Protein AF-A0AAF0ZNZ8-F1 (afdb_monomer)

Mean predicted aligned error: 21.22 Å

Radius of gyration: 45.31 Å; Cα contacts (8 Å, |Δi|>4): 1134; chains: 1; bounding box: 115×112×138 Å

Foldseek 3Di:
DPDDDDPLSDDDADPDDDVLLVVLLVVLVVLLVCLVVQFDQQAQAPHPPRDPVLNQQLQQLLLQQCLVVLAKKKKKWWAWPSLQQQFQLVLLLVLCVVSPPDPVSSVVVCCSQFVDWAFDQDVNDGHDIDTRRGGDGHPRSNSLSSQSSLVSLLVVLQVVCVVVVQWFFRWAADPPDDIDGDQKHHHRRGIMGMTGLDLSNLLSNLVSQVVSCVSGRIDIPQAPMEMEIRRDHPPVVVSCVSNSHHYDYPQDDDPNATHNDQQQDPVRCPVLLVVLVVVLVVDQLLPAFLLRLLVCQQVPLLPSCLVVLLQGQHHPVNLVSSLVSSQCCNAPRPDPDDGDPLDDSLQCCADLLQQHVNRHNSNLLSLLSLVVVLQCLQPDDDHVSNVSQCRNFNCPASRAGPQPPDDDGSRRVNVSNVCNVVQQLFKAKDFAQQQRAFQQQGRHQDNHGVCVVQVVLLVQFPPNRDTPNVQQDPVGGNTDGPDDDDPVCPVVVVVVVVSVVVDDDHHPDDMHMFGRQDPPSDRDSVSSSNVVSCVPPDRPPAPSVLLPVAPDPSSLSVVLSCQLVQRDDFQVNCVVVVQDFDAADPQARPGGGGSQCLLPVRPVLPVLVVVVCVVVVNPDDTDSGSRVVSVVLVVPDDDDPVSSVSSCSSSVSSVCSLPPDQLVLLVLLLLLLLLVLVQVVQQCPDDDDLNVVLSCCSNPVSCVLPVSLVRTVSSVVSSSSSSSVCVVDCLDPPDDPVSSPPPDDDDDDRDPGDPVSVVSSLVSLLVVLVCCLVPPCLLVDLVNLSVLVSSLVSNVSSVVSCVVVVVDDDDDDPCPPVVVVVVVLVVLVVLLVVLVVVLVVLLVVLVPDDDPVCVVVNVVSVVVVVVSVVLVSVSSSLVSSVSSVSVVVVVVVVVVVVVPPPDDDDDDDDDDDDDDDDDDDDDDDDDDDDDDDDDDDDDDDDDDDDDDDDDDDDDDDPPCVVVVVVVVSVVVSVVSSVVSVVSSVVSVVSSVVVVVVVVCVVPVPDDDDDDDDDDDDDDDDDDDDDDVVVVVVVVVVVVVVLVVQLVVLLVVLVVLLVVLVVCVVVPDDDDPVNVVSNVLSVQLVVLVVVLVVVVPDPDPPVVNVVVVVVCCVPPVSSHRPSSDPVNSVVVVVVVVVVVVVCVVDPDPPDDD

Secondary structure (DSSP, 8-state):
--S--SGGG--------HHHHHHHHHHHHHHHHHHTTTS-TTB-SSSTT--HHHHHHHHHHHHHHHHHHT--EEEEEE-BTTHHHH--HHHHHHHHHHTT--HHHHHHHHHHHHTPEEEEEETTEEEEEEE-SS---TT-SSHHHHHHHHHHHHHHHHHHHHTTTSS--EEE--SSS--EEE-EEEETTEEEEEEES-HHHHHHHHHHHHHHHHHH---B-GGG-EEEEES--TTHHHHHHHHTPEE--SSEEETTEEES--TT-SGGGHHHHHHHHHHHHTS-GGGS-HHHHHHHIIIIITTGGGTGGGTSPPPHHHHHHHHHHHHHHHHT-S-SS-----S-HHHHTS-TTTTS-----HHHHHHHHHHHHHHHHHH--S-HHHHHHHHHH-BSSSS-BPP-----S--HHHHHHTTHHHHHHTEEEEPSSSSSSBTTTSS-SSSS-HHHH-HHHHHHBS-TT-BHHHHEETTEE---BSSPPPHHHHHHHHHHHHHHTT-----SSPPEEEESSSTTS---HHHHHHHHTTTT-------HHHHHTSSS-HHHHHHHHHHHTT-S--HHHHHTTT-------TTTSSS---HHIIIIISHHHHHHHHHHHHTTT--PPPPSSHHHHHHHTTTS--SSHHHHHHTTHHHHHHHHHHHSSSHHHHHHHHHHHHHHHHHHHTT-SS--HHHHHHHHIIIIIHHHTSHHHHT-HHHHHHHHHHHHTTTT--SSTT--TTGGG--S--PPP-PPP-TTHHHHHHHHHHHHHHHHHHH-GGGG-GGGHHHHHHHHHHHHHHHHHHHHTT------SGGGHHHHHHHHHHHHHHHHHHHHHHHHHHHHHTTT---TTTTTHHHHHHHHHHHHHHHHHHHHHHHHHHHHHHHHHHHHHHHHHGGGS--------------------------------------------------------S--HHHHHHHHHHHHHHHHHHHHHHHHHHHHHHHHHHHHHHHHTTT-SS--------------------STTHHHHHHHHHHHHHHHHHHHHHHHHHHHHHHHHHHHHHT----HHHHHHHHHHHHHHHHHHHHHHHHTS---HHHHHHHHHHHHHH-GGGS-GGGSHHHHHHHHHHHHHHHHHHHH-TTS-S--

Sequence (1152 aa):
MVGAIELNDFRPISLVGGVYKIISKLLAERLKKVIHRIVDRQQMAFIKGRQIMDAVVIANELVDSRVKSKQPGIICKLDIQKAYDHVNWNYLVNMLQKMGFGSKWIRWIKYCIGTVKFSVLINRSPTGFFSSQRGLRQGDPLSPFLFILAMEGMSSLINTTKTKDWIRGFQVQNRASNNLEITHLQYADDTLVFCEAVRDHFLILRTIFIIFEAVSGFHINWGKSYIYPINEVVQIEELANTLGGQIGEIPTIYLGMPLGAKSKSISIWSGVIEKCERKLANWKSQYLSRGGRLTMINSVLDALPTYMMSVFPAPAGVIDRIKVLRRTFFWQGNEDKRKYHLVKWEELSISKKIGGVGIRNMKFQNQSLMMKWLWKFASAENSLWKEVIAAKYGMRDKWMTTKVTSPYGSRVWRSISDLWDLVLERSYCKVGNGRKVAFWMDKWCGQVPLSQRFPDLYDLCQMQQATVAELWNDQGWNLHLRRNLNDWEICRITEFLVTLAQFSNLSEEEDSLVWNVGSKGCFTVNSAYEDLNSVGIEEVEWPWKMIWKTKIPYKVNCFTWLLAKETVLTHENLNKRGVHLCSRCFLYEEQGETVNHLFLHCKWTTQLWQMFTNMREVKWVKPGRIKEVLKCWNRDGNAGRKEERWKMVPSCIWWTVLEKDLAIFGFFIALGRSTKAFLSENGFDTLDEPIEELIRYLIGGSVLYYPQLASISSYQLYVEVVCEELDWLPFYPGITANSIRNTGHKSKQEVPPNLEAIPLVLDVCCYWIQSFIKYSKWLENPSHVKAARFLSVGHNKLKKCREDLGIEKTRAGAYSQIKKETDSFDKALESVEEALVRLEVLLQELHMSSASSQKEHLKAACSDLERIRRIKKEAEFLEVSFRTKAAFLQQEEDATMSTSSSRDEQQFSKRKDNKDGQNRSGNNRIQGLWSFVGRQPSKSVDQASSTPNDIGDDEPSESTGIMDSKSNEVRKFELLRSELMELEKRVQRSADQCEYEEEESQKADRTSKHSAGAESTQLVLQKKKESVIEKSLEKLKETSTDVLQGTQLLAIDVAAALGLLRRSIVGDELTEKEKQALRRTFTDLASVVPIGFLMLLPVTAVGHAAMLAAIQRYMPSLIPSTYGPDRLDLLRQLEKVKEMETEVNPTEKADE

Structure (mmCIF, N/CA/C/O backbone):
data_AF-A0AAF0ZNZ8-F1
#
_entry.id   AF-A0AAF0ZNZ8-F1
#
loop_
_atom_site.group_PDB
_atom_site.id
_atom_site.type_symbol
_atom_site.label_atom_id
_atom_site.label_alt_id
_atom_site.label_comp_id
_atom_site.label_asym_id
_atom_site.label_entity_id
_atom_site.label_seq_id
_atom_site.pdbx_PDB_ins_code
_atom_site.Cartn_x
_atom_site.Cartn_y
_atom_site.Cartn_z
_atom_site.occupancy
_atom_site.B_iso_or_equiv
_atom_site.auth_seq_id
_atom_site.auth_comp_id
_atom_site.auth_asym_id
_atom_site.auth_atom_id
_atom_site.pdbx_PDB_model_num
ATOM 1 N N . MET A 1 1 ? -18.547 -15.716 -2.330 1.00 34.03 1 MET A N 1
ATOM 2 C CA . MET A 1 1 ? -18.244 -15.783 -3.777 1.00 34.03 1 MET A CA 1
ATOM 3 C C . MET A 1 1 ? -19.577 -15.721 -4.495 1.00 34.03 1 MET A C 1
ATOM 5 O O . MET A 1 1 ? -20.502 -16.343 -3.997 1.00 34.03 1 MET A O 1
ATOM 9 N N . VAL A 1 2 ? -19.698 -14.944 -5.570 1.00 31.30 2 VAL A N 1
ATOM 10 C CA . VAL A 1 2 ? -20.911 -14.832 -6.404 1.00 31.30 2 VAL A CA 1
ATOM 11 C C . VAL A 1 2 ? -20.428 -14.579 -7.834 1.00 31.30 2 VAL A C 1
ATOM 13 O O . VAL A 1 2 ? -19.507 -13.780 -7.997 1.00 31.30 2 VAL A O 1
ATOM 16 N N . GLY A 1 3 ? -21.009 -15.251 -8.832 1.00 41.69 3 GLY A N 1
ATOM 17 C CA . GLY A 1 3 ? -20.709 -15.015 -10.253 1.00 41.69 3 GLY A CA 1
ATOM 18 C C . GLY A 1 3 ? -19.596 -15.863 -10.885 1.00 41.69 3 GLY A C 1
ATOM 19 O O . GLY A 1 3 ? -19.161 -15.520 -11.974 1.00 41.69 3 GLY A O 1
ATOM 20 N N . ALA A 1 4 ? -19.143 -16.941 -10.237 1.00 43.69 4 ALA A N 1
ATOM 21 C CA . ALA A 1 4 ? -18.398 -18.012 -10.911 1.00 43.69 4 ALA A CA 1
ATOM 22 C C . ALA A 1 4 ? -19.399 -19.111 -11.296 1.00 43.69 4 ALA A C 1
ATOM 24 O O . ALA A 1 4 ? -20.154 -19.558 -10.429 1.00 43.69 4 ALA A O 1
ATOM 25 N N . ILE A 1 5 ? -19.432 -19.493 -12.572 1.00 54.50 5 ILE A N 1
ATOM 26 C CA . ILE A 1 5 ? -20.419 -20.413 -13.160 1.00 54.50 5 ILE A CA 1
ATOM 27 C C . ILE A 1 5 ? -19.707 -21.594 -13.833 1.00 54.50 5 ILE A C 1
ATOM 29 O O . ILE A 1 5 ? -20.153 -22.733 -13.704 1.00 54.50 5 ILE A O 1
ATOM 33 N N . GLU A 1 6 ? -18.573 -21.353 -14.494 1.00 61.66 6 GLU A N 1
ATOM 34 C CA . GLU A 1 6 ? -17.781 -22.394 -15.146 1.00 61.66 6 GLU A CA 1
ATOM 35 C C . GLU A 1 6 ? -16.608 -22.880 -14.291 1.00 61.66 6 GLU A C 1
ATOM 37 O O . GLU A 1 6 ? -16.031 -22.147 -13.486 1.00 61.66 6 GLU A O 1
ATOM 42 N N . LEU A 1 7 ? -16.130 -24.097 -14.576 1.00 60.12 7 LEU A N 1
ATOM 43 C CA . LEU A 1 7 ? -14.868 -24.601 -14.022 1.00 60.12 7 LEU A CA 1
ATOM 44 C C . LEU A 1 7 ? -13.653 -23.728 -14.418 1.00 60.12 7 LEU A C 1
ATOM 46 O O . LEU A 1 7 ? -12.636 -23.739 -13.728 1.00 60.12 7 LEU A O 1
ATOM 50 N N . ASN A 1 8 ? -13.759 -22.959 -15.510 1.00 62.25 8 ASN A N 1
ATOM 51 C CA . ASN A 1 8 ? -12.740 -22.008 -15.966 1.00 62.25 8 ASN A CA 1
ATOM 52 C C . ASN A 1 8 ? -12.633 -20.741 -15.096 1.00 62.25 8 ASN A C 1
ATOM 54 O O . ASN A 1 8 ? -11.586 -20.091 -15.127 1.00 62.25 8 ASN A O 1
ATOM 58 N N . ASP A 1 9 ? -13.660 -20.408 -14.306 1.00 61.44 9 ASP A N 1
ATOM 59 C CA . ASP A 1 9 ? -13.652 -19.246 -13.402 1.00 61.44 9 ASP A CA 1
ATOM 60 C C . ASP A 1 9 ? -12.804 -19.490 -12.139 1.00 61.44 9 ASP A C 1
ATOM 62 O O . ASP A 1 9 ? -12.429 -18.557 -11.422 1.00 61.44 9 ASP A O 1
ATOM 66 N N . PHE A 1 10 ? -12.480 -20.754 -11.852 1.00 68.00 10 PHE A N 1
ATOM 67 C CA . PHE A 1 10 ? -11.715 -21.158 -10.679 1.00 68.00 10 PHE A CA 1
ATOM 68 C C . PHE A 1 10 ? -10.218 -21.249 -10.988 1.00 68.00 10 PHE A C 1
ATOM 70 O O . PHE A 1 10 ? -9.782 -21.966 -11.886 1.00 68.00 10 PHE A O 1
ATOM 77 N N . ARG A 1 11 ? -9.399 -20.568 -10.176 1.00 71.19 11 ARG A N 1
ATOM 78 C CA . ARG A 1 11 ? -7.933 -20.661 -10.223 1.00 71.19 11 ARG A CA 1
ATOM 79 C C . ARG A 1 11 ? -7.441 -21.707 -9.207 1.00 71.19 11 ARG A C 1
ATOM 81 O O . ARG A 1 11 ? -7.439 -21.403 -8.011 1.00 71.19 11 ARG A O 1
ATOM 88 N N . PRO A 1 12 ? -7.039 -22.924 -9.625 1.00 72.75 12 PRO A N 1
ATOM 89 C CA . PRO A 1 12 ? -6.585 -23.958 -8.699 1.00 72.75 12 PRO A CA 1
ATOM 90 C C . PRO A 1 12 ? -5.245 -23.585 -8.047 1.00 72.75 12 PRO A C 1
ATOM 92 O O . PRO A 1 12 ? -4.355 -23.021 -8.683 1.00 72.75 12 PRO A O 1
ATOM 95 N N . ILE A 1 13 ? -5.083 -23.936 -6.769 1.00 76.69 13 ILE A N 1
ATOM 96 C CA . ILE A 1 13 ? -3.853 -23.713 -5.996 1.00 76.69 13 ILE A CA 1
ATOM 97 C C . ILE A 1 13 ? -3.322 -25.068 -5.526 1.00 76.69 13 ILE A C 1
ATOM 99 O O . ILE A 1 13 ? -4.054 -25.866 -4.945 1.00 76.69 13 ILE A O 1
ATOM 103 N N . SER A 1 14 ? -2.033 -25.328 -5.750 1.00 76.06 14 SER A N 1
ATOM 104 C CA . SER A 1 14 ? -1.374 -26.550 -5.287 1.00 76.06 14 SER A CA 1
ATOM 105 C C . SER A 1 14 ? -1.034 -26.452 -3.797 1.00 76.06 14 SER A C 1
ATOM 107 O O . SER A 1 14 ? -0.156 -25.685 -3.398 1.00 76.06 14 SER A O 1
ATOM 109 N N . LEU A 1 15 ? -1.680 -27.270 -2.963 1.00 76.25 15 LEU A N 1
ATOM 110 C CA . LEU A 1 15 ? -1.287 -27.458 -1.564 1.00 76.25 15 LEU A CA 1
ATOM 111 C C . LEU A 1 15 ? -0.054 -28.372 -1.497 1.00 76.25 15 LEU A C 1
ATOM 113 O O . LEU A 1 15 ? -0.165 -29.593 -1.523 1.00 76.25 15 LEU A O 1
ATOM 117 N N . VAL A 1 16 ? 1.140 -27.772 -1.464 1.00 80.00 16 VAL A N 1
ATOM 118 C CA . VAL A 1 16 ? 2.413 -28.512 -1.520 1.00 80.00 16 VAL A CA 1
ATOM 119 C C . VAL A 1 16 ? 2.936 -28.858 -0.120 1.00 80.00 16 VAL A C 1
ATOM 121 O O . VAL A 1 16 ? 2.989 -27.994 0.758 1.00 80.00 16 VAL A O 1
ATOM 124 N N . GLY A 1 17 ? 3.358 -30.113 0.073 1.00 81.75 17 GLY A N 1
ATOM 125 C CA . GLY A 1 17 ? 3.824 -30.644 1.360 1.00 81.75 17 GLY A CA 1
ATOM 126 C C . GLY A 1 17 ? 5.028 -29.900 1.958 1.00 81.75 17 GLY A C 1
ATOM 127 O O . GLY A 1 17 ? 5.913 -29.430 1.239 1.00 81.75 17 GLY A O 1
ATOM 128 N N . GLY A 1 18 ? 5.072 -29.813 3.293 1.00 87.31 18 GLY A N 1
ATOM 129 C CA . GLY A 1 18 ? 6.001 -28.947 4.035 1.00 87.31 18 GLY A CA 1
ATOM 130 C C . GLY A 1 18 ? 7.484 -29.160 3.711 1.00 87.31 18 GLY A C 1
ATOM 131 O O . GLY A 1 18 ? 8.188 -28.191 3.433 1.00 87.31 18 GLY A O 1
ATOM 132 N N . VAL A 1 19 ? 7.944 -30.416 3.661 1.00 88.38 19 VAL A N 1
ATOM 133 C CA . VAL A 1 19 ? 9.345 -30.759 3.339 1.00 88.38 19 VAL A CA 1
ATOM 134 C C . VAL A 1 19 ? 9.733 -30.259 1.944 1.00 88.38 19 VAL A C 1
ATOM 136 O O . VAL A 1 19 ? 10.750 -29.583 1.786 1.00 88.38 19 VAL A O 1
ATOM 139 N N . TYR A 1 20 ? 8.886 -30.500 0.937 1.00 90.19 20 TYR A N 1
ATOM 140 C CA . TYR A 1 20 ? 9.116 -29.979 -0.411 1.00 90.19 20 TYR A CA 1
ATOM 141 C C . TYR A 1 20 ? 9.148 -28.443 -0.421 1.00 90.19 20 TYR A C 1
ATOM 143 O O . TYR A 1 20 ? 10.021 -27.844 -1.047 1.00 90.19 20 TYR A O 1
ATOM 151 N N . LYS A 1 21 ? 8.235 -27.793 0.311 1.00 91.06 21 LYS A N 1
ATOM 152 C CA . LYS A 1 21 ? 8.148 -26.328 0.389 1.00 91.06 21 LYS A CA 1
ATOM 153 C C . LYS A 1 21 ? 9.414 -25.692 0.981 1.00 91.06 21 LYS A C 1
ATOM 155 O O . LYS A 1 21 ? 9.767 -24.588 0.576 1.00 91.06 21 LYS A O 1
ATOM 160 N N . ILE A 1 22 ? 10.125 -26.384 1.878 1.00 93.19 22 ILE A N 1
ATOM 161 C CA . ILE A 1 22 ? 11.453 -25.973 2.370 1.00 93.19 22 ILE A CA 1
ATOM 162 C C . ILE A 1 22 ? 12.504 -26.098 1.255 1.00 93.19 22 ILE A C 1
ATOM 164 O O . ILE A 1 22 ? 13.260 -25.155 1.016 1.00 93.19 22 ILE A O 1
ATOM 168 N N . ILE A 1 23 ? 12.527 -27.222 0.529 1.00 92.50 23 ILE A N 1
ATOM 169 C CA . ILE A 1 23 ? 13.477 -27.470 -0.570 1.00 92.50 23 ILE A CA 1
ATOM 170 C C . ILE A 1 23 ? 13.299 -26.443 -1.699 1.00 92.50 23 ILE A C 1
ATOM 172 O O . ILE A 1 23 ? 14.270 -25.809 -2.117 1.00 92.50 23 ILE A O 1
ATOM 176 N N . SER A 1 24 ? 12.069 -26.219 -2.170 1.00 93.81 24 SER A N 1
ATOM 177 C CA . SER A 1 24 ? 11.809 -25.283 -3.271 1.00 93.81 24 SER A CA 1
ATOM 178 C C . SER A 1 24 ? 12.042 -23.827 -2.862 1.00 93.81 24 SER A C 1
ATOM 180 O O . SER A 1 24 ? 12.576 -23.045 -3.650 1.00 93.81 24 SER A O 1
ATOM 182 N N . LYS A 1 25 ? 11.777 -23.475 -1.595 1.00 94.62 25 LYS A N 1
ATOM 183 C CA . LYS A 1 25 ? 12.172 -22.192 -0.996 1.00 94.62 25 LYS A CA 1
ATOM 184 C C . LYS A 1 25 ? 13.693 -22.011 -0.978 1.00 94.62 25 LYS A C 1
ATOM 186 O O . LYS A 1 25 ? 14.165 -20.947 -1.368 1.00 94.62 25 LYS A O 1
ATOM 191 N N . LEU A 1 26 ? 14.462 -23.028 -0.584 1.00 95.69 26 LEU A N 1
ATOM 192 C CA . LEU A 1 26 ? 15.930 -22.987 -0.582 1.00 95.69 26 LEU A CA 1
ATOM 193 C C . LEU A 1 26 ? 16.495 -22.806 -2.000 1.00 95.69 26 LEU A C 1
ATOM 195 O O . LEU A 1 26 ? 17.408 -22.001 -2.197 1.00 95.69 26 LEU A O 1
ATOM 199 N N . LEU A 1 27 ? 15.929 -23.493 -2.997 1.00 95.81 27 LEU A N 1
ATOM 200 C CA . LEU A 1 27 ? 16.278 -23.290 -4.408 1.00 95.81 27 LEU A CA 1
ATOM 201 C C . LEU A 1 27 ? 15.909 -21.870 -4.877 1.00 95.81 27 LEU A C 1
ATOM 203 O O . LEU A 1 27 ? 16.741 -21.193 -5.479 1.00 95.81 27 LEU A O 1
ATOM 207 N N . ALA A 1 28 ? 14.721 -21.366 -4.538 1.00 95.69 28 ALA A N 1
ATOM 208 C CA . ALA A 1 28 ? 14.290 -20.014 -4.896 1.00 95.69 28 ALA A CA 1
ATOM 209 C C . ALA A 1 28 ? 15.206 -18.920 -4.308 1.00 95.69 28 ALA A C 1
ATOM 211 O O . ALA A 1 28 ? 15.621 -18.015 -5.031 1.00 95.69 28 ALA A O 1
ATOM 212 N N . GLU A 1 29 ? 15.590 -19.005 -3.027 1.00 95.44 29 GLU A N 1
ATOM 213 C CA . GLU A 1 29 ? 16.513 -18.029 -2.420 1.00 95.44 29 GLU A CA 1
ATOM 214 C C . GLU A 1 29 ? 17.939 -18.104 -3.004 1.00 95.44 29 GLU A C 1
ATOM 216 O O . GLU A 1 29 ? 18.632 -17.086 -3.049 1.00 95.44 29 GLU A O 1
ATOM 221 N N . ARG A 1 30 ? 18.379 -19.268 -3.513 1.00 94.62 30 ARG A N 1
ATOM 222 C CA . ARG A 1 30 ? 19.625 -19.373 -4.297 1.00 94.62 30 ARG A CA 1
ATOM 223 C C . ARG A 1 30 ? 19.480 -18.703 -5.667 1.00 94.62 30 ARG A C 1
ATOM 225 O O . ARG A 1 30 ? 20.327 -17.891 -6.030 1.00 94.62 30 ARG A O 1
ATOM 232 N N . LEU A 1 31 ? 18.397 -18.983 -6.393 1.00 94.25 31 LEU A N 1
ATOM 233 C CA . LEU A 1 31 ? 18.151 -18.461 -7.743 1.00 94.25 31 LEU A CA 1
ATOM 234 C C . LEU A 1 31 ? 18.043 -16.925 -7.772 1.00 94.25 31 LEU A C 1
ATOM 236 O O . LEU A 1 31 ? 18.623 -16.279 -8.646 1.00 94.25 31 LEU A O 1
ATOM 240 N N . LYS A 1 32 ? 17.410 -16.316 -6.759 1.00 92.88 32 LYS A N 1
ATOM 241 C CA . LYS A 1 32 ? 17.353 -14.850 -6.594 1.00 92.88 32 LYS A CA 1
ATOM 242 C C . LYS A 1 32 ? 18.718 -14.156 -6.610 1.00 92.88 32 LYS A C 1
ATOM 244 O O . LYS A 1 32 ? 18.788 -12.994 -7.010 1.00 92.88 32 LYS A O 1
ATOM 249 N N . LYS A 1 33 ? 19.792 -14.827 -6.171 1.00 92.25 33 LYS A N 1
ATOM 250 C CA . LYS A 1 33 ? 21.139 -14.233 -6.148 1.00 92.25 33 LYS A CA 1
ATOM 251 C C . LYS A 1 33 ? 21.676 -13.949 -7.551 1.00 92.25 33 LYS A C 1
ATOM 253 O O . LYS A 1 33 ? 22.426 -12.995 -7.705 1.00 92.25 33 LYS A O 1
ATOM 258 N N . VAL A 1 34 ? 21.276 -14.732 -8.557 1.00 91.69 34 VAL A N 1
ATOM 259 C CA . VAL A 1 34 ? 21.776 -14.612 -9.940 1.00 91.69 34 VAL A CA 1
ATOM 260 C C . VAL A 1 34 ? 20.754 -14.026 -10.913 1.00 91.69 34 VAL A C 1
ATOM 262 O O . VAL A 1 34 ? 21.149 -13.368 -11.869 1.00 91.69 34 VAL A O 1
ATOM 265 N N . ILE A 1 35 ? 19.451 -14.196 -10.662 1.00 92.19 35 ILE A N 1
ATOM 266 C CA . ILE A 1 35 ? 18.397 -13.912 -11.654 1.00 92.19 35 ILE A CA 1
ATOM 267 C C . ILE A 1 35 ? 18.386 -12.469 -12.188 1.00 92.19 35 ILE A C 1
ATOM 269 O O . ILE A 1 35 ? 18.068 -12.253 -13.351 1.00 92.19 35 ILE A O 1
ATOM 273 N N . HIS A 1 36 ? 18.818 -11.491 -11.384 1.00 88.00 36 HIS A N 1
ATOM 274 C CA . HIS A 1 36 ? 18.922 -10.082 -11.785 1.00 88.00 36 HIS A CA 1
ATOM 275 C C . HIS A 1 36 ? 19.948 -9.812 -12.906 1.00 88.00 36 HIS A C 1
ATOM 277 O O . HIS A 1 36 ? 19.936 -8.719 -13.465 1.00 88.00 36 HIS A O 1
ATOM 283 N N . ARG A 1 37 ? 20.831 -10.780 -13.200 1.00 89.19 37 ARG A N 1
ATOM 284 C CA . ARG A 1 37 ? 21.831 -10.748 -14.285 1.00 89.19 37 ARG A CA 1
ATOM 285 C C . ARG A 1 37 ? 21.422 -11.562 -15.515 1.00 89.19 37 ARG A C 1
ATOM 287 O O . ARG A 1 37 ? 22.073 -11.450 -16.542 1.00 89.19 37 ARG A O 1
ATOM 294 N N . ILE A 1 38 ? 20.409 -12.420 -15.372 1.00 90.31 38 ILE A N 1
ATOM 295 C CA . ILE A 1 38 ? 19.981 -13.397 -16.387 1.00 90.31 38 ILE A CA 1
ATOM 296 C C . ILE A 1 38 ? 18.699 -12.926 -17.081 1.00 90.31 38 ILE A C 1
ATOM 298 O O . ILE A 1 38 ? 18.531 -13.171 -18.268 1.00 90.31 38 ILE A O 1
ATOM 302 N N . VAL A 1 39 ? 17.806 -12.261 -16.339 1.00 92.19 39 VAL A N 1
ATOM 303 C CA . VAL A 1 39 ? 16.513 -11.779 -16.839 1.00 92.19 39 VAL A CA 1
ATOM 304 C C . VAL A 1 39 ? 16.601 -10.299 -17.218 1.00 92.19 39 VAL A C 1
ATOM 306 O O . VAL A 1 39 ? 16.991 -9.453 -16.395 1.00 92.19 39 VAL A O 1
ATOM 309 N N . ASP A 1 40 ? 16.205 -10.006 -18.456 1.00 91.12 40 ASP A N 1
ATOM 310 C CA . ASP A 1 40 ? 16.243 -8.702 -19.117 1.00 91.12 40 ASP A CA 1
ATOM 311 C C . ASP A 1 40 ? 15.573 -7.594 -18.277 1.00 91.12 40 ASP A C 1
ATOM 313 O O . ASP A 1 40 ? 14.702 -7.846 -17.437 1.00 91.12 40 ASP A O 1
ATOM 317 N N . ARG A 1 41 ? 16.016 -6.339 -18.451 1.00 91.25 41 ARG A N 1
ATOM 318 C CA . ARG A 1 41 ? 15.604 -5.193 -17.620 1.00 91.25 41 ARG A CA 1
ATOM 319 C C . ARG A 1 41 ? 14.107 -4.856 -17.719 1.00 91.25 41 ARG A C 1
ATOM 321 O O . ARG A 1 41 ? 13.599 -4.249 -16.777 1.00 91.25 41 ARG A O 1
ATOM 328 N N . GLN A 1 42 ? 13.407 -5.260 -18.780 1.00 91.94 42 GLN A N 1
ATOM 329 C CA . GLN A 1 42 ? 11.998 -4.954 -19.051 1.00 91.94 42 GLN A CA 1
ATOM 330 C C . GLN A 1 42 ? 11.014 -5.836 -18.251 1.00 91.94 42 GLN A C 1
ATOM 332 O O . GLN A 1 42 ? 9.843 -5.471 -18.116 1.00 91.94 42 GLN A O 1
ATOM 337 N N . GLN A 1 43 ? 11.465 -6.956 -17.669 1.00 93.00 43 GLN A N 1
ATOM 338 C CA . GLN A 1 43 ? 10.655 -7.810 -16.785 1.00 93.00 43 GLN A CA 1
ATOM 339 C C . GLN A 1 43 ? 10.668 -7.289 -15.336 1.00 93.00 43 GLN A C 1
ATOM 341 O O . GLN A 1 43 ? 11.696 -7.286 -14.659 1.00 93.00 43 GLN A O 1
ATOM 346 N N . MET A 1 44 ? 9.516 -6.858 -14.825 1.00 91.25 44 MET A N 1
ATOM 347 C CA . MET A 1 44 ? 9.396 -6.149 -13.543 1.00 91.25 44 MET A CA 1
ATOM 348 C C . MET A 1 44 ? 8.863 -7.006 -12.384 1.00 91.25 44 MET A C 1
ATOM 350 O O . MET A 1 44 ? 8.886 -6.549 -11.238 1.00 91.25 44 MET A O 1
ATOM 354 N N . ALA A 1 45 ? 8.394 -8.235 -12.632 1.00 91.25 45 ALA A N 1
ATOM 355 C CA . ALA A 1 45 ? 7.881 -9.114 -11.579 1.00 91.25 45 ALA A CA 1
ATOM 356 C C . ALA A 1 45 ? 8.973 -9.955 -10.897 1.00 91.25 45 ALA A C 1
ATOM 358 O O . ALA A 1 45 ? 9.998 -10.294 -11.484 1.00 91.25 45 ALA A O 1
ATOM 359 N N . PHE A 1 46 ? 8.719 -10.309 -9.632 1.00 88.00 46 PHE A N 1
ATOM 360 C CA . PHE A 1 46 ? 9.484 -11.221 -8.757 1.00 88.00 46 PHE A CA 1
ATOM 361 C C . PHE A 1 46 ? 10.981 -10.921 -8.502 1.00 88.00 46 PHE A C 1
ATOM 363 O O . PHE A 1 46 ? 11.552 -11.465 -7.553 1.00 88.00 46 PHE A O 1
ATOM 370 N N . ILE A 1 47 ? 11.622 -10.034 -9.265 1.00 89.25 47 ILE A N 1
ATOM 371 C CA . ILE A 1 47 ? 13.039 -9.671 -9.135 1.00 89.25 47 ILE A CA 1
ATOM 372 C C . ILE A 1 47 ? 13.229 -8.604 -8.048 1.00 89.25 47 ILE A C 1
ATOM 374 O O . ILE A 1 47 ? 12.571 -7.564 -8.040 1.00 89.25 47 ILE A O 1
ATOM 378 N N . LYS A 1 48 ? 14.171 -8.838 -7.122 1.00 87.06 48 LYS A N 1
ATOM 379 C CA . LYS A 1 48 ? 14.480 -7.905 -6.025 1.00 87.06 48 LYS A CA 1
ATOM 380 C C . LYS A 1 48 ? 14.891 -6.534 -6.585 1.00 87.06 48 LYS A C 1
ATOM 382 O O . LYS A 1 48 ? 15.833 -6.446 -7.362 1.00 87.06 48 LYS A O 1
ATOM 387 N N . GLY A 1 49 ? 14.219 -5.475 -6.131 1.00 83.62 49 GLY A N 1
ATOM 388 C CA . GLY A 1 49 ? 14.504 -4.079 -6.493 1.00 83.62 49 GLY A CA 1
ATOM 389 C C . GLY A 1 49 ? 13.545 -3.496 -7.536 1.00 83.62 49 GLY A C 1
ATOM 390 O O . GLY A 1 49 ? 13.209 -2.316 -7.436 1.00 83.62 49 GLY A O 1
ATOM 391 N N . ARG A 1 50 ? 13.035 -4.326 -8.456 1.00 88.69 50 ARG A N 1
ATOM 392 C CA . ARG A 1 50 ? 12.005 -3.951 -9.438 1.00 88.69 50 ARG A CA 1
ATOM 393 C C . ARG A 1 50 ? 10.628 -3.960 -8.745 1.00 88.69 50 ARG A C 1
ATOM 395 O O . ARG A 1 50 ? 10.350 -4.847 -7.937 1.00 88.69 50 ARG A O 1
ATOM 402 N N . GLN A 1 51 ? 9.791 -2.943 -8.970 1.00 89.75 51 GLN A N 1
ATOM 403 C CA . GLN A 1 51 ? 8.465 -2.809 -8.335 1.00 89.75 51 GLN A CA 1
ATOM 404 C C . GLN A 1 51 ? 7.354 -2.754 -9.394 1.00 89.75 51 GLN A C 1
ATOM 406 O O . GLN A 1 51 ? 7.545 -2.189 -10.463 1.00 89.75 51 GLN A O 1
ATOM 411 N N . ILE A 1 52 ? 6.157 -3.265 -9.075 1.00 93.69 52 ILE A N 1
ATOM 412 C CA . ILE A 1 52 ? 4.979 -3.240 -9.976 1.00 93.69 52 ILE A CA 1
ATOM 413 C C . ILE A 1 52 ? 4.657 -1.830 -10.501 1.00 93.69 52 ILE A C 1
ATOM 415 O O . ILE A 1 52 ? 4.266 -1.645 -11.647 1.00 93.69 52 ILE A O 1
ATOM 419 N N . MET A 1 53 ? 4.885 -0.817 -9.667 1.00 92.31 53 MET A N 1
ATOM 420 C CA . MET A 1 53 ? 4.632 0.585 -9.989 1.00 92.31 53 MET A CA 1
ATOM 421 C C . MET A 1 53 ? 5.675 1.151 -10.968 1.00 92.31 53 MET A C 1
ATOM 423 O O . MET A 1 53 ? 5.385 2.120 -11.660 1.00 92.31 53 MET A O 1
ATOM 427 N N . ASP A 1 54 ? 6.865 0.543 -11.065 1.00 92.25 54 ASP A N 1
ATOM 428 C CA . ASP A 1 54 ? 7.920 0.961 -11.998 1.00 92.25 54 ASP A CA 1
ATOM 429 C C . ASP A 1 54 ? 7.458 0.722 -13.444 1.00 92.25 54 ASP A C 1
ATOM 431 O O . ASP A 1 54 ? 7.587 1.609 -14.284 1.00 92.25 54 ASP A O 1
ATOM 435 N N . ALA A 1 55 ? 6.818 -0.427 -13.708 1.00 93.31 55 ALA A N 1
ATOM 436 C CA . ALA A 1 55 ? 6.166 -0.717 -14.987 1.00 93.31 55 ALA A CA 1
ATOM 437 C C . ALA A 1 55 ? 5.051 0.291 -15.318 1.00 93.31 55 ALA A C 1
ATOM 439 O O . ALA A 1 55 ? 4.955 0.735 -16.460 1.00 93.31 55 ALA A O 1
ATOM 440 N N . VAL A 1 56 ? 4.228 0.682 -14.336 1.00 93.38 56 VAL A N 1
ATOM 441 C CA . VAL A 1 56 ? 3.138 1.659 -14.537 1.00 93.38 56 VAL A CA 1
ATOM 442 C C . VAL A 1 56 ? 3.677 3.059 -14.850 1.00 93.38 56 VAL A C 1
ATOM 444 O O . VAL A 1 56 ? 3.127 3.735 -15.723 1.00 93.38 56 VAL A O 1
ATOM 447 N N . VAL A 1 57 ? 4.748 3.491 -14.173 1.00 92.31 57 VAL A N 1
ATOM 448 C CA . VAL A 1 57 ? 5.410 4.779 -14.441 1.00 92.31 57 VAL A CA 1
ATOM 449 C C . VAL A 1 57 ? 6.046 4.775 -15.830 1.00 92.31 57 VAL A C 1
ATOM 451 O O . VAL A 1 57 ? 5.778 5.694 -16.600 1.00 92.31 57 VAL A O 1
ATOM 454 N N . ILE A 1 58 ? 6.811 3.736 -16.195 1.00 93.38 58 ILE A N 1
ATOM 455 C CA . ILE A 1 58 ? 7.407 3.643 -17.538 1.00 93.38 58 ILE A CA 1
ATOM 456 C C . ILE A 1 58 ? 6.312 3.658 -18.611 1.00 93.38 58 ILE A C 1
ATOM 458 O O . ILE A 1 58 ? 6.383 4.468 -19.529 1.00 93.38 58 ILE A O 1
ATOM 462 N N . ALA A 1 59 ? 5.278 2.819 -18.487 1.00 94.00 59 ALA A N 1
ATOM 463 C CA . ALA A 1 59 ? 4.221 2.719 -19.492 1.00 94.00 59 ALA A CA 1
ATOM 464 C C . ALA A 1 59 ? 3.472 4.052 -19.690 1.00 94.00 59 ALA A C 1
ATOM 466 O O . ALA A 1 59 ? 3.276 4.477 -20.826 1.00 94.00 59 ALA A O 1
ATOM 467 N N . ASN A 1 60 ? 3.112 4.761 -18.613 1.00 92.19 60 ASN A N 1
ATOM 468 C CA . ASN A 1 60 ? 2.458 6.070 -18.731 1.00 92.19 60 ASN A CA 1
ATOM 469 C C . ASN A 1 60 ? 3.382 7.149 -19.320 1.00 92.19 60 ASN A C 1
ATOM 471 O O . ASN A 1 60 ? 2.935 7.974 -20.117 1.00 92.19 60 ASN A O 1
ATOM 475 N N . GLU A 1 61 ? 4.669 7.151 -18.968 1.00 90.81 61 GLU A N 1
ATOM 476 C CA . GLU A 1 61 ? 5.616 8.135 -19.495 1.00 90.81 61 GLU A CA 1
ATOM 477 C C . GLU A 1 61 ? 6.020 7.844 -20.956 1.00 90.81 61 GLU A C 1
ATOM 479 O O . GLU A 1 61 ? 6.250 8.800 -21.700 1.00 90.81 61 GLU A O 1
ATOM 484 N N . LEU A 1 62 ? 6.003 6.577 -21.400 1.00 91.50 62 LEU A N 1
ATOM 485 C CA . LEU A 1 62 ? 6.094 6.173 -22.813 1.00 91.50 62 LEU A CA 1
ATOM 486 C C . LEU A 1 62 ? 4.877 6.652 -23.619 1.00 91.50 62 LEU A C 1
ATOM 488 O O . LEU A 1 62 ? 5.052 7.263 -24.673 1.00 91.50 62 LEU A O 1
ATOM 492 N N . VAL A 1 63 ? 3.654 6.440 -23.111 1.00 91.44 63 VAL A N 1
ATOM 493 C CA . VAL A 1 63 ? 2.416 6.922 -23.755 1.00 91.44 63 VAL A CA 1
ATOM 494 C C . VAL A 1 63 ? 2.448 8.444 -23.917 1.00 91.44 63 VAL A C 1
ATOM 496 O O . VAL A 1 63 ? 2.300 8.938 -25.030 1.00 91.44 63 VAL A O 1
ATOM 499 N N . ASP A 1 64 ? 2.728 9.198 -22.848 1.00 88.25 64 ASP A N 1
ATOM 500 C CA . ASP A 1 64 ? 2.837 10.666 -22.917 1.00 88.25 64 ASP A CA 1
ATOM 501 C C . ASP A 1 64 ? 3.992 11.130 -23.833 1.00 88.25 64 ASP A C 1
ATOM 503 O O . ASP A 1 64 ? 3.883 12.187 -24.450 1.00 88.25 64 ASP A O 1
ATOM 507 N N . SER A 1 65 ? 5.061 10.335 -24.000 1.00 87.25 65 SER A N 1
ATOM 508 C CA . SER A 1 65 ? 6.125 10.608 -24.984 1.00 87.25 65 SER A CA 1
ATOM 509 C C . SER A 1 65 ? 5.602 10.511 -26.425 1.00 87.25 65 SER A C 1
ATOM 511 O O . SER A 1 65 ? 5.738 11.468 -27.188 1.00 87.25 65 SER A O 1
ATOM 513 N N . ARG A 1 66 ? 4.942 9.399 -26.787 1.00 89.56 66 ARG A N 1
ATOM 514 C CA . ARG A 1 66 ? 4.426 9.169 -28.151 1.00 89.56 66 ARG A CA 1
ATOM 515 C C . ARG A 1 66 ? 3.241 10.081 -28.490 1.00 89.56 66 ARG A C 1
ATOM 517 O O . ARG A 1 66 ? 3.191 10.626 -29.588 1.00 89.56 66 ARG A O 1
ATOM 524 N N . VAL A 1 67 ? 2.343 10.354 -27.538 1.00 88.00 67 VAL A N 1
ATOM 525 C CA . VAL A 1 67 ? 1.281 11.372 -27.697 1.00 88.00 67 VAL A CA 1
ATOM 526 C C . VAL A 1 67 ? 1.891 12.753 -27.974 1.00 88.00 67 VAL A C 1
ATOM 528 O O . VAL A 1 67 ? 1.475 13.450 -28.896 1.00 88.00 67 VAL A O 1
ATOM 531 N N . LYS A 1 68 ? 2.931 13.145 -27.226 1.00 83.25 68 LYS A N 1
ATOM 532 C CA . LYS A 1 68 ? 3.618 14.430 -27.422 1.00 83.25 68 LYS A CA 1
ATOM 533 C C . LYS A 1 68 ? 4.373 14.513 -28.757 1.00 83.25 68 LYS A C 1
ATOM 535 O O . LYS A 1 68 ? 4.455 15.608 -29.310 1.00 83.25 68 LYS A O 1
ATOM 540 N N . SER A 1 69 ? 4.919 13.408 -29.279 1.00 86.00 69 SER A N 1
ATOM 541 C CA . SER A 1 69 ? 5.605 13.399 -30.584 1.00 86.00 69 SER A CA 1
ATOM 542 C C . SER A 1 69 ? 4.653 13.414 -31.786 1.00 86.00 69 SER A C 1
ATOM 544 O O . SER A 1 69 ? 5.119 13.613 -32.904 1.00 86.00 69 SER A O 1
ATOM 546 N N . LYS A 1 70 ? 3.342 13.214 -31.570 1.00 86.94 70 LYS A N 1
ATOM 547 C CA . LYS A 1 70 ? 2.299 13.031 -32.602 1.00 86.94 70 LYS A CA 1
ATOM 548 C C . LYS A 1 70 ? 2.529 11.856 -33.571 1.00 86.94 70 LYS A C 1
ATOM 550 O O . LYS A 1 70 ? 1.756 11.690 -34.507 1.00 86.94 70 LYS A O 1
ATOM 555 N N . GLN A 1 71 ? 3.552 11.027 -33.364 1.00 89.44 71 GLN A N 1
ATOM 556 C CA . GLN A 1 71 ? 3.838 9.888 -34.239 1.00 89.44 71 GLN A CA 1
ATOM 557 C C . GLN A 1 71 ? 2.836 8.746 -33.994 1.00 89.44 71 GLN A C 1
ATOM 559 O O . GLN A 1 71 ? 2.585 8.418 -32.828 1.00 89.44 71 GLN A O 1
ATOM 564 N N . PRO A 1 72 ? 2.315 8.079 -35.037 1.00 91.69 72 PRO A N 1
ATOM 565 C CA . PRO A 1 72 ? 1.400 6.951 -34.877 1.00 91.69 72 PRO A CA 1
ATOM 566 C C . PRO A 1 72 ? 2.107 5.788 -34.172 1.00 91.69 72 PRO A C 1
ATOM 568 O O . PRO A 1 72 ? 3.220 5.405 -34.538 1.00 91.69 72 PRO A O 1
ATOM 571 N N . GLY A 1 73 ? 1.509 5.227 -33.128 1.00 93.19 73 GLY A N 1
ATOM 572 C CA . GLY A 1 73 ? 2.088 4.108 -32.378 1.00 93.19 73 GLY A CA 1
ATOM 573 C C . GLY A 1 73 ? 1.010 3.199 -31.815 1.00 93.19 73 GLY A C 1
ATOM 574 O O . GLY A 1 73 ? -0.135 3.613 -31.680 1.00 93.19 73 GLY A O 1
ATOM 575 N N . ILE A 1 74 ? 1.363 1.956 -31.494 1.00 94.25 74 ILE A N 1
ATOM 576 C CA . ILE A 1 74 ? 0.408 0.963 -30.998 1.00 94.25 74 ILE A CA 1
ATOM 577 C C . ILE A 1 74 ? 0.982 0.254 -29.770 1.00 94.25 74 ILE A C 1
ATOM 579 O O . ILE A 1 74 ? 2.165 -0.102 -29.731 1.00 94.25 74 ILE A O 1
ATOM 583 N N . ILE A 1 75 ? 0.127 0.039 -28.767 1.00 95.44 75 ILE A N 1
ATOM 584 C CA . ILE A 1 75 ? 0.411 -0.819 -27.614 1.00 95.44 75 ILE A CA 1
ATOM 585 C C . ILE A 1 75 ? -0.418 -2.094 -27.729 1.00 95.44 75 ILE A C 1
ATOM 587 O O . ILE A 1 75 ? -1.644 -2.041 -27.697 1.00 95.44 75 ILE A O 1
ATOM 591 N N . CYS A 1 76 ? 0.248 -3.243 -27.796 1.00 94.75 76 CYS A N 1
ATOM 592 C CA . CYS A 1 76 ? -0.395 -4.550 -27.710 1.00 94.75 76 CYS A CA 1
ATOM 593 C C . CYS A 1 76 ? -0.284 -5.066 -26.269 1.00 94.75 76 CYS A C 1
ATOM 595 O O . CYS A 1 76 ? 0.814 -5.353 -25.792 1.00 94.75 76 CYS A O 1
ATOM 597 N N . LYS A 1 77 ? -1.414 -5.174 -25.566 1.00 95.06 77 LYS A N 1
ATOM 598 C CA . LYS A 1 77 ? -1.531 -5.830 -24.260 1.00 95.06 77 LYS A CA 1
ATOM 599 C C . LYS A 1 77 ? -1.892 -7.296 -24.480 1.00 95.06 77 LYS A C 1
ATOM 601 O O . LYS A 1 77 ? -2.964 -7.580 -25.006 1.00 95.06 77 LYS A O 1
ATOM 606 N N . LEU A 1 78 ? -1.020 -8.207 -24.066 1.00 94.06 78 LEU A N 1
ATOM 607 C CA . LEU A 1 78 ? -1.177 -9.648 -24.276 1.00 94.06 78 LEU A CA 1
ATOM 608 C C . LEU A 1 78 ? -1.687 -10.327 -22.995 1.00 94.06 78 LEU A C 1
ATOM 610 O O . LEU A 1 78 ? -1.174 -10.055 -21.910 1.00 94.06 78 LEU A O 1
ATOM 614 N N . ASP A 1 79 ? -2.667 -11.222 -23.135 1.00 90.88 79 ASP A N 1
ATOM 615 C CA . ASP A 1 79 ? -3.141 -12.141 -22.086 1.00 90.88 79 ASP A CA 1
ATOM 616 C C . ASP A 1 79 ? -2.614 -13.553 -22.388 1.00 90.88 79 ASP A C 1
ATOM 618 O O . ASP A 1 79 ? -2.772 -14.039 -23.507 1.00 90.88 79 ASP A O 1
ATOM 622 N N . ILE A 1 80 ? -1.983 -14.229 -21.422 1.00 90.94 80 ILE A N 1
ATOM 623 C CA . ILE A 1 80 ? -1.419 -15.578 -21.625 1.00 90.94 80 ILE A CA 1
ATOM 624 C C . ILE A 1 80 ? -2.350 -16.615 -20.997 1.00 90.94 80 ILE A C 1
ATOM 626 O O . ILE A 1 80 ? -2.553 -16.650 -19.779 1.00 90.94 80 ILE A O 1
ATOM 630 N N . GLN A 1 81 ? -2.906 -17.500 -21.825 1.00 89.31 81 GLN A N 1
ATOM 631 C CA . GLN A 1 81 ? -3.916 -18.459 -21.392 1.00 89.31 81 GLN A CA 1
ATOM 632 C C . GLN A 1 81 ? -3.342 -19.410 -20.331 1.00 89.31 81 GLN A C 1
ATOM 634 O O . GLN A 1 81 ? -2.408 -20.162 -20.604 1.00 89.31 81 GLN A O 1
ATOM 639 N N . LYS A 1 82 ? -3.923 -19.407 -19.119 1.00 84.50 82 LYS A N 1
ATOM 640 C CA . LYS A 1 82 ? -3.554 -20.301 -17.997 1.00 84.50 82 LYS A CA 1
ATOM 641 C C . LYS A 1 82 ? -2.024 -20.394 -17.811 1.00 84.50 82 LYS A C 1
ATOM 643 O O . LYS A 1 82 ? -1.463 -21.483 -17.739 1.00 84.50 82 LYS A O 1
ATOM 648 N N . ALA A 1 83 ? -1.352 -19.238 -17.774 1.00 83.50 83 ALA A N 1
ATOM 649 C CA . ALA A 1 83 ? 0.091 -19.093 -18.000 1.00 83.50 83 ALA A CA 1
ATOM 650 C C . ALA A 1 83 ? 0.994 -20.084 -17.233 1.00 83.50 83 ALA A C 1
ATOM 652 O O . ALA A 1 83 ? 1.919 -20.652 -17.806 1.00 83.50 83 ALA A O 1
ATOM 653 N N . TYR A 1 84 ? 0.717 -20.358 -15.955 1.00 88.12 84 TYR A N 1
ATOM 654 C CA . TYR A 1 84 ? 1.502 -21.322 -15.171 1.00 88.12 84 TYR A CA 1
ATOM 655 C C . TYR A 1 84 ? 1.337 -22.771 -15.646 1.00 88.12 84 TYR A C 1
ATOM 657 O O . TYR A 1 84 ? 2.285 -23.548 -15.572 1.00 88.12 84 TYR A O 1
ATOM 665 N N . ASP A 1 85 ? 0.163 -23.145 -16.143 1.00 86.75 85 ASP A N 1
ATOM 666 C CA . ASP A 1 85 ? -0.245 -24.539 -16.335 1.00 86.75 85 ASP A CA 1
ATOM 667 C C . ASP A 1 85 ? 0.231 -25.103 -17.693 1.00 86.75 85 ASP A C 1
ATOM 669 O O . ASP A 1 85 ? 0.282 -26.317 -17.894 1.00 86.75 85 ASP A O 1
ATOM 673 N N . HIS A 1 86 ? 0.640 -24.219 -18.609 1.00 89.00 86 HIS A N 1
ATOM 674 C CA . HIS A 1 86 ? 1.018 -24.541 -19.988 1.00 89.00 86 HIS A CA 1
ATOM 675 C C . HIS A 1 86 ? 2.524 -24.773 -20.231 1.00 89.00 86 HIS A C 1
ATOM 677 O O . HIS A 1 86 ? 2.880 -25.456 -21.190 1.00 89.00 86 HIS A O 1
ATOM 683 N N . VAL A 1 87 ? 3.405 -24.280 -19.350 1.00 91.31 87 VAL A N 1
ATOM 684 C CA . VAL A 1 87 ? 4.878 -24.271 -19.521 1.00 91.31 87 VAL A CA 1
ATOM 685 C C . VAL A 1 87 ? 5.454 -25.633 -19.944 1.00 91.31 87 VAL A C 1
ATOM 687 O O . VAL A 1 87 ? 5.417 -26.594 -19.168 1.00 91.31 87 VAL A O 1
ATOM 690 N N . ASN A 1 88 ? 6.070 -25.713 -21.128 1.00 94.56 88 ASN A N 1
ATOM 691 C CA . ASN A 1 88 ? 6.762 -26.916 -21.592 1.00 94.56 88 ASN A CA 1
ATOM 692 C C . ASN A 1 88 ? 8.074 -27.140 -20.810 1.00 94.56 88 ASN A C 1
ATOM 694 O O . ASN A 1 88 ? 8.967 -26.288 -20.766 1.00 94.56 88 ASN A O 1
ATOM 698 N N . TRP A 1 89 ? 8.214 -28.315 -20.193 1.00 94.00 89 TRP A N 1
ATOM 699 C CA . TRP A 1 89 ? 9.378 -28.656 -19.371 1.00 94.00 89 TRP A CA 1
ATOM 700 C C . TRP A 1 89 ? 10.666 -28.857 -20.173 1.00 94.00 89 TRP A C 1
ATOM 702 O O . TRP A 1 89 ? 11.737 -28.508 -19.679 1.00 94.00 89 TRP A O 1
ATOM 712 N N . ASN A 1 90 ? 10.585 -29.379 -21.399 1.00 94.38 90 ASN A N 1
ATOM 713 C CA . ASN A 1 90 ? 11.759 -29.554 -22.258 1.00 94.38 90 ASN A CA 1
ATOM 714 C C . ASN A 1 90 ? 12.300 -28.192 -22.707 1.00 94.38 90 ASN A C 1
ATOM 716 O O . ASN A 1 90 ? 13.507 -27.963 -22.661 1.00 94.38 90 ASN A O 1
ATOM 720 N N . TYR A 1 91 ? 11.405 -27.256 -23.031 1.00 95.19 91 TYR A N 1
ATOM 721 C CA . TYR A 1 91 ? 11.763 -25.866 -23.306 1.00 95.19 91 TYR A CA 1
ATOM 722 C C . TYR A 1 91 ? 12.457 -25.197 -22.112 1.00 95.19 91 TYR A C 1
ATOM 724 O O . TYR A 1 91 ? 13.579 -24.713 -22.250 1.00 95.19 91 TYR A O 1
ATOM 732 N N . LEU A 1 92 ? 11.844 -25.239 -20.923 1.00 95.19 92 LEU A N 1
ATOM 733 C CA . LEU A 1 92 ? 12.415 -24.663 -19.699 1.00 95.19 92 LEU A CA 1
ATOM 734 C C . LEU A 1 92 ? 13.799 -25.254 -19.365 1.00 95.19 92 LEU A C 1
ATOM 736 O O . LEU A 1 92 ? 14.709 -24.535 -18.958 1.00 95.19 92 LEU A O 1
ATOM 740 N N . VAL A 1 93 ? 13.981 -26.561 -19.563 1.00 95.00 93 VAL A N 1
ATOM 741 C CA . VAL A 1 93 ? 15.271 -27.248 -19.389 1.00 95.00 93 VAL A CA 1
ATOM 742 C C . VAL A 1 93 ? 16.317 -26.751 -20.385 1.00 95.00 93 VAL A C 1
ATOM 744 O O . VAL A 1 93 ? 17.446 -26.468 -19.982 1.00 95.00 93 VAL A O 1
ATOM 747 N N . ASN A 1 94 ? 15.949 -26.614 -21.659 1.00 94.81 94 ASN A N 1
ATOM 748 C CA . ASN A 1 94 ? 16.849 -26.139 -22.707 1.00 94.81 94 ASN A CA 1
ATOM 749 C C . ASN A 1 94 ? 17.233 -24.665 -22.487 1.00 94.81 94 ASN A C 1
ATOM 751 O O . ASN A 1 94 ? 18.402 -24.314 -22.644 1.00 94.81 94 ASN A O 1
ATOM 755 N N . MET A 1 95 ? 16.289 -23.828 -22.039 1.00 94.19 95 MET A N 1
ATOM 756 C CA . MET A 1 95 ? 16.543 -22.446 -21.611 1.00 94.19 95 MET A CA 1
ATOM 757 C C . MET A 1 95 ? 17.548 -22.396 -20.455 1.00 94.19 95 MET A C 1
ATOM 759 O O . MET A 1 95 ? 18.564 -21.714 -20.562 1.00 94.19 95 MET A O 1
ATOM 763 N N . LEU A 1 96 ? 17.344 -23.185 -19.391 1.00 94.62 96 LEU A N 1
ATOM 764 C CA . LEU A 1 96 ? 18.293 -23.271 -18.272 1.00 94.62 96 LEU A CA 1
ATOM 765 C C . LEU A 1 96 ? 19.690 -23.735 -18.726 1.00 94.62 96 LEU A C 1
ATOM 767 O O . LEU A 1 96 ? 20.694 -23.207 -18.251 1.00 94.62 96 LEU A O 1
ATOM 771 N N . GLN A 1 97 ? 19.779 -24.683 -19.663 1.00 95.00 97 GLN A N 1
ATOM 772 C CA . GLN A 1 97 ? 21.062 -25.130 -20.212 1.00 95.00 97 GLN A CA 1
ATOM 773 C C . GLN A 1 97 ? 21.753 -24.032 -21.038 1.00 95.00 97 GLN A C 1
ATOM 775 O O . GLN A 1 97 ? 22.956 -23.827 -20.886 1.00 95.00 97 GLN A O 1
ATOM 780 N N . LYS A 1 98 ? 21.011 -23.288 -21.868 1.00 92.31 98 LYS A N 1
ATOM 781 C CA . LYS A 1 98 ? 21.538 -22.151 -22.648 1.00 92.31 98 LYS A CA 1
ATOM 782 C C . LYS A 1 98 ? 21.931 -20.957 -21.769 1.00 92.31 98 LYS A C 1
ATOM 784 O O . LYS A 1 98 ? 22.902 -20.282 -22.081 1.00 92.31 98 LYS A O 1
ATOM 789 N N . MET A 1 99 ? 21.255 -20.761 -20.636 1.00 92.25 99 MET A N 1
ATOM 790 C CA . MET A 1 99 ? 21.613 -19.797 -19.583 1.00 92.25 99 MET A CA 1
ATOM 791 C C . MET A 1 99 ? 22.790 -20.256 -18.693 1.00 92.25 99 MET A C 1
ATOM 793 O O . MET A 1 99 ? 23.102 -19.597 -17.703 1.00 92.25 99 MET A O 1
ATOM 797 N N . GLY A 1 100 ? 23.440 -21.386 -19.001 1.00 93.31 100 GLY A N 1
ATOM 798 C CA . GLY A 1 100 ? 24.641 -21.852 -18.300 1.00 93.31 100 GLY A CA 1
ATOM 799 C C . GLY A 1 100 ? 24.400 -22.507 -16.933 1.00 93.31 100 GLY A C 1
ATOM 800 O O . GLY A 1 100 ? 25.349 -22.684 -16.167 1.00 93.31 100 GLY A O 1
ATOM 801 N N . PHE A 1 101 ? 23.166 -22.896 -16.588 1.00 94.50 101 PHE A N 1
ATOM 802 C CA . PHE A 1 101 ? 22.919 -23.610 -15.332 1.00 94.50 101 PHE A CA 1
ATOM 803 C C . PHE A 1 101 ? 23.526 -25.022 -15.370 1.00 94.50 101 PHE A C 1
ATOM 805 O O . PHE A 1 101 ? 23.209 -25.838 -16.233 1.00 94.50 101 PHE A O 1
ATOM 812 N N . GLY A 1 102 ? 24.367 -25.344 -14.383 1.00 95.44 102 GLY A N 1
ATOM 813 C CA . GLY A 1 102 ? 25.036 -26.645 -14.302 1.00 95.44 102 GLY A CA 1
ATOM 814 C C . GLY A 1 102 ? 24.072 -27.838 -14.208 1.00 95.44 102 GLY A C 1
ATOM 815 O O . GLY A 1 102 ? 23.012 -27.766 -13.582 1.00 95.44 102 GLY A O 1
ATOM 816 N N . SER A 1 103 ? 24.477 -28.979 -14.770 1.00 95.56 103 SER A N 1
ATOM 817 C CA . SER A 1 103 ? 23.658 -30.200 -14.896 1.00 95.56 103 SER A CA 1
ATOM 818 C C . SER A 1 103 ? 23.020 -30.682 -13.582 1.00 95.56 103 SER A C 1
ATOM 820 O O . SER A 1 103 ? 21.871 -31.126 -13.580 1.00 95.56 103 SER A O 1
ATOM 822 N N . LYS A 1 104 ? 23.719 -30.538 -12.446 1.00 96.19 104 LYS A N 1
ATOM 823 C CA . LYS A 1 104 ? 23.208 -30.845 -11.095 1.00 96.19 104 LYS A CA 1
ATOM 824 C C . LYS A 1 104 ? 21.990 -29.991 -10.718 1.00 96.19 104 LYS A C 1
ATOM 826 O O . LYS A 1 104 ? 21.028 -30.520 -10.167 1.00 96.19 104 LYS A O 1
ATOM 831 N N . TRP A 1 105 ? 22.002 -28.701 -11.063 1.00 95.12 105 TRP A N 1
ATOM 832 C CA . TRP A 1 105 ? 20.869 -27.796 -10.855 1.00 95.12 105 TRP A CA 1
ATOM 833 C C . TRP A 1 105 ? 19.693 -28.176 -11.754 1.00 95.12 105 TRP A C 1
ATOM 835 O O . TRP A 1 105 ? 18.585 -28.371 -11.262 1.00 95.12 105 TRP A O 1
ATOM 845 N N . ILE A 1 106 ? 19.940 -28.376 -13.053 1.00 96.06 106 ILE A N 1
ATOM 846 C CA . ILE A 1 106 ? 18.902 -28.780 -14.016 1.00 96.06 106 ILE A CA 1
ATOM 847 C C . ILE A 1 106 ? 18.247 -30.106 -13.595 1.00 96.06 106 ILE A C 1
ATOM 849 O O . ILE A 1 106 ? 17.025 -30.231 -13.665 1.00 96.06 106 ILE A O 1
ATOM 853 N N . ARG A 1 107 ? 19.021 -31.073 -13.080 1.00 95.69 107 ARG A N 1
ATOM 854 C CA . ARG A 1 107 ? 18.497 -32.338 -12.535 1.00 95.69 107 ARG A CA 1
ATOM 855 C C . ARG A 1 107 ? 17.572 -32.114 -11.332 1.00 95.69 107 ARG A C 1
ATOM 857 O O . ARG A 1 107 ? 16.515 -32.737 -11.273 1.00 95.69 107 ARG A O 1
ATOM 864 N N . TRP A 1 108 ? 17.916 -31.208 -10.413 1.00 95.19 108 TRP A N 1
ATOM 865 C CA . TRP A 1 108 ? 17.034 -30.834 -9.299 1.00 95.19 108 TRP A CA 1
ATOM 866 C C . TRP A 1 108 ? 15.750 -30.141 -9.767 1.00 95.19 108 TRP A C 1
ATOM 868 O O . TRP A 1 108 ? 14.680 -30.471 -9.259 1.00 95.19 108 TRP A O 1
ATOM 878 N N . ILE A 1 109 ? 15.821 -29.236 -10.752 1.00 94.94 109 ILE A N 1
ATOM 879 C CA . ILE A 1 109 ? 14.628 -28.592 -11.327 1.00 94.94 109 ILE A CA 1
ATOM 880 C C . ILE A 1 109 ? 13.727 -29.630 -12.014 1.00 94.94 109 ILE A C 1
ATOM 882 O O . ILE A 1 109 ? 12.536 -29.673 -11.711 1.00 94.94 109 ILE A O 1
ATOM 886 N N . LYS A 1 110 ? 14.289 -30.522 -12.847 1.00 93.44 110 LYS A N 1
ATOM 887 C CA . LYS A 1 110 ? 13.560 -31.648 -13.464 1.00 93.44 110 LYS A CA 1
ATOM 888 C C . LYS A 1 110 ? 12.854 -32.513 -12.417 1.00 93.44 110 LYS A C 1
ATOM 890 O O . LYS A 1 110 ? 11.669 -32.791 -12.567 1.00 93.44 110 LYS A O 1
ATOM 895 N N . TYR A 1 111 ? 13.547 -32.891 -11.341 1.00 91.69 111 TYR A N 1
ATOM 896 C CA . TYR A 1 111 ? 12.954 -33.676 -10.254 1.00 91.69 111 TYR A CA 1
ATOM 897 C C . TYR A 1 111 ? 11.819 -32.912 -9.554 1.00 91.69 111 TYR A C 1
ATOM 899 O O . TYR A 1 111 ? 10.745 -33.462 -9.326 1.00 91.69 111 TYR A O 1
ATOM 907 N N . CYS A 1 112 ? 12.024 -31.622 -9.270 1.00 91.00 112 CYS A N 1
ATOM 908 C CA . CYS A 1 112 ? 11.023 -30.758 -8.648 1.00 91.00 112 CYS A CA 1
ATOM 909 C C . CYS A 1 112 ? 9.740 -30.608 -9.474 1.00 91.00 112 CYS A C 1
ATOM 911 O O . CYS A 1 112 ? 8.666 -30.531 -8.882 1.00 91.00 112 CYS A O 1
ATOM 913 N N . ILE A 1 113 ? 9.815 -30.517 -10.804 1.00 90.62 113 ILE A N 1
ATOM 914 C CA . ILE A 1 113 ? 8.616 -30.366 -11.648 1.00 90.62 113 ILE A CA 1
ATOM 915 C C . ILE A 1 113 ? 7.985 -31.726 -11.983 1.00 90.62 113 ILE A C 1
ATOM 917 O O . ILE A 1 113 ? 6.784 -31.889 -11.784 1.00 90.62 113 ILE A O 1
ATOM 921 N N . GLY A 1 114 ? 8.794 -32.715 -12.377 1.00 87.44 114 GLY A N 1
ATOM 922 C CA . GLY A 1 114 ? 8.326 -33.974 -12.966 1.00 87.44 114 GLY A CA 1
ATOM 923 C C . GLY A 1 114 ? 7.878 -35.077 -12.007 1.00 87.44 114 GLY A C 1
ATOM 924 O O . GLY A 1 114 ? 7.197 -35.997 -12.444 1.00 87.44 114 GLY A O 1
ATOM 925 N N . THR A 1 115 ? 8.223 -35.026 -10.716 1.00 86.38 115 THR A N 1
ATOM 926 C CA . THR A 1 115 ? 7.864 -36.112 -9.772 1.00 86.38 115 THR A CA 1
ATOM 927 C C . THR A 1 115 ? 6.493 -35.956 -9.107 1.00 86.38 115 THR A C 1
ATOM 929 O O . THR A 1 115 ? 6.092 -36.815 -8.322 1.00 86.38 115 THR A O 1
ATOM 932 N N . VAL A 1 116 ? 5.757 -34.874 -9.388 1.00 83.44 116 VAL A N 1
ATOM 933 C CA . VAL A 1 116 ? 4.506 -34.576 -8.678 1.00 83.44 116 VAL A CA 1
ATOM 934 C C . VAL A 1 116 ? 3.295 -35.271 -9.297 1.00 83.44 116 VAL A C 1
ATOM 936 O O . VAL A 1 116 ? 2.984 -35.104 -10.477 1.00 83.44 116 VAL A O 1
ATOM 939 N N . LYS A 1 117 ? 2.570 -35.980 -8.427 1.00 84.62 117 LYS A N 1
ATOM 940 C CA . LYS A 1 117 ? 1.197 -36.441 -8.638 1.00 84.62 117 LYS A CA 1
ATOM 941 C C . LYS A 1 117 ? 0.222 -35.473 -7.966 1.00 84.62 117 LYS A C 1
ATOM 943 O O . LYS A 1 117 ? 0.465 -35.026 -6.845 1.00 84.62 117 LYS A O 1
ATOM 948 N N . PHE A 1 118 ? -0.880 -35.181 -8.639 1.00 83.44 118 PHE A N 1
ATOM 949 C CA . PHE A 1 118 ? -2.017 -34.419 -8.136 1.00 83.44 118 PHE A CA 1
ATOM 950 C C . PHE A 1 118 ? -3.182 -35.355 -7.797 1.00 83.44 118 PHE A C 1
ATOM 952 O O . PHE A 1 118 ? -3.254 -36.469 -8.310 1.00 83.44 118 PHE A O 1
ATOM 959 N N . SER A 1 119 ? -4.099 -34.885 -6.953 1.00 82.75 119 SER A N 1
ATOM 960 C CA . SER A 1 119 ? -5.359 -35.546 -6.593 1.00 82.75 119 SER A CA 1
ATOM 961 C C . SER A 1 119 ? -6.452 -34.482 -6.474 1.00 82.75 119 SER A C 1
ATOM 963 O O . SER A 1 119 ? -6.143 -33.333 -6.143 1.00 82.75 119 SER A O 1
ATOM 965 N N . VAL A 1 120 ? -7.710 -34.833 -6.754 1.00 79.94 120 VAL A N 1
ATOM 966 C CA . VAL A 1 120 ? -8.848 -33.901 -6.669 1.00 79.94 120 VAL A CA 1
ATOM 967 C C . VAL A 1 120 ? -9.612 -34.150 -5.371 1.00 79.94 120 VAL A C 1
ATOM 969 O O . VAL A 1 120 ? -9.959 -35.286 -5.063 1.00 79.94 120 VAL A O 1
ATOM 972 N N . LEU A 1 121 ? -9.896 -33.093 -4.607 1.00 76.62 121 LEU A N 1
ATOM 973 C CA . LEU A 1 121 ? -10.720 -33.190 -3.399 1.00 76.62 121 LEU A CA 1
ATOM 974 C C . LEU A 1 121 ? -12.208 -33.206 -3.773 1.00 76.62 121 LEU A C 1
ATOM 976 O O . LEU A 1 121 ? -12.803 -32.152 -3.990 1.00 76.62 121 LEU A O 1
ATOM 980 N N . ILE A 1 122 ? -12.814 -34.393 -3.806 1.00 79.94 122 ILE A N 1
ATOM 981 C CA . ILE A 1 122 ? -14.258 -34.584 -4.001 1.00 79.94 122 ILE A CA 1
ATOM 982 C C . ILE A 1 122 ? -14.874 -34.855 -2.628 1.00 79.94 122 ILE A C 1
ATOM 984 O O . ILE A 1 122 ? -14.399 -35.714 -1.892 1.00 79.94 122 ILE A O 1
ATOM 988 N N . ASN A 1 123 ? -15.887 -34.079 -2.230 1.00 84.12 123 ASN A N 1
ATOM 989 C CA . ASN A 1 123 ? -16.510 -34.158 -0.896 1.00 84.12 123 ASN A CA 1
ATOM 990 C C . ASN A 1 123 ? -15.491 -34.141 0.270 1.00 84.12 123 ASN A C 1
ATOM 992 O O . ASN A 1 123 ? -15.673 -34.804 1.286 1.00 84.12 123 ASN A O 1
ATOM 996 N N . ARG A 1 124 ? -14.413 -33.351 0.118 1.00 78.31 124 ARG A N 1
ATOM 997 C CA . ARG A 1 124 ? -13.237 -33.252 1.018 1.00 78.31 124 ARG A CA 1
ATOM 998 C C . ARG A 1 124 ? -12.311 -34.484 1.055 1.00 78.31 124 ARG A C 1
ATOM 1000 O O . ARG A 1 124 ? -11.297 -34.421 1.742 1.00 78.31 124 ARG A O 1
ATOM 1007 N N . SER A 1 125 ? -12.588 -35.540 0.291 1.00 80.31 125 SER A N 1
ATOM 1008 C CA . SER A 1 125 ? -11.731 -36.726 0.165 1.00 80.31 125 SER A CA 1
ATOM 1009 C C . SER A 1 125 ? -10.819 -36.651 -1.076 1.00 80.31 125 SER A C 1
ATOM 1011 O O . SER A 1 125 ? -11.308 -36.330 -2.166 1.00 80.31 125 SER A O 1
ATOM 1013 N N . PRO A 1 126 ? -9.504 -36.932 -0.967 1.00 84.25 126 PRO A N 1
ATOM 1014 C CA . PRO A 1 126 ? -8.604 -36.987 -2.119 1.00 84.25 126 PRO A CA 1
ATOM 1015 C C . PRO A 1 126 ? -8.935 -38.198 -2.999 1.00 84.25 126 PRO A C 1
ATOM 1017 O O . PRO A 1 126 ? -8.750 -39.346 -2.602 1.00 84.25 126 PRO A O 1
ATOM 1020 N N . THR A 1 127 ? -9.437 -37.933 -4.203 1.00 84.62 127 THR A N 1
ATOM 1021 C CA . THR A 1 127 ? -9.943 -38.950 -5.128 1.00 84.62 127 THR A CA 1
ATOM 1022 C C . THR A 1 127 ? -9.025 -39.065 -6.344 1.00 84.62 127 THR A C 1
ATOM 1024 O O . THR A 1 127 ? -8.821 -38.097 -7.081 1.00 84.62 127 THR A O 1
ATOM 1027 N N . GLY A 1 128 ? -8.467 -40.264 -6.547 1.00 86.25 128 GLY A N 1
ATOM 1028 C CA . GLY A 1 128 ? -7.548 -40.583 -7.644 1.00 86.25 128 GLY A CA 1
ATOM 1029 C C . GLY A 1 128 ? -6.176 -39.899 -7.551 1.00 86.25 128 GLY A C 1
ATOM 1030 O O . GLY A 1 128 ? -5.956 -39.000 -6.739 1.00 86.25 128 GLY A O 1
ATOM 1031 N N . PHE A 1 129 ? -5.245 -40.315 -8.414 1.00 86.25 129 PHE A N 1
ATOM 1032 C CA . PHE A 1 129 ? -3.958 -39.642 -8.612 1.00 86.25 129 PHE A CA 1
ATOM 1033 C C . PHE A 1 129 ? -3.602 -39.561 -10.099 1.00 86.25 129 PHE A C 1
ATOM 1035 O O . PHE A 1 129 ? -3.695 -40.560 -10.807 1.00 86.25 129 PHE A O 1
ATOM 1042 N N . PHE A 1 130 ? -3.121 -38.403 -10.551 1.00 86.69 130 PHE A N 1
ATOM 1043 C CA . PHE A 1 130 ? -2.618 -38.194 -11.914 1.00 86.69 130 PHE A CA 1
ATOM 1044 C C . PHE A 1 130 ? -1.300 -37.410 -11.906 1.00 86.69 130 PHE A C 1
ATOM 1046 O O . PHE A 1 130 ? -1.084 -36.556 -11.049 1.00 86.69 130 PHE A O 1
ATOM 1053 N N . SER A 1 131 ? -0.397 -37.700 -12.842 1.00 85.25 131 SER A N 1
ATOM 1054 C CA . SER A 1 131 ? 0.883 -36.987 -12.983 1.00 85.25 131 SER A CA 1
ATOM 1055 C C . SER A 1 131 ? 0.747 -35.782 -13.914 1.00 85.25 131 SER A C 1
ATOM 1057 O O . SER A 1 131 ? -0.002 -35.841 -14.888 1.00 85.25 131 SER A O 1
ATOM 1059 N N . SER A 1 132 ? 1.519 -34.717 -13.678 1.00 85.19 132 SER A N 1
ATOM 1060 C CA . SER A 1 132 ? 1.676 -33.659 -14.689 1.00 85.19 132 SER A CA 1
ATOM 1061 C C . SER A 1 132 ? 2.638 -34.087 -15.801 1.00 85.19 132 SER A C 1
ATOM 1063 O O . SER A 1 132 ? 3.575 -34.845 -15.556 1.00 85.19 132 SER A O 1
ATOM 1065 N N . GLN A 1 133 ? 2.445 -33.542 -17.003 1.00 86.62 133 GLN A N 1
ATOM 1066 C CA . GLN A 1 133 ? 3.398 -33.630 -18.126 1.00 86.62 133 GLN A CA 1
ATOM 1067 C C . GLN A 1 133 ? 3.964 -32.255 -18.539 1.00 86.62 133 GLN A C 1
ATOM 1069 O O . GLN A 1 133 ? 4.967 -32.175 -19.245 1.00 86.62 133 GLN A O 1
ATOM 1074 N N . ARG A 1 134 ? 3.317 -31.168 -18.099 1.00 89.50 134 ARG A N 1
ATOM 1075 C CA . ARG A 1 134 ? 3.700 -29.765 -18.323 1.00 89.50 134 ARG A CA 1
ATOM 1076 C C . ARG A 1 134 ? 3.279 -28.895 -17.131 1.00 89.50 134 ARG A C 1
ATOM 1078 O O . ARG A 1 134 ? 2.672 -29.400 -16.182 1.00 89.50 134 ARG A O 1
ATOM 1085 N N . GLY A 1 135 ? 3.606 -27.607 -17.182 1.00 90.25 135 GLY A N 1
ATOM 1086 C CA . GLY A 1 135 ? 3.154 -26.594 -16.227 1.00 90.25 135 GLY A CA 1
ATOM 1087 C C . GLY A 1 135 ? 3.972 -26.490 -14.933 1.00 90.25 135 GLY A C 1
ATOM 1088 O O . GLY A 1 135 ? 4.828 -27.318 -14.621 1.00 90.25 135 GLY A O 1
ATOM 1089 N N . LEU A 1 136 ? 3.713 -25.434 -14.167 1.00 91.12 136 LEU A N 1
ATOM 1090 C CA . LEU A 1 136 ? 4.381 -25.072 -12.920 1.00 91.12 136 LEU A CA 1
ATOM 1091 C C . LEU A 1 136 ? 3.339 -24.870 -11.814 1.00 91.12 136 LEU A C 1
ATOM 1093 O O . LEU A 1 136 ? 2.342 -24.178 -11.996 1.00 91.12 136 LEU A O 1
ATOM 1097 N N . ARG A 1 137 ? 3.575 -25.436 -10.626 1.00 88.06 137 ARG A N 1
ATOM 1098 C CA . ARG A 1 137 ? 2.601 -25.397 -9.521 1.00 88.06 137 ARG A CA 1
ATOM 1099 C C . ARG A 1 137 ? 2.348 -23.980 -9.017 1.00 88.06 137 ARG A C 1
ATOM 1101 O O . ARG A 1 137 ? 3.273 -23.308 -8.551 1.00 88.06 137 ARG A O 1
ATOM 1108 N N . GLN A 1 138 ? 1.084 -23.576 -9.005 1.00 86.62 138 GLN A N 1
ATOM 1109 C CA . GLN A 1 138 ? 0.640 -22.323 -8.400 1.00 86.62 138 GLN A CA 1
ATOM 1110 C C . GLN A 1 138 ? 0.635 -22.465 -6.866 1.00 86.62 138 GLN A C 1
ATOM 1112 O O . GLN A 1 138 ? -0.001 -23.369 -6.329 1.00 86.62 138 GLN A O 1
ATOM 1117 N N . GLY A 1 139 ? 1.372 -21.599 -6.159 1.00 84.94 139 GLY A N 1
ATOM 1118 C CA . GLY A 1 139 ? 1.591 -21.675 -4.700 1.00 84.94 139 GLY A CA 1
ATOM 1119 C C . GLY A 1 139 ? 2.958 -22.236 -4.267 1.00 84.94 139 GLY A C 1
ATOM 1120 O O . GLY A 1 139 ? 3.305 -22.177 -3.086 1.00 84.94 139 GLY A O 1
ATOM 1121 N N . ASP A 1 140 ? 3.762 -22.731 -5.211 1.00 89.75 140 ASP A N 1
ATOM 1122 C CA . ASP A 1 140 ? 5.137 -23.186 -4.982 1.00 89.75 140 ASP A CA 1
ATOM 1123 C C . ASP A 1 140 ? 6.131 -21.998 -4.992 1.00 89.75 140 ASP A C 1
ATOM 1125 O O . ASP A 1 140 ? 6.153 -21.245 -5.969 1.00 89.75 140 ASP A O 1
ATOM 1129 N N . PRO A 1 141 ? 6.981 -21.817 -3.956 1.00 91.62 141 PRO A N 1
ATOM 1130 C CA . PRO A 1 141 ? 8.014 -20.775 -3.909 1.00 91.62 141 PRO A CA 1
ATOM 1131 C C . PRO A 1 141 ? 8.967 -20.692 -5.112 1.00 91.62 141 PRO A C 1
ATOM 1133 O O . PRO A 1 141 ? 9.550 -19.630 -5.333 1.00 91.62 141 PRO A O 1
ATOM 1136 N N . LEU A 1 142 ? 9.165 -21.787 -5.853 1.00 93.94 142 LEU A N 1
ATOM 1137 C CA . LEU A 1 142 ? 10.110 -21.862 -6.972 1.00 93.94 142 LEU A CA 1
ATOM 1138 C C . LEU A 1 142 ? 9.476 -21.504 -8.328 1.00 93.94 142 LEU A C 1
ATOM 1140 O O . LEU A 1 142 ? 10.144 -20.900 -9.171 1.00 93.94 142 LEU A O 1
ATOM 1144 N N . SER A 1 143 ? 8.192 -21.822 -8.530 1.00 93.56 143 SER A N 1
ATOM 1145 C CA . SER A 1 143 ? 7.497 -21.652 -9.815 1.00 93.56 143 SER A CA 1
ATOM 1146 C C . SER A 1 143 ? 7.571 -20.235 -10.407 1.00 93.56 143 SER A C 1
ATOM 1148 O O . SER A 1 143 ? 7.842 -20.142 -11.600 1.00 93.56 143 SER A O 1
ATOM 1150 N N . PRO A 1 144 ? 7.404 -19.126 -9.650 1.00 93.88 144 PRO A N 1
ATOM 1151 C CA . PRO A 1 144 ? 7.460 -17.778 -10.227 1.00 93.88 144 PRO A CA 1
ATOM 1152 C C . PRO A 1 144 ? 8.802 -17.432 -10.880 1.00 93.88 144 PRO A C 1
ATOM 1154 O O . PRO A 1 144 ? 8.838 -16.693 -11.858 1.00 93.88 144 PRO A O 1
ATOM 1157 N N . PHE A 1 145 ? 9.904 -17.990 -10.368 1.00 94.62 145 PHE A N 1
ATOM 1158 C CA . PHE A 1 145 ? 11.240 -17.756 -10.916 1.00 94.62 145 PHE A CA 1
ATOM 1159 C C . PHE A 1 145 ? 11.498 -18.599 -12.167 1.00 94.62 145 PHE A C 1
ATOM 1161 O O . PHE A 1 145 ? 12.108 -18.111 -13.112 1.00 94.62 145 PHE A O 1
ATOM 1168 N N . LEU A 1 146 ? 10.998 -19.838 -12.201 1.00 95.00 146 LEU A N 1
ATOM 1169 C CA . LEU A 1 146 ? 11.037 -20.678 -13.403 1.00 95.00 146 LEU A CA 1
ATOM 1170 C C . LEU A 1 146 ? 10.137 -20.124 -14.516 1.00 95.00 146 LEU A C 1
ATOM 1172 O O . LEU A 1 146 ? 10.513 -20.178 -15.682 1.00 95.00 146 LEU A O 1
ATOM 1176 N N . PHE A 1 147 ? 8.991 -19.543 -14.155 1.00 94.56 147 PHE A N 1
ATOM 1177 C CA . PHE A 1 147 ? 8.075 -18.898 -15.090 1.00 94.56 147 PHE A CA 1
ATOM 1178 C C . PHE A 1 147 ? 8.733 -17.713 -15.815 1.00 94.56 147 PHE A C 1
ATOM 1180 O O . PHE A 1 147 ? 8.751 -17.692 -17.042 1.00 94.56 147 PHE A O 1
ATOM 1187 N N . ILE A 1 148 ? 9.353 -16.765 -15.095 1.00 94.38 148 ILE A N 1
ATOM 1188 C CA . ILE A 1 148 ? 10.001 -15.619 -15.763 1.00 94.38 148 ILE A CA 1
ATOM 1189 C C . ILE A 1 148 ? 11.246 -16.011 -16.577 1.00 94.38 148 ILE A C 1
ATOM 1191 O O . ILE A 1 148 ? 11.538 -15.354 -17.568 1.00 94.38 148 ILE A O 1
ATOM 1195 N N . LEU A 1 149 ? 11.929 -17.113 -16.239 1.00 94.69 149 LEU A N 1
ATOM 1196 C CA . LEU A 1 149 ? 13.010 -17.671 -17.070 1.00 94.69 149 LEU A CA 1
ATOM 1197 C C . LEU A 1 149 ? 12.500 -18.343 -18.359 1.00 94.69 149 LEU A C 1
ATOM 1199 O O . LEU A 1 149 ? 13.259 -18.453 -19.318 1.00 94.69 149 LEU A O 1
ATOM 1203 N N . ALA A 1 150 ? 11.233 -18.771 -18.406 1.00 94.62 150 ALA A N 1
ATOM 1204 C CA . ALA A 1 150 ? 10.575 -19.193 -19.644 1.00 94.62 150 ALA A CA 1
ATOM 1205 C C . ALA A 1 150 ? 10.093 -17.980 -20.466 1.00 94.62 150 ALA A C 1
ATOM 1207 O O . ALA A 1 150 ? 10.295 -17.946 -21.677 1.00 94.62 150 ALA A O 1
ATOM 1208 N N . MET A 1 151 ? 9.525 -16.955 -19.815 1.00 94.00 151 MET A N 1
ATOM 1209 C CA . MET A 1 151 ? 9.105 -15.707 -20.478 1.00 94.00 151 MET A CA 1
ATOM 1210 C C . MET A 1 151 ? 10.268 -14.921 -21.101 1.00 94.00 151 MET A C 1
ATOM 1212 O O . MET A 1 151 ? 10.083 -14.281 -22.135 1.00 94.00 151 MET A O 1
ATOM 1216 N N . GLU A 1 152 ? 11.474 -15.027 -20.532 1.00 94.44 152 GLU A N 1
ATOM 1217 C CA . GLU A 1 152 ? 12.705 -14.432 -21.072 1.00 94.44 152 GLU A CA 1
ATOM 1218 C C . GLU A 1 152 ? 12.970 -14.816 -22.539 1.00 94.44 152 GLU A C 1
ATOM 1220 O O . GLU A 1 152 ? 13.559 -14.038 -23.281 1.00 94.44 152 GLU A O 1
ATOM 1225 N N . GLY A 1 153 ? 12.492 -15.973 -23.014 1.00 93.69 153 GLY A N 1
ATOM 1226 C CA . GLY A 1 153 ? 12.626 -16.333 -24.427 1.00 93.69 153 GLY A CA 1
ATOM 1227 C C . GLY A 1 153 ? 11.854 -15.410 -25.373 1.00 93.69 153 GLY A C 1
ATOM 1228 O O . GLY A 1 153 ? 12.359 -15.085 -26.444 1.00 93.69 153 GLY A O 1
ATOM 1229 N N . MET A 1 154 ? 10.673 -14.927 -24.972 1.00 94.06 154 MET A N 1
ATOM 1230 C CA . MET A 1 154 ? 9.922 -13.938 -25.754 1.00 94.06 154 MET A CA 1
ATOM 1231 C C . MET A 1 154 ? 10.623 -12.576 -25.727 1.00 94.06 154 MET A C 1
ATOM 1233 O O . MET A 1 154 ? 10.760 -11.937 -26.769 1.00 94.06 154 MET A O 1
ATOM 1237 N N . SER A 1 155 ? 11.132 -12.166 -24.560 1.00 93.94 155 SER A N 1
ATOM 1238 C CA . SER A 1 155 ? 11.939 -10.946 -24.395 1.00 93.94 155 SER A CA 1
ATOM 1239 C C . SER A 1 155 ? 13.177 -10.976 -25.296 1.00 93.94 155 SER A C 1
ATOM 1241 O O . SER A 1 155 ? 13.453 -10.020 -26.019 1.00 93.94 155 SER A O 1
ATOM 1243 N N . SER A 1 156 ? 13.879 -12.112 -25.317 1.00 93.62 156 SER A N 1
ATOM 1244 C CA . SER A 1 156 ? 15.061 -12.363 -26.141 1.00 93.62 156 SER A CA 1
ATOM 1245 C C . SER A 1 156 ? 14.751 -12.334 -27.642 1.00 93.62 156 SER A C 1
ATOM 1247 O O . SER A 1 156 ? 15.501 -11.712 -28.395 1.00 93.62 156 SER A O 1
ATOM 1249 N N . LEU A 1 157 ? 13.629 -12.916 -28.089 1.00 94.50 157 LEU A N 1
ATOM 1250 C CA . LEU A 1 157 ? 13.187 -12.833 -29.489 1.00 94.50 157 LEU A CA 1
ATOM 1251 C C . LEU A 1 157 ? 12.891 -11.381 -29.905 1.00 94.50 157 LEU A C 1
ATOM 1253 O O . LEU A 1 157 ? 13.445 -10.917 -30.901 1.00 94.50 157 LEU A O 1
ATOM 1257 N N . ILE A 1 158 ? 12.106 -10.640 -29.113 1.00 94.62 158 ILE A N 1
ATOM 1258 C CA . ILE A 1 158 ? 11.765 -9.229 -29.382 1.00 94.62 158 ILE A CA 1
ATOM 1259 C C . ILE A 1 158 ? 13.025 -8.343 -29.373 1.00 94.62 158 ILE A C 1
ATOM 1261 O O . ILE A 1 158 ? 13.199 -7.488 -30.245 1.00 94.62 158 ILE A O 1
ATOM 1265 N N . ASN A 1 159 ? 13.942 -8.564 -28.427 1.00 93.38 159 ASN A N 1
ATOM 1266 C CA . ASN A 1 159 ? 15.234 -7.876 -28.384 1.00 93.38 159 ASN A CA 1
ATOM 1267 C C . ASN A 1 159 ? 16.107 -8.217 -29.607 1.00 93.38 159 ASN A C 1
ATOM 1269 O O . ASN A 1 159 ? 16.754 -7.325 -30.146 1.00 93.38 159 ASN A O 1
ATOM 1273 N N . THR A 1 160 ? 16.087 -9.465 -30.090 1.00 93.56 160 THR A N 1
ATOM 1274 C CA . THR A 1 160 ? 16.840 -9.901 -31.285 1.00 93.56 160 THR A CA 1
ATOM 1275 C C . THR A 1 160 ? 16.296 -9.288 -32.577 1.00 93.56 160 THR A C 1
ATOM 1277 O O . THR A 1 160 ? 17.058 -9.044 -33.509 1.00 93.56 160 THR A O 1
ATOM 1280 N N . THR A 1 161 ? 14.994 -9.008 -32.659 1.00 93.12 161 THR A N 1
ATOM 1281 C CA . THR A 1 161 ? 14.434 -8.233 -33.777 1.00 93.12 161 THR A CA 1
ATOM 1282 C C . THR A 1 161 ? 14.712 -6.738 -33.644 1.00 93.12 161 THR A C 1
ATOM 1284 O O . THR A 1 161 ? 14.970 -6.081 -34.649 1.00 93.12 161 THR A O 1
ATOM 1287 N N . LYS A 1 162 ? 14.767 -6.203 -32.417 1.00 91.56 162 LYS A N 1
ATOM 1288 C CA . LYS A 1 162 ? 15.156 -4.808 -32.168 1.00 91.56 162 LYS A CA 1
ATOM 1289 C C . LYS A 1 162 ? 16.608 -4.532 -32.580 1.00 91.56 162 LYS A C 1
ATOM 1291 O O . LYS A 1 162 ? 16.869 -3.546 -33.256 1.00 91.56 162 LYS A O 1
ATOM 1296 N N . THR A 1 163 ? 17.556 -5.408 -32.235 1.00 90.75 163 THR A N 1
ATOM 1297 C CA . THR A 1 163 ? 18.981 -5.247 -32.604 1.00 90.75 163 THR A CA 1
ATOM 1298 C C . THR A 1 163 ? 19.270 -5.425 -34.098 1.00 90.75 163 THR A C 1
ATOM 1300 O O . THR A 1 163 ? 20.402 -5.207 -34.522 1.00 90.75 163 THR A O 1
ATOM 1303 N N . LYS A 1 164 ? 18.263 -5.802 -34.894 1.00 90.56 164 LYS A N 1
ATOM 1304 C CA . LYS A 1 164 ? 18.311 -5.860 -36.362 1.00 90.56 164 LYS A CA 1
ATOM 1305 C C . LYS A 1 164 ? 17.500 -4.746 -37.040 1.00 90.56 164 LYS A C 1
ATOM 1307 O O . LYS A 1 164 ? 17.294 -4.822 -38.246 1.00 90.56 164 LYS A O 1
ATOM 1312 N N . ASP A 1 165 ? 16.982 -3.775 -36.280 1.00 88.31 165 ASP A N 1
ATOM 1313 C CA . ASP A 1 165 ? 16.034 -2.746 -36.749 1.00 88.31 165 ASP A CA 1
ATOM 1314 C C . ASP A 1 165 ? 14.725 -3.306 -37.366 1.00 88.31 165 ASP A C 1
ATOM 1316 O O . ASP A 1 165 ? 13.980 -2.585 -38.023 1.00 88.31 165 ASP A O 1
ATOM 1320 N N . TRP A 1 166 ? 14.394 -4.583 -37.123 1.00 90.50 166 TRP A N 1
ATOM 1321 C CA . TRP A 1 166 ? 13.194 -5.247 -37.665 1.00 90.50 166 TRP A CA 1
ATOM 1322 C C . TRP A 1 166 ? 11.899 -4.873 -36.933 1.00 90.50 166 TRP A C 1
ATOM 1324 O O . TRP A 1 166 ? 10.813 -5.031 -37.483 1.00 90.50 166 TRP A O 1
ATOM 1334 N N . ILE A 1 167 ? 11.997 -4.434 -35.675 1.00 91.50 167 ILE A N 1
ATOM 1335 C CA . ILE A 1 167 ? 10.884 -3.887 -34.890 1.00 91.50 167 ILE A CA 1
ATOM 1336 C C . ILE A 1 167 ? 11.412 -2.699 -34.097 1.00 91.50 167 ILE A C 1
ATOM 1338 O O . ILE A 1 167 ? 12.323 -2.863 -33.280 1.00 91.50 167 ILE A O 1
ATOM 1342 N N . ARG A 1 168 ? 10.782 -1.535 -34.275 1.00 91.19 168 ARG A N 1
ATOM 1343 C CA . ARG A 1 168 ? 11.041 -0.335 -33.471 1.00 91.19 168 ARG A CA 1
ATOM 1344 C C . ARG A 1 168 ? 9.999 -0.141 -32.378 1.00 91.19 168 ARG A C 1
ATOM 1346 O O . ARG A 1 168 ? 8.791 -0.234 -32.613 1.00 91.19 168 ARG A O 1
ATOM 1353 N N . GLY A 1 169 ? 10.497 0.108 -31.171 1.00 92.25 169 GLY A N 1
ATOM 1354 C CA . GLY A 1 169 ? 9.708 0.393 -29.979 1.00 92.25 169 GLY A CA 1
ATOM 1355 C C . GLY A 1 169 ? 9.330 1.866 -29.834 1.00 92.25 169 GLY A C 1
ATOM 1356 O O . GLY A 1 169 ? 9.553 2.692 -30.716 1.00 92.25 169 GLY A O 1
ATOM 1357 N N . PHE A 1 170 ? 8.777 2.228 -28.676 1.00 92.62 170 PHE A N 1
ATOM 1358 C CA . PHE A 1 170 ? 8.530 3.634 -28.355 1.00 92.62 170 PHE A CA 1
ATOM 1359 C C . PHE A 1 170 ? 9.824 4.299 -27.884 1.00 92.62 170 PHE A C 1
ATOM 1361 O O . PHE A 1 170 ? 10.448 3.857 -26.914 1.00 92.62 170 PHE A O 1
ATOM 1368 N N . GLN A 1 171 ? 10.196 5.389 -28.553 1.00 88.12 171 GLN A N 1
ATOM 1369 C CA . GLN A 1 171 ? 11.355 6.196 -28.192 1.00 88.12 171 GLN A CA 1
ATOM 1370 C C . GLN A 1 171 ? 11.011 7.291 -27.174 1.00 88.12 171 GLN A C 1
ATOM 1372 O O . GLN A 1 171 ? 9.984 7.976 -27.240 1.00 88.12 171 GLN A O 1
ATOM 1377 N N . VAL A 1 172 ? 11.928 7.468 -26.231 1.00 83.19 172 VAL A N 1
ATOM 1378 C CA . VAL A 1 172 ? 11.970 8.550 -25.256 1.00 83.19 172 VAL A CA 1
ATOM 1379 C C . VAL A 1 172 ? 13.190 9.395 -25.586 1.00 83.19 172 VAL A C 1
ATOM 1381 O O . VAL A 1 172 ? 14.315 8.898 -25.552 1.00 83.19 172 VAL A O 1
ATOM 1384 N N . GLN A 1 173 ? 12.949 10.658 -25.929 1.00 72.38 173 GLN A N 1
ATOM 1385 C CA . GLN A 1 173 ? 13.984 11.608 -26.322 1.00 72.38 173 GLN A CA 1
ATOM 1386 C C . GLN A 1 173 ? 13.822 12.926 -25.556 1.00 72.38 173 GLN A C 1
ATOM 1388 O O . GLN A 1 173 ? 12.708 13.431 -25.370 1.00 72.38 173 GLN A O 1
ATOM 1393 N N . ASN A 1 174 ? 14.951 13.524 -25.192 1.00 65.06 174 ASN A N 1
ATOM 1394 C CA . ASN A 1 174 ? 15.073 14.923 -24.792 1.00 65.06 174 ASN A CA 1
ATOM 1395 C C . ASN A 1 174 ? 15.966 15.641 -25.820 1.00 65.06 174 ASN A C 1
ATOM 1397 O O . ASN A 1 174 ? 16.693 15.000 -26.572 1.00 65.06 174 ASN A O 1
ATOM 1401 N N . ARG A 1 175 ? 15.970 16.978 -25.826 1.00 54.25 175 ARG A N 1
ATOM 1402 C CA . ARG A 1 175 ? 16.811 17.806 -26.714 1.00 54.25 175 ARG A CA 1
ATOM 1403 C C . ARG A 1 175 ? 18.327 17.600 -26.526 1.00 54.25 175 ARG A C 1
ATOM 1405 O O . ARG A 1 175 ? 19.098 18.140 -27.306 1.00 54.25 175 ARG A O 1
ATOM 1412 N N . ALA A 1 176 ? 18.736 16.842 -25.507 1.00 51.50 176 ALA A N 1
ATOM 1413 C CA . ALA A 1 176 ? 20.115 16.465 -25.214 1.00 51.50 176 ALA A CA 1
ATOM 1414 C C . ALA A 1 176 ? 20.311 14.936 -25.332 1.00 51.50 176 ALA A C 1
ATOM 1416 O O . ALA A 1 176 ? 20.317 14.210 -24.339 1.00 51.50 176 ALA A O 1
ATOM 1417 N N . SER A 1 177 ? 20.467 14.485 -26.577 1.00 51.53 177 SER A N 1
ATOM 1418 C CA . SER A 1 177 ? 21.330 13.374 -27.029 1.00 51.53 177 SER A CA 1
ATOM 1419 C C . SER A 1 177 ? 21.118 11.925 -26.549 1.00 51.53 177 SER A C 1
ATOM 1421 O O . SER A 1 177 ? 21.707 11.037 -27.157 1.00 51.53 177 SER A O 1
ATOM 1423 N N . ASN A 1 178 ? 20.292 11.631 -25.539 1.00 58.16 178 ASN A N 1
ATOM 1424 C CA . ASN A 1 178 ? 20.037 10.249 -25.097 1.00 58.16 178 ASN A CA 1
ATOM 1425 C C . ASN A 1 178 ? 18.670 9.728 -25.569 1.00 58.16 178 ASN A C 1
ATOM 1427 O O . ASN A 1 178 ? 17.645 9.984 -24.935 1.00 58.16 178 ASN A O 1
ATOM 1431 N N . ASN A 1 179 ? 18.676 8.940 -26.648 1.00 72.88 179 ASN A N 1
ATOM 1432 C CA . ASN A 1 179 ? 17.500 8.232 -27.157 1.00 72.88 179 ASN A CA 1
ATOM 1433 C C . ASN A 1 179 ? 17.360 6.868 -26.464 1.00 72.88 179 ASN A C 1
ATOM 1435 O O . ASN A 1 179 ? 18.150 5.961 -26.720 1.00 72.88 179 ASN A O 1
ATOM 1439 N N . LEU A 1 180 ? 16.340 6.696 -25.619 1.00 87.81 180 LEU A N 1
ATOM 1440 C CA . LEU A 1 180 ? 16.017 5.401 -25.012 1.00 87.81 180 LEU A CA 1
ATOM 1441 C C . LEU A 1 180 ? 14.768 4.804 -25.663 1.00 87.81 180 LEU A C 1
ATOM 1443 O O . LEU A 1 180 ? 13.692 5.391 -25.602 1.00 87.81 180 LEU A O 1
ATOM 1447 N N . GLU A 1 181 ? 14.897 3.619 -26.255 1.00 90.88 181 GLU A N 1
ATOM 1448 C CA . GLU A 1 181 ? 13.788 2.921 -26.913 1.00 90.88 181 GLU A CA 1
ATOM 1449 C C . GLU A 1 181 ? 13.350 1.672 -26.143 1.00 90.88 181 GLU A C 1
ATOM 1451 O O . GLU A 1 181 ? 14.176 0.805 -25.838 1.00 90.88 181 GLU A O 1
ATOM 1456 N N . ILE A 1 182 ? 12.045 1.537 -25.898 1.00 93.69 182 ILE A N 1
ATOM 1457 C CA . ILE A 1 182 ? 11.444 0.379 -25.226 1.00 93.69 182 ILE A CA 1
ATOM 1458 C C . ILE A 1 182 ? 10.443 -0.298 -26.167 1.00 93.69 182 ILE A C 1
ATOM 1460 O O . ILE A 1 182 ? 9.466 0.315 -26.589 1.00 93.69 182 ILE A O 1
ATOM 1464 N N . THR A 1 183 ? 10.687 -1.575 -26.476 1.00 94.50 183 THR A N 1
ATOM 1465 C CA . THR A 1 183 ? 9.812 -2.427 -27.303 1.00 94.50 183 THR A CA 1
ATOM 1466 C C . THR A 1 183 ? 8.787 -3.204 -26.485 1.00 94.50 183 THR A C 1
ATOM 1468 O O . THR A 1 183 ? 7.742 -3.570 -27.007 1.00 94.50 183 THR A O 1
ATOM 1471 N N . HIS A 1 184 ? 9.052 -3.481 -25.207 1.00 95.38 184 HIS A N 1
ATOM 1472 C CA . HIS A 1 184 ? 8.136 -4.233 -24.352 1.00 95.38 184 HIS A CA 1
ATOM 1473 C C . HIS A 1 184 ? 8.342 -3.936 -22.861 1.00 95.38 184 HIS A C 1
ATOM 1475 O O . HIS A 1 184 ? 9.385 -3.434 -22.448 1.00 95.38 184 HIS A O 1
ATOM 1481 N N . LEU A 1 185 ? 7.337 -4.268 -22.053 1.00 95.88 185 LEU A N 1
ATOM 1482 C CA . LEU A 1 185 ? 7.391 -4.361 -20.596 1.00 95.88 185 LEU A CA 1
ATOM 1483 C C . LEU A 1 185 ? 6.619 -5.608 -20.170 1.00 95.88 185 LEU A C 1
ATOM 1485 O O . LEU A 1 185 ? 5.537 -5.870 -20.691 1.00 95.88 185 LEU A O 1
ATOM 1489 N N . GLN A 1 186 ? 7.141 -6.342 -19.192 1.00 94.69 186 GLN A N 1
ATOM 1490 C CA . GLN A 1 186 ? 6.459 -7.501 -18.616 1.00 94.69 186 GLN A CA 1
ATOM 1491 C C . GLN A 1 186 ? 6.305 -7.332 -17.106 1.00 94.69 186 GLN A C 1
ATOM 1493 O O . GLN A 1 186 ? 7.208 -6.843 -16.422 1.00 94.69 186 GLN A O 1
ATOM 1498 N N . TYR A 1 187 ? 5.193 -7.811 -16.564 1.00 93.31 187 TYR A N 1
ATOM 1499 C CA . TYR A 1 187 ? 5.021 -8.066 -15.142 1.00 93.31 187 TYR A CA 1
ATOM 1500 C C . TYR A 1 187 ? 4.466 -9.482 -14.970 1.00 93.31 187 TYR A C 1
ATOM 1502 O O . TYR A 1 187 ? 3.264 -9.690 -14.854 1.00 93.31 187 TYR A O 1
ATOM 1510 N N . ALA A 1 188 ? 5.373 -10.461 -14.968 1.00 89.75 188 ALA A N 1
ATOM 1511 C CA . ALA A 1 188 ? 5.053 -11.879 -15.103 1.00 89.75 188 ALA A CA 1
ATOM 1512 C C . ALA A 1 188 ? 4.336 -12.170 -16.434 1.00 89.75 188 ALA A C 1
ATOM 1514 O O . ALA A 1 188 ? 4.999 -12.118 -17.468 1.00 89.75 188 ALA A O 1
ATOM 1515 N N . ASP A 1 189 ? 3.051 -12.520 -16.393 1.00 88.25 189 ASP A N 1
ATOM 1516 C CA . ASP A 1 189 ? 2.185 -12.815 -17.536 1.00 88.25 189 ASP A CA 1
ATOM 1517 C C . ASP A 1 189 ? 1.617 -11.545 -18.202 1.00 88.25 189 ASP A C 1
ATOM 1519 O O . ASP A 1 189 ? 1.592 -11.478 -19.432 1.00 88.25 189 ASP A O 1
ATOM 1523 N N . ASP A 1 190 ? 1.261 -10.510 -17.426 1.00 91.25 190 ASP A N 1
ATOM 1524 C CA . ASP A 1 190 ? 0.858 -9.187 -17.942 1.00 91.25 190 ASP A CA 1
ATOM 1525 C C . ASP A 1 190 ? 1.982 -8.599 -18.825 1.00 91.25 190 ASP A C 1
ATOM 1527 O O . ASP A 1 190 ? 3.020 -8.160 -18.320 1.00 91.25 190 ASP A O 1
ATOM 1531 N N . THR A 1 191 ? 1.782 -8.570 -20.147 1.00 94.12 191 THR A N 1
ATOM 1532 C CA . THR A 1 191 ? 2.779 -8.073 -21.111 1.00 94.12 191 THR A CA 1
ATOM 1533 C C . THR A 1 191 ? 2.225 -6.915 -21.935 1.00 94.12 191 THR A C 1
ATOM 1535 O O . THR A 1 191 ? 1.158 -7.030 -22.537 1.00 94.12 191 THR A O 1
ATOM 1538 N N . LEU A 1 192 ? 2.982 -5.817 -22.016 1.00 96.12 192 LEU A N 1
ATOM 1539 C CA . LEU A 1 192 ? 2.790 -4.751 -23.001 1.00 96.12 192 LEU A CA 1
ATOM 1540 C C . LEU A 1 192 ? 3.911 -4.805 -24.038 1.00 96.12 192 LEU A C 1
ATOM 1542 O O . LEU A 1 192 ? 5.086 -4.800 -23.675 1.00 96.12 192 LEU A O 1
ATOM 1546 N N . VAL A 1 193 ? 3.556 -4.776 -25.317 1.00 95.88 193 VAL A N 1
ATOM 1547 C CA . VAL A 1 193 ? 4.476 -4.542 -26.436 1.00 95.88 193 VAL A CA 1
ATOM 1548 C C . VAL A 1 193 ? 4.173 -3.169 -27.025 1.00 95.88 193 VAL A C 1
ATOM 1550 O O . VAL A 1 193 ? 3.016 -2.834 -27.260 1.00 95.88 193 VAL A 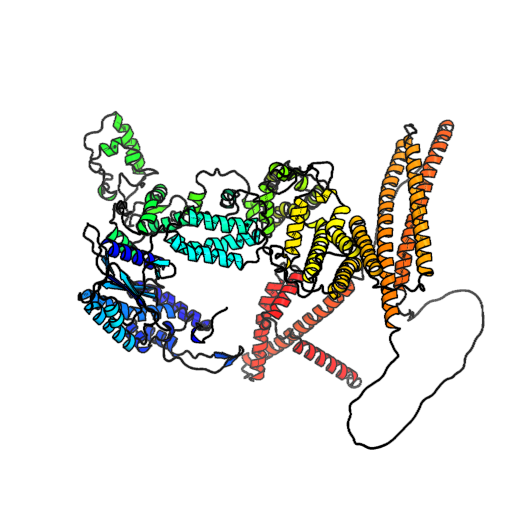O 1
ATOM 1553 N N . PHE A 1 194 ? 5.213 -2.371 -27.242 1.00 95.38 194 PHE A N 1
ATOM 1554 C CA . PHE A 1 194 ? 5.165 -1.024 -27.803 1.00 95.38 194 PHE A CA 1
ATOM 1555 C C . PHE A 1 194 ? 5.800 -1.083 -29.190 1.00 95.38 194 PHE A C 1
ATOM 1557 O O . PHE A 1 194 ? 6.939 -1.530 -29.318 1.00 95.38 194 PHE A O 1
ATOM 1564 N N . CYS A 1 195 ? 5.080 -0.649 -30.221 1.00 92.94 195 CYS A N 1
ATOM 1565 C CA . CYS A 1 195 ? 5.532 -0.766 -31.607 1.00 92.94 195 CYS A CA 1
ATOM 1566 C C . CYS A 1 195 ? 5.047 0.405 -32.466 1.00 92.94 195 CYS A C 1
ATOM 1568 O O . CYS A 1 195 ? 3.983 0.981 -32.223 1.00 92.94 195 CYS A O 1
ATOM 1570 N N . GLU A 1 196 ? 5.828 0.782 -33.476 1.00 91.50 196 GLU A N 1
ATOM 1571 C CA . GLU A 1 196 ? 5.367 1.756 -34.473 1.00 91.50 196 GLU A CA 1
ATOM 1572 C C . GLU A 1 196 ? 4.284 1.137 -35.369 1.00 91.50 196 GLU A C 1
ATOM 1574 O O . GLU A 1 196 ? 4.332 -0.062 -35.654 1.00 91.50 196 GLU A O 1
ATOM 1579 N N . ALA A 1 197 ? 3.319 1.949 -35.813 1.00 90.19 197 ALA A N 1
ATOM 1580 C CA . ALA A 1 197 ? 2.169 1.510 -36.606 1.00 90.19 197 ALA A CA 1
ATOM 1581 C C . ALA A 1 197 ? 2.554 1.183 -38.066 1.00 90.19 197 ALA A C 1
ATOM 1583 O O . ALA A 1 197 ? 2.246 1.930 -38.990 1.00 90.19 197 ALA A O 1
ATOM 1584 N N . VAL A 1 198 ? 3.273 0.076 -38.255 1.00 89.88 198 VAL A N 1
ATOM 1585 C CA . VAL A 1 198 ? 3.801 -0.395 -39.543 1.00 89.88 198 VAL A CA 1
ATOM 1586 C C . VAL A 1 198 ? 3.438 -1.869 -39.710 1.00 89.88 198 VAL A C 1
ATOM 1588 O O . VAL A 1 198 ? 3.691 -2.676 -38.814 1.00 89.88 198 VAL A O 1
ATOM 1591 N N . ARG A 1 199 ? 2.860 -2.239 -40.858 1.00 89.31 199 ARG A N 1
ATOM 1592 C CA . ARG A 1 199 ? 2.354 -3.601 -41.116 1.00 89.31 199 ARG A CA 1
ATOM 1593 C C . ARG A 1 199 ? 3.438 -4.679 -40.996 1.00 89.31 199 ARG A C 1
ATOM 1595 O O . ARG A 1 199 ? 3.174 -5.742 -40.435 1.00 89.31 199 ARG A O 1
ATOM 1602 N N . ASP A 1 200 ? 4.664 -4.382 -41.413 1.00 90.50 200 ASP A N 1
ATOM 1603 C CA . ASP A 1 200 ? 5.789 -5.322 -41.334 1.00 90.50 200 ASP A CA 1
ATOM 1604 C C . ASP A 1 200 ? 6.182 -5.642 -39.885 1.00 90.50 200 ASP A C 1
ATOM 1606 O O . ASP A 1 200 ? 6.373 -6.810 -39.545 1.00 90.50 200 ASP A O 1
ATOM 1610 N N . HIS A 1 201 ? 6.184 -4.645 -38.987 1.00 91.06 201 HIS A N 1
ATOM 1611 C CA . HIS A 1 201 ? 6.385 -4.886 -37.551 1.00 91.06 201 HIS A CA 1
ATOM 1612 C C . HIS A 1 201 ? 5.335 -5.865 -36.996 1.00 91.06 201 HIS A C 1
ATOM 1614 O O . HIS A 1 201 ? 5.659 -6.709 -36.162 1.00 91.06 201 HIS A O 1
ATOM 1620 N N . PHE A 1 202 ? 4.087 -5.788 -37.470 1.00 91.44 202 PHE A N 1
ATOM 1621 C CA . PHE A 1 202 ? 2.987 -6.652 -37.028 1.00 91.44 202 PHE A CA 1
ATOM 1622 C C . PHE A 1 202 ? 3.111 -8.085 -37.559 1.00 91.44 202 PHE A C 1
ATOM 1624 O O . PHE A 1 202 ? 2.881 -9.036 -36.809 1.00 91.44 202 PHE A O 1
ATOM 1631 N N . LEU A 1 203 ? 3.550 -8.259 -38.809 1.00 92.50 203 LEU A N 1
ATOM 1632 C CA . LEU A 1 203 ? 3.869 -9.573 -39.380 1.00 92.50 203 LEU A CA 1
ATOM 1633 C C . LEU A 1 203 ? 5.040 -10.241 -38.637 1.00 92.50 203 LEU A C 1
ATOM 1635 O O . LEU A 1 203 ? 4.989 -11.437 -38.331 1.00 92.50 203 LEU A O 1
ATOM 1639 N N . ILE A 1 204 ? 6.068 -9.468 -38.275 1.00 93.62 204 ILE A N 1
ATOM 1640 C CA . ILE A 1 204 ? 7.230 -9.962 -37.527 1.00 93.62 204 ILE A CA 1
ATOM 1641 C C . ILE A 1 204 ? 6.843 -10.279 -36.071 1.00 93.62 204 ILE A C 1
ATOM 1643 O O . ILE A 1 204 ? 7.208 -11.346 -35.579 1.00 93.62 204 ILE A O 1
ATOM 1647 N N . LEU A 1 205 ? 6.028 -9.448 -35.405 1.00 94.00 205 LEU A N 1
ATOM 1648 C CA . LEU A 1 205 ? 5.465 -9.753 -34.079 1.00 94.00 205 LEU A CA 1
ATOM 1649 C C . LEU A 1 205 ? 4.634 -11.041 -34.087 1.00 94.00 205 LEU A C 1
ATOM 1651 O O . LEU A 1 205 ? 4.861 -11.914 -33.251 1.00 94.00 205 LEU A O 1
ATOM 1655 N N . ARG A 1 206 ? 3.726 -11.216 -35.057 1.00 93.69 206 ARG A N 1
ATOM 1656 C CA . ARG A 1 206 ? 2.960 -12.465 -35.210 1.00 93.69 206 ARG A CA 1
ATOM 1657 C C . ARG A 1 206 ? 3.873 -13.674 -35.405 1.00 93.69 206 ARG A C 1
ATOM 1659 O O . ARG A 1 206 ? 3.638 -14.716 -34.801 1.00 93.69 206 ARG A O 1
ATOM 1666 N N . THR A 1 207 ? 4.936 -13.526 -36.193 1.00 94.12 207 THR A N 1
ATOM 1667 C CA . THR A 1 207 ? 5.929 -14.588 -36.415 1.00 94.12 207 THR A CA 1
ATOM 1668 C C . THR A 1 207 ? 6.681 -14.939 -35.124 1.00 94.12 207 THR A C 1
ATOM 1670 O O . THR A 1 207 ? 6.808 -16.119 -34.799 1.00 94.12 207 THR A O 1
ATOM 1673 N N . ILE A 1 208 ? 7.108 -13.939 -34.338 1.00 94.88 208 ILE A N 1
ATOM 1674 C CA . ILE A 1 208 ? 7.708 -14.139 -33.005 1.00 94.88 208 ILE A CA 1
ATOM 1675 C C . ILE A 1 208 ? 6.752 -14.910 -32.093 1.00 94.88 208 ILE A C 1
ATOM 1677 O O . ILE A 1 208 ? 7.174 -15.871 -31.453 1.00 94.88 208 ILE A O 1
ATOM 1681 N N . PHE A 1 209 ? 5.478 -14.511 -32.035 1.00 94.44 209 PHE A N 1
ATOM 1682 C CA . PHE A 1 209 ? 4.501 -15.144 -31.154 1.00 94.44 209 PHE A CA 1
ATOM 1683 C C . PHE A 1 209 ? 4.201 -16.589 -31.564 1.00 94.44 209 PHE A C 1
ATOM 1685 O O . PHE A 1 209 ? 4.273 -17.463 -30.708 1.00 94.44 209 PHE A O 1
ATOM 1692 N N . ILE A 1 210 ? 3.989 -16.880 -32.852 1.00 94.44 210 ILE A N 1
ATOM 1693 C CA . ILE A 1 210 ? 3.777 -18.256 -33.343 1.00 94.44 210 ILE A CA 1
ATOM 1694 C C . ILE A 1 210 ? 4.978 -19.159 -33.010 1.00 94.44 210 ILE A C 1
ATOM 1696 O O . ILE A 1 210 ? 4.798 -20.276 -32.521 1.00 94.44 210 ILE A O 1
ATOM 1700 N N . ILE A 1 211 ? 6.210 -18.675 -33.216 1.00 94.44 211 ILE A N 1
ATOM 1701 C CA . ILE A 1 211 ? 7.434 -19.415 -32.859 1.00 94.44 211 ILE A CA 1
ATOM 1702 C C . ILE A 1 211 ? 7.523 -19.618 -31.340 1.00 94.44 211 ILE A C 1
ATOM 1704 O O . ILE A 1 211 ? 7.859 -20.712 -30.878 1.00 94.44 211 ILE A O 1
ATOM 1708 N N . PHE A 1 212 ? 7.215 -18.585 -30.551 1.00 94.56 212 PHE A N 1
ATOM 1709 C CA . PHE A 1 212 ? 7.245 -18.661 -29.095 1.00 94.56 212 PHE A CA 1
ATOM 1710 C C . PHE A 1 212 ? 6.219 -19.665 -28.562 1.00 94.56 212 PHE A C 1
ATOM 1712 O O . PHE A 1 212 ? 6.599 -20.519 -27.766 1.00 94.56 212 PHE A O 1
ATOM 1719 N N . GLU A 1 213 ? 4.966 -19.631 -29.019 1.00 94.31 213 GLU A N 1
ATOM 1720 C CA . GLU A 1 213 ? 3.925 -20.590 -28.625 1.00 94.31 213 GLU A CA 1
ATOM 1721 C C . GLU A 1 213 ? 4.336 -22.033 -28.949 1.00 94.31 213 GLU A C 1
ATOM 1723 O O . GLU A 1 213 ? 4.383 -22.884 -28.056 1.00 94.31 213 GLU A O 1
ATOM 1728 N N . ALA A 1 214 ? 4.730 -22.293 -30.202 1.00 92.81 214 ALA A N 1
ATOM 1729 C CA . ALA A 1 214 ? 5.096 -23.626 -30.678 1.00 92.81 214 ALA A CA 1
ATOM 1730 C C . ALA A 1 214 ? 6.274 -24.250 -29.904 1.00 92.81 214 ALA A C 1
ATOM 1732 O O . ALA A 1 214 ? 6.291 -25.458 -29.663 1.00 92.81 214 ALA A O 1
ATOM 1733 N N . VAL A 1 215 ? 7.256 -23.439 -29.493 1.00 92.44 215 VAL A N 1
ATOM 1734 C CA . VAL A 1 215 ? 8.454 -23.918 -28.782 1.00 92.44 215 VAL A CA 1
ATOM 1735 C C . VAL A 1 215 ? 8.254 -23.960 -27.261 1.00 92.44 215 VAL A C 1
ATOM 1737 O O . VAL A 1 215 ? 8.722 -24.894 -26.608 1.00 92.44 215 VAL A O 1
ATOM 1740 N N . SER A 1 216 ? 7.565 -22.977 -26.676 1.00 93.31 216 SER A N 1
ATOM 1741 C CA . SER A 1 216 ? 7.414 -22.839 -25.216 1.00 93.31 216 SER A CA 1
ATOM 1742 C C . SER A 1 216 ? 6.216 -23.582 -24.622 1.00 93.31 216 SER A C 1
ATOM 1744 O O . SER A 1 216 ? 6.201 -23.858 -23.418 1.00 93.31 216 SER A O 1
ATOM 1746 N N . GLY A 1 217 ? 5.211 -23.896 -25.443 1.00 90.81 217 GLY A N 1
ATOM 1747 C CA . GLY A 1 217 ? 3.920 -24.425 -25.010 1.00 90.81 217 GLY A CA 1
ATOM 1748 C C . GLY A 1 217 ? 2.974 -23.393 -24.388 1.00 90.81 217 GLY A C 1
ATOM 1749 O O . GLY A 1 217 ? 1.879 -23.782 -23.991 1.00 90.81 217 GLY A O 1
ATOM 1750 N N . PHE A 1 218 ? 3.359 -22.113 -24.281 1.00 92.50 218 PHE A N 1
ATOM 1751 C CA . PHE A 1 218 ? 2.420 -21.033 -23.957 1.00 92.50 218 PHE A CA 1
ATOM 1752 C C . PHE A 1 218 ? 1.437 -20.797 -25.114 1.00 92.50 218 PHE A C 1
ATOM 1754 O O . PHE A 1 218 ? 1.745 -21.103 -26.262 1.00 92.50 218 PHE A O 1
ATOM 1761 N N . HIS A 1 219 ? 0.287 -20.192 -24.812 1.00 91.50 219 HIS A N 1
ATOM 1762 C CA . HIS A 1 219 ? -0.687 -19.735 -25.806 1.00 91.50 219 HIS A CA 1
ATOM 1763 C C . HIS A 1 219 ? -1.173 -18.327 -25.445 1.00 91.50 219 HIS A C 1
ATOM 1765 O O . HIS A 1 219 ? -1.544 -18.074 -24.292 1.00 9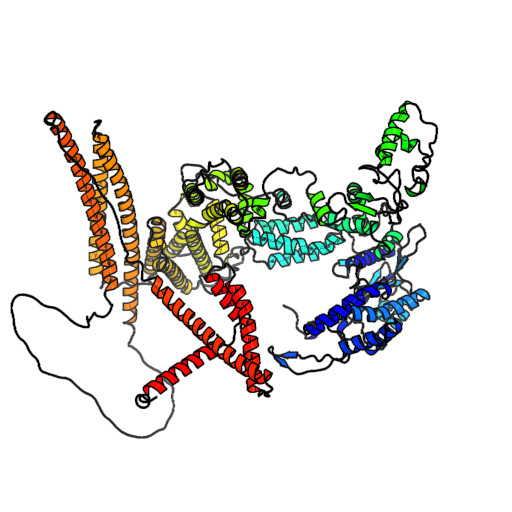1.50 219 HIS A O 1
ATOM 1771 N N . ILE A 1 220 ? -1.170 -17.413 -26.413 1.00 91.94 220 ILE A N 1
ATOM 1772 C CA . ILE A 1 220 ? -1.708 -16.063 -26.277 1.00 91.94 220 ILE A CA 1
ATOM 1773 C C . ILE A 1 220 ? -3.219 -16.128 -26.480 1.00 91.94 220 ILE A C 1
ATOM 1775 O O . ILE A 1 220 ? -3.744 -16.630 -27.474 1.00 91.94 220 ILE A O 1
ATOM 1779 N N . ASN A 1 221 ? -3.945 -15.602 -25.506 1.00 91.19 221 ASN A N 1
ATOM 1780 C CA . ASN A 1 221 ? -5.387 -15.514 -25.540 1.00 91.19 221 ASN A CA 1
ATOM 1781 C C . ASN A 1 221 ? -5.797 -14.269 -26.332 1.00 91.19 221 ASN A C 1
ATOM 1783 O O . ASN A 1 221 ? -6.025 -13.195 -25.771 1.00 91.19 221 ASN A O 1
ATOM 1787 N N . TRP A 1 222 ? -5.876 -14.408 -27.653 1.00 90.94 222 TRP A N 1
ATOM 1788 C CA . TRP A 1 222 ? -6.223 -13.311 -28.559 1.00 90.94 222 TRP A CA 1
ATOM 1789 C C . TRP A 1 222 ? -7.583 -12.665 -28.243 1.00 90.94 222 TRP A C 1
ATOM 1791 O O . TRP A 1 222 ? -7.697 -11.445 -28.281 1.00 90.94 222 TRP A O 1
ATOM 1801 N N . GLY A 1 223 ? -8.561 -13.443 -27.761 1.00 87.69 223 GLY A N 1
ATOM 1802 C CA . GLY A 1 223 ? -9.865 -12.941 -27.295 1.00 87.69 223 GLY A CA 1
ATOM 1803 C C . GLY A 1 223 ? -9.849 -12.149 -25.975 1.00 87.69 223 GLY A C 1
ATOM 1804 O O . GLY A 1 223 ? -10.890 -11.644 -25.563 1.00 87.69 223 GLY A O 1
ATOM 1805 N N . LYS A 1 224 ? -8.698 -12.037 -25.295 1.00 88.62 224 LYS A N 1
ATOM 1806 C CA . LYS A 1 224 ? -8.473 -11.113 -24.162 1.00 88.62 224 LYS A CA 1
ATOM 1807 C C . LYS A 1 224 ? -7.236 -10.223 -24.345 1.00 88.62 224 LYS A C 1
ATOM 1809 O O . LYS A 1 224 ? -6.902 -9.458 -23.441 1.00 88.62 224 LYS A O 1
ATOM 1814 N N . SER A 1 225 ? -6.572 -10.309 -25.497 1.00 93.25 225 SER A N 1
ATOM 1815 C CA . SER A 1 225 ? -5.440 -9.459 -25.864 1.00 93.25 225 SER A CA 1
ATOM 1816 C C . SER A 1 225 ? -5.948 -8.245 -26.639 1.00 93.25 225 SER A C 1
ATOM 1818 O O . SER A 1 225 ? -6.765 -8.387 -27.548 1.00 93.25 225 SER A O 1
ATOM 1820 N N . TYR A 1 226 ? -5.465 -7.057 -26.279 1.00 94.62 226 TYR A N 1
ATOM 1821 C CA . TYR A 1 226 ? -5.979 -5.782 -26.780 1.00 94.62 226 TYR A CA 1
ATOM 1822 C C . TYR A 1 226 ? -4.902 -4.950 -27.470 1.00 94.62 226 TYR A C 1
ATOM 1824 O O . TYR A 1 226 ? -3.752 -4.906 -27.035 1.00 94.62 226 TYR A O 1
ATOM 1832 N N . ILE A 1 227 ? -5.303 -4.251 -28.524 1.00 94.81 227 ILE A N 1
ATOM 1833 C CA . ILE A 1 227 ? -4.464 -3.447 -29.405 1.00 94.81 227 ILE A CA 1
ATOM 1834 C C . ILE A 1 227 ? -4.960 -2.003 -29.308 1.00 94.81 227 ILE A C 1
ATOM 1836 O O . ILE A 1 227 ? -6.083 -1.689 -29.700 1.00 94.81 227 ILE A O 1
ATOM 1840 N N . TYR A 1 228 ? -4.127 -1.135 -28.739 1.00 94.62 228 TYR A N 1
ATOM 1841 C CA . TYR A 1 228 ? -4.461 0.250 -28.418 1.00 94.62 228 TYR A CA 1
ATOM 1842 C C . TYR A 1 228 ? -3.702 1.216 -29.343 1.00 94.62 228 TYR A C 1
ATOM 1844 O O . TYR A 1 228 ? -2.476 1.326 -29.201 1.00 94.62 228 TYR A O 1
ATOM 1852 N N . PRO A 1 229 ? -4.372 1.926 -30.271 1.00 93.88 229 PRO A N 1
ATOM 1853 C CA . PRO A 1 229 ? -3.741 2.974 -31.065 1.00 93.88 229 PRO A CA 1
ATOM 1854 C C . PRO A 1 229 ? -3.411 4.205 -30.206 1.00 93.88 229 PRO A C 1
ATOM 1856 O O . PRO A 1 229 ? -4.122 4.550 -29.260 1.00 93.88 229 PRO A O 1
ATOM 1859 N N . ILE A 1 230 ? -2.316 4.880 -30.548 1.00 91.50 230 ILE A N 1
ATOM 1860 C CA . ILE A 1 230 ? -1.862 6.140 -29.958 1.00 91.50 230 ILE A CA 1
ATOM 1861 C C . ILE A 1 230 ? -1.582 7.129 -31.084 1.00 91.50 230 ILE A C 1
ATOM 1863 O O . ILE A 1 230 ? -0.791 6.850 -31.989 1.00 91.50 230 ILE A O 1
ATOM 1867 N N . ASN A 1 231 ? -2.201 8.306 -30.959 1.00 89.81 231 ASN A N 1
ATOM 1868 C CA . ASN A 1 231 ? -2.426 9.254 -32.050 1.00 89.81 231 ASN A CA 1
ATOM 1869 C C . ASN A 1 231 ? -3.260 8.620 -33.183 1.00 89.81 231 ASN A C 1
ATOM 1871 O O . ASN A 1 231 ? -3.850 7.554 -33.018 1.00 89.81 231 ASN A O 1
ATOM 1875 N N . GLU A 1 232 ? -3.362 9.315 -34.309 1.00 87.75 232 GLU A N 1
ATOM 1876 C CA . GLU A 1 232 ? -4.097 8.856 -35.485 1.00 87.75 232 GLU A CA 1
ATOM 1877 C C . GLU A 1 232 ? -3.356 7.689 -36.154 1.00 87.75 232 GLU A C 1
ATOM 1879 O O . GLU A 1 232 ? -2.210 7.837 -36.573 1.00 87.75 232 GLU A O 1
ATOM 1884 N N . VAL A 1 233 ? -3.993 6.515 -36.221 1.00 87.88 233 VAL A N 1
ATOM 1885 C CA . VAL A 1 233 ? -3.428 5.293 -36.810 1.00 87.88 233 VAL A CA 1
ATOM 1886 C C . VAL A 1 233 ? -4.313 4.839 -37.967 1.00 87.88 233 VAL A C 1
ATOM 1888 O O . VAL A 1 233 ? -5.435 4.377 -37.763 1.00 87.88 233 VAL A O 1
ATOM 1891 N N . VAL A 1 234 ? -3.786 4.958 -39.185 1.00 84.62 234 VAL A N 1
ATOM 1892 C CA . VAL A 1 234 ? -4.435 4.489 -40.416 1.00 84.62 234 VAL A CA 1
ATOM 1893 C C . VAL A 1 234 ? -4.546 2.957 -40.394 1.00 84.62 234 VAL A C 1
ATOM 1895 O O . VAL A 1 234 ? -3.628 2.278 -39.936 1.00 84.62 234 VAL A O 1
ATOM 1898 N N . GLN A 1 235 ? -5.670 2.412 -40.881 1.00 86.00 235 GLN A N 1
ATOM 1899 C CA . GLN A 1 235 ? -5.905 0.963 -41.038 1.00 86.00 235 GLN A CA 1
ATOM 1900 C C . GLN A 1 235 ? -5.675 0.126 -39.756 1.00 86.00 235 GLN A C 1
ATOM 1902 O O . GLN A 1 235 ? -5.218 -1.016 -39.817 1.00 86.00 235 GLN A O 1
ATOM 1907 N N . ILE A 1 236 ? -6.045 0.656 -38.581 1.00 89.12 236 ILE A N 1
ATOM 1908 C CA . ILE A 1 236 ? -5.931 -0.062 -37.296 1.00 89.12 236 ILE A CA 1
ATOM 1909 C C . ILE A 1 236 ? -6.623 -1.440 -37.306 1.00 89.12 236 ILE A C 1
ATOM 1911 O O . ILE A 1 236 ? -6.110 -2.375 -36.698 1.00 89.12 236 ILE A O 1
ATOM 1915 N N . GLU A 1 237 ? -7.722 -1.604 -38.047 1.00 89.81 237 GLU A N 1
ATOM 1916 C CA . GLU A 1 237 ? -8.408 -2.892 -38.240 1.00 89.81 237 GLU A CA 1
ATOM 1917 C C . GLU A 1 237 ? -7.567 -3.912 -39.016 1.00 89.81 237 GLU A C 1
ATOM 1919 O O . GLU A 1 237 ? -7.543 -5.090 -38.668 1.00 89.81 237 GLU A O 1
ATOM 1924 N N . GLU A 1 238 ? -6.820 -3.482 -40.034 1.00 89.25 238 GLU A N 1
ATOM 1925 C CA . GLU A 1 238 ? -5.936 -4.357 -40.810 1.00 89.25 238 GLU A CA 1
ATOM 1926 C C . GLU A 1 238 ? -4.748 -4.829 -39.960 1.00 89.25 238 GLU A C 1
ATOM 1928 O O . GLU A 1 238 ? -4.383 -6.006 -39.987 1.00 89.25 238 GLU A O 1
ATOM 1933 N N . LEU A 1 239 ? -4.189 -3.934 -39.140 1.00 88.56 239 LEU A N 1
ATOM 1934 C CA . LEU A 1 239 ? -3.133 -4.256 -38.177 1.00 88.56 239 LEU A CA 1
ATOM 1935 C C . LEU A 1 239 ? -3.654 -5.173 -37.057 1.00 88.56 239 LEU A C 1
ATOM 1937 O O . LEU A 1 239 ? -2.983 -6.139 -36.687 1.00 88.56 239 LEU A O 1
ATOM 1941 N N . ALA A 1 240 ? -4.874 -4.934 -36.568 1.00 89.44 240 ALA A N 1
ATOM 1942 C CA . ALA A 1 240 ? -5.525 -5.784 -35.577 1.00 89.44 240 ALA A CA 1
ATOM 1943 C C . ALA A 1 240 ? -5.795 -7.194 -36.119 1.00 89.44 240 ALA A C 1
ATOM 1945 O O . ALA A 1 240 ? -5.383 -8.167 -35.491 1.00 89.44 240 ALA A O 1
ATOM 1946 N N . ASN A 1 241 ? -6.364 -7.316 -37.323 1.00 88.81 241 ASN A N 1
ATOM 1947 C CA . ASN A 1 241 ? -6.567 -8.592 -38.020 1.00 88.81 241 ASN A CA 1
ATOM 1948 C C . ASN A 1 241 ? -5.239 -9.299 -38.352 1.00 88.81 241 ASN A C 1
ATOM 1950 O O . ASN A 1 241 ? -5.146 -10.528 -38.279 1.00 88.81 241 ASN A O 1
ATOM 1954 N N . THR A 1 242 ? -4.184 -8.535 -38.662 1.00 88.81 242 THR A N 1
ATOM 1955 C CA . THR A 1 242 ? -2.836 -9.077 -38.885 1.00 88.81 242 THR A CA 1
ATOM 1956 C C . THR A 1 242 ? -2.296 -9.762 -37.631 1.00 88.81 242 THR A C 1
ATOM 1958 O O . THR A 1 242 ? -1.666 -10.808 -37.765 1.00 88.81 242 THR A O 1
ATOM 1961 N N . LEU A 1 243 ? -2.566 -9.251 -36.423 1.00 87.12 243 LEU A N 1
ATOM 1962 C CA . LEU A 1 243 ? -2.071 -9.845 -35.172 1.00 87.12 243 LEU A CA 1
ATOM 1963 C C . LEU A 1 243 ? -3.049 -10.846 -34.524 1.00 87.12 243 LEU A C 1
ATOM 1965 O O . LEU A 1 243 ? -2.611 -11.878 -34.026 1.00 87.12 243 LEU A O 1
ATOM 1969 N N . GLY A 1 244 ? -4.353 -10.558 -34.565 1.00 84.19 244 GLY A N 1
ATOM 1970 C CA . GLY A 1 244 ? -5.452 -11.350 -33.995 1.00 84.19 244 GLY A CA 1
ATOM 1971 C C . GLY A 1 244 ? -6.133 -10.752 -32.751 1.00 84.19 244 GLY A C 1
ATOM 1972 O O . GLY A 1 244 ? -7.094 -11.335 -32.259 1.00 84.19 244 GLY A O 1
ATOM 1973 N N . GLY A 1 245 ? -5.651 -9.624 -32.216 1.00 85.19 245 GLY A N 1
ATOM 1974 C CA . GLY A 1 245 ? -6.169 -9.015 -30.978 1.00 85.19 245 GLY A CA 1
ATOM 1975 C C . GLY A 1 245 ? -7.353 -8.060 -31.180 1.00 85.19 245 GLY A C 1
ATOM 1976 O O . GLY A 1 245 ? -7.552 -7.515 -32.263 1.00 85.19 245 GLY A O 1
ATOM 1977 N N . GLN A 1 246 ? -8.118 -7.815 -30.113 1.00 91.75 246 GLN A N 1
ATOM 1978 C CA . GLN A 1 246 ? -9.242 -6.868 -30.120 1.00 91.75 246 GLN A CA 1
ATOM 1979 C C . GLN A 1 246 ? -8.751 -5.414 -30.097 1.00 91.75 246 GLN A C 1
ATOM 1981 O O . GLN A 1 246 ? -7.786 -5.096 -29.404 1.00 91.75 246 GLN A O 1
ATOM 1986 N N . ILE A 1 247 ? -9.425 -4.501 -30.797 1.00 93.81 247 ILE A N 1
ATOM 1987 C CA . ILE A 1 247 ? -9.128 -3.062 -30.698 1.00 93.81 247 ILE A CA 1
ATOM 1988 C C . ILE A 1 247 ? -9.654 -2.532 -29.356 1.00 93.81 247 ILE A C 1
ATOM 1990 O O . ILE A 1 247 ? -10.744 -2.901 -28.921 1.00 93.81 247 ILE A O 1
ATOM 1994 N N . GLY A 1 248 ? -8.881 -1.676 -28.687 1.00 92.12 248 GLY A N 1
ATOM 1995 C CA . GLY A 1 248 ? -9.284 -1.025 -27.440 1.00 92.12 248 GLY A CA 1
ATOM 1996 C C . GLY A 1 248 ? -8.871 0.443 -27.376 1.00 92.12 248 GLY A C 1
ATOM 1997 O O . GLY A 1 248 ? -7.930 0.869 -28.041 1.00 92.12 248 GLY A O 1
ATOM 1998 N N . GLU A 1 249 ? -9.550 1.218 -26.532 1.00 90.31 249 GLU A N 1
ATOM 1999 C CA . GLU A 1 249 ? -9.309 2.658 -26.374 1.00 90.31 249 GLU A CA 1
ATOM 2000 C C . GLU A 1 249 ? -8.457 3.003 -25.140 1.00 90.31 249 GLU A C 1
ATOM 2002 O O . GLU A 1 249 ? -8.367 2.248 -24.168 1.00 90.31 249 GLU A O 1
ATOM 2007 N N . ILE A 1 250 ? -7.828 4.180 -25.174 1.00 87.81 250 ILE A N 1
ATOM 2008 C CA . ILE A 1 250 ? -7.071 4.768 -24.061 1.00 87.81 250 ILE A CA 1
ATOM 2009 C C . ILE A 1 250 ? -7.884 5.957 -23.514 1.00 87.81 250 ILE A C 1
ATOM 2011 O O . ILE A 1 250 ? -8.275 6.820 -24.298 1.00 87.81 250 ILE A O 1
ATOM 2015 N N . PRO A 1 251 ? -8.107 6.071 -22.187 1.00 87.88 251 PRO A N 1
ATOM 2016 C CA . PRO A 1 251 ? -7.400 5.376 -21.110 1.00 87.88 251 PRO A CA 1
ATOM 2017 C C . PRO A 1 251 ? -7.937 3.982 -20.753 1.00 87.88 251 PRO A C 1
ATOM 2019 O O . PRO A 1 251 ? -9.129 3.789 -20.539 1.00 87.88 251 PRO A O 1
ATOM 2022 N N . THR A 1 252 ? -7.011 3.039 -20.562 1.00 90.56 252 THR A N 1
ATOM 2023 C CA . THR A 1 252 ? -7.277 1.640 -20.170 1.00 90.56 252 THR A CA 1
ATOM 2024 C C . THR A 1 252 ? -6.664 1.306 -18.798 1.00 90.56 252 THR A C 1
ATOM 2026 O O . THR A 1 252 ? -6.014 2.151 -18.179 1.00 90.56 252 THR A O 1
ATOM 2029 N N . ILE A 1 253 ? -6.854 0.077 -18.302 1.00 90.19 253 ILE A N 1
ATOM 2030 C CA . ILE A 1 253 ? -6.299 -0.413 -17.030 1.00 90.19 253 ILE A CA 1
ATOM 2031 C C . ILE A 1 253 ? -5.130 -1.384 -17.269 1.00 90.19 253 ILE A C 1
ATOM 2033 O O . ILE A 1 253 ? -5.272 -2.444 -17.892 1.00 90.19 253 ILE A O 1
ATOM 2037 N N . TYR A 1 254 ? -3.981 -1.056 -16.677 1.00 92.06 254 TYR A N 1
ATOM 2038 C CA . TYR A 1 254 ? -2.771 -1.876 -16.642 1.00 92.06 254 TYR A CA 1
ATOM 2039 C C . TYR A 1 254 ? -2.298 -2.038 -15.191 1.00 92.06 254 TYR A C 1
ATOM 2041 O O . TYR A 1 254 ? -2.189 -1.057 -14.457 1.00 92.06 254 TYR A O 1
ATOM 2049 N N . LEU A 1 255 ? -2.074 -3.282 -14.747 1.00 91.56 255 LEU A N 1
ATOM 2050 C CA . LEU A 1 255 ? -1.663 -3.623 -13.372 1.00 91.56 255 LEU A CA 1
ATOM 2051 C C . LEU A 1 255 ? -2.578 -3.047 -12.264 1.00 91.56 255 LEU A C 1
ATOM 2053 O O . LEU A 1 255 ? -2.157 -2.842 -11.130 1.00 91.56 255 LEU A O 1
ATOM 2057 N N . GLY A 1 256 ? -3.849 -2.772 -12.580 1.00 89.31 256 GLY A N 1
ATOM 2058 C CA . GLY A 1 256 ? -4.806 -2.153 -11.654 1.00 89.31 256 GLY A CA 1
ATOM 2059 C C . GLY A 1 256 ? -4.676 -0.630 -11.502 1.00 89.31 256 GLY A C 1
ATOM 2060 O O . GLY A 1 256 ? -5.328 -0.059 -10.628 1.00 89.31 256 GLY A O 1
ATOM 2061 N N . MET A 1 257 ? -3.870 0.028 -12.341 1.00 90.94 257 MET A N 1
ATOM 2062 C CA . MET A 1 257 ? -3.760 1.485 -12.465 1.00 90.94 257 MET A CA 1
ATOM 2063 C C . MET A 1 257 ? -4.192 1.956 -13.869 1.00 90.94 257 MET A C 1
ATOM 2065 O O . MET A 1 257 ? -4.181 1.158 -14.809 1.00 90.94 257 MET A O 1
ATOM 2069 N N . PRO A 1 258 ? -4.570 3.235 -14.051 1.00 90.94 258 PRO A N 1
ATOM 2070 C CA . PRO A 1 258 ? -4.854 3.775 -15.376 1.00 90.94 258 PRO A CA 1
ATOM 2071 C C . PRO A 1 258 ? -3.578 3.911 -16.227 1.00 90.94 258 PRO A C 1
ATOM 2073 O O . PRO A 1 258 ? -2.501 4.250 -15.725 1.00 90.94 258 PRO A O 1
ATOM 2076 N N . LEU A 1 259 ? -3.727 3.694 -17.533 1.00 90.62 259 LEU A N 1
ATOM 2077 C CA . LEU A 1 259 ? -2.704 3.885 -18.559 1.00 90.62 259 LEU A CA 1
ATOM 2078 C C . LEU A 1 259 ? -3.160 4.965 -19.551 1.00 90.62 259 LEU A C 1
ATOM 2080 O O . LEU A 1 259 ? -4.264 4.888 -20.084 1.00 90.62 259 LEU A O 1
ATOM 2084 N N . GLY A 1 260 ? -2.320 5.978 -19.780 1.00 84.50 260 GLY A N 1
ATOM 2085 C CA . GLY A 1 260 ? -2.575 7.078 -20.723 1.00 84.50 260 GLY A CA 1
ATOM 2086 C C . GLY A 1 260 ? -3.599 8.121 -20.254 1.00 84.50 260 GLY A C 1
ATOM 2087 O O . GLY A 1 260 ? -3.958 9.023 -21.007 1.00 84.50 260 GLY A O 1
ATOM 2088 N N . ALA A 1 261 ? -4.074 8.034 -19.009 1.00 83.06 261 ALA A N 1
ATOM 2089 C CA . ALA A 1 261 ? -5.039 8.981 -18.460 1.00 83.06 261 ALA A CA 1
ATOM 2090 C C . ALA A 1 261 ? -4.388 10.295 -17.989 1.00 83.06 261 ALA A C 1
ATOM 2092 O O . ALA A 1 261 ? -3.259 10.320 -17.500 1.00 83.06 261 ALA A O 1
ATOM 2093 N N . LYS A 1 262 ? -5.147 11.400 -18.029 1.00 80.44 262 LYS A N 1
ATOM 2094 C CA . LYS A 1 262 ? -4.731 12.691 -17.447 1.00 80.44 262 LYS A CA 1
ATOM 2095 C C . LYS A 1 262 ? -4.521 12.543 -15.931 1.00 80.44 262 LYS A C 1
ATOM 2097 O O . LYS A 1 262 ? -5.485 12.374 -15.189 1.00 80.44 262 LYS A O 1
ATOM 2102 N N . SER A 1 263 ? -3.271 12.653 -15.474 1.00 73.62 263 SER A N 1
ATOM 2103 C CA . SER A 1 263 ? -2.828 12.302 -14.110 1.00 73.62 263 SER A CA 1
ATOM 2104 C C . SER A 1 263 ? -3.550 13.014 -12.954 1.00 73.62 263 SER A C 1
ATOM 2106 O O . SER A 1 263 ? -3.652 12.442 -11.873 1.00 73.62 263 SER A O 1
ATOM 2108 N N . LYS A 1 264 ? -4.081 14.228 -13.174 1.00 77.69 264 LYS A N 1
ATOM 2109 C CA . LYS A 1 264 ? -4.876 15.011 -12.200 1.00 77.69 264 LYS A CA 1
ATOM 2110 C C . LYS A 1 264 ? -6.403 14.915 -12.421 1.00 77.69 264 LYS A C 1
ATOM 2112 O O . LYS A 1 264 ? -7.151 15.712 -11.863 1.00 77.69 264 LYS A O 1
ATOM 2117 N N . SER A 1 265 ? -6.887 13.982 -13.248 1.00 83.12 265 SER A N 1
ATOM 2118 C CA . SER A 1 265 ? -8.326 13.791 -13.499 1.00 83.12 265 SER A CA 1
ATOM 2119 C C . SER A 1 265 ? -9.044 13.185 -12.289 1.00 83.12 265 SER A C 1
ATOM 2121 O O . SER A 1 265 ? -8.483 12.355 -11.580 1.00 83.12 265 SER A O 1
ATOM 2123 N N . ILE A 1 266 ? -10.309 13.556 -12.073 1.00 84.31 266 ILE A N 1
ATOM 2124 C CA . ILE A 1 266 ? -11.167 12.946 -11.041 1.00 84.31 266 ILE A CA 1
ATOM 2125 C C . ILE A 1 266 ? -11.655 11.560 -11.497 1.00 84.31 266 ILE A C 1
ATOM 2127 O O . ILE A 1 266 ? -11.704 10.631 -10.694 1.00 84.31 266 ILE A O 1
ATOM 2131 N N . SER A 1 267 ? -11.948 11.400 -12.794 1.00 84.50 267 SER A N 1
ATOM 2132 C CA . SER A 1 267 ? -12.524 10.174 -13.380 1.00 84.50 267 SER A CA 1
ATOM 2133 C C . SER A 1 267 ? -11.748 8.893 -13.054 1.00 84.50 267 SER A C 1
ATOM 2135 O O . SER A 1 267 ? -12.370 7.885 -12.735 1.00 84.50 267 SER A O 1
ATOM 2137 N N . ILE A 1 268 ? -10.409 8.929 -13.031 1.00 87.75 268 ILE A N 1
ATOM 2138 C CA . ILE A 1 268 ? -9.571 7.750 -12.738 1.00 87.75 268 ILE A CA 1
ATOM 2139 C C . ILE A 1 268 ? -9.744 7.209 -11.309 1.00 87.75 268 ILE A C 1
ATOM 2141 O O . ILE A 1 268 ? -9.383 6.068 -11.040 1.00 87.75 268 ILE A O 1
ATOM 2145 N N . TRP A 1 269 ? -10.292 8.012 -10.390 1.00 90.19 269 TRP A N 1
ATOM 2146 C CA . TRP A 1 269 ? -10.510 7.634 -8.992 1.00 90.19 269 TRP A CA 1
ATOM 2147 C C . TRP A 1 269 ? -11.923 7.093 -8.716 1.00 90.19 269 TRP A C 1
ATOM 2149 O O . TRP A 1 269 ? -12.162 6.601 -7.613 1.00 90.19 269 TRP A O 1
ATOM 2159 N N . SER A 1 270 ? -12.839 7.136 -9.695 1.00 88.88 270 SER A N 1
ATOM 2160 C CA . SER A 1 270 ? -14.214 6.599 -9.606 1.00 88.88 270 SER A CA 1
ATOM 2161 C C . SER A 1 270 ? -14.238 5.171 -9.051 1.00 88.88 270 SER A C 1
ATOM 2163 O O . SER A 1 270 ? -14.687 4.949 -7.929 1.00 88.88 270 SER A O 1
ATOM 2165 N N . GLY A 1 271 ? -13.581 4.236 -9.740 1.00 87.81 271 GLY A N 1
ATOM 2166 C CA . GLY A 1 271 ? -13.453 2.835 -9.337 1.00 87.81 271 GLY A CA 1
ATOM 2167 C C . GLY A 1 271 ? -12.638 2.577 -8.057 1.00 87.81 271 GLY A C 1
ATOM 2168 O O . GLY A 1 271 ? -12.466 1.415 -7.680 1.00 87.81 271 GLY A O 1
ATOM 2169 N N . VAL A 1 272 ? -12.113 3.610 -7.384 1.00 90.56 272 VAL A N 1
ATOM 2170 C CA . VAL A 1 272 ? -11.594 3.541 -6.001 1.00 90.56 272 VAL A CA 1
ATOM 2171 C C . VAL A 1 272 ? -12.649 4.041 -5.014 1.00 90.56 272 VAL A C 1
ATOM 2173 O O . VAL A 1 272 ? -12.888 3.381 -4.003 1.00 90.56 272 VAL A O 1
ATOM 2176 N N . ILE A 1 273 ? -13.322 5.153 -5.324 1.00 91.25 273 ILE A N 1
ATOM 2177 C CA . ILE A 1 273 ? -14.441 5.695 -4.540 1.00 91.25 273 ILE A CA 1
ATOM 2178 C C . ILE A 1 273 ? -15.574 4.663 -4.454 1.00 91.25 273 ILE A C 1
ATOM 2180 O O . ILE A 1 273 ? -15.968 4.299 -3.349 1.00 91.25 273 ILE A O 1
ATOM 2184 N N . GLU A 1 274 ? -15.985 4.073 -5.577 1.00 91.12 274 GLU A N 1
ATOM 2185 C CA . GLU A 1 274 ? -16.968 2.984 -5.632 1.00 91.12 274 GLU A CA 1
ATOM 2186 C C . GLU A 1 274 ? -16.552 1.760 -4.807 1.00 91.12 274 GLU A C 1
ATOM 2188 O O . GLU A 1 274 ? -17.397 1.085 -4.225 1.00 91.12 274 GLU A O 1
ATOM 2193 N N . LYS A 1 275 ? -15.252 1.432 -4.744 1.00 89.94 275 LYS A N 1
ATOM 2194 C CA . LYS A 1 275 ? -14.760 0.316 -3.916 1.00 89.94 275 LYS A CA 1
ATOM 2195 C C . LYS A 1 275 ? -14.850 0.654 -2.431 1.00 89.94 275 LYS A C 1
ATOM 2197 O O . LYS A 1 275 ? -15.194 -0.229 -1.648 1.00 89.94 275 LYS A O 1
ATOM 2202 N N . CYS A 1 276 ? -14.594 1.903 -2.043 1.00 89.56 276 CYS A N 1
ATOM 2203 C CA . CYS A 1 276 ? -14.840 2.382 -0.684 1.00 89.56 276 CYS A CA 1
ATOM 2204 C C . CYS A 1 276 ? -16.340 2.356 -0.351 1.00 89.56 276 CYS A C 1
ATOM 2206 O O . CYS A 1 276 ? -16.719 1.783 0.665 1.00 89.56 276 CYS A O 1
ATOM 2208 N N . GLU A 1 277 ? -17.197 2.890 -1.222 1.00 89.31 277 GLU A N 1
ATOM 2209 C CA . GLU A 1 277 ? -18.655 2.947 -1.040 1.00 89.31 277 GLU A CA 1
ATOM 2210 C C . GLU A 1 277 ? -19.282 1.543 -0.987 1.00 89.31 277 GLU A C 1
ATOM 2212 O O . GLU A 1 277 ? -20.037 1.236 -0.068 1.00 89.31 277 GLU A O 1
ATOM 2217 N N . ARG A 1 278 ? -18.872 0.625 -1.870 1.00 87.81 278 ARG A N 1
ATOM 2218 C CA . ARG A 1 278 ? -19.305 -0.785 -1.865 1.00 87.81 278 ARG A CA 1
ATOM 2219 C C . ARG A 1 278 ? -18.783 -1.567 -0.655 1.00 87.81 278 ARG A C 1
ATOM 2221 O O . ARG A 1 278 ? -19.425 -2.518 -0.217 1.00 87.81 278 ARG A O 1
ATOM 2228 N N . LYS A 1 279 ? -17.621 -1.206 -0.095 1.00 86.56 279 LYS A N 1
ATOM 2229 C CA . LYS A 1 279 ? -17.141 -1.778 1.178 1.00 86.56 279 LYS A CA 1
ATOM 2230 C C . LYS A 1 279 ? -17.939 -1.244 2.365 1.00 86.56 279 LYS A C 1
ATOM 2232 O O . LYS A 1 279 ? -18.319 -2.047 3.206 1.00 86.56 279 LYS A O 1
ATOM 2237 N N . LEU A 1 280 ? -18.242 0.054 2.382 1.00 83.50 280 LEU A N 1
ATOM 2238 C CA . LEU A 1 280 ? -19.082 0.703 3.390 1.00 83.50 280 LEU A CA 1
ATOM 2239 C C . LEU A 1 280 ? -20.505 0.129 3.409 1.00 83.50 280 LEU A C 1
ATOM 2241 O O . LEU A 1 280 ? -20.960 -0.290 4.465 1.00 83.50 280 LEU A O 1
ATOM 2245 N N . ALA A 1 281 ? -21.166 0.014 2.253 1.00 78.50 281 ALA A N 1
ATOM 2246 C CA . ALA A 1 281 ? -22.511 -0.561 2.142 1.00 78.50 281 ALA A CA 1
ATOM 2247 C C . ALA A 1 281 ? -22.579 -2.021 2.635 1.00 78.50 281 ALA A C 1
ATOM 2249 O O . ALA A 1 281 ? -23.538 -2.419 3.291 1.00 78.50 281 ALA A O 1
ATOM 2250 N N . ASN A 1 282 ? -21.528 -2.810 2.381 1.00 76.75 282 ASN A N 1
ATOM 2251 C CA . ASN A 1 282 ? -21.406 -4.183 2.881 1.00 76.75 282 ASN A CA 1
ATOM 2252 C C . ASN A 1 282 ? -21.087 -4.274 4.388 1.00 76.75 282 ASN A C 1
ATOM 2254 O O . ASN A 1 282 ? -21.127 -5.369 4.953 1.00 76.75 282 ASN A O 1
ATOM 2258 N N . TRP A 1 283 ? -20.740 -3.171 5.056 1.00 76.44 283 TRP A N 1
ATOM 2259 C CA . TRP A 1 283 ? -20.513 -3.146 6.499 1.00 76.44 283 TRP A CA 1
ATOM 2260 C C . TRP A 1 283 ? -21.764 -2.650 7.215 1.00 76.44 283 TRP A C 1
ATOM 2262 O O . TRP A 1 283 ? -22.089 -1.466 7.179 1.00 76.44 283 TRP A O 1
ATOM 2272 N N . LYS A 1 284 ? -22.431 -3.549 7.945 1.00 63.03 284 LYS A N 1
ATOM 2273 C CA . LYS A 1 284 ? -23.495 -3.193 8.892 1.00 63.03 284 LYS A CA 1
ATOM 2274 C C . LYS A 1 284 ? -22.891 -2.434 10.083 1.00 63.03 284 LYS A C 1
ATOM 2276 O O . LYS A 1 284 ? -22.587 -3.027 11.114 1.00 63.03 284 LYS A O 1
ATOM 2281 N N . SER A 1 285 ? -22.664 -1.129 9.926 1.00 59.22 285 SER A N 1
ATOM 2282 C CA . SER A 1 285 ? -21.882 -0.319 10.873 1.00 59.22 285 SER A CA 1
ATOM 2283 C C . SER A 1 285 ? -22.490 -0.225 12.276 1.00 59.22 285 SER A C 1
ATOM 2285 O O . SER A 1 285 ? -21.771 0.132 13.205 1.00 59.22 285 SER A O 1
ATOM 2287 N N . GLN A 1 286 ? -23.794 -0.486 12.416 1.00 53.91 286 GLN A N 1
ATOM 2288 C CA . GLN A 1 286 ? -24.505 -0.532 13.698 1.00 53.91 286 GLN A CA 1
ATOM 2289 C C . GLN A 1 286 ? -23.822 -1.512 14.666 1.00 53.91 286 GLN A C 1
ATOM 2291 O O . GLN A 1 286 ? -23.403 -1.113 15.743 1.00 53.91 286 GLN A O 1
ATOM 2296 N N . TYR A 1 287 ? -23.479 -2.721 14.203 1.00 60.62 287 TYR A N 1
ATOM 2297 C CA . TYR A 1 287 ? -22.741 -3.723 14.990 1.00 60.62 287 TYR A CA 1
ATOM 2298 C C . TYR A 1 287 ? -21.230 -3.435 15.128 1.00 60.62 287 TYR A C 1
ATOM 2300 O O . TYR A 1 287 ? -20.451 -4.305 15.516 1.00 60.62 287 TYR A O 1
ATOM 2308 N N . LEU A 1 288 ? -20.770 -2.231 14.769 1.00 68.38 288 LEU A N 1
ATOM 2309 C CA . LEU A 1 288 ? -19.389 -1.794 14.952 1.00 68.38 288 LEU A CA 1
ATOM 2310 C C . LEU A 1 288 ? -19.349 -0.604 15.909 1.00 68.38 288 LEU A C 1
ATOM 2312 O O . LEU A 1 288 ? -19.672 0.519 15.530 1.00 68.38 288 LEU A O 1
ATOM 2316 N N . SER A 1 289 ? -18.833 -0.814 17.119 1.00 73.88 289 SER A N 1
ATOM 2317 C CA . SER A 1 289 ? -18.451 0.288 18.015 1.00 73.88 289 SER A CA 1
ATOM 2318 C C . SER A 1 289 ? -17.480 1.271 17.333 1.00 73.88 289 SER A C 1
ATOM 2320 O O . SER A 1 289 ? -16.753 0.903 16.406 1.00 73.88 289 SER A O 1
ATOM 2322 N N . ARG A 1 290 ? -17.380 2.518 17.822 1.00 77.62 290 ARG A N 1
ATOM 2323 C CA . ARG A 1 290 ? -16.486 3.559 17.253 1.00 77.62 290 ARG A CA 1
ATOM 2324 C C . ARG A 1 290 ? -15.023 3.097 17.084 1.00 77.62 290 ARG A C 1
ATOM 2326 O O . ARG A 1 290 ? -14.373 3.474 16.111 1.00 77.62 290 ARG A O 1
ATOM 2333 N N . GLY A 1 291 ? -14.524 2.230 17.973 1.00 80.00 291 GLY A N 1
ATOM 2334 C CA . GLY A 1 291 ? -13.196 1.608 17.849 1.00 80.00 291 GLY A CA 1
ATOM 2335 C C . GLY A 1 291 ? -13.098 0.551 16.737 1.00 80.00 291 GLY A C 1
ATOM 2336 O O . GLY A 1 291 ? -12.071 0.454 16.063 1.00 80.00 291 GLY A O 1
ATOM 2337 N N . GLY A 1 292 ? -14.177 -0.195 16.484 1.00 81.94 292 GLY A N 1
ATOM 2338 C CA . GLY A 1 292 ? -14.310 -1.069 15.315 1.00 81.94 292 GLY A CA 1
ATOM 2339 C C . GLY A 1 292 ? -14.381 -0.267 14.012 1.00 81.94 292 GLY A C 1
ATOM 2340 O O . GLY A 1 292 ? -13.600 -0.528 13.098 1.00 81.94 292 GLY A O 1
ATOM 2341 N N . ARG A 1 293 ? -15.224 0.779 13.956 1.00 85.25 293 ARG A N 1
ATOM 2342 C CA . ARG A 1 293 ? -15.323 1.695 12.798 1.00 85.25 293 ARG A CA 1
ATOM 2343 C C . ARG A 1 293 ? -13.955 2.318 12.465 1.00 85.25 293 ARG A C 1
ATOM 2345 O O . ARG A 1 293 ? -13.532 2.259 11.313 1.00 85.25 293 ARG A O 1
ATOM 2352 N N . LEU A 1 294 ? -13.200 2.799 13.462 1.00 88.12 294 LEU A N 1
ATOM 2353 C CA . LEU A 1 294 ? -11.820 3.283 13.266 1.00 88.12 294 LEU A CA 1
ATOM 2354 C C . LEU A 1 294 ? -10.889 2.211 12.683 1.00 88.12 294 LEU A C 1
ATOM 2356 O O . LEU A 1 294 ? -10.099 2.489 11.783 1.00 88.12 294 LEU A O 1
ATOM 2360 N N . THR A 1 295 ? -10.969 0.986 13.199 1.00 88.62 295 THR A N 1
ATOM 2361 C CA . THR A 1 295 ? -10.121 -0.123 12.747 1.00 88.62 295 THR A CA 1
ATOM 2362 C C . THR A 1 295 ? -10.388 -0.450 11.274 1.00 88.62 295 THR A C 1
ATOM 2364 O O . THR A 1 295 ? -9.439 -0.629 10.510 1.00 88.62 295 THR A O 1
ATOM 2367 N N . MET A 1 296 ? -11.653 -0.439 10.836 1.00 89.00 296 MET A N 1
ATOM 2368 C CA . MET A 1 296 ? -12.035 -0.632 9.428 1.00 89.00 296 MET A CA 1
ATOM 2369 C C . MET A 1 296 ? -11.606 0.539 8.526 1.00 89.00 296 MET A C 1
ATOM 2371 O O . MET A 1 296 ? -11.176 0.309 7.393 1.00 89.00 296 MET A O 1
ATOM 2375 N N . ILE A 1 297 ? -11.638 1.782 9.027 1.00 90.75 297 ILE A N 1
ATOM 2376 C CA . ILE A 1 297 ? -11.067 2.944 8.322 1.00 90.75 297 ILE A CA 1
ATOM 2377 C C . ILE A 1 297 ? -9.571 2.717 8.078 1.00 90.75 297 ILE A C 1
ATOM 2379 O O . ILE A 1 297 ? -9.134 2.656 6.931 1.00 90.75 297 ILE A O 1
ATOM 2383 N N . ASN A 1 298 ? -8.800 2.514 9.146 1.00 89.94 298 ASN A N 1
ATOM 2384 C CA . ASN A 1 298 ? -7.341 2.476 9.076 1.00 89.94 298 ASN A CA 1
ATOM 2385 C C . ASN A 1 298 ? -6.786 1.226 8.364 1.00 89.94 298 ASN A C 1
ATOM 2387 O O . ASN A 1 298 ? -5.695 1.289 7.799 1.00 89.94 298 ASN A O 1
ATOM 2391 N N . SER A 1 299 ? -7.498 0.092 8.399 1.00 89.25 299 SER A N 1
ATOM 2392 C CA . SER A 1 299 ? -7.053 -1.167 7.773 1.00 89.25 299 SER A CA 1
ATOM 2393 C C . SER A 1 299 ? -7.550 -1.375 6.340 1.00 89.25 299 SER A C 1
ATOM 2395 O O . SER A 1 299 ? -6.899 -2.098 5.587 1.00 89.25 299 SER A O 1
ATOM 2397 N N . VAL A 1 300 ? -8.668 -0.750 5.941 1.00 89.81 300 VAL A N 1
ATOM 2398 C CA . VAL A 1 300 ? -9.261 -0.945 4.606 1.00 89.81 300 VAL A CA 1
ATOM 2399 C C . VAL A 1 300 ? -9.444 0.370 3.853 1.00 89.81 300 VAL A C 1
ATOM 2401 O O . VAL A 1 300 ? -8.913 0.493 2.752 1.00 89.81 300 VAL A O 1
ATOM 2404 N N . LEU A 1 301 ? -10.154 1.363 4.400 1.00 90.50 301 LEU A N 1
ATOM 2405 C CA . LEU A 1 301 ? -10.452 2.601 3.652 1.00 90.50 301 LEU A CA 1
ATOM 2406 C C . LEU A 1 301 ? -9.212 3.474 3.413 1.00 90.50 301 LEU A C 1
ATOM 2408 O O . LEU A 1 301 ? -9.110 4.101 2.364 1.00 90.50 301 LEU A O 1
ATOM 2412 N N . ASP A 1 302 ? -8.249 3.467 4.334 1.00 89.88 302 ASP A N 1
ATOM 2413 C CA . ASP A 1 302 ? -6.952 4.134 4.164 1.00 89.88 302 ASP A CA 1
ATOM 2414 C C . ASP A 1 302 ? -5.985 3.310 3.282 1.00 89.88 302 ASP A C 1
ATOM 2416 O O . ASP A 1 302 ? -5.029 3.846 2.713 1.00 89.88 302 ASP A O 1
ATOM 2420 N N . ALA A 1 303 ? -6.251 2.009 3.114 1.00 90.44 303 ALA A N 1
ATOM 2421 C CA . ALA A 1 303 ? -5.452 1.092 2.299 1.00 90.44 303 ALA A CA 1
ATOM 2422 C C . ALA A 1 303 ? -5.878 1.090 0.817 1.00 90.44 303 ALA A C 1
ATOM 2424 O O . ALA A 1 303 ? -5.019 1.121 -0.061 1.00 90.44 303 ALA A O 1
ATOM 2425 N N . LEU A 1 304 ? -7.186 1.115 0.529 1.00 91.12 304 LEU A N 1
ATOM 2426 C CA . LEU A 1 304 ? -7.750 1.086 -0.831 1.00 91.12 304 LEU A CA 1
ATOM 2427 C C . LEU A 1 304 ? -7.148 2.139 -1.791 1.00 91.12 304 LEU A C 1
ATOM 2429 O O . LEU A 1 304 ? -6.680 1.745 -2.860 1.00 91.12 304 LEU A O 1
ATOM 2433 N N . PRO A 1 305 ? -7.085 3.445 -1.453 1.00 92.75 305 PRO A N 1
ATOM 2434 C CA . PRO A 1 305 ? -6.484 4.447 -2.331 1.00 92.75 305 PRO A CA 1
ATOM 2435 C C . PRO A 1 305 ? -4.950 4.436 -2.306 1.00 92.75 305 PRO A C 1
ATOM 2437 O O . PRO A 1 305 ? -4.343 5.010 -3.205 1.00 92.75 305 PRO A O 1
ATOM 2440 N N . THR A 1 306 ? -4.298 3.789 -1.327 1.00 92.94 306 THR A N 1
ATOM 2441 C CA . THR A 1 306 ? -2.827 3.822 -1.173 1.00 92.94 306 THR A CA 1
ATOM 2442 C C . THR A 1 306 ? -2.094 3.301 -2.409 1.00 92.94 306 THR A C 1
ATOM 2444 O O . THR A 1 306 ? -1.017 3.805 -2.721 1.00 92.94 306 THR A O 1
ATOM 2447 N N . TYR A 1 307 ? -2.677 2.351 -3.150 1.00 92.75 307 TYR A N 1
ATOM 2448 C CA . TYR A 1 307 ? -2.069 1.867 -4.390 1.00 92.75 307 TYR A CA 1
ATOM 2449 C C . TYR A 1 307 ? -2.009 2.966 -5.463 1.00 92.75 307 TYR A C 1
ATOM 2451 O O . TYR A 1 307 ? -0.921 3.279 -5.934 1.00 92.75 307 TYR A O 1
ATOM 2459 N N . MET A 1 308 ? -3.118 3.642 -5.784 1.00 92.19 308 MET A N 1
ATOM 2460 C CA . MET A 1 308 ? -3.089 4.749 -6.756 1.00 92.19 308 MET A CA 1
ATOM 2461 C C . MET A 1 308 ? -2.356 5.991 -6.230 1.00 92.19 308 MET A C 1
ATOM 2463 O O . MET A 1 308 ? -1.582 6.588 -6.972 1.00 92.19 308 MET A O 1
ATOM 2467 N N . MET A 1 309 ? -2.501 6.331 -4.941 1.00 93.38 309 MET A N 1
ATOM 2468 C CA . MET A 1 309 ? -1.782 7.446 -4.295 1.00 93.38 309 MET A CA 1
ATOM 2469 C C . MET A 1 309 ? -0.259 7.258 -4.246 1.00 93.38 309 MET A C 1
ATOM 2471 O O . MET A 1 309 ? 0.449 8.185 -3.855 1.00 93.38 309 MET A O 1
ATOM 2475 N N . SER A 1 310 ? 0.254 6.079 -4.608 1.00 92.25 310 SER A N 1
ATOM 2476 C CA . SER A 1 310 ? 1.692 5.846 -4.743 1.00 92.25 310 SER A CA 1
ATOM 2477 C C . SER A 1 310 ? 2.293 6.416 -6.027 1.00 92.25 310 SER A C 1
ATOM 2479 O O . SER A 1 310 ? 3.502 6.605 -6.071 1.00 92.25 310 SER A O 1
ATOM 2481 N N . VAL A 1 311 ? 1.479 6.694 -7.051 1.00 90.50 311 VAL A N 1
ATOM 2482 C CA . VAL A 1 311 ? 1.925 7.146 -8.384 1.00 90.50 311 VAL A CA 1
ATOM 2483 C C . VAL A 1 311 ? 1.172 8.400 -8.833 1.00 90.50 311 VAL A C 1
ATOM 2485 O O . VAL A 1 311 ? 1.778 9.317 -9.381 1.00 90.50 311 VAL A O 1
ATOM 2488 N N . PHE A 1 312 ? -0.138 8.467 -8.593 1.00 90.31 312 PHE A N 1
ATOM 2489 C CA . PHE A 1 312 ? -0.992 9.553 -9.066 1.00 90.31 312 PHE A CA 1
ATOM 2490 C C . PHE A 1 312 ? -1.248 10.599 -7.968 1.00 90.31 312 PHE A C 1
ATOM 2492 O O . PHE A 1 312 ? -1.512 10.228 -6.818 1.00 90.31 312 PHE A O 1
ATOM 2499 N N . PRO A 1 313 ? -1.241 11.903 -8.301 1.00 90.12 313 PRO A N 1
ATOM 2500 C CA . PRO A 1 313 ? -1.717 12.943 -7.396 1.00 90.12 313 PRO A CA 1
ATOM 2501 C C . PRO A 1 313 ? -3.235 12.805 -7.210 1.00 90.12 313 PRO A C 1
ATOM 2503 O O . PRO A 1 313 ? -3.989 12.784 -8.183 1.00 90.12 313 PRO A O 1
ATOM 2506 N N . ALA A 1 314 ? -3.703 12.726 -5.967 1.00 91.38 314 ALA A N 1
ATOM 2507 C CA . ALA A 1 314 ? -5.129 12.689 -5.660 1.00 91.38 314 ALA A CA 1
ATOM 2508 C C . ALA A 1 314 ? -5.722 14.115 -5.735 1.00 91.38 314 ALA A C 1
ATOM 2510 O O . ALA A 1 314 ? -5.286 14.988 -4.979 1.00 91.38 314 ALA A O 1
ATOM 2511 N N . PRO A 1 315 ? -6.704 14.394 -6.619 1.00 91.31 315 PRO A N 1
ATOM 2512 C CA . PRO A 1 315 ? -7.345 15.707 -6.688 1.00 91.31 315 PRO A CA 1
ATOM 2513 C C . PRO A 1 315 ? -8.060 16.060 -5.380 1.00 91.31 315 PRO A C 1
ATOM 2515 O O . PRO A 1 315 ? -8.585 15.173 -4.705 1.00 91.31 315 PRO A O 1
ATOM 2518 N N . ALA A 1 316 ? -8.162 17.354 -5.058 1.00 90.44 316 ALA A N 1
ATOM 2519 C CA . ALA A 1 316 ? -8.819 17.827 -3.833 1.00 90.44 316 ALA A CA 1
ATOM 2520 C C . ALA A 1 316 ? -10.233 17.235 -3.663 1.00 90.44 316 ALA A C 1
ATOM 2522 O O . ALA A 1 316 ? -10.494 16.574 -2.666 1.00 90.44 316 ALA A O 1
ATOM 2523 N N . GLY A 1 317 ? -11.088 17.307 -4.692 1.00 90.88 317 GLY A N 1
ATOM 2524 C CA . GLY A 1 317 ? -12.437 16.721 -4.647 1.00 90.88 317 GLY A CA 1
ATOM 2525 C C . GLY A 1 317 ? -12.485 15.200 -4.412 1.00 90.88 317 GLY A C 1
ATOM 2526 O O . GLY A 1 317 ? -13.444 14.704 -3.824 1.00 90.88 317 GLY A O 1
ATOM 2527 N N . VAL A 1 318 ? -11.443 14.449 -4.796 1.00 92.38 318 VAL A N 1
ATOM 2528 C CA . VAL A 1 318 ? -11.322 13.009 -4.488 1.00 92.38 318 VAL A CA 1
ATOM 2529 C C . VAL A 1 318 ? -10.939 12.809 -3.022 1.00 92.38 318 VAL A C 1
ATOM 2531 O O . VAL A 1 318 ? -11.556 11.999 -2.328 1.00 92.38 318 VAL A O 1
ATOM 2534 N N . ILE A 1 319 ? -9.961 13.579 -2.533 1.00 92.75 319 ILE A N 1
ATOM 2535 C CA . ILE A 1 319 ? -9.568 13.602 -1.117 1.00 92.75 319 ILE A CA 1
ATOM 2536 C C . ILE A 1 319 ? -10.773 13.965 -0.240 1.00 92.75 319 ILE A C 1
ATOM 2538 O O . ILE A 1 319 ? -11.016 13.294 0.764 1.00 92.75 319 ILE A O 1
ATOM 2542 N N . ASP A 1 320 ? -11.561 14.962 -0.642 1.00 92.00 320 ASP A N 1
ATOM 2543 C CA . ASP A 1 320 ? -12.730 15.435 0.092 1.00 92.00 320 ASP A CA 1
ATOM 2544 C C . ASP A 1 320 ? -13.912 14.457 0.021 1.00 92.00 320 ASP A C 1
ATOM 2546 O O . ASP A 1 320 ? -14.537 14.201 1.051 1.00 92.00 320 ASP A O 1
ATOM 2550 N N . ARG A 1 321 ? -14.171 13.791 -1.117 1.00 92.06 321 ARG A N 1
ATOM 2551 C CA . ARG A 1 321 ? -15.159 12.691 -1.175 1.00 92.06 321 ARG A CA 1
ATOM 2552 C C . ARG A 1 321 ? -14.766 11.547 -0.234 1.00 92.06 321 ARG A C 1
ATOM 2554 O O . ARG A 1 321 ? -15.594 11.089 0.551 1.00 92.06 321 ARG A O 1
ATOM 2561 N N . ILE A 1 322 ? -13.495 11.137 -0.229 1.00 91.88 322 ILE A N 1
ATOM 2562 C CA . ILE A 1 322 ? -12.979 10.087 0.670 1.00 91.88 322 ILE A CA 1
ATOM 2563 C C . ILE A 1 322 ? -12.952 10.556 2.143 1.00 91.88 322 ILE A C 1
ATOM 2565 O O . ILE A 1 322 ? -13.164 9.753 3.056 1.00 91.88 322 ILE A O 1
ATOM 2569 N N . LYS A 1 323 ? -12.749 11.852 2.415 1.00 91.56 323 LYS A N 1
ATOM 2570 C CA . LYS A 1 323 ? -12.909 12.471 3.745 1.00 91.56 323 LYS A CA 1
ATOM 2571 C C . LYS A 1 323 ? -14.365 12.416 4.210 1.00 91.56 323 LYS A C 1
ATOM 2573 O O . LYS A 1 323 ? -14.609 11.985 5.333 1.00 91.56 323 LYS A O 1
ATOM 2578 N N . VAL A 1 324 ? -15.330 12.776 3.361 1.00 89.81 324 VAL A N 1
ATOM 2579 C CA . VAL A 1 324 ? -16.770 12.712 3.672 1.00 89.81 324 VAL A CA 1
ATOM 2580 C C . VAL A 1 324 ? -17.212 11.279 3.969 1.00 89.81 324 VAL A C 1
ATOM 2582 O O . VAL A 1 324 ? -17.862 11.060 4.992 1.00 89.81 324 VAL A O 1
ATOM 2585 N N . LEU A 1 325 ? -16.814 10.305 3.145 1.00 89.50 325 LEU A N 1
ATOM 2586 C CA . LEU A 1 325 ? -17.138 8.888 3.351 1.00 89.50 325 LEU A CA 1
ATOM 2587 C C . LEU A 1 325 ? -16.596 8.362 4.690 1.00 89.50 325 LEU A C 1
ATOM 2589 O O . LEU A 1 325 ? -17.353 7.810 5.489 1.00 89.50 325 LEU A O 1
ATOM 2593 N N . ARG A 1 326 ? -15.309 8.597 4.988 1.00 90.38 326 ARG A N 1
ATOM 2594 C CA . ARG A 1 326 ? -14.701 8.177 6.265 1.00 90.38 326 ARG A CA 1
ATOM 2595 C C . ARG A 1 326 ? -15.301 8.917 7.472 1.00 90.38 326 ARG A C 1
ATOM 2597 O O . ARG A 1 326 ? -15.488 8.297 8.515 1.00 90.38 326 ARG A O 1
ATOM 2604 N N . ARG A 1 327 ? -15.657 10.204 7.338 1.00 88.31 327 ARG A N 1
ATOM 2605 C CA . ARG A 1 327 ? -16.305 11.008 8.396 1.00 88.31 327 ARG A CA 1
ATOM 2606 C C . ARG A 1 327 ? -17.715 10.523 8.725 1.00 88.31 327 ARG A C 1
ATOM 2608 O O . ARG A 1 327 ? -18.044 10.385 9.900 1.00 88.31 327 ARG A O 1
ATOM 2615 N N . THR A 1 328 ? -18.518 10.258 7.699 1.00 85.25 328 THR A N 1
ATOM 2616 C CA . THR A 1 328 ? -19.890 9.739 7.826 1.00 85.25 328 THR A CA 1
ATOM 2617 C C . THR A 1 328 ? -19.870 8.363 8.484 1.00 85.25 328 THR A C 1
ATOM 2619 O O . THR A 1 328 ? -20.507 8.165 9.516 1.00 85.25 328 THR A O 1
ATOM 2622 N N . PHE A 1 329 ? -19.032 7.446 7.991 1.00 86.00 329 PHE A N 1
ATOM 2623 C CA . PHE A 1 329 ? -18.887 6.118 8.587 1.00 86.00 329 PHE A CA 1
ATOM 2624 C C . PHE A 1 329 ? -18.396 6.158 10.044 1.00 86.00 329 PHE A C 1
ATOM 2626 O O . PHE A 1 329 ? -18.906 5.411 10.875 1.00 86.00 329 PHE A O 1
ATOM 2633 N N . PHE A 1 330 ? -17.447 7.038 10.388 1.00 85.94 330 PHE A N 1
ATOM 2634 C CA . PHE A 1 330 ? -16.941 7.141 11.761 1.00 85.94 330 PHE A CA 1
ATOM 2635 C C . PHE A 1 330 ? -17.999 7.641 12.760 1.00 85.94 330 PHE A C 1
ATOM 2637 O O . PHE A 1 330 ? -18.147 7.050 13.831 1.00 85.94 330 PHE A O 1
ATOM 2644 N N . TRP A 1 331 ? -18.726 8.716 12.426 1.00 79.50 331 TRP A N 1
ATOM 2645 C CA . TRP A 1 331 ? -19.653 9.374 13.358 1.00 79.50 331 TRP A CA 1
ATOM 2646 C C . TRP A 1 331 ? -21.096 8.863 13.291 1.00 79.50 331 TRP A C 1
ATOM 2648 O O . TRP A 1 331 ? -21.722 8.708 14.336 1.00 79.50 331 TRP A O 1
ATOM 2658 N N . GLN A 1 332 ? -21.628 8.637 12.089 1.00 69.06 332 GLN A N 1
ATOM 2659 C CA . GLN A 1 332 ? -23.056 8.380 11.849 1.00 69.06 332 GLN A CA 1
ATOM 2660 C C . GLN A 1 332 ? -23.327 6.890 11.627 1.00 69.06 332 GLN A C 1
ATOM 2662 O O . GLN A 1 332 ? -24.252 6.339 12.215 1.00 69.06 332 GLN A O 1
ATOM 2667 N N . GLY A 1 333 ? -22.463 6.208 10.871 1.00 64.94 333 GLY A N 1
ATOM 2668 C CA . GLY A 1 333 ? -22.698 4.821 10.477 1.00 64.94 333 GLY A CA 1
ATOM 2669 C C . GLY A 1 333 ? -23.744 4.722 9.361 1.00 64.94 333 GLY A C 1
ATOM 2670 O O . GLY A 1 333 ? -23.690 5.501 8.414 1.00 64.94 333 GLY A O 1
ATOM 2671 N N . ASN A 1 334 ? -24.676 3.775 9.489 1.00 53.78 334 ASN A N 1
ATOM 2672 C CA . ASN A 1 334 ? -25.717 3.454 8.510 1.00 53.78 334 ASN A CA 1
ATOM 2673 C C . ASN A 1 334 ? -27.114 3.875 9.013 1.00 53.78 334 ASN A C 1
ATOM 2675 O O . ASN A 1 334 ? -28.085 3.165 8.766 1.00 53.78 334 ASN A O 1
ATOM 2679 N N . GLU A 1 335 ? -27.219 4.961 9.778 1.00 52.06 335 GLU A N 1
ATOM 2680 C CA . GLU A 1 335 ? -28.500 5.567 10.157 1.00 52.06 335 GLU A CA 1
ATOM 2681 C C . GLU A 1 335 ? -28.685 6.906 9.446 1.00 52.06 335 GLU A C 1
ATOM 2683 O O . GLU A 1 335 ? -27.781 7.742 9.440 1.00 52.06 335 GLU A O 1
ATOM 2688 N N . ASP A 1 336 ? -29.885 7.147 8.923 1.00 46.28 336 ASP A N 1
ATOM 2689 C CA . ASP A 1 336 ? -30.235 8.384 8.213 1.00 46.28 336 ASP A CA 1
ATOM 2690 C C . ASP A 1 336 ? -30.388 9.601 9.151 1.00 46.28 336 ASP A C 1
ATOM 2692 O O . ASP A 1 336 ? -30.454 10.753 8.712 1.00 46.28 336 ASP A O 1
ATOM 2696 N N . LYS A 1 337 ? -30.384 9.372 10.473 1.00 53.84 337 LYS A N 1
ATOM 2697 C CA . LYS A 1 337 ? -30.363 10.427 11.493 1.00 53.84 337 LYS A CA 1
ATOM 2698 C C . LYS A 1 337 ? -28.955 11.012 11.636 1.00 53.84 337 LYS A C 1
ATOM 2700 O O . LYS A 1 337 ? -27.978 10.317 11.909 1.00 53.84 337 LYS A O 1
ATOM 2705 N N . ARG A 1 338 ? -28.842 12.340 11.509 1.00 54.38 338 ARG A N 1
ATOM 2706 C CA . ARG A 1 338 ? -27.567 13.077 11.604 1.00 54.38 338 ARG A CA 1
ATOM 2707 C C . ARG A 1 338 ? -26.990 13.075 13.032 1.00 54.38 338 ARG A C 1
ATOM 2709 O O . ARG A 1 338 ? -27.095 14.074 13.738 1.00 54.38 338 ARG A O 1
ATOM 2716 N N . LYS A 1 339 ? -26.296 12.003 13.435 1.00 63.47 339 LYS A N 1
ATOM 2717 C CA . LYS A 1 339 ? -25.543 11.966 14.707 1.00 63.47 339 LYS A CA 1
ATOM 2718 C C . LYS A 1 339 ? -24.476 13.076 14.757 1.00 63.47 339 LYS A C 1
ATOM 2720 O O . LYS A 1 339 ? -23.812 13.355 13.750 1.00 63.47 339 LYS A O 1
ATOM 2725 N N . TYR A 1 340 ? -24.307 13.704 15.926 1.00 66.56 340 TYR A N 1
ATOM 2726 C CA . TYR A 1 340 ? -23.373 14.819 16.139 1.00 66.56 340 TYR A CA 1
ATOM 2727 C C . TYR A 1 340 ? -21.913 14.425 15.877 1.00 66.56 340 TYR A C 1
ATOM 2729 O O . TYR A 1 340 ? -21.411 13.430 16.401 1.00 66.56 340 TYR A O 1
ATOM 2737 N N . HIS A 1 341 ? -21.182 15.267 15.142 1.00 76.19 341 HIS A N 1
ATOM 2738 C CA . HIS A 1 341 ? -19.725 15.146 15.033 1.00 76.19 341 HIS A CA 1
ATOM 2739 C C . HIS A 1 341 ? -19.123 15.798 16.287 1.00 76.19 341 HIS A C 1
ATOM 2741 O O . HIS A 1 341 ? -19.248 17.008 16.495 1.00 76.19 341 HIS A O 1
ATOM 2747 N N . LEU A 1 342 ? -18.551 14.989 17.185 1.00 77.31 342 LEU A N 1
ATOM 2748 C CA . LEU A 1 342 ? -18.149 15.476 18.513 1.00 77.31 342 LEU A CA 1
ATOM 2749 C C . LEU A 1 342 ? -16.859 16.306 18.467 1.00 77.31 342 LEU A C 1
ATOM 2751 O O . LEU A 1 342 ? -16.750 17.283 19.204 1.00 77.31 342 LEU A O 1
ATOM 2755 N N . VAL A 1 343 ? -15.935 15.943 17.570 1.00 83.44 343 VAL A N 1
ATOM 2756 C CA . VAL A 1 343 ? -14.593 16.527 17.398 1.00 83.44 343 VAL A CA 1
ATOM 2757 C C . VAL A 1 343 ? -14.342 16.834 15.911 1.00 83.44 343 VAL A C 1
ATOM 2759 O O . VAL A 1 343 ? -14.872 16.138 15.038 1.00 83.44 343 VAL A O 1
ATOM 2762 N N . LYS A 1 344 ? -13.537 17.866 15.609 1.00 84.69 344 LYS A N 1
ATOM 2763 C CA . LYS A 1 344 ? -13.173 18.258 14.232 1.00 84.69 344 LYS A CA 1
ATOM 2764 C C . LYS A 1 344 ? -12.423 17.128 13.508 1.00 84.69 344 LYS A C 1
ATOM 2766 O O . LYS A 1 344 ? -11.679 16.366 14.124 1.00 84.69 344 LYS A O 1
ATOM 2771 N N . TRP A 1 345 ? -12.590 17.014 12.188 1.00 86.31 345 TRP A N 1
ATOM 2772 C CA . TRP A 1 345 ? -11.966 15.929 11.409 1.00 86.31 345 TRP A CA 1
ATOM 2773 C C . TRP A 1 345 ? -10.434 16.036 11.377 1.00 86.31 345 TRP A C 1
ATOM 2775 O O . TRP A 1 345 ? -9.703 15.045 11.357 1.00 86.31 345 TRP A O 1
ATOM 2785 N N . GLU A 1 346 ? -9.956 17.268 11.399 1.00 84.62 346 GLU A N 1
ATOM 2786 C CA . GLU A 1 346 ? -8.556 17.649 11.385 1.00 84.62 346 GLU A CA 1
ATOM 2787 C C . GLU A 1 346 ? -7.871 17.117 12.656 1.00 84.62 346 GLU A C 1
ATOM 2789 O O . GLU A 1 346 ? -6.845 16.450 12.562 1.00 84.62 346 GLU A O 1
ATOM 2794 N N . GLU A 1 347 ? -8.517 17.244 13.821 1.00 82.81 347 GLU A N 1
ATOM 2795 C CA . GLU A 1 347 ? -8.051 16.662 15.088 1.00 82.81 347 GLU A CA 1
ATOM 2796 C C . GLU A 1 347 ? -8.064 15.122 15.094 1.00 82.81 347 GLU A C 1
ATOM 2798 O O . GLU A 1 347 ? -7.165 14.506 15.665 1.00 82.81 347 GLU A O 1
ATOM 2803 N N . LEU A 1 348 ? -9.030 14.468 14.431 1.00 86.12 348 LEU A N 1
ATOM 2804 C CA . LEU A 1 348 ? -9.008 13.002 14.260 1.00 86.12 348 LEU A CA 1
ATOM 2805 C C . LEU A 1 348 ? -7.786 12.532 13.450 1.00 86.12 348 LEU A C 1
ATOM 2807 O O . LEU A 1 348 ? -7.306 11.412 13.652 1.00 86.12 348 LEU A O 1
ATOM 2811 N N . SER A 1 349 ? -7.291 13.396 12.557 1.00 84.94 349 SER A N 1
ATOM 2812 C CA . SER A 1 349 ? -6.166 13.137 11.651 1.00 84.94 349 SER A CA 1
ATOM 2813 C C . SER A 1 349 ? -4.787 13.405 12.284 1.00 84.94 349 SER A C 1
ATOM 2815 O O . SER A 1 349 ? -3.755 13.064 11.702 1.00 84.94 349 SER A O 1
ATOM 2817 N N . ILE A 1 350 ? -4.742 13.990 13.488 1.00 83.88 350 ILE A N 1
ATOM 2818 C CA . ILE A 1 350 ? -3.506 14.170 14.265 1.00 83.88 350 ILE A CA 1
ATOM 2819 C C . ILE A 1 350 ? -2.995 12.801 14.761 1.00 83.88 350 ILE A C 1
ATOM 2821 O O . ILE A 1 350 ? -3.756 11.851 14.980 1.00 83.88 350 ILE A O 1
ATOM 2825 N N . SER A 1 351 ? -1.679 12.687 14.949 1.00 83.12 351 SER A N 1
ATOM 2826 C CA . SER A 1 351 ? -1.049 11.493 15.518 1.00 83.12 351 SER A CA 1
ATOM 2827 C C . SER A 1 351 ? -1.555 11.191 16.934 1.00 83.12 351 SER A C 1
ATOM 2829 O O . SER A 1 351 ? -1.718 12.087 17.763 1.00 83.12 351 SER A O 1
ATOM 2831 N N . LYS A 1 352 ? -1.689 9.899 17.267 1.00 84.62 352 LYS A N 1
ATOM 2832 C CA . LYS A 1 352 ? -1.984 9.423 18.634 1.00 84.62 352 LYS A CA 1
ATOM 2833 C C . LYS A 1 352 ? -0.938 9.868 19.667 1.00 84.62 352 LYS A C 1
ATOM 2835 O O . LYS A 1 352 ? -1.229 9.866 20.858 1.00 84.62 352 LYS A O 1
ATOM 2840 N N . LYS A 1 353 ? 0.271 10.252 19.228 1.00 79.56 353 LYS A N 1
ATOM 2841 C CA . LYS A 1 353 ? 1.307 10.853 20.088 1.00 79.56 353 LYS A CA 1
ATOM 2842 C C . LYS A 1 353 ? 0.870 12.213 20.657 1.00 79.56 353 LYS A C 1
ATOM 2844 O O . LYS A 1 353 ? 1.134 12.472 21.824 1.00 79.56 353 LYS A O 1
ATOM 2849 N N . ILE A 1 354 ? 0.168 13.014 19.847 1.00 78.75 354 ILE A N 1
ATOM 2850 C CA . ILE A 1 354 ? -0.193 14.426 20.090 1.00 78.75 354 ILE A CA 1
ATOM 2851 C C . ILE A 1 354 ? -1.725 14.588 20.261 1.00 78.75 354 ILE A C 1
ATOM 2853 O O . ILE A 1 354 ? -2.293 15.663 20.104 1.00 78.75 354 ILE A O 1
ATOM 2857 N N . GLY A 1 355 ? -2.433 13.495 20.565 1.00 77.88 355 GLY A N 1
ATOM 2858 C CA . GLY A 1 355 ? -3.842 13.538 20.972 1.00 77.88 355 GLY A CA 1
ATOM 2859 C C . GLY A 1 355 ? -4.899 13.485 19.880 1.00 77.88 355 GLY A C 1
ATOM 2860 O O . GLY A 1 355 ? -6.080 13.669 20.184 1.00 77.88 355 GLY A O 1
ATOM 2861 N N . GLY A 1 356 ? -4.518 13.180 18.642 1.00 85.50 356 GLY A N 1
ATOM 2862 C CA . GLY A 1 356 ? -5.480 12.742 17.635 1.00 85.50 356 GLY A CA 1
ATOM 2863 C C . GLY A 1 356 ? -5.837 11.260 17.757 1.00 85.50 356 GLY A C 1
ATOM 2864 O O . GLY A 1 356 ? -5.331 10.534 18.619 1.00 85.50 356 GLY A O 1
ATOM 2865 N N . VAL A 1 357 ? -6.713 10.802 16.862 1.00 85.00 357 VAL A N 1
ATOM 2866 C CA . VAL A 1 357 ? -7.174 9.402 16.795 1.00 85.00 357 VAL A CA 1
ATOM 2867 C C . VAL A 1 357 ? -6.308 8.569 15.837 1.00 85.00 357 VAL A C 1
ATOM 2869 O O . VAL A 1 357 ? -6.311 7.338 15.902 1.00 85.00 357 VAL A O 1
ATOM 2872 N N . GLY A 1 358 ? -5.497 9.215 14.994 1.00 84.75 358 GLY A N 1
ATOM 2873 C CA . GLY A 1 358 ? -4.611 8.552 14.041 1.00 84.75 358 GLY A CA 1
ATOM 2874 C C . GLY A 1 358 ? -5.341 7.959 12.836 1.00 84.75 358 GLY A C 1
ATOM 2875 O O . GLY A 1 358 ? -4.982 6.865 12.399 1.00 84.75 358 GLY A O 1
ATOM 2876 N N . ILE A 1 359 ? -6.361 8.653 12.322 1.00 90.00 359 ILE A N 1
ATOM 2877 C CA . ILE A 1 359 ? -6.848 8.468 10.942 1.00 90.00 359 ILE A CA 1
ATOM 2878 C C . ILE A 1 359 ? -5.842 9.140 9.996 1.00 90.00 359 ILE A C 1
ATOM 2880 O O . ILE A 1 359 ? -5.250 10.153 10.369 1.00 90.00 359 ILE A O 1
ATOM 2884 N N . ARG A 1 360 ? -5.612 8.627 8.779 1.00 89.94 360 ARG A N 1
ATOM 2885 C CA . ARG A 1 360 ? -4.635 9.264 7.880 1.00 89.94 360 ARG A CA 1
ATOM 2886 C C . ARG A 1 360 ? -5.193 10.474 7.134 1.00 89.94 360 ARG A C 1
ATOM 2888 O O . ARG A 1 360 ? -6.269 10.429 6.520 1.00 89.94 360 ARG A O 1
ATOM 2895 N N . ASN A 1 361 ? -4.404 11.545 7.108 1.00 91.12 361 ASN A N 1
ATOM 2896 C CA . ASN A 1 361 ? -4.597 12.665 6.202 1.00 91.12 361 ASN A CA 1
ATOM 2897 C C . ASN A 1 361 ? -4.159 12.252 4.786 1.00 91.12 361 ASN A C 1
ATOM 2899 O O . ASN A 1 361 ? -2.970 12.114 4.504 1.00 91.12 361 ASN A O 1
ATOM 2903 N N . MET A 1 362 ? -5.129 12.061 3.890 1.00 90.94 362 MET A N 1
ATOM 2904 C CA . MET A 1 362 ? -4.893 11.571 2.524 1.00 90.94 362 MET A CA 1
ATOM 2905 C C . MET A 1 362 ? -4.001 12.508 1.696 1.00 90.94 362 MET A C 1
ATOM 2907 O O . MET A 1 362 ? -3.233 12.022 0.871 1.00 90.94 362 MET A O 1
ATOM 2911 N N . LYS A 1 363 ? -4.045 13.829 1.943 1.00 91.94 363 LYS A N 1
ATOM 2912 C CA . LYS A 1 363 ? -3.193 14.807 1.248 1.00 91.94 363 LYS A CA 1
ATOM 2913 C C . LYS A 1 363 ? -1.720 14.550 1.565 1.00 91.94 363 LYS A C 1
ATOM 2915 O O . LYS A 1 363 ? -0.933 14.284 0.659 1.00 91.94 363 LYS A O 1
ATOM 2920 N N . PHE A 1 364 ? -1.369 14.544 2.852 1.00 92.38 364 PHE A N 1
ATOM 2921 C CA . PHE A 1 364 ? -0.001 14.269 3.289 1.00 92.38 364 PHE A CA 1
ATOM 2922 C C . PHE A 1 364 ? 0.419 12.838 2.942 1.00 92.38 364 PHE A C 1
ATOM 2924 O O . PHE A 1 364 ? 1.512 12.646 2.433 1.00 92.38 364 PHE A O 1
ATOM 2931 N N . GLN A 1 365 ? -0.460 11.839 3.094 1.00 93.50 365 GLN A N 1
ATOM 2932 C CA . GLN A 1 365 ? -0.161 10.456 2.702 1.00 93.50 365 GLN A CA 1
ATOM 2933 C C . GLN A 1 365 ? 0.196 10.335 1.212 1.00 93.50 365 GLN A C 1
ATOM 2935 O O . GLN A 1 365 ? 1.162 9.652 0.883 1.00 93.50 365 GLN A O 1
ATOM 2940 N N . ASN A 1 366 ? -0.533 11.007 0.315 1.00 94.38 366 ASN A N 1
ATOM 2941 C CA . ASN A 1 366 ? -0.221 11.038 -1.114 1.00 94.38 366 ASN A CA 1
ATOM 2942 C C . ASN A 1 366 ? 1.092 11.788 -1.403 1.00 94.38 366 ASN A C 1
ATOM 2944 O O . ASN A 1 366 ? 1.906 11.289 -2.176 1.00 94.38 366 ASN A O 1
ATOM 2948 N N . GLN A 1 367 ? 1.356 12.915 -0.731 1.00 93.88 367 GLN A N 1
ATOM 2949 C CA . GLN A 1 367 ? 2.634 13.630 -0.850 1.00 93.88 367 GLN A CA 1
ATOM 2950 C C . GLN A 1 367 ? 3.820 12.773 -0.373 1.00 93.88 367 GLN A C 1
ATOM 2952 O O . GLN A 1 367 ? 4.744 12.549 -1.151 1.00 93.88 367 GLN A O 1
ATOM 2957 N N . SER A 1 368 ? 3.784 12.202 0.836 1.00 94.69 368 SER A N 1
ATOM 2958 C CA . SER A 1 368 ? 4.855 11.345 1.375 1.00 94.69 368 SER A CA 1
ATOM 2959 C C . SER A 1 368 ? 5.072 10.068 0.549 1.00 94.69 368 SER A C 1
ATOM 2961 O O . SER A 1 368 ? 6.192 9.562 0.468 1.00 94.69 368 SER A O 1
ATOM 2963 N N . LEU A 1 369 ? 4.016 9.537 -0.082 1.00 94.88 369 LEU A N 1
ATOM 2964 C CA . LEU A 1 369 ? 4.118 8.429 -1.034 1.00 94.88 369 LEU A CA 1
ATOM 2965 C C . LEU A 1 369 ? 4.809 8.850 -2.341 1.00 94.88 369 LEU A C 1
ATOM 2967 O O . LEU A 1 369 ? 5.665 8.111 -2.822 1.00 94.88 369 LEU A O 1
ATOM 2971 N N . MET A 1 370 ? 4.499 10.029 -2.889 1.00 94.25 370 MET A N 1
ATOM 2972 C CA . MET A 1 370 ? 5.160 10.553 -4.092 1.00 94.25 370 MET A CA 1
ATOM 2973 C C . MET A 1 370 ? 6.617 10.976 -3.822 1.00 94.25 370 MET A C 1
ATOM 2975 O O . MET A 1 370 ? 7.494 10.654 -4.618 1.00 94.25 370 MET A O 1
ATOM 2979 N N . MET A 1 371 ? 6.926 11.565 -2.660 1.00 93.50 371 MET A N 1
ATOM 2980 C CA . MET A 1 371 ? 8.303 11.888 -2.233 1.00 93.50 371 MET A CA 1
ATOM 2981 C C . MET A 1 371 ? 9.228 10.657 -2.218 1.00 93.50 371 MET A C 1
ATOM 2983 O O . MET A 1 371 ? 10.423 10.778 -2.487 1.00 93.50 371 MET A O 1
ATOM 2987 N N . LYS A 1 372 ? 8.683 9.449 -1.998 1.00 92.44 372 LYS A N 1
ATOM 2988 C CA . LYS A 1 372 ? 9.431 8.183 -2.107 1.00 92.44 372 LYS A CA 1
ATOM 2989 C C . LYS A 1 372 ? 10.058 7.991 -3.494 1.00 92.44 372 LYS A C 1
ATOM 2991 O O . LYS A 1 372 ? 11.131 7.403 -3.583 1.00 92.44 372 LYS A O 1
ATOM 2996 N N . TRP A 1 373 ? 9.414 8.455 -4.567 1.00 91.69 373 TRP A N 1
ATOM 2997 C CA . TRP A 1 373 ? 9.957 8.359 -5.926 1.00 91.69 373 TRP A CA 1
ATOM 2998 C C . TRP A 1 373 ? 11.114 9.312 -6.165 1.00 91.69 373 TRP A C 1
ATOM 3000 O O . TRP A 1 373 ? 12.069 8.924 -6.826 1.00 91.69 373 TRP A O 1
ATOM 3010 N N . LEU A 1 374 ? 11.054 10.515 -5.598 1.00 91.62 374 LEU A N 1
ATOM 3011 C CA . LEU A 1 374 ? 12.150 11.481 -5.646 1.00 91.62 374 LEU A CA 1
ATOM 3012 C C . LEU A 1 374 ? 13.372 10.939 -4.903 1.00 91.62 374 LEU A C 1
ATOM 3014 O O . LEU A 1 374 ? 14.466 10.887 -5.458 1.00 91.62 374 LEU A O 1
ATOM 3018 N N . TRP A 1 375 ? 13.157 10.396 -3.701 1.00 90.38 375 TRP A N 1
ATOM 3019 C CA . TRP A 1 375 ? 14.211 9.703 -2.965 1.00 90.38 375 TRP A CA 1
ATOM 3020 C C . TRP A 1 375 ? 14.771 8.505 -3.744 1.00 90.38 375 TRP A C 1
ATOM 3022 O O . TRP A 1 375 ? 15.981 8.362 -3.894 1.00 90.38 375 TRP A O 1
ATOM 3032 N N . LYS A 1 376 ? 13.899 7.662 -4.318 1.00 89.19 376 LYS A N 1
ATOM 3033 C CA . LYS A 1 376 ? 14.308 6.545 -5.187 1.00 89.19 376 LYS A CA 1
ATOM 3034 C C . LYS A 1 376 ? 15.066 7.044 -6.426 1.00 89.19 376 LYS A C 1
ATOM 3036 O O . LYS A 1 376 ? 15.944 6.339 -6.899 1.00 89.19 376 LYS A O 1
ATOM 3041 N N . PHE A 1 377 ? 14.759 8.227 -6.956 1.00 88.75 377 PHE A N 1
ATOM 3042 C CA . PHE A 1 377 ? 15.439 8.792 -8.121 1.00 88.75 377 PHE A CA 1
ATOM 3043 C C . PHE A 1 377 ? 16.860 9.231 -7.777 1.00 88.75 377 PHE A C 1
ATOM 3045 O O . PHE A 1 377 ? 17.788 8.861 -8.491 1.00 88.75 377 PHE A O 1
ATOM 3052 N N . ALA A 1 378 ? 17.048 9.936 -6.661 1.00 85.25 378 ALA A N 1
ATOM 3053 C CA . ALA A 1 378 ? 18.376 10.317 -6.192 1.00 85.25 378 ALA A CA 1
ATOM 3054 C C . ALA A 1 378 ? 19.214 9.086 -5.788 1.00 85.25 378 ALA A C 1
ATOM 3056 O O . ALA A 1 378 ? 20.331 8.922 -6.272 1.00 85.25 378 ALA A O 1
ATOM 3057 N N . SER A 1 379 ? 18.661 8.181 -4.968 1.00 80.31 379 SER A N 1
ATOM 3058 C CA . SER A 1 379 ? 19.410 7.060 -4.372 1.00 80.31 379 SER A CA 1
ATOM 3059 C C . SER A 1 379 ? 19.524 5.786 -5.219 1.00 80.31 379 SER A C 1
ATOM 3061 O O . SER A 1 379 ? 20.306 4.918 -4.850 1.00 80.31 379 SER A O 1
ATOM 3063 N N . ALA A 1 380 ? 18.739 5.586 -6.288 1.00 67.50 380 ALA A N 1
ATOM 3064 C CA . ALA A 1 380 ? 18.835 4.354 -7.083 1.00 67.50 380 ALA A CA 1
ATOM 3065 C C . ALA A 1 380 ? 19.826 4.487 -8.243 1.00 67.50 380 ALA A C 1
ATOM 3067 O O . ALA A 1 380 ? 19.682 5.348 -9.114 1.00 67.50 380 ALA A O 1
ATOM 3068 N N . GLU A 1 381 ? 20.772 3.562 -8.315 1.00 67.00 381 GLU A N 1
ATOM 3069 C CA . GLU A 1 381 ? 21.569 3.300 -9.512 1.00 67.00 381 GLU A CA 1
ATOM 3070 C C . GLU A 1 381 ? 20.763 2.496 -10.553 1.00 67.00 381 GLU A C 1
ATOM 3072 O O . GLU A 1 381 ? 19.827 1.765 -10.213 1.00 67.00 381 GLU A O 1
ATOM 3077 N N . ASN A 1 382 ? 21.141 2.634 -11.830 1.00 72.94 382 ASN A N 1
ATOM 3078 C CA . ASN A 1 382 ? 20.965 1.640 -12.903 1.00 72.94 382 ASN A CA 1
ATOM 3079 C C . ASN A 1 382 ? 19.612 0.896 -12.928 1.00 72.94 382 ASN A C 1
ATOM 3081 O O . ASN A 1 382 ? 19.549 -0.332 -12.819 1.00 72.94 382 ASN A O 1
ATOM 3085 N N . SER A 1 383 ? 18.508 1.640 -13.060 1.00 87.00 383 SER A N 1
ATOM 3086 C CA . SER A 1 383 ? 17.163 1.065 -13.168 1.00 87.00 383 SER A CA 1
ATOM 3087 C C . SER A 1 383 ? 16.339 1.731 -14.272 1.00 87.00 383 SER A C 1
ATOM 3089 O O . SER A 1 383 ? 16.261 2.955 -14.351 1.00 87.00 383 SER A O 1
ATOM 3091 N N . LEU A 1 384 ? 15.674 0.908 -15.096 1.00 90.06 384 LEU A N 1
ATOM 3092 C CA . LEU A 1 384 ? 15.042 1.322 -16.359 1.00 90.06 384 LEU A CA 1
ATOM 3093 C C . LEU A 1 384 ? 14.056 2.493 -16.209 1.00 90.06 384 LEU A C 1
ATOM 3095 O O . LEU A 1 384 ? 14.015 3.382 -17.050 1.00 90.06 384 LEU A O 1
ATOM 3099 N N . TRP A 1 385 ? 13.290 2.548 -15.116 1.00 91.19 385 TRP A N 1
ATOM 3100 C CA . TRP A 1 385 ? 12.371 3.665 -14.859 1.00 91.19 385 TRP A CA 1
ATOM 3101 C C . TRP A 1 385 ? 13.118 4.996 -14.627 1.00 91.19 385 TRP A C 1
ATOM 3103 O O . TRP A 1 385 ? 12.664 6.029 -15.109 1.00 91.19 385 TRP A O 1
ATOM 3113 N N . LYS A 1 386 ? 14.280 4.987 -13.951 1.00 89.19 386 LYS A N 1
ATOM 3114 C CA . LYS A 1 386 ? 15.132 6.176 -13.769 1.00 89.19 386 LYS A CA 1
ATOM 3115 C C . LYS A 1 386 ? 15.766 6.584 -15.097 1.00 89.19 386 LYS A C 1
ATOM 3117 O O . LYS A 1 386 ? 15.795 7.771 -15.402 1.00 89.19 386 LYS A O 1
ATOM 3122 N N . GLU A 1 387 ? 16.204 5.610 -15.895 1.00 88.88 387 GLU A N 1
ATOM 3123 C CA . GLU A 1 387 ? 16.743 5.819 -17.247 1.00 88.88 387 GLU A CA 1
ATOM 3124 C C . GLU A 1 387 ? 15.692 6.476 -18.167 1.00 88.88 387 GLU A C 1
ATOM 3126 O O . GLU A 1 387 ? 15.987 7.485 -18.800 1.00 88.88 387 GLU A O 1
ATOM 3131 N N . VAL A 1 388 ? 14.436 6.009 -18.147 1.00 89.62 388 VAL A N 1
ATOM 3132 C CA . VAL A 1 388 ? 13.296 6.611 -18.874 1.00 89.62 388 VAL A CA 1
ATOM 3133 C C . VAL A 1 388 ? 12.992 8.035 -18.414 1.00 89.62 388 VAL A C 1
ATOM 3135 O O . VAL A 1 388 ? 12.839 8.931 -19.242 1.00 89.62 388 VAL A O 1
ATOM 3138 N N . ILE A 1 389 ? 12.923 8.276 -17.102 1.00 89.19 389 ILE A N 1
ATOM 3139 C CA . ILE A 1 389 ? 12.676 9.621 -16.566 1.00 89.19 389 ILE A CA 1
ATOM 3140 C C . ILE A 1 389 ? 13.822 10.580 -16.933 1.00 89.19 389 ILE A C 1
ATOM 3142 O O . ILE A 1 389 ? 13.557 11.702 -17.367 1.00 89.19 389 ILE A O 1
ATOM 3146 N N . ALA A 1 390 ? 15.079 10.142 -16.836 1.00 86.94 390 ALA A N 1
ATOM 3147 C CA . ALA A 1 390 ? 16.243 10.940 -17.215 1.00 86.94 390 ALA A CA 1
ATOM 3148 C C . ALA A 1 390 ? 16.288 11.220 -18.730 1.00 86.94 390 ALA A C 1
ATOM 3150 O O . ALA A 1 390 ? 16.505 12.364 -19.125 1.00 86.94 390 ALA A O 1
ATOM 3151 N N . ALA A 1 391 ? 16.004 10.224 -19.576 1.00 86.06 391 ALA A N 1
ATOM 3152 C CA . ALA A 1 391 ? 15.924 10.389 -21.030 1.00 86.06 391 ALA A CA 1
ATOM 3153 C C . ALA A 1 391 ? 14.769 11.309 -21.465 1.00 86.06 391 ALA A C 1
ATOM 3155 O O . ALA A 1 391 ? 14.868 11.964 -22.498 1.00 86.06 391 ALA A O 1
ATOM 3156 N N . LYS A 1 392 ? 13.682 11.400 -20.683 1.00 84.06 392 LYS A N 1
ATOM 3157 C CA . LYS A 1 392 ? 12.515 12.242 -21.000 1.00 84.06 392 LYS A CA 1
ATOM 3158 C C . LYS A 1 392 ? 12.624 13.683 -20.500 1.00 84.06 392 LYS A C 1
ATOM 3160 O O . LYS A 1 392 ? 12.199 14.609 -21.191 1.00 84.06 392 LYS A O 1
ATOM 3165 N N . TYR A 1 393 ? 13.127 13.865 -19.280 1.00 83.00 393 TYR A N 1
ATOM 3166 C CA . TYR A 1 393 ? 13.116 15.149 -18.569 1.00 83.00 393 TYR A CA 1
ATOM 3167 C C . TYR A 1 393 ? 14.508 15.771 -18.402 1.00 83.00 393 TYR A C 1
ATOM 3169 O O . TYR A 1 393 ? 14.603 16.946 -18.056 1.00 83.00 393 TYR A O 1
ATOM 3177 N N . GLY A 1 394 ? 15.580 15.019 -18.660 1.00 79.94 394 GLY A N 1
ATOM 3178 C CA . GLY A 1 394 ? 16.953 15.434 -18.382 1.00 79.94 394 GLY A CA 1
ATOM 3179 C C . GLY A 1 394 ? 17.271 15.498 -16.886 1.00 79.94 394 GLY A C 1
ATOM 3180 O O . GLY A 1 394 ? 16.383 15.631 -16.039 1.00 79.94 394 GLY A O 1
ATOM 3181 N N . MET A 1 395 ? 18.562 15.447 -16.570 1.00 79.38 395 MET A N 1
ATOM 3182 C CA . MET A 1 395 ? 19.078 15.839 -15.258 1.00 79.38 395 MET A CA 1
ATOM 3183 C C . MET A 1 395 ? 19.307 17.353 -15.237 1.00 79.38 395 MET A C 1
ATOM 3185 O O . MET A 1 395 ? 19.687 17.924 -16.258 1.00 79.38 395 MET A O 1
ATOM 3189 N N . ARG A 1 396 ? 19.082 17.995 -14.089 1.00 72.00 396 ARG A N 1
ATOM 3190 C CA . ARG A 1 396 ? 19.607 19.342 -13.811 1.00 72.00 396 ARG A CA 1
ATOM 3191 C C . ARG A 1 396 ? 20.998 19.214 -13.201 1.00 72.00 396 ARG A C 1
ATOM 3193 O O . ARG A 1 396 ? 21.972 19.704 -13.753 1.00 72.00 396 ARG A O 1
ATOM 3200 N N . ASP A 1 397 ? 21.038 18.446 -12.122 1.00 68.69 397 ASP A N 1
ATOM 3201 C CA . ASP A 1 397 ? 22.189 18.160 -11.277 1.00 68.69 397 ASP A CA 1
ATOM 3202 C C . ASP A 1 397 ? 22.275 16.634 -11.103 1.00 68.69 397 ASP A C 1
ATOM 3204 O O . ASP A 1 397 ? 21.369 15.902 -11.516 1.00 68.69 397 ASP A O 1
ATOM 3208 N N . LYS A 1 398 ? 23.315 16.111 -10.445 1.00 71.00 398 LYS A N 1
ATOM 3209 C CA . LYS A 1 398 ? 23.510 14.648 -10.325 1.00 71.00 398 LYS A CA 1
ATOM 3210 C C . LYS A 1 398 ? 22.459 13.956 -9.422 1.00 71.00 398 LYS A C 1
ATOM 3212 O O . LYS A 1 398 ? 22.399 12.727 -9.383 1.00 71.00 398 LYS A O 1
ATOM 3217 N N . TRP A 1 399 ? 21.583 14.739 -8.776 1.00 75.62 399 TRP A N 1
ATOM 3218 C CA . TRP A 1 399 ? 20.488 14.296 -7.900 1.00 75.62 399 TRP A CA 1
ATOM 3219 C C . TRP A 1 399 ? 19.076 14.398 -8.501 1.00 75.62 399 TRP A C 1
ATOM 3221 O O . TRP A 1 399 ? 18.227 13.566 -8.171 1.00 75.62 399 TRP A O 1
ATOM 3231 N N . MET A 1 400 ? 18.793 15.408 -9.338 1.00 80.25 400 MET A N 1
ATOM 3232 C CA . MET A 1 400 ? 17.417 15.810 -9.682 1.00 80.25 400 MET A CA 1
ATOM 3233 C C . MET A 1 400 ? 17.157 15.972 -11.186 1.00 80.25 400 MET A C 1
ATOM 3235 O O . MET A 1 400 ? 18.030 16.361 -11.962 1.00 80.25 400 MET A O 1
ATOM 3239 N N . THR A 1 401 ? 15.907 15.741 -11.595 1.00 81.62 401 THR A N 1
ATOM 3240 C CA . THR A 1 401 ? 15.427 16.051 -12.953 1.00 81.62 401 THR A CA 1
ATOM 3241 C C . THR A 1 401 ? 15.323 17.556 -13.199 1.00 81.62 401 THR A C 1
ATOM 3243 O O . THR A 1 401 ? 15.067 18.310 -12.259 1.00 81.62 401 THR A O 1
ATOM 3246 N N . THR A 1 402 ? 15.404 18.005 -14.458 1.00 79.12 402 THR A N 1
ATOM 3247 C CA . THR A 1 402 ? 15.116 19.418 -14.783 1.00 79.12 402 THR A CA 1
ATOM 3248 C C . THR A 1 402 ? 13.685 19.822 -14.405 1.00 79.12 402 THR A C 1
ATOM 3250 O O . THR A 1 402 ? 12.772 18.990 -14.338 1.00 79.12 402 THR A O 1
ATOM 3253 N N . LYS A 1 403 ? 13.475 21.118 -14.128 1.00 74.62 403 LYS A N 1
ATOM 3254 C CA . LYS A 1 403 ? 12.162 21.648 -13.736 1.00 74.62 403 LYS A CA 1
ATOM 3255 C C . LYS A 1 403 ? 11.201 21.587 -14.927 1.00 74.62 403 LYS A C 1
ATOM 3257 O O . LYS A 1 403 ? 11.451 22.172 -15.978 1.00 74.62 403 LYS A O 1
ATOM 3262 N N . VAL A 1 404 ? 10.086 20.877 -14.761 1.00 69.44 404 VAL A N 1
ATOM 3263 C CA . VAL A 1 404 ? 9.183 20.490 -15.858 1.00 69.44 404 VAL A CA 1
ATOM 3264 C C . VAL A 1 404 ? 8.264 21.655 -16.277 1.00 69.44 404 VAL A C 1
ATOM 3266 O O . VAL A 1 404 ? 7.085 21.707 -15.928 1.00 69.44 404 VAL A O 1
ATOM 3269 N N . THR A 1 405 ? 8.810 22.601 -17.047 1.00 62.06 405 THR A N 1
ATOM 3270 C CA . THR A 1 405 ? 8.140 23.852 -17.470 1.00 62.06 405 THR A CA 1
ATOM 3271 C C . THR A 1 405 ? 7.082 23.683 -18.567 1.00 62.06 405 THR A C 1
ATOM 3273 O O . THR A 1 405 ? 6.109 24.431 -18.604 1.00 62.06 405 THR A O 1
ATOM 3276 N N . SER A 1 406 ? 7.243 22.711 -19.472 1.00 59.62 406 SER A N 1
ATOM 3277 C CA . SER A 1 406 ? 6.392 22.566 -20.667 1.00 59.62 406 SER A CA 1
ATOM 3278 C C . SER A 1 406 ? 4.902 22.332 -20.318 1.00 59.62 406 SER A C 1
ATOM 3280 O O . SER A 1 406 ? 4.616 21.414 -19.542 1.00 59.62 406 SER A O 1
ATOM 3282 N N . PRO A 1 407 ? 3.943 23.081 -20.909 1.00 50.31 407 PRO A N 1
ATOM 3283 C CA . PRO A 1 407 ? 2.540 23.066 -20.476 1.00 50.31 407 PRO A CA 1
ATOM 3284 C C . PRO A 1 407 ? 1.728 21.826 -20.898 1.00 50.31 407 PRO A C 1
ATOM 3286 O O . PRO A 1 407 ? 0.839 21.420 -20.152 1.00 50.31 407 PRO A O 1
ATOM 3289 N N . TYR A 1 408 ? 2.033 21.195 -22.038 1.00 41.12 408 TYR A N 1
ATOM 3290 C CA . TYR A 1 408 ? 1.225 20.107 -22.620 1.00 41.12 408 TYR A CA 1
ATOM 3291 C C . TYR A 1 408 ? 1.683 18.699 -22.195 1.00 41.12 408 TYR A C 1
ATOM 3293 O O . TYR A 1 408 ? 2.812 18.307 -22.488 1.00 41.12 408 TYR A O 1
ATOM 3301 N N . GLY A 1 409 ? 0.807 17.911 -21.562 1.00 48.44 409 GLY A N 1
ATOM 3302 C CA . GLY A 1 409 ? 1.023 16.475 -21.300 1.00 48.44 409 GLY A CA 1
ATOM 3303 C C . GLY A 1 409 ? 0.340 15.952 -20.030 1.00 48.44 409 GLY A C 1
ATOM 3304 O O . GLY A 1 409 ? 0.225 16.664 -19.031 1.00 48.44 409 GLY A O 1
ATOM 3305 N N . SER A 1 410 ? -0.086 14.690 -20.046 1.00 55.06 410 SER A N 1
ATOM 3306 C CA . SER A 1 410 ? -0.769 13.961 -18.963 1.00 55.06 410 SER A CA 1
ATOM 3307 C C . SER A 1 410 ? 0.206 13.414 -17.909 1.00 55.06 410 SER A C 1
ATOM 3309 O O . SER A 1 410 ? 0.103 12.274 -17.463 1.00 55.06 410 SER A O 1
ATOM 3311 N N . ARG A 1 411 ? 1.189 14.226 -17.519 1.00 71.94 411 ARG A N 1
ATOM 3312 C CA . ARG A 1 411 ? 2.415 13.752 -16.863 1.00 71.94 411 ARG A CA 1
ATOM 3313 C C . ARG A 1 411 ? 2.184 13.263 -15.436 1.00 71.94 411 ARG A C 1
ATOM 3315 O O . ARG A 1 411 ? 1.685 14.002 -14.578 1.00 71.94 411 ARG A O 1
ATOM 3322 N N . VAL A 1 412 ? 2.622 12.035 -15.177 1.00 82.75 412 VAL A N 1
ATOM 3323 C CA . VAL A 1 412 ? 2.711 11.451 -13.837 1.00 82.75 412 VAL A CA 1
ATOM 3324 C C . VAL A 1 412 ? 3.926 12.053 -13.140 1.00 82.75 412 VAL A C 1
ATOM 3326 O O . VAL A 1 412 ? 3.778 12.701 -12.103 1.00 82.75 412 VAL A O 1
ATOM 3329 N N . TRP A 1 413 ? 5.102 11.972 -13.775 1.00 87.31 413 TRP A N 1
ATOM 3330 C CA . TRP A 1 413 ? 6.359 12.439 -13.194 1.00 87.31 413 TRP A CA 1
ATOM 3331 C C . TRP A 1 413 ? 6.352 13.924 -12.837 1.00 87.31 413 TRP A C 1
ATOM 3333 O O . TRP A 1 413 ? 6.872 14.279 -11.788 1.00 87.31 413 TRP A O 1
ATOM 3343 N N . ARG A 1 414 ? 5.707 14.791 -13.635 1.00 84.00 414 ARG A N 1
ATOM 3344 C CA . ARG A 1 414 ? 5.595 16.231 -13.320 1.00 84.00 414 ARG A CA 1
ATOM 3345 C C . ARG A 1 414 ? 5.064 16.454 -11.902 1.00 84.00 414 ARG A C 1
ATOM 3347 O O . ARG A 1 414 ? 5.710 17.125 -11.109 1.00 84.00 414 ARG A O 1
ATOM 3354 N N . SER A 1 415 ? 3.942 15.814 -11.576 1.00 85.06 415 SER A N 1
ATOM 3355 C CA . SER A 1 415 ? 3.256 15.969 -10.285 1.00 85.06 415 SER A CA 1
ATOM 3356 C C . SER A 1 415 ? 4.041 15.387 -9.105 1.00 85.06 415 SER A C 1
ATOM 3358 O O . SER A 1 415 ? 3.799 15.766 -7.964 1.00 85.06 415 SER A O 1
ATOM 3360 N N . ILE A 1 416 ? 4.972 14.472 -9.387 1.00 89.81 416 ILE A N 1
ATOM 3361 C CA . ILE A 1 416 ? 5.936 13.936 -8.427 1.00 89.81 416 ILE A CA 1
ATOM 3362 C C . ILE A 1 416 ? 7.104 14.932 -8.275 1.00 89.81 416 ILE A C 1
ATOM 3364 O O . ILE A 1 416 ? 7.450 15.295 -7.157 1.00 89.81 416 ILE A O 1
ATOM 3368 N N . SER A 1 417 ? 7.661 15.437 -9.384 1.00 88.69 417 SER A N 1
ATOM 3369 C CA . SER A 1 417 ? 8.768 16.410 -9.422 1.00 88.69 417 SER A CA 1
ATOM 3370 C C . S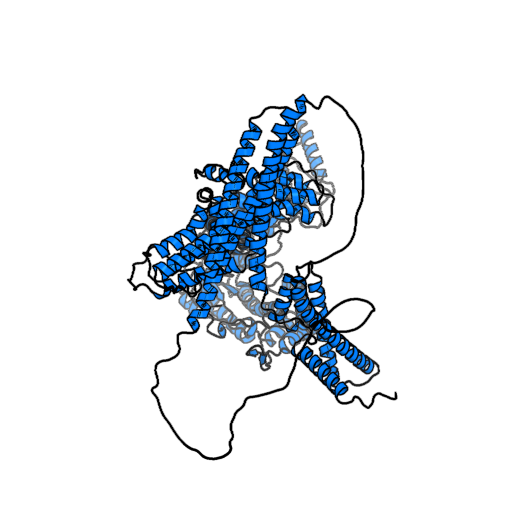ER A 1 417 ? 8.422 17.781 -8.833 1.00 88.69 417 SER A C 1
ATOM 3372 O O . SER A 1 417 ? 9.313 18.458 -8.328 1.00 88.69 417 SER A O 1
ATOM 3374 N N . ASP A 1 418 ? 7.135 18.149 -8.813 1.00 87.44 418 ASP A N 1
ATOM 3375 C CA . ASP A 1 418 ? 6.602 19.332 -8.120 1.00 87.44 418 ASP A CA 1
ATOM 3376 C C . ASP A 1 418 ? 6.867 19.287 -6.585 1.00 87.44 418 ASP A C 1
ATOM 3378 O O . ASP A 1 418 ? 6.623 20.273 -5.895 1.00 87.44 418 ASP A O 1
ATOM 3382 N N . LEU A 1 419 ? 7.355 18.161 -6.030 1.00 90.69 419 LEU A N 1
ATOM 3383 C CA . LEU A 1 419 ? 7.679 17.974 -4.605 1.00 90.69 419 LEU A CA 1
ATOM 3384 C C . LEU A 1 419 ? 9.192 17.939 -4.290 1.00 90.69 419 LEU A C 1
ATOM 3386 O O . LEU A 1 419 ? 9.549 17.651 -3.146 1.00 90.69 419 LEU A O 1
ATOM 3390 N N . TRP A 1 420 ? 10.085 18.206 -5.259 1.00 89.12 420 TRP A N 1
ATOM 3391 C CA . TRP A 1 420 ? 11.545 18.198 -5.029 1.00 89.12 420 TRP A CA 1
ATOM 3392 C C . TRP A 1 420 ? 11.969 19.122 -3.887 1.00 89.12 420 TRP A C 1
ATOM 3394 O O . TRP A 1 420 ? 12.725 18.695 -3.016 1.00 89.12 420 TRP A O 1
ATOM 3404 N N . ASP A 1 421 ? 11.421 20.335 -3.846 1.00 88.44 421 ASP A N 1
ATOM 3405 C CA . ASP A 1 421 ? 11.776 21.358 -2.859 1.00 88.44 421 ASP A CA 1
ATOM 3406 C C . ASP A 1 421 ? 11.532 20.860 -1.413 1.00 88.44 421 ASP A C 1
ATOM 3408 O O . ASP A 1 421 ? 12.391 21.015 -0.547 1.00 88.44 421 ASP A O 1
ATOM 3412 N N . LEU A 1 422 ? 10.427 20.135 -1.171 1.00 90.00 422 LEU A N 1
ATOM 3413 C CA . LEU A 1 422 ? 10.105 19.540 0.139 1.00 90.00 422 LEU A CA 1
ATOM 3414 C C . LEU A 1 422 ? 11.058 18.409 0.550 1.00 90.00 422 LEU A C 1
ATOM 3416 O O . LEU A 1 422 ? 11.235 18.164 1.746 1.00 90.00 422 LEU A O 1
ATOM 3420 N N . VAL A 1 423 ? 11.633 17.682 -0.412 1.00 89.44 423 VAL A N 1
ATOM 3421 C CA . VAL A 1 423 ? 12.616 16.622 -0.136 1.00 89.44 423 VAL A CA 1
ATOM 3422 C C . VAL A 1 423 ? 13.977 17.241 0.167 1.00 89.44 423 VAL A C 1
ATOM 3424 O O . VAL A 1 423 ? 14.581 16.878 1.173 1.00 89.44 423 VAL A O 1
ATOM 3427 N N . LEU A 1 424 ? 14.412 18.206 -0.650 1.00 86.00 424 LEU A N 1
ATOM 3428 C CA . LEU A 1 424 ? 15.704 18.885 -0.520 1.00 86.00 424 LEU A CA 1
ATOM 3429 C C . LEU A 1 424 ? 15.794 19.741 0.753 1.00 86.00 424 LEU A C 1
ATOM 3431 O O . LEU A 1 424 ? 16.836 19.768 1.404 1.00 86.00 424 LEU A O 1
ATOM 3435 N N . GLU A 1 425 ? 14.690 20.365 1.178 1.00 86.31 425 GLU A N 1
ATOM 3436 C CA . GLU A 1 425 ? 14.591 21.042 2.477 1.00 86.31 425 GLU A CA 1
ATOM 3437 C C . GLU A 1 425 ? 14.985 20.106 3.639 1.00 86.31 425 GLU A C 1
ATOM 3439 O O . GLU A 1 425 ? 15.723 20.515 4.540 1.00 86.31 425 GLU A O 1
ATOM 3444 N N . ARG A 1 426 ? 14.553 18.836 3.565 1.00 88.50 426 ARG A N 1
ATOM 3445 C CA . ARG A 1 426 ? 14.640 17.791 4.606 1.00 88.50 426 ARG A CA 1
ATOM 3446 C C . ARG A 1 426 ? 15.814 16.820 4.436 1.00 88.50 426 ARG A C 1
ATOM 3448 O O . ARG A 1 426 ? 15.882 15.813 5.147 1.00 88.50 426 ARG A O 1
ATOM 3455 N N . SER A 1 427 ? 16.739 17.105 3.524 1.00 89.00 427 SER A N 1
ATOM 3456 C CA . SER A 1 427 ? 17.918 16.274 3.267 1.00 89.00 427 SER A CA 1
ATOM 3457 C C . SER A 1 427 ? 19.221 17.058 3.338 1.00 89.00 427 SER A C 1
ATOM 3459 O O . SER A 1 427 ? 19.239 18.266 3.110 1.00 89.00 427 SER A O 1
ATOM 3461 N N . TYR A 1 428 ? 20.314 16.343 3.578 1.00 88.12 428 TYR A N 1
ATOM 3462 C CA . TYR A 1 428 ? 21.678 16.821 3.370 1.00 88.12 428 TYR A CA 1
ATOM 3463 C C . TYR A 1 428 ? 22.471 15.789 2.561 1.00 88.12 428 TYR A C 1
ATOM 3465 O O . TYR A 1 428 ? 22.094 14.617 2.497 1.00 88.12 428 TYR A O 1
ATOM 3473 N N . CYS A 1 429 ? 23.556 16.213 1.924 1.00 88.44 429 CYS A N 1
ATOM 3474 C CA . CYS A 1 429 ? 24.477 15.333 1.221 1.00 88.44 429 CYS A CA 1
ATOM 3475 C C . CYS A 1 429 ? 25.565 14.847 2.184 1.00 88.44 429 CYS A C 1
ATOM 3477 O O . CYS A 1 429 ? 26.309 15.655 2.739 1.00 88.44 429 CYS A O 1
ATOM 3479 N N . LYS A 1 430 ? 25.709 13.529 2.335 1.00 88.38 430 LYS A N 1
ATOM 3480 C CA . LYS A 1 430 ? 26.945 12.925 2.831 1.00 88.38 430 LYS A CA 1
ATOM 3481 C C . LYS A 1 430 ? 27.935 12.874 1.666 1.00 88.38 430 LYS A C 1
ATOM 3483 O O . LYS A 1 430 ? 27.686 12.184 0.674 1.00 88.38 430 LYS A O 1
ATOM 3488 N N . VAL A 1 431 ? 29.060 13.566 1.822 1.00 88.75 431 VAL A N 1
ATOM 3489 C CA . VAL A 1 431 ? 30.220 13.426 0.935 1.00 88.75 431 VAL A CA 1
ATOM 3490 C C . VAL A 1 431 ? 30.852 12.044 1.140 1.00 88.75 431 VAL A C 1
ATOM 3492 O O . VAL A 1 431 ? 31.101 11.623 2.271 1.00 88.75 431 VAL A O 1
ATOM 3495 N N . GLY A 1 432 ? 31.082 11.345 0.035 1.00 88.50 432 GLY A N 1
ATOM 3496 C CA . GLY A 1 432 ? 31.951 10.183 -0.095 1.00 88.50 432 GLY A CA 1
ATOM 3497 C C . GLY A 1 432 ? 33.116 10.563 -1.007 1.00 88.50 432 GLY A C 1
ATOM 3498 O O . GLY A 1 432 ? 34.076 11.182 -0.555 1.00 88.50 432 GLY A O 1
ATOM 3499 N N . ASN A 1 433 ? 33.000 10.250 -2.297 1.00 87.31 433 ASN A N 1
ATOM 3500 C CA . ASN A 1 433 ? 33.985 10.592 -3.325 1.00 87.31 433 ASN A CA 1
ATOM 3501 C C . ASN A 1 433 ? 33.898 12.034 -3.860 1.00 87.31 433 ASN A C 1
ATOM 3503 O O . ASN A 1 433 ? 34.725 12.411 -4.685 1.00 87.31 433 ASN A O 1
ATOM 3507 N N . GLY A 1 434 ? 32.924 12.837 -3.417 1.00 86.12 434 GLY A N 1
ATOM 3508 C CA . GLY A 1 434 ? 32.809 14.277 -3.676 1.00 86.12 434 GLY A CA 1
ATOM 3509 C C . GLY A 1 434 ? 32.415 14.673 -5.100 1.00 86.12 434 GLY A C 1
ATOM 3510 O O . GLY A 1 434 ? 32.341 15.866 -5.395 1.00 86.12 434 GLY A O 1
ATOM 3511 N N . ARG A 1 435 ? 32.173 13.708 -5.997 1.00 86.50 435 ARG A N 1
ATOM 3512 C CA . ARG A 1 435 ? 31.935 13.944 -7.433 1.00 86.50 435 ARG A CA 1
ATOM 3513 C C . ARG A 1 435 ? 30.504 14.369 -7.767 1.00 86.50 435 ARG A C 1
ATOM 3515 O O . ARG A 1 435 ? 30.252 14.767 -8.906 1.00 86.50 435 ARG A O 1
ATOM 3522 N N . LYS A 1 436 ? 29.545 14.229 -6.849 1.00 83.44 436 LYS A N 1
ATOM 3523 C CA . LYS A 1 436 ? 28.126 14.592 -7.028 1.00 83.44 436 LYS A CA 1
ATOM 3524 C C . LYS A 1 436 ? 27.702 15.803 -6.209 1.00 83.44 436 LYS A C 1
ATOM 3526 O O . LYS A 1 436 ? 26.731 16.443 -6.601 1.00 83.44 436 LYS A O 1
ATOM 3531 N N . VAL A 1 437 ? 28.400 16.100 -5.115 1.00 87.69 437 VAL A N 1
ATOM 3532 C CA . VAL A 1 437 ? 28.090 17.233 -4.234 1.00 87.69 437 VAL A CA 1
ATOM 3533 C C . VAL A 1 437 ? 28.666 18.530 -4.800 1.00 87.69 437 VAL A C 1
ATOM 3535 O O . VAL A 1 437 ? 29.880 18.643 -4.972 1.00 87.69 437 VAL A O 1
ATOM 3538 N N . ALA A 1 438 ? 27.811 19.518 -5.061 1.00 88.81 438 ALA A N 1
ATOM 3539 C CA . ALA A 1 438 ? 28.214 20.869 -5.445 1.00 88.81 438 ALA A CA 1
ATOM 3540 C C . ALA A 1 438 ? 28.662 21.656 -4.202 1.00 88.81 438 ALA A C 1
ATOM 3542 O O . ALA A 1 438 ? 27.852 21.921 -3.312 1.00 88.81 438 ALA A O 1
ATOM 3543 N N . PHE A 1 439 ? 29.936 22.054 -4.141 1.00 89.38 439 PHE A N 1
ATOM 3544 C CA . PHE A 1 439 ? 30.570 22.584 -2.926 1.00 89.38 439 PHE A CA 1
ATOM 3545 C C . PHE A 1 439 ? 29.834 23.802 -2.348 1.00 89.38 439 PHE A C 1
ATOM 3547 O O . PHE A 1 439 ? 29.593 23.875 -1.145 1.00 89.38 439 PHE A O 1
ATOM 3554 N N . TRP A 1 440 ? 29.428 24.746 -3.196 1.00 89.50 440 TRP A N 1
ATOM 3555 C CA . TRP A 1 440 ? 28.744 25.958 -2.744 1.00 89.50 440 TRP A CA 1
ATOM 3556 C C . TRP A 1 440 ? 27.231 25.791 -2.559 1.00 89.50 440 TRP A C 1
ATOM 3558 O O . TRP A 1 440 ? 26.646 26.470 -1.714 1.00 89.50 440 TRP A O 1
ATOM 3568 N N . MET A 1 441 ? 26.599 24.918 -3.348 1.00 87.31 441 MET A N 1
ATOM 3569 C CA . MET A 1 441 ? 25.145 24.918 -3.569 1.00 87.31 441 MET A CA 1
ATOM 3570 C C . MET A 1 441 ? 24.398 23.806 -2.819 1.00 87.31 441 MET A C 1
ATOM 3572 O O . MET A 1 441 ? 23.221 23.981 -2.505 1.00 87.31 441 MET A O 1
ATOM 3576 N N . ASP A 1 442 ? 25.058 22.690 -2.498 1.00 87.31 442 ASP A N 1
ATOM 3577 C CA . ASP A 1 442 ? 24.449 21.601 -1.732 1.00 87.31 442 ASP A CA 1
ATOM 3578 C 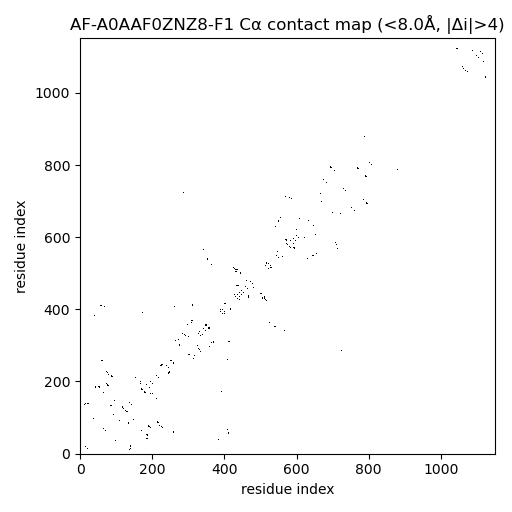C . ASP A 1 442 ? 24.578 21.817 -0.215 1.00 87.31 442 ASP A C 1
ATOM 3580 O O . ASP A 1 442 ? 25.564 22.350 0.299 1.00 87.31 442 ASP A O 1
ATOM 3584 N N . LYS A 1 443 ? 23.594 21.321 0.542 1.00 88.38 443 LYS A N 1
ATOM 3585 C CA . LYS A 1 443 ? 23.691 21.185 2.002 1.00 88.38 443 LYS A CA 1
ATOM 3586 C C . LYS A 1 443 ? 24.586 19.990 2.346 1.00 88.38 443 LYS A C 1
ATOM 3588 O O . LYS A 1 443 ? 24.074 18.883 2.474 1.00 88.38 443 LYS A O 1
ATOM 3593 N N . TRP A 1 444 ? 25.896 20.180 2.470 1.00 88.94 444 TRP A N 1
ATOM 3594 C CA . TRP A 1 444 ? 26.829 19.110 2.877 1.00 88.94 444 TRP A CA 1
ATOM 3595 C C . TRP A 1 444 ? 27.681 19.475 4.102 1.00 88.94 444 TRP A C 1
ATOM 3597 O O . TRP A 1 444 ? 28.012 18.601 4.899 1.00 88.94 444 TRP A O 1
ATOM 3607 N N . CYS A 1 445 ? 27.972 20.765 4.295 1.00 85.62 445 CYS A N 1
ATOM 3608 C CA . CYS A 1 445 ? 28.711 21.297 5.438 1.00 85.62 445 CYS A CA 1
ATOM 3609 C C . CYS A 1 445 ? 27.806 22.243 6.254 1.00 85.62 445 CYS A C 1
ATOM 3611 O O . CYS A 1 445 ? 27.750 23.449 6.016 1.00 85.62 445 CYS A O 1
ATOM 3613 N N . GLY A 1 446 ? 27.036 21.676 7.190 1.00 81.88 446 GLY A N 1
ATOM 3614 C CA . GLY A 1 446 ? 26.031 22.396 7.985 1.00 81.88 446 GLY A CA 1
ATOM 3615 C C . GLY A 1 446 ? 24.591 22.267 7.459 1.00 81.88 446 GLY A C 1
ATOM 3616 O O . GLY A 1 446 ? 24.272 21.383 6.668 1.00 81.88 446 GLY A O 1
ATOM 3617 N N . GLN A 1 447 ? 23.689 23.127 7.952 1.00 82.38 447 GLN A N 1
ATOM 3618 C CA . GLN A 1 447 ? 22.231 23.026 7.721 1.00 82.38 447 GLN A CA 1
ATOM 3619 C C . GLN A 1 447 ? 21.715 23.797 6.486 1.00 82.38 447 GLN A C 1
ATOM 3621 O O . GLN A 1 447 ? 20.583 23.583 6.038 1.00 82.38 447 GLN A O 1
ATOM 3626 N N . VAL A 1 448 ? 22.541 24.687 5.933 1.00 86.50 448 VAL A N 1
ATOM 3627 C CA . VAL A 1 448 ? 22.266 25.529 4.756 1.00 86.50 448 VAL A CA 1
ATOM 3628 C C . VAL A 1 448 ? 23.440 25.431 3.770 1.00 86.50 448 VAL A C 1
ATOM 3630 O O . VAL A 1 448 ? 24.541 25.090 4.206 1.00 86.50 448 VAL A O 1
ATOM 3633 N N . PRO A 1 449 ? 23.246 25.713 2.467 1.00 89.62 449 PRO A N 1
ATOM 3634 C CA . PRO A 1 449 ? 24.345 25.779 1.504 1.00 89.62 449 PRO A CA 1
ATOM 3635 C C . PRO A 1 449 ? 25.405 26.812 1.899 1.00 89.62 449 PRO A C 1
ATOM 3637 O O . PRO A 1 449 ? 25.079 27.858 2.474 1.00 89.62 449 PRO A O 1
ATOM 3640 N N . LEU A 1 450 ? 26.667 26.561 1.542 1.00 90.00 450 LEU A N 1
ATOM 3641 C CA . LEU A 1 450 ? 27.763 27.487 1.847 1.00 90.00 450 LEU A CA 1
ATOM 3642 C C . LEU A 1 450 ? 27.578 28.848 1.156 1.00 90.00 450 LEU A C 1
ATOM 3644 O O . LEU A 1 450 ? 27.893 29.866 1.764 1.00 90.00 450 LEU A O 1
ATOM 3648 N N . SER A 1 451 ? 26.974 28.891 -0.038 1.00 89.81 451 SER A N 1
ATOM 3649 C CA . SER A 1 451 ? 26.617 30.145 -0.724 1.00 89.81 451 SER A CA 1
ATOM 3650 C C . SER A 1 451 ? 25.566 30.979 0.017 1.00 89.81 451 SER A C 1
ATOM 3652 O O . SER A 1 451 ? 25.569 32.200 -0.097 1.00 89.81 451 SER A O 1
ATOM 3654 N N . GLN A 1 452 ? 24.692 30.351 0.814 1.00 90.69 452 GLN A N 1
ATOM 3655 C CA . GLN A 1 452 ? 23.698 31.063 1.622 1.00 90.69 452 GLN A CA 1
ATOM 3656 C C . GLN A 1 452 ? 24.282 31.571 2.948 1.00 90.69 452 GLN A C 1
ATOM 3658 O O . GLN A 1 452 ? 23.849 32.609 3.445 1.00 90.69 452 GLN A O 1
ATOM 3663 N N . ARG A 1 453 ? 25.250 30.853 3.538 1.00 89.56 453 ARG A N 1
ATOM 3664 C CA . ARG A 1 453 ? 25.911 31.277 4.787 1.00 89.56 453 ARG A CA 1
ATOM 3665 C C . ARG A 1 453 ? 27.027 32.300 4.553 1.00 89.56 453 ARG A C 1
ATOM 3667 O O . ARG A 1 453 ? 27.240 33.155 5.406 1.00 89.56 453 ARG A O 1
ATOM 3674 N N . PHE A 1 454 ? 27.711 32.220 3.413 1.00 90.19 454 PHE A N 1
ATOM 3675 C CA . PHE A 1 454 ? 28.860 33.058 3.064 1.00 90.19 454 PHE A CA 1
ATOM 3676 C C . PHE A 1 454 ? 28.724 33.639 1.639 1.00 90.19 454 PHE A C 1
ATOM 3678 O O . PHE A 1 454 ? 29.554 33.334 0.777 1.00 90.19 454 PHE A O 1
ATOM 3685 N N . PRO A 1 455 ? 27.689 34.462 1.362 1.00 89.81 455 PRO A N 1
ATOM 3686 C CA . PRO A 1 455 ? 27.445 35.014 0.025 1.00 89.81 455 PRO A CA 1
ATOM 3687 C C . PRO A 1 455 ? 28.638 35.832 -0.489 1.00 89.81 455 PRO A C 1
ATOM 3689 O O . PRO A 1 455 ? 29.060 35.651 -1.628 1.00 89.81 455 PRO A O 1
ATOM 3692 N N . ASP A 1 456 ? 29.258 36.631 0.382 1.00 87.44 456 ASP A N 1
ATOM 3693 C CA . ASP A 1 456 ? 30.422 37.464 0.059 1.00 87.44 456 ASP A CA 1
ATOM 3694 C C . ASP A 1 456 ? 31.598 36.624 -0.487 1.00 87.44 456 ASP A C 1
ATOM 3696 O O . ASP A 1 456 ? 32.249 36.994 -1.463 1.00 87.44 456 ASP A O 1
ATOM 3700 N N . LEU A 1 457 ? 31.848 35.450 0.110 1.00 86.19 457 LEU A N 1
ATOM 3701 C CA . LEU A 1 457 ? 32.913 34.532 -0.316 1.00 86.19 457 LEU A CA 1
ATOM 3702 C C . LEU A 1 457 ? 32.527 33.741 -1.575 1.00 86.19 457 LEU A C 1
ATOM 3704 O O . LEU A 1 457 ? 33.392 33.443 -2.399 1.00 86.19 457 LEU A O 1
ATOM 3708 N N . TYR A 1 458 ? 31.239 33.430 -1.749 1.00 88.12 458 TYR A N 1
ATOM 3709 C CA . TYR A 1 458 ? 30.720 32.806 -2.966 1.00 88.12 458 TYR A CA 1
ATOM 3710 C C . TYR A 1 458 ? 30.894 33.726 -4.183 1.00 88.12 458 TYR A C 1
ATOM 3712 O O . TYR A 1 458 ? 31.404 33.284 -5.214 1.00 88.12 458 TYR A O 1
ATOM 3720 N N . ASP A 1 459 ? 30.549 35.010 -4.067 1.00 86.44 459 ASP A N 1
ATOM 3721 C CA . ASP A 1 459 ? 30.704 35.990 -5.151 1.00 86.44 459 ASP A CA 1
ATOM 3722 C C . ASP A 1 459 ? 32.172 36.311 -5.462 1.00 86.44 459 ASP A C 1
ATOM 3724 O O . ASP A 1 459 ? 32.533 36.520 -6.625 1.00 86.44 459 ASP A O 1
ATOM 3728 N N . LEU A 1 460 ? 33.051 36.249 -4.455 1.00 85.94 460 LEU A N 1
ATOM 3729 C CA . LEU A 1 460 ? 34.499 36.350 -4.648 1.00 85.94 460 LEU A CA 1
ATOM 3730 C C . LEU A 1 460 ? 35.135 35.091 -5.250 1.00 85.94 460 LEU A C 1
ATOM 3732 O O . LEU A 1 460 ? 36.229 35.189 -5.806 1.00 85.94 460 LEU A O 1
ATOM 3736 N N . CYS A 1 461 ? 34.487 33.927 -5.200 1.00 86.88 461 CYS A N 1
ATOM 3737 C CA . CYS A 1 461 ? 35.017 32.701 -5.790 1.00 86.88 461 CYS A CA 1
ATOM 3738 C C . CYS A 1 461 ? 34.929 32.725 -7.331 1.00 86.88 461 CYS A C 1
ATOM 3740 O O . CYS A 1 461 ? 33.959 33.211 -7.925 1.00 86.88 461 CYS A O 1
ATOM 3742 N N . GLN A 1 462 ? 35.945 32.177 -8.002 1.00 84.94 462 GLN A N 1
ATOM 3743 C CA . GLN A 1 462 ? 35.901 31.900 -9.443 1.00 84.94 462 GLN A CA 1
ATOM 3744 C C . GLN A 1 462 ? 35.117 30.608 -9.743 1.00 84.94 462 GLN A C 1
ATOM 3746 O O . GLN A 1 462 ? 34.323 30.557 -10.679 1.00 84.94 462 GLN A O 1
ATOM 3751 N N . MET A 1 463 ? 35.285 29.571 -8.916 1.00 82.94 463 MET A N 1
ATOM 3752 C CA . MET A 1 463 ? 34.740 28.221 -9.126 1.00 82.94 463 MET A CA 1
ATOM 3753 C C . MET A 1 463 ? 33.395 27.997 -8.406 1.00 82.94 463 MET A C 1
ATOM 3755 O O . MET A 1 463 ? 33.205 27.032 -7.668 1.00 82.94 463 MET A O 1
ATOM 3759 N N . GLN A 1 464 ? 32.428 28.887 -8.645 1.00 86.38 464 GLN A N 1
ATOM 3760 C CA . GLN A 1 464 ? 31.109 28.877 -7.986 1.00 86.38 464 GLN A CA 1
ATOM 3761 C C . GLN A 1 464 ? 30.288 27.587 -8.183 1.00 86.38 464 GLN A C 1
ATOM 3763 O O . GLN A 1 464 ? 29.464 27.254 -7.335 1.00 86.38 464 GLN A O 1
ATOM 3768 N N . GLN A 1 465 ? 30.490 26.866 -9.290 1.00 85.00 465 GLN A N 1
ATOM 3769 C CA . GLN A 1 465 ? 29.731 25.653 -9.642 1.00 85.00 465 GLN A CA 1
ATOM 3770 C C . GLN A 1 465 ? 30.531 24.349 -9.460 1.00 85.00 465 GLN A C 1
ATOM 3772 O O . GLN A 1 465 ? 30.079 23.292 -9.896 1.00 85.00 465 GLN A O 1
ATOM 3777 N N . ALA A 1 466 ? 31.716 24.410 -8.845 1.00 87.94 466 ALA A N 1
ATOM 3778 C CA . ALA A 1 466 ? 32.566 23.237 -8.665 1.00 87.94 466 ALA A CA 1
ATOM 3779 C C . ALA A 1 466 ? 32.032 22.263 -7.600 1.00 87.94 466 ALA A C 1
ATOM 3781 O O . ALA A 1 466 ? 31.335 22.629 -6.646 1.00 87.94 466 ALA A O 1
ATOM 3782 N N . THR A 1 467 ? 32.382 20.996 -7.778 1.00 89.81 467 THR A N 1
ATOM 3783 C CA . THR A 1 467 ? 32.094 19.904 -6.850 1.00 89.81 467 THR A CA 1
ATOM 3784 C C . THR A 1 467 ? 33.144 19.803 -5.748 1.00 89.81 467 THR A C 1
ATOM 3786 O O . THR A 1 467 ? 34.249 20.334 -5.860 1.00 89.81 467 THR A O 1
ATOM 3789 N N . VAL A 1 468 ? 32.811 19.099 -4.665 1.00 88.56 468 VAL A N 1
ATOM 3790 C CA . VAL A 1 468 ? 33.729 18.901 -3.531 1.00 88.56 468 VAL A CA 1
ATOM 3791 C C . VAL A 1 468 ? 35.031 18.210 -3.972 1.00 88.56 468 VAL A C 1
ATOM 3793 O O . VAL A 1 468 ? 36.102 18.585 -3.507 1.00 88.56 468 VAL A O 1
ATOM 3796 N N . ALA A 1 469 ? 34.962 17.276 -4.927 1.00 89.00 469 ALA A N 1
ATOM 3797 C CA . ALA A 1 469 ? 36.136 16.597 -5.489 1.00 89.00 469 ALA A CA 1
ATOM 3798 C C . ALA A 1 469 ? 37.016 17.464 -6.411 1.00 89.00 469 ALA A C 1
ATOM 3800 O O . ALA A 1 469 ? 38.141 17.075 -6.702 1.00 89.00 469 ALA A O 1
ATOM 3801 N N . GLU A 1 470 ? 36.522 18.607 -6.896 1.00 88.56 470 GLU A N 1
ATOM 3802 C CA . GLU A 1 470 ? 37.286 19.529 -7.757 1.00 88.56 470 GLU A CA 1
ATOM 3803 C C . GLU A 1 470 ? 38.003 20.624 -6.948 1.00 88.56 470 GLU A C 1
ATOM 3805 O O . GLU A 1 470 ? 38.912 21.271 -7.463 1.00 88.56 470 GLU A O 1
ATOM 3810 N N . LEU A 1 471 ? 37.608 20.826 -5.684 1.00 87.44 471 LEU A N 1
ATOM 3811 C CA . LEU A 1 471 ? 38.180 21.825 -4.771 1.00 87.44 471 LEU A CA 1
ATOM 3812 C C . LEU A 1 471 ? 39.012 21.212 -3.630 1.00 87.44 471 LEU A C 1
ATOM 3814 O O . LEU A 1 471 ? 39.590 21.962 -2.846 1.00 87.44 471 LEU A O 1
ATOM 3818 N N . TRP A 1 472 ? 39.086 19.883 -3.526 1.00 87.12 472 TRP A N 1
ATOM 3819 C CA . TRP A 1 472 ? 39.876 19.163 -2.521 1.00 87.12 472 TRP A CA 1
ATOM 3820 C C . TRP A 1 472 ? 41.068 18.447 -3.165 1.00 87.12 472 TRP A C 1
ATOM 3822 O O . TRP A 1 472 ? 40.904 17.732 -4.152 1.00 87.12 472 TRP A O 1
ATOM 3832 N N . ASN A 1 473 ? 42.262 18.621 -2.599 1.00 82.94 473 ASN A N 1
ATOM 3833 C CA . ASN A 1 473 ? 43.491 17.946 -3.017 1.00 82.94 473 ASN A CA 1
ATOM 3834 C C . ASN A 1 473 ? 44.307 17.472 -1.796 1.00 82.94 473 ASN A C 1
ATOM 3836 O O . ASN A 1 473 ? 43.921 17.707 -0.652 1.00 82.94 473 ASN A O 1
ATOM 3840 N N . ASP A 1 474 ? 45.462 16.841 -2.029 1.00 75.56 474 ASP A N 1
ATOM 3841 C CA . ASP A 1 474 ? 46.341 16.312 -0.967 1.00 75.56 474 ASP A CA 1
ATOM 3842 C C . ASP A 1 474 ? 46.931 17.392 -0.027 1.00 75.56 474 ASP A C 1
ATOM 3844 O O . ASP A 1 474 ? 47.577 17.068 0.968 1.00 75.56 474 ASP A O 1
ATOM 3848 N N . GLN A 1 475 ? 46.718 18.677 -0.332 1.00 77.62 475 GLN A N 1
ATOM 3849 C CA . GLN A 1 475 ? 47.119 19.843 0.463 1.00 77.62 475 GLN A CA 1
ATOM 3850 C C . GLN A 1 475 ? 45.913 20.580 1.091 1.00 77.62 475 GLN A C 1
ATOM 3852 O O . GLN A 1 475 ? 46.104 21.573 1.793 1.00 77.62 475 GLN A O 1
ATOM 3857 N N . GLY A 1 476 ? 44.679 20.097 0.884 1.00 82.50 476 GLY A N 1
ATOM 3858 C CA . GLY A 1 476 ? 43.441 20.639 1.454 1.00 82.50 476 GLY A CA 1
ATOM 3859 C C . GLY A 1 476 ? 42.525 21.324 0.431 1.00 82.50 476 GLY A C 1
ATOM 3860 O O . GLY A 1 476 ? 42.309 20.825 -0.673 1.00 82.50 476 GLY A O 1
ATOM 3861 N N . TRP A 1 477 ? 41.929 22.458 0.820 1.00 86.62 477 TRP A N 1
ATOM 3862 C CA . TRP A 1 477 ? 40.967 23.202 -0.004 1.00 86.62 477 TRP A CA 1
ATOM 3863 C C . TRP A 1 477 ? 41.655 24.187 -0.957 1.00 86.62 477 TRP A C 1
ATOM 3865 O O . TRP A 1 477 ? 42.223 25.188 -0.519 1.00 86.62 477 TRP A O 1
ATOM 3875 N N . ASN A 1 478 ? 41.534 23.963 -2.266 1.00 83.81 478 ASN A N 1
ATOM 3876 C CA . ASN A 1 478 ? 42.036 24.870 -3.297 1.00 83.81 478 ASN A CA 1
ATOM 3877 C C . ASN A 1 478 ? 40.938 25.843 -3.763 1.00 83.81 478 ASN A C 1
ATOM 3879 O O . ASN A 1 478 ? 40.119 25.509 -4.617 1.00 83.81 478 ASN A O 1
ATOM 3883 N N . LEU A 1 479 ? 40.908 27.054 -3.198 1.00 82.00 479 LEU A N 1
ATOM 3884 C CA . LEU A 1 479 ? 39.862 28.050 -3.457 1.00 82.00 479 LEU A CA 1
ATOM 3885 C C . LEU A 1 479 ? 40.403 29.274 -4.206 1.00 82.00 479 LEU A C 1
ATOM 3887 O O . LEU A 1 479 ? 40.967 30.192 -3.615 1.00 82.00 479 LEU A O 1
ATOM 3891 N N . HIS A 1 480 ? 40.172 29.320 -5.518 1.00 82.75 480 HIS A N 1
ATOM 3892 C CA . HIS A 1 480 ? 40.552 30.463 -6.349 1.00 82.75 480 HIS A CA 1
ATOM 3893 C C . HIS A 1 480 ? 39.570 31.637 -6.183 1.00 82.75 480 HIS A C 1
ATOM 3895 O O . HIS A 1 480 ? 38.404 31.566 -6.590 1.00 82.75 480 HIS A O 1
ATOM 3901 N N . LEU A 1 481 ? 40.057 32.729 -5.587 1.00 84.12 481 LEU A N 1
ATOM 3902 C CA . LEU A 1 481 ? 39.343 33.999 -5.439 1.00 84.12 481 LEU A CA 1
ATOM 3903 C C . LEU A 1 481 ? 39.654 34.950 -6.608 1.00 84.12 481 LEU A C 1
ATOM 3905 O O . LEU A 1 481 ? 40.736 34.923 -7.187 1.00 84.12 481 LEU A O 1
ATOM 3909 N N . ARG A 1 482 ? 38.700 35.820 -6.956 1.00 85.81 482 ARG A N 1
ATOM 3910 C CA . ARG A 1 482 ? 38.815 36.818 -8.041 1.00 85.81 482 ARG A CA 1
ATOM 3911 C C . ARG A 1 482 ? 39.772 37.970 -7.721 1.00 85.81 482 ARG A C 1
ATOM 3913 O O . ARG A 1 482 ? 40.229 38.644 -8.638 1.00 85.81 482 ARG A O 1
ATOM 3920 N N . ARG A 1 483 ? 40.033 38.210 -6.437 1.00 87.75 483 ARG A N 1
ATOM 3921 C CA . ARG A 1 483 ? 40.962 39.211 -5.899 1.00 87.75 483 ARG A CA 1
ATOM 3922 C C . ARG A 1 483 ? 41.456 38.766 -4.523 1.00 87.75 483 ARG A C 1
ATOM 3924 O O . ARG A 1 483 ? 40.874 37.859 -3.927 1.00 87.75 483 ARG A O 1
ATOM 3931 N N . ASN A 1 484 ? 42.466 39.457 -4.002 1.00 82.81 484 ASN A N 1
ATOM 3932 C CA . ASN A 1 484 ? 42.854 39.343 -2.598 1.00 82.81 484 ASN A CA 1
ATOM 3933 C C . ASN A 1 484 ? 41.695 39.761 -1.674 1.00 82.81 484 ASN A C 1
ATOM 3935 O O . ASN A 1 484 ? 40.825 40.551 -2.058 1.00 82.81 484 ASN A O 1
ATOM 3939 N N . LEU A 1 485 ? 41.701 39.217 -0.459 1.00 82.19 485 LEU A N 1
ATOM 3940 C CA . LEU A 1 485 ? 40.771 39.577 0.610 1.00 82.19 485 LEU A CA 1
ATOM 3941 C C . LEU A 1 485 ? 41.104 40.965 1.163 1.00 82.19 485 LEU A C 1
ATOM 3943 O O . LEU A 1 485 ? 42.275 41.328 1.254 1.00 82.19 485 LEU A O 1
ATOM 3947 N N . ASN A 1 486 ? 40.076 41.702 1.570 1.00 83.62 486 ASN A N 1
ATOM 3948 C CA . ASN A 1 486 ? 40.225 42.926 2.356 1.00 83.62 486 ASN A CA 1
ATOM 3949 C C . ASN A 1 486 ? 40.195 42.603 3.859 1.00 83.62 486 ASN A C 1
ATOM 3951 O O . ASN A 1 486 ? 39.631 41.584 4.260 1.00 83.62 486 ASN A O 1
ATOM 3955 N N . ASP A 1 487 ? 40.708 43.494 4.709 1.00 82.06 487 ASP A N 1
ATOM 3956 C CA . ASP A 1 487 ? 40.834 43.245 6.157 1.00 82.06 487 ASP A CA 1
ATOM 3957 C C . ASP A 1 487 ? 39.504 42.868 6.840 1.00 82.06 487 ASP A C 1
ATOM 3959 O O . ASP A 1 487 ? 39.458 41.983 7.696 1.00 82.06 487 ASP A O 1
ATOM 3963 N N . TRP A 1 488 ? 38.388 43.467 6.407 1.00 81.81 488 TRP A N 1
ATOM 3964 C CA . TRP A 1 488 ? 37.047 43.167 6.929 1.00 81.81 488 TRP A CA 1
ATOM 3965 C C . TRP A 1 488 ? 36.496 41.790 6.503 1.00 81.81 488 TRP A C 1
ATOM 3967 O O . TRP A 1 488 ? 35.542 41.292 7.103 1.00 81.81 488 TRP A O 1
ATOM 3977 N N . GLU A 1 489 ? 37.092 41.145 5.497 1.00 82.50 489 GLU A N 1
ATOM 3978 C CA . GLU A 1 489 ? 36.714 39.810 5.006 1.00 82.50 489 GLU A CA 1
ATOM 3979 C C . GLU A 1 489 ? 37.481 38.686 5.728 1.00 82.50 489 GLU A C 1
ATOM 3981 O O . GLU A 1 489 ? 37.025 37.539 5.741 1.00 82.50 489 GLU A O 1
ATOM 3986 N N . ILE A 1 490 ? 38.599 39.001 6.397 1.00 81.56 490 ILE A N 1
ATOM 3987 C CA . ILE A 1 490 ? 39.457 38.025 7.097 1.00 81.56 490 ILE A CA 1
ATOM 3988 C C . ILE A 1 490 ? 38.681 37.286 8.202 1.00 81.56 490 ILE A C 1
ATOM 3990 O O . ILE A 1 490 ? 38.770 36.060 8.328 1.00 81.56 490 ILE A O 1
ATOM 3994 N N . CYS A 1 491 ? 37.837 37.993 8.959 1.00 83.00 491 CYS A N 1
ATOM 3995 C CA . CYS A 1 491 ? 36.971 37.377 9.970 1.00 83.00 491 CYS A CA 1
ATOM 3996 C C . CYS A 1 491 ? 35.977 36.372 9.352 1.00 83.00 491 CYS A C 1
ATOM 3998 O O . CYS A 1 491 ? 35.728 35.312 9.929 1.00 83.00 491 CYS A O 1
ATOM 4000 N N . ARG A 1 492 ? 35.443 36.666 8.156 1.00 84.88 492 ARG A N 1
ATOM 4001 C CA . ARG A 1 492 ? 34.486 35.795 7.454 1.00 84.88 492 ARG A CA 1
ATOM 4002 C C . ARG A 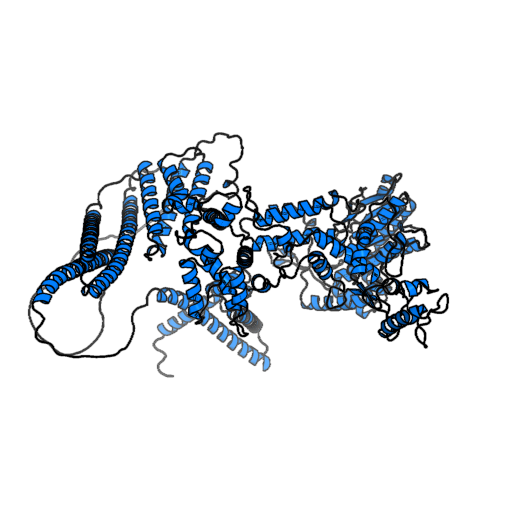1 492 ? 35.150 34.554 6.876 1.00 84.88 492 ARG A C 1
ATOM 4004 O O . ARG A 1 492 ? 34.605 33.464 7.046 1.00 84.88 492 ARG A O 1
ATOM 4011 N N . ILE A 1 493 ? 36.327 34.679 6.254 1.00 85.00 493 ILE A N 1
ATOM 4012 C CA . ILE A 1 493 ? 37.036 33.487 5.767 1.00 85.00 493 ILE A CA 1
ATOM 4013 C C . ILE A 1 493 ? 37.520 32.604 6.926 1.00 85.00 493 ILE A C 1
ATOM 4015 O O . ILE A 1 493 ? 37.531 31.385 6.792 1.00 85.00 493 ILE A O 1
ATOM 4019 N N . THR A 1 494 ? 37.817 33.183 8.094 1.00 84.81 494 THR A N 1
ATOM 4020 C CA . THR A 1 494 ? 38.158 32.415 9.303 1.00 84.81 494 THR A CA 1
ATOM 4021 C C . THR A 1 494 ? 36.968 31.574 9.794 1.00 84.81 494 THR A C 1
ATOM 4023 O O . THR A 1 494 ? 37.116 30.372 10.006 1.00 84.81 494 THR A O 1
ATOM 4026 N N . GLU A 1 495 ? 35.763 32.153 9.897 1.00 87.88 495 GLU A N 1
ATOM 4027 C CA . GLU A 1 495 ? 34.525 31.419 10.244 1.00 87.88 495 GLU A CA 1
ATOM 4028 C C . GLU A 1 495 ? 34.208 30.297 9.230 1.00 87.88 495 GLU A C 1
ATOM 4030 O O . GLU A 1 495 ? 33.765 29.197 9.588 1.00 87.88 495 GLU A O 1
ATOM 4035 N N . PHE A 1 496 ? 34.460 30.567 7.950 1.00 88.25 496 PHE A N 1
ATOM 4036 C CA . PHE A 1 496 ? 34.281 29.632 6.844 1.00 88.25 496 PHE A CA 1
ATOM 4037 C C . PHE A 1 496 ? 35.291 28.473 6.883 1.00 88.25 496 PHE A C 1
ATOM 4039 O O . PHE A 1 496 ? 34.883 27.317 6.792 1.00 88.25 496 PHE A O 1
ATOM 4046 N N . LEU A 1 497 ? 36.580 28.735 7.120 1.00 86.06 497 LEU A N 1
ATOM 4047 C CA . LEU A 1 497 ? 37.603 27.691 7.271 1.00 86.06 497 LEU A CA 1
ATOM 4048 C C . LEU A 1 497 ? 37.361 26.823 8.517 1.00 86.06 497 LEU A C 1
ATOM 4050 O O . LEU A 1 497 ? 37.465 25.603 8.433 1.00 86.06 497 LEU A O 1
ATOM 4054 N N . VAL A 1 498 ? 36.940 27.413 9.643 1.00 86.69 498 VAL A N 1
ATOM 4055 C CA . VAL A 1 498 ? 36.520 26.663 10.848 1.00 86.69 498 VAL A CA 1
ATOM 4056 C C . VAL A 1 498 ? 35.280 25.799 10.579 1.00 86.69 498 VAL A C 1
ATOM 4058 O O . VAL A 1 498 ? 35.142 24.714 11.141 1.00 86.69 498 VAL A O 1
ATOM 4061 N N . THR A 1 499 ? 34.387 26.241 9.691 1.00 86.25 499 THR A N 1
ATOM 4062 C CA . THR A 1 499 ? 33.248 25.431 9.233 1.00 86.25 499 THR A CA 1
ATOM 4063 C C . THR A 1 499 ? 33.720 24.258 8.369 1.00 86.25 499 THR A C 1
ATOM 4065 O O . THR A 1 499 ? 33.335 23.119 8.624 1.00 86.25 499 THR A O 1
ATOM 4068 N N . LEU A 1 500 ? 34.604 24.511 7.400 1.00 86.38 500 LEU A N 1
ATOM 4069 C CA . LEU A 1 500 ? 35.168 23.483 6.522 1.00 86.38 500 LEU A CA 1
ATOM 4070 C C . LEU A 1 500 ? 36.050 22.460 7.253 1.00 86.38 500 LEU A C 1
ATOM 4072 O O . LEU A 1 500 ? 36.109 21.313 6.822 1.00 86.38 500 LEU A O 1
ATOM 4076 N N . ALA A 1 501 ? 36.678 22.824 8.374 1.00 82.12 501 ALA A N 1
ATOM 4077 C CA . ALA A 1 501 ? 37.470 21.916 9.213 1.00 82.12 501 ALA A CA 1
ATOM 4078 C C . ALA A 1 501 ? 36.651 20.772 9.859 1.00 82.12 501 ALA A C 1
ATOM 4080 O O . ALA A 1 501 ? 37.220 19.870 10.469 1.00 82.12 501 ALA A O 1
ATOM 4081 N N . GLN A 1 502 ? 35.319 20.782 9.720 1.00 79.38 502 GLN A N 1
ATOM 4082 C CA . GLN A 1 502 ? 34.449 19.652 10.075 1.00 79.38 502 GLN A CA 1
ATOM 4083 C C . GLN A 1 502 ? 34.502 18.509 9.042 1.00 79.38 502 GLN A C 1
ATOM 4085 O O . GLN A 1 502 ? 34.040 17.403 9.325 1.00 79.38 502 GLN A O 1
ATOM 4090 N N . PHE A 1 503 ? 35.046 18.761 7.848 1.00 83.12 503 PHE A N 1
ATOM 4091 C CA . PHE A 1 503 ? 35.305 17.753 6.824 1.00 83.12 503 PHE A CA 1
ATOM 4092 C C . PHE A 1 503 ? 36.711 17.164 6.996 1.00 83.12 503 PHE A C 1
ATOM 4094 O O . PHE A 1 503 ? 37.681 17.904 7.131 1.00 83.12 503 PHE A O 1
ATOM 4101 N N . SER A 1 504 ? 36.818 15.833 6.988 1.00 76.38 504 SER A N 1
ATOM 4102 C CA . SER A 1 504 ? 38.075 15.120 7.241 1.00 76.38 504 SER A CA 1
ATOM 4103 C C . SER A 1 504 ? 38.818 14.725 5.963 1.00 76.38 504 SER A C 1
ATOM 4105 O O . SER A 1 504 ? 39.968 15.114 5.790 1.00 76.38 504 SER A O 1
ATOM 4107 N N . ASN A 1 505 ? 38.194 13.933 5.085 1.00 83.00 505 ASN A N 1
ATOM 4108 C CA . ASN A 1 505 ? 38.728 13.569 3.769 1.00 83.00 505 ASN A CA 1
ATOM 4109 C C . ASN A 1 505 ? 37.623 12.974 2.871 1.00 83.00 505 ASN A C 1
ATOM 4111 O O . ASN A 1 505 ? 36.560 12.574 3.353 1.00 83.00 505 ASN A O 1
ATOM 4115 N N . LEU A 1 506 ? 37.902 12.864 1.571 1.00 86.69 506 LEU A N 1
ATOM 4116 C CA . LEU A 1 506 ? 37.132 12.044 0.635 1.00 86.69 506 LEU A CA 1
ATOM 4117 C C . LEU A 1 506 ? 37.293 10.543 0.948 1.00 86.69 506 LEU A C 1
ATOM 4119 O O . LEU A 1 506 ? 38.239 10.113 1.607 1.00 86.69 506 LEU A O 1
ATOM 4123 N N . SER A 1 507 ? 36.369 9.731 0.437 1.00 85.69 507 SER A N 1
ATOM 4124 C CA . SER A 1 507 ? 36.412 8.263 0.509 1.00 85.69 507 SER A CA 1
ATOM 4125 C C . SER A 1 507 ? 36.012 7.627 -0.825 1.00 85.69 507 SER A C 1
ATOM 4127 O O . SER A 1 507 ? 35.486 8.300 -1.708 1.00 85.69 507 SER A O 1
ATOM 4129 N N . GLU A 1 508 ? 36.236 6.320 -0.981 1.00 84.31 508 GLU A N 1
ATOM 4130 C CA . GLU A 1 508 ? 35.826 5.584 -2.188 1.00 84.31 508 GLU A CA 1
ATOM 4131 C C . GLU A 1 508 ? 34.302 5.373 -2.298 1.00 84.31 508 GLU A C 1
ATOM 4133 O O . GLU A 1 508 ? 33.808 5.020 -3.370 1.00 84.31 508 GLU A O 1
ATOM 4138 N N . GLU A 1 509 ? 33.538 5.596 -1.220 1.00 85.75 509 GLU A N 1
ATOM 4139 C CA . GLU A 1 509 ? 32.075 5.506 -1.255 1.00 85.75 509 GLU A CA 1
ATOM 4140 C C . GLU A 1 509 ? 31.474 6.536 -2.225 1.00 85.75 509 GLU A C 1
ATOM 4142 O O . GLU A 1 509 ? 31.949 7.666 -2.340 1.00 85.75 509 GLU A O 1
ATOM 4147 N N . GLU A 1 510 ? 30.375 6.197 -2.901 1.00 85.06 510 GLU A N 1
ATOM 4148 C CA . GLU A 1 510 ? 29.637 7.219 -3.641 1.00 85.06 510 GLU A CA 1
ATOM 4149 C C . GLU A 1 510 ? 28.952 8.215 -2.694 1.00 85.06 510 GLU A C 1
ATOM 4151 O O . GLU A 1 510 ? 28.350 7.834 -1.687 1.00 85.06 510 GLU A O 1
ATOM 4156 N N . ASP A 1 511 ? 28.966 9.496 -3.076 1.00 87.69 511 ASP A N 1
ATOM 4157 C CA . ASP A 1 511 ? 28.136 10.522 -2.440 1.00 87.69 511 ASP A CA 1
ATOM 4158 C C . ASP A 1 511 ? 26.671 10.067 -2.350 1.00 87.69 511 ASP A C 1
ATOM 4160 O O . ASP A 1 511 ? 26.125 9.472 -3.295 1.00 87.69 511 ASP A O 1
ATOM 4164 N N . SER A 1 512 ? 26.006 10.420 -1.244 1.00 86.69 512 SER A N 1
ATOM 4165 C CA . SER A 1 512 ? 24.627 10.010 -0.955 1.00 86.69 512 SER A CA 1
ATOM 4166 C C . SER A 1 512 ? 23.809 11.088 -0.233 1.00 86.69 512 SER A C 1
ATOM 4168 O O . SER A 1 512 ? 24.323 11.837 0.594 1.00 86.69 512 SER A O 1
ATOM 4170 N N . LEU A 1 513 ? 22.502 11.152 -0.513 1.00 87.50 513 LEU A N 1
ATOM 4171 C CA . LEU A 1 513 ? 21.564 11.950 0.284 1.00 87.50 513 LEU A CA 1
ATOM 4172 C C . LEU A 1 513 ? 21.200 11.226 1.584 1.00 87.50 513 LEU A C 1
ATOM 4174 O O . LEU A 1 513 ? 20.927 10.024 1.584 1.00 87.50 513 LEU A O 1
ATOM 4178 N N . VAL A 1 514 ? 21.105 11.991 2.670 1.00 88.38 514 VAL A N 1
ATOM 4179 C CA . VAL A 1 514 ? 20.703 11.544 4.007 1.00 88.38 514 VAL A CA 1
ATOM 4180 C C . VAL A 1 514 ? 19.479 12.343 4.471 1.00 88.38 514 VAL A C 1
ATOM 4182 O O . VAL A 1 514 ? 19.373 13.549 4.255 1.00 88.38 514 VAL A O 1
ATOM 4185 N N . TRP A 1 515 ? 18.501 11.646 5.049 1.00 90.38 515 TRP A N 1
ATOM 4186 C CA . TRP A 1 515 ? 17.194 12.179 5.440 1.00 90.38 515 TRP A CA 1
ATOM 4187 C C . TRP A 1 515 ? 17.189 12.642 6.901 1.00 90.38 515 TRP A C 1
ATOM 4189 O O . TRP A 1 515 ? 17.330 11.817 7.805 1.00 90.38 515 TRP A O 1
ATOM 4199 N N . ASN A 1 516 ? 16.958 13.937 7.139 1.00 85.38 516 ASN A N 1
ATOM 4200 C CA . ASN A 1 516 ? 17.072 14.537 8.474 1.00 85.38 516 ASN A CA 1
ATOM 4201 C C . ASN A 1 516 ? 15.953 14.126 9.441 1.00 85.38 516 ASN A C 1
ATOM 4203 O O . ASN A 1 516 ? 16.188 13.999 10.641 1.00 85.38 516 ASN A O 1
ATOM 4207 N N . VAL A 1 517 ? 14.733 13.879 8.953 1.00 78.75 517 VAL A N 1
ATOM 4208 C CA . VAL A 1 517 ? 13.557 13.686 9.826 1.00 78.75 517 VAL A CA 1
ATOM 4209 C C . VAL A 1 517 ? 13.420 12.238 10.324 1.00 78.75 517 VAL A C 1
ATOM 4211 O O . VAL A 1 517 ? 12.354 11.627 10.251 1.00 78.75 517 VAL A O 1
ATOM 4214 N N . GLY A 1 518 ? 14.516 11.622 10.772 1.00 73.06 518 GLY A N 1
ATOM 4215 C CA . GLY A 1 518 ? 14.489 10.267 11.322 1.00 73.06 518 GLY A CA 1
ATOM 4216 C C . GLY A 1 518 ? 15.848 9.740 11.779 1.00 73.06 518 GLY A C 1
ATOM 4217 O O . GLY A 1 518 ? 16.847 9.865 11.079 1.00 73.06 518 GLY A O 1
ATOM 4218 N N . SER A 1 519 ? 15.858 9.036 12.914 1.00 66.88 519 SER A N 1
ATOM 4219 C CA . SER A 1 519 ? 17.046 8.529 13.633 1.00 66.88 519 SER A CA 1
ATOM 4220 C C . SER A 1 519 ? 17.885 7.451 12.919 1.00 66.88 519 SER A C 1
ATOM 4222 O O . SER A 1 519 ? 18.651 6.735 13.558 1.00 66.88 519 SER A O 1
ATOM 4224 N N . LYS A 1 520 ? 17.724 7.289 11.601 1.00 72.06 520 LYS A N 1
ATOM 4225 C CA . LYS A 1 520 ? 18.467 6.332 10.765 1.00 72.06 520 LYS A CA 1
ATOM 4226 C C . LYS A 1 520 ? 19.026 6.943 9.476 1.00 72.06 520 LYS A C 1
ATOM 4228 O O . LYS A 1 520 ? 19.510 6.191 8.637 1.00 72.06 520 LYS A O 1
ATOM 4233 N N . GLY A 1 521 ? 18.862 8.251 9.246 1.00 79.19 521 GLY A N 1
ATOM 4234 C CA . GLY A 1 521 ? 19.292 8.920 8.008 1.00 79.19 521 GLY A CA 1
ATOM 4235 C C . GLY A 1 521 ? 18.599 8.439 6.720 1.00 79.19 521 GLY A C 1
ATOM 4236 O O . GLY A 1 521 ? 18.905 8.912 5.631 1.00 79.19 521 GLY A O 1
ATOM 4237 N N . CYS A 1 522 ? 17.661 7.496 6.814 1.00 84.88 522 CYS A N 1
ATOM 4238 C CA . CYS A 1 522 ? 16.999 6.863 5.678 1.00 84.88 522 CYS A CA 1
ATOM 4239 C C . CYS A 1 522 ? 15.581 7.415 5.510 1.00 84.88 522 CYS A C 1
ATOM 4241 O O . CYS A 1 522 ? 14.796 7.412 6.465 1.00 84.88 522 CYS A O 1
ATOM 4243 N N . PHE A 1 523 ? 15.213 7.807 4.289 1.00 89.50 523 PHE A N 1
ATOM 4244 C CA . PHE A 1 523 ? 13.838 8.191 3.979 1.00 89.50 523 PHE A CA 1
ATOM 4245 C C . PHE A 1 523 ? 12.864 7.038 4.244 1.00 89.50 523 PHE A C 1
ATOM 4247 O O . PHE A 1 523 ? 13.052 5.909 3.781 1.00 89.50 523 PHE A O 1
ATOM 4254 N N . THR A 1 524 ? 11.755 7.341 4.917 1.00 91.31 524 THR A N 1
ATOM 4255 C CA . THR A 1 524 ? 10.595 6.452 4.977 1.00 91.31 524 THR A CA 1
ATOM 4256 C C . THR A 1 524 ? 9.324 7.255 4.728 1.00 91.31 524 THR A C 1
ATOM 4258 O O . THR A 1 524 ? 9.204 8.401 5.155 1.00 91.31 524 THR A O 1
ATOM 4261 N N . VAL A 1 525 ? 8.326 6.630 4.099 1.00 90.81 525 VAL A N 1
ATOM 4262 C CA . VAL A 1 525 ? 7.006 7.257 3.898 1.00 90.81 525 VAL A CA 1
ATOM 4263 C C . VAL A 1 525 ? 6.362 7.637 5.240 1.00 90.81 525 VAL A C 1
ATOM 4265 O O . VAL A 1 525 ? 5.608 8.597 5.300 1.00 90.81 525 VAL A O 1
ATOM 4268 N N . ASN A 1 526 ? 6.675 6.919 6.328 1.00 90.12 526 ASN A N 1
ATOM 4269 C CA . ASN A 1 526 ? 6.147 7.229 7.655 1.00 90.12 526 ASN A CA 1
ATOM 4270 C C . ASN A 1 526 ? 6.835 8.447 8.293 1.00 90.12 526 ASN A C 1
ATOM 4272 O O . ASN A 1 526 ? 6.138 9.280 8.854 1.00 90.12 526 ASN A O 1
ATOM 4276 N N . SER A 1 527 ? 8.161 8.594 8.188 1.00 91.00 527 SER A N 1
ATOM 4277 C CA . SER A 1 527 ? 8.854 9.797 8.680 1.00 91.00 527 SER A CA 1
ATOM 4278 C C . SER A 1 527 ? 8.455 11.043 7.889 1.00 91.00 527 SER A C 1
ATOM 4280 O O . SER A 1 527 ? 8.128 12.059 8.491 1.00 91.00 527 SER A O 1
ATOM 4282 N N . ALA A 1 528 ? 8.369 10.944 6.560 1.00 91.62 528 ALA A N 1
ATOM 4283 C CA . ALA A 1 528 ? 7.863 12.029 5.719 1.00 91.62 528 ALA A CA 1
ATOM 4284 C C . ALA A 1 528 ? 6.363 12.328 5.926 1.00 91.62 528 ALA A C 1
ATOM 4286 O O . ALA A 1 528 ? 5.914 13.417 5.585 1.00 91.62 528 ALA A O 1
ATOM 4287 N N . TYR A 1 529 ? 5.569 11.384 6.448 1.00 91.44 529 TYR A N 1
ATOM 4288 C CA . TYR A 1 529 ? 4.171 11.633 6.822 1.00 91.44 529 TYR A CA 1
ATOM 4289 C C . TYR A 1 529 ? 4.056 12.280 8.203 1.00 91.44 529 TYR A C 1
ATOM 4291 O O . TYR A 1 529 ? 3.263 13.201 8.376 1.00 91.44 529 TYR A O 1
ATOM 4299 N N . GLU A 1 530 ? 4.822 11.799 9.187 1.00 88.25 530 GLU A N 1
ATOM 4300 C CA . GLU A 1 530 ? 4.801 12.371 10.534 1.00 88.25 530 GLU A CA 1
ATOM 4301 C C . GLU A 1 530 ? 5.292 13.824 10.528 1.00 88.25 530 GLU A C 1
ATOM 4303 O O . GLU A 1 530 ? 4.636 14.638 11.163 1.00 88.25 530 GLU A O 1
ATOM 4308 N N . ASP A 1 531 ? 6.316 14.158 9.729 1.00 88.12 531 ASP A N 1
ATOM 4309 C CA . ASP A 1 531 ? 6.774 15.537 9.475 1.00 88.12 531 ASP A CA 1
ATOM 4310 C C . ASP A 1 531 ? 5.660 16.451 8.937 1.00 88.12 531 ASP A C 1
ATOM 4312 O O . ASP A 1 531 ? 5.248 17.405 9.599 1.00 88.12 531 ASP A O 1
ATOM 4316 N N . LEU A 1 532 ? 5.113 16.129 7.755 1.00 88.31 532 LEU A N 1
ATOM 4317 C CA . LEU A 1 532 ? 4.096 16.958 7.095 1.00 88.31 532 LEU A CA 1
ATOM 4318 C C . LEU A 1 532 ? 2.824 17.108 7.946 1.00 88.31 532 LEU A C 1
ATOM 4320 O O . LEU A 1 532 ? 2.093 18.082 7.796 1.00 88.31 532 LEU A O 1
ATOM 4324 N N . ASN A 1 533 ? 2.564 16.150 8.841 1.00 84.94 533 ASN A N 1
ATOM 4325 C CA . ASN A 1 533 ? 1.433 16.141 9.765 1.00 84.94 533 ASN A CA 1
ATOM 4326 C C . ASN A 1 533 ? 1.798 16.641 11.186 1.00 84.94 533 ASN A C 1
ATOM 4328 O O . ASN A 1 533 ? 0.961 16.517 12.084 1.00 84.94 533 ASN A O 1
ATOM 4332 N N . SER A 1 534 ? 3.006 17.183 11.399 1.00 77.31 534 SER A N 1
ATOM 4333 C CA . SER A 1 534 ? 3.428 17.898 12.618 1.00 77.31 534 SER A CA 1
ATOM 4334 C C . SER A 1 534 ? 3.761 19.378 12.394 1.00 77.31 534 SER A C 1
ATOM 4336 O O . SER A 1 534 ? 3.790 20.130 13.365 1.00 77.31 534 SER A O 1
ATOM 4338 N N . VAL A 1 535 ? 3.985 19.828 11.150 1.00 69.25 535 VAL A N 1
ATOM 4339 C CA . VAL A 1 535 ? 4.196 21.258 10.838 1.00 69.25 535 VAL A CA 1
ATOM 4340 C C . VAL A 1 535 ? 3.041 22.103 11.398 1.00 69.25 535 VAL A C 1
ATOM 4342 O O . VAL A 1 535 ? 1.882 21.899 11.038 1.00 69.25 535 VAL A O 1
ATOM 4345 N N . GLY A 1 536 ? 3.365 23.060 12.273 1.00 58.56 536 GLY A N 1
ATOM 4346 C CA . GLY A 1 536 ? 2.388 23.947 12.914 1.00 58.56 536 GLY A CA 1
ATOM 4347 C C . GLY A 1 536 ? 1.618 23.342 14.097 1.00 58.56 536 GLY A C 1
ATOM 4348 O O . GLY A 1 536 ? 0.617 23.920 14.510 1.00 58.56 536 GLY A O 1
ATOM 4349 N N . ILE A 1 537 ? 2.050 22.197 14.643 1.00 65.31 537 ILE A N 1
ATOM 4350 C CA . ILE A 1 537 ? 1.487 21.610 15.867 1.00 65.31 537 ILE A CA 1
ATOM 4351 C C . ILE A 1 537 ? 2.538 21.660 16.981 1.00 65.31 537 ILE A C 1
ATOM 4353 O O . ILE A 1 537 ? 3.537 20.948 16.926 1.00 65.31 537 ILE A O 1
ATOM 4357 N N . GLU A 1 538 ? 2.290 22.461 18.016 1.00 58.88 538 GLU A N 1
ATOM 4358 C CA . GLU A 1 538 ? 3.088 22.438 19.247 1.00 58.88 538 GLU A CA 1
ATOM 4359 C C . GLU A 1 538 ? 2.962 21.072 19.949 1.00 58.88 538 GLU A C 1
ATOM 4361 O O . GLU A 1 538 ? 1.858 20.529 20.080 1.00 58.88 538 GLU A O 1
ATOM 4366 N N . GLU A 1 539 ? 4.071 20.511 20.448 1.00 56.72 539 GLU A N 1
ATOM 4367 C CA . GLU A 1 539 ? 4.030 19.312 21.299 1.00 56.72 539 GLU A CA 1
ATOM 4368 C C . GLU A 1 539 ? 3.493 19.663 22.696 1.00 56.72 539 GLU A C 1
ATOM 4370 O O . GLU A 1 539 ? 4.233 19.784 23.671 1.00 56.72 539 GLU A O 1
ATOM 4375 N N . VAL A 1 540 ? 2.168 19.803 22.805 1.00 58.38 540 VAL A N 1
ATOM 4376 C CA . VAL A 1 540 ? 1.478 19.987 24.088 1.00 58.38 540 VAL A CA 1
ATOM 4377 C C . VAL A 1 540 ? 1.778 18.795 24.999 1.00 58.38 540 VAL A C 1
ATOM 4379 O O . VAL A 1 540 ? 1.294 17.683 24.762 1.00 58.38 540 VAL A O 1
ATOM 4382 N N . GLU A 1 541 ? 2.550 19.034 26.064 1.00 59.44 541 GLU A N 1
ATOM 4383 C CA . GLU A 1 541 ? 3.016 17.997 26.987 1.00 59.44 541 GLU A CA 1
ATOM 4384 C C . GLU A 1 541 ? 1.847 17.385 27.789 1.00 59.44 541 GLU A C 1
ATOM 4386 O O . GLU A 1 541 ? 1.427 17.839 28.865 1.00 59.44 541 GLU A O 1
ATOM 4391 N N . TRP A 1 542 ? 1.272 16.327 27.218 1.00 72.94 542 TRP A N 1
ATOM 4392 C CA . TRP A 1 542 ? 0.116 15.624 27.759 1.00 72.94 542 TRP A CA 1
ATOM 4393 C C . TRP A 1 542 ? 0.228 14.112 27.491 1.00 72.94 542 TRP A C 1
ATOM 4395 O O . TRP A 1 542 ? 0.613 13.705 26.390 1.00 72.94 542 TRP A O 1
ATOM 4405 N N . PRO A 1 543 ? -0.095 13.236 28.465 1.00 72.12 543 PRO A N 1
ATOM 4406 C CA . PRO A 1 543 ? 0.176 11.799 28.381 1.00 72.12 543 PRO A CA 1
ATOM 4407 C C . PRO A 1 543 ? -0.804 11.022 27.473 1.00 72.12 543 PRO A C 1
ATOM 4409 O O . PRO A 1 543 ? -1.390 10.023 27.883 1.00 72.12 543 PRO A O 1
ATOM 4412 N N . TRP A 1 544 ? -0.933 11.388 26.190 1.00 81.75 544 TRP A N 1
ATOM 4413 C CA . TRP A 1 544 ? -1.791 10.687 25.209 1.00 81.75 544 TRP A CA 1
ATOM 4414 C C . TRP A 1 544 ? -1.414 9.210 25.034 1.00 81.75 544 TRP A C 1
ATOM 4416 O O . TRP A 1 544 ? -2.260 8.362 24.740 1.00 81.75 544 TRP A O 1
ATOM 4426 N N . LYS A 1 545 ? -0.144 8.889 25.311 1.00 78.00 545 LYS A N 1
ATOM 4427 C CA . LYS A 1 545 ? 0.388 7.527 25.431 1.00 78.00 545 LYS A CA 1
ATOM 4428 C C . LYS A 1 545 ? -0.388 6.692 26.468 1.00 78.00 545 LYS A C 1
ATOM 4430 O O . LYS A 1 545 ? -0.544 5.500 26.236 1.00 78.00 545 LYS A O 1
ATOM 4435 N N . MET A 1 546 ? -0.897 7.279 27.558 1.00 77.06 546 MET A N 1
ATOM 4436 C CA . MET A 1 546 ? -1.645 6.554 28.597 1.00 77.06 546 MET A CA 1
ATOM 4437 C C . MET A 1 546 ? -3.060 6.159 28.155 1.00 77.06 546 MET A C 1
ATOM 4439 O O . MET A 1 546 ? -3.552 5.128 28.596 1.00 77.06 546 MET A O 1
ATOM 4443 N N . ILE A 1 547 ? -3.697 6.892 27.235 1.00 84.44 547 ILE A N 1
ATOM 4444 C CA . ILE A 1 547 ? -4.922 6.392 26.591 1.00 84.44 547 ILE A CA 1
ATOM 4445 C C . ILE A 1 547 ? -4.529 5.308 25.580 1.00 84.44 547 ILE A C 1
ATOM 4447 O O . ILE A 1 547 ? -4.847 4.134 25.739 1.00 84.44 547 ILE A O 1
ATOM 4451 N N . TRP A 1 548 ? -3.759 5.672 24.554 1.00 85.44 548 TRP A N 1
ATOM 4452 C CA . TRP A 1 548 ? -3.606 4.825 23.368 1.00 85.44 548 TRP A CA 1
ATOM 4453 C C . TRP A 1 548 ? -2.688 3.598 23.519 1.00 85.44 548 TRP A C 1
ATOM 4455 O O . TRP A 1 548 ? -2.688 2.759 22.617 1.00 85.44 548 TRP A O 1
ATOM 4465 N N . LYS A 1 549 ? -1.912 3.466 24.608 1.00 82.12 549 LYS A N 1
ATOM 4466 C CA . LYS A 1 549 ? -1.138 2.243 24.920 1.00 82.12 549 LYS A CA 1
ATOM 4467 C C . LYS A 1 549 ? -1.789 1.337 25.971 1.00 82.12 549 LYS A C 1
ATOM 4469 O O . LYS A 1 549 ? -1.290 0.232 26.181 1.00 82.12 549 LYS A O 1
ATOM 4474 N N . THR A 1 550 ? -2.853 1.771 26.646 1.00 83.25 550 THR A N 1
ATOM 4475 C CA . THR A 1 550 ? -3.454 0.981 27.730 1.00 83.25 550 THR A CA 1
ATOM 4476 C C . THR A 1 550 ? -4.220 -0.218 27.168 1.00 83.25 550 THR A C 1
ATOM 4478 O O . THR A 1 550 ? -4.975 -0.103 26.200 1.00 83.25 550 THR A O 1
ATOM 4481 N N . LYS A 1 551 ? -3.989 -1.395 27.769 1.00 83.81 551 LYS A N 1
ATOM 4482 C CA . LYS A 1 551 ? -4.474 -2.711 27.309 1.00 83.81 551 LYS A CA 1
ATOM 4483 C C . LYS A 1 551 ? -5.954 -2.949 27.657 1.00 83.81 551 LYS A C 1
ATOM 4485 O O . LYS A 1 551 ? -6.290 -3.925 28.319 1.00 83.81 551 LYS A O 1
ATOM 4490 N N . ILE A 1 552 ? -6.826 -2.046 27.215 1.00 83.25 552 ILE A N 1
ATOM 4491 C CA . ILE A 1 552 ? -8.291 -2.133 27.339 1.00 83.25 552 ILE A CA 1
ATOM 4492 C C . ILE A 1 552 ? -8.952 -2.179 25.949 1.00 83.25 552 ILE A C 1
ATOM 4494 O O . ILE A 1 552 ? -8.316 -1.795 24.960 1.00 83.25 552 ILE A O 1
ATOM 4498 N N . PRO A 1 553 ? -10.211 -2.648 25.826 1.00 81.38 553 PRO A N 1
ATOM 4499 C CA . PRO A 1 553 ? -10.892 -2.740 24.537 1.00 81.38 553 PRO A CA 1
ATOM 4500 C C . PRO A 1 553 ? -10.947 -1.388 23.820 1.00 81.38 553 PRO A C 1
ATOM 4502 O O . PRO A 1 553 ? -11.217 -0.354 24.432 1.00 81.38 553 PRO A O 1
ATOM 4505 N N . TYR A 1 554 ? -10.740 -1.382 22.500 1.00 81.25 554 TYR A N 1
ATOM 4506 C CA . TYR A 1 554 ? -10.556 -0.129 21.758 1.00 81.25 554 TYR A CA 1
ATOM 4507 C C . TYR A 1 554 ? -11.791 0.798 21.803 1.00 81.25 554 TYR A C 1
ATOM 4509 O O . TYR A 1 554 ? -11.643 2.017 21.704 1.00 81.25 554 TYR A O 1
ATOM 4517 N N . LYS A 1 555 ? -13.002 0.253 22.035 1.00 77.50 555 LYS A N 1
ATOM 4518 C CA . LYS A 1 555 ? -14.214 1.055 22.297 1.00 77.50 555 LYS A CA 1
ATOM 4519 C C . LYS A 1 555 ? -14.051 1.977 23.513 1.00 77.50 555 LYS A C 1
ATOM 4521 O O . LYS A 1 555 ? -14.417 3.148 23.432 1.00 77.50 555 LYS A O 1
ATOM 4526 N N . VAL A 1 556 ? -13.405 1.485 24.573 1.00 81.94 556 VAL A N 1
ATOM 4527 C CA . VAL A 1 556 ? -13.129 2.239 25.802 1.00 81.94 556 VAL A CA 1
ATOM 4528 C C . VAL A 1 556 ? -12.056 3.297 25.549 1.00 81.94 556 VAL A C 1
ATOM 4530 O O . VAL A 1 556 ? -12.281 4.454 25.870 1.00 81.94 556 VAL A O 1
ATOM 4533 N N . ASN A 1 557 ? -10.952 2.965 24.865 1.00 84.94 557 ASN A N 1
ATOM 4534 C CA . ASN A 1 557 ? -9.919 3.955 24.509 1.00 84.94 557 ASN A CA 1
ATOM 4535 C C . ASN A 1 557 ? -10.486 5.150 23.713 1.00 84.94 557 ASN A C 1
ATOM 4537 O O . ASN A 1 557 ? -10.130 6.297 23.982 1.00 84.94 557 ASN A O 1
ATOM 4541 N N . CYS A 1 558 ? -11.411 4.911 22.775 1.00 82.12 558 CYS A N 1
ATOM 4542 C CA . CYS A 1 558 ? -12.118 5.986 22.068 1.00 82.12 558 CYS A CA 1
ATOM 4543 C C . CYS A 1 558 ? -13.030 6.828 22.982 1.00 82.12 558 CYS A C 1
ATOM 4545 O O . CYS A 1 558 ? -13.166 8.028 22.749 1.00 82.12 558 CYS A O 1
ATOM 4547 N N . PHE A 1 559 ? -13.648 6.233 24.005 1.00 82.62 559 PHE A N 1
ATOM 4548 C CA . PHE A 1 559 ? -14.482 6.944 24.979 1.00 82.62 559 PHE A CA 1
ATOM 4549 C C . PHE A 1 559 ? -13.639 7.765 25.967 1.00 82.62 559 PHE A C 1
ATOM 4551 O O . PHE A 1 559 ? -13.866 8.965 26.107 1.00 82.62 559 PHE A O 1
ATOM 4558 N N . THR A 1 560 ? -12.589 7.173 26.543 1.00 85.19 560 THR A N 1
ATOM 4559 C CA . THR A 1 560 ? -11.578 7.856 27.369 1.00 85.19 560 THR A CA 1
ATOM 4560 C C . THR A 1 560 ? -10.962 9.050 26.633 1.00 85.19 560 THR A C 1
ATOM 4562 O O . THR A 1 560 ? -10.753 10.103 27.230 1.00 85.19 560 THR A O 1
ATOM 4565 N N . TRP A 1 561 ? -10.721 8.937 25.321 1.00 87.56 561 TRP A N 1
ATOM 4566 C CA . TRP A 1 561 ? -10.257 10.055 24.493 1.00 87.56 561 TRP A CA 1
ATOM 4567 C C . TRP A 1 561 ? -11.303 11.177 24.333 1.00 87.56 561 TRP A C 1
ATOM 4569 O O . TRP A 1 561 ? -10.946 12.349 24.451 1.00 87.56 561 TRP A O 1
ATOM 4579 N N . LEU A 1 562 ? -12.590 10.857 24.141 1.00 83.50 562 LEU A N 1
ATOM 4580 C CA . LEU A 1 562 ? -13.670 11.861 24.096 1.00 83.50 562 LEU A CA 1
ATOM 4581 C C . LEU A 1 562 ? -13.858 12.581 25.443 1.00 83.50 562 LEU A C 1
ATOM 4583 O O . LEU A 1 562 ? -14.094 13.791 25.456 1.00 83.50 562 LEU A O 1
ATOM 4587 N N . LEU A 1 563 ? -13.703 11.860 26.562 1.00 82.31 563 LEU A N 1
ATOM 4588 C CA . LEU A 1 563 ? -13.687 12.422 27.918 1.00 82.31 563 LEU A CA 1
ATOM 4589 C C . LEU A 1 563 ? -12.468 13.327 28.143 1.00 82.31 563 LEU A C 1
ATOM 4591 O O . LEU A 1 563 ? -12.624 14.454 28.600 1.00 82.31 563 LEU A O 1
ATOM 4595 N N . ALA A 1 564 ? -11.269 12.896 27.738 1.00 84.94 564 ALA A N 1
ATOM 4596 C CA . ALA A 1 564 ? -10.049 13.708 27.798 1.00 84.94 564 ALA A CA 1
ATOM 4597 C C . ALA A 1 564 ? -10.090 14.946 26.878 1.00 84.94 564 ALA A C 1
ATOM 4599 O O . ALA A 1 564 ? -9.385 15.925 27.122 1.00 84.94 564 ALA A O 1
ATOM 4600 N N . LYS A 1 565 ? -10.927 14.931 25.833 1.00 82.19 565 LYS A N 1
ATOM 4601 C CA . LYS A 1 565 ? -11.265 16.099 25.004 1.00 82.19 565 LYS A CA 1
ATOM 4602 C C . LYS A 1 565 ? -12.426 16.935 25.565 1.00 82.19 565 LYS A C 1
ATOM 4604 O O . LYS A 1 565 ? -12.660 18.014 25.041 1.00 82.19 565 LYS A O 1
ATOM 4609 N N . GLU A 1 566 ? -13.119 16.471 26.608 1.00 83.12 566 GLU A N 1
ATOM 4610 C CA . GLU A 1 566 ? -14.313 17.093 27.213 1.00 83.12 566 GLU A CA 1
ATOM 4611 C C . GLU A 1 566 ? -15.469 17.296 26.203 1.00 83.12 566 GLU A C 1
ATOM 4613 O O . GLU A 1 566 ? -16.218 18.264 26.279 1.00 83.12 566 GLU A O 1
ATOM 4618 N N . THR A 1 567 ? -15.633 16.368 25.246 1.00 78.19 567 THR A N 1
ATOM 4619 C CA . THR A 1 567 ? -16.584 16.479 24.105 1.00 78.19 567 THR A CA 1
ATOM 4620 C C . THR A 1 567 ? -17.765 15.501 24.144 1.00 78.19 567 THR A C 1
ATOM 4622 O O . THR A 1 567 ? -18.526 15.404 23.179 1.00 78.19 567 THR A O 1
ATOM 4625 N N . VAL A 1 568 ? -17.943 14.780 25.254 1.00 75.69 568 VAL A N 1
ATOM 4626 C CA . VAL A 1 568 ? -19.118 13.923 25.495 1.00 75.69 568 VAL A CA 1
ATOM 4627 C C . VAL A 1 568 ? -20.382 14.786 25.649 1.00 75.69 568 VAL A C 1
ATOM 4629 O O . VAL A 1 568 ? -20.311 15.919 26.127 1.00 75.69 568 VAL A O 1
ATOM 4632 N N . LEU A 1 569 ? -21.531 14.264 25.207 1.00 69.50 569 LEU A N 1
ATOM 4633 C CA . LEU A 1 569 ? -22.822 14.963 25.173 1.00 69.50 569 LEU A CA 1
ATOM 4634 C C . LEU A 1 569 ? -23.503 14.994 26.553 1.00 69.50 569 LEU A C 1
ATOM 4636 O O . LEU A 1 569 ? -24.517 14.336 26.753 1.00 69.50 569 LEU A O 1
ATOM 4640 N N . THR A 1 570 ? -22.937 15.748 27.495 1.00 67.88 570 THR A N 1
ATOM 4641 C CA . THR A 1 570 ? -23.629 16.129 28.740 1.00 67.88 570 THR A CA 1
ATOM 4642 C C . THR A 1 570 ? -24.443 17.410 28.545 1.00 67.88 570 THR A C 1
ATOM 4644 O O . THR A 1 570 ? -24.196 18.145 27.582 1.00 67.88 570 THR A O 1
ATOM 4647 N N . HIS A 1 571 ? -25.382 17.727 29.447 1.00 65.75 571 HIS A N 1
ATOM 4648 C CA . HIS A 1 571 ? -26.241 18.924 29.338 1.00 65.75 571 HIS A CA 1
ATOM 4649 C C . HIS A 1 571 ? -25.473 20.224 29.068 1.00 65.75 571 HIS A C 1
ATOM 4651 O O . HIS A 1 571 ? -25.874 21.018 28.217 1.00 65.75 571 HIS A O 1
ATOM 4657 N N . GLU A 1 572 ? -24.334 20.432 29.727 1.00 74.62 572 GLU A N 1
ATOM 4658 C CA . GLU A 1 572 ? -23.462 21.587 29.485 1.00 74.62 572 GLU A CA 1
ATOM 4659 C C . GLU A 1 572 ? -22.990 21.675 28.015 1.00 74.62 572 GLU A C 1
ATOM 4661 O O . GLU A 1 572 ? -23.025 22.735 27.391 1.00 74.62 572 GLU A O 1
ATOM 4666 N N . ASN A 1 573 ? -22.584 20.546 27.428 1.00 71.38 573 ASN A N 1
ATOM 4667 C CA . ASN A 1 573 ? -22.082 20.460 26.055 1.00 71.38 573 ASN A CA 1
ATOM 4668 C C . ASN A 1 573 ? -23.185 20.415 24.987 1.00 71.38 573 ASN A C 1
ATOM 4670 O O . ASN A 1 573 ? -22.898 20.643 23.810 1.00 71.38 573 ASN A O 1
ATOM 4674 N N . LEU A 1 574 ? -24.423 20.131 25.387 1.00 66.06 574 LEU A N 1
ATOM 4675 C CA . LEU A 1 574 ? -25.622 20.183 24.552 1.00 66.06 574 LEU A CA 1
ATOM 4676 C C . LEU A 1 574 ? -26.169 21.612 24.463 1.00 66.06 574 LEU A C 1
ATOM 4678 O O . LEU A 1 574 ? -26.400 22.103 23.357 1.00 66.06 574 LEU A O 1
ATOM 4682 N N . ASN A 1 575 ? -26.215 22.328 25.591 1.00 68.25 575 ASN A N 1
ATOM 4683 C CA . ASN A 1 575 ? -26.504 23.763 25.630 1.00 68.25 575 ASN A CA 1
ATOM 4684 C C . ASN A 1 575 ? -25.508 24.557 24.757 1.00 68.25 575 ASN A C 1
ATOM 4686 O O . ASN A 1 575 ? -25.921 25.337 23.901 1.00 68.25 575 ASN A O 1
ATOM 4690 N N . LYS A 1 576 ? -24.197 24.264 24.844 1.00 77.50 576 LYS A N 1
ATOM 4691 C CA . LYS A 1 576 ? -23.157 24.823 23.941 1.00 77.50 576 LYS A CA 1
ATOM 4692 C C . LYS A 1 576 ? -23.337 24.480 22.450 1.00 77.50 576 LYS A C 1
ATOM 4694 O O . LYS A 1 576 ? -22.632 25.038 21.613 1.00 77.50 576 LYS A O 1
ATOM 4699 N N . ARG A 1 577 ? -24.224 23.540 22.105 1.00 69.94 577 ARG A N 1
ATOM 4700 C CA . ARG A 1 577 ? -24.560 23.123 20.730 1.00 69.94 577 ARG A CA 1
ATOM 4701 C C . ARG A 1 577 ? -25.980 23.544 20.314 1.00 69.94 577 ARG A C 1
ATOM 4703 O O . ARG A 1 577 ? -26.457 23.071 19.286 1.00 69.94 577 ARG A O 1
ATOM 4710 N N . GLY A 1 578 ? -26.635 24.424 21.080 1.00 68.75 578 GLY A N 1
ATOM 4711 C CA . GLY A 1 578 ? -27.967 24.962 20.775 1.00 68.75 578 GLY A CA 1
ATOM 4712 C C . GLY A 1 578 ? -29.142 24.073 21.197 1.00 68.75 578 GLY A C 1
ATOM 4713 O O . GLY A 1 578 ? -30.262 24.306 20.755 1.00 68.75 578 GLY A O 1
ATOM 4714 N N . VAL A 1 579 ? -28.914 23.053 22.031 1.00 64.62 579 VAL A N 1
ATOM 4715 C CA . VAL A 1 579 ? -29.981 22.213 22.598 1.00 64.62 579 VAL A CA 1
ATOM 4716 C C . VAL A 1 579 ? -30.241 22.669 24.032 1.00 64.62 579 VAL A C 1
ATOM 4718 O O . VAL A 1 579 ? -29.472 22.343 24.936 1.00 64.62 579 VAL A O 1
ATOM 4721 N N . HIS A 1 580 ? -31.297 23.461 24.222 1.00 62.12 580 HIS A N 1
ATOM 4722 C CA . HIS A 1 580 ? -31.627 24.094 25.500 1.00 62.12 580 HIS A CA 1
ATOM 4723 C C . HIS A 1 580 ? -32.190 23.084 26.506 1.00 62.12 580 HIS A C 1
ATOM 4725 O O . HIS A 1 580 ? -33.338 22.666 26.388 1.00 62.12 580 HIS A O 1
ATOM 4731 N N . LEU A 1 581 ? -31.384 22.708 27.502 1.00 59.59 581 LEU A N 1
ATOM 4732 C CA . LEU A 1 581 ? -31.727 21.715 28.527 1.00 59.59 581 LEU A CA 1
ATOM 4733 C C . LEU A 1 581 ? -31.432 22.253 29.929 1.00 59.59 581 LEU A C 1
ATOM 4735 O O . LEU A 1 581 ? -30.386 22.869 30.154 1.00 59.59 581 LEU A O 1
ATOM 4739 N N . CYS A 1 582 ? -32.316 21.969 30.890 1.00 55.72 582 CYS A N 1
ATOM 4740 C CA . CYS A 1 582 ? -32.077 22.299 32.294 1.00 55.72 582 CYS A CA 1
ATOM 4741 C C . CYS A 1 582 ? -30.852 21.521 32.798 1.00 55.72 582 CYS A C 1
ATOM 4743 O O . CYS A 1 582 ? -30.863 20.293 32.855 1.00 55.72 582 CYS A O 1
ATOM 4745 N N . SER A 1 583 ? -29.773 22.229 33.141 1.00 55.06 583 SER A N 1
ATOM 4746 C CA . SER A 1 583 ? -28.531 21.587 33.571 1.00 55.06 583 SER A CA 1
ATOM 4747 C C . SER A 1 583 ? -28.658 21.084 35.011 1.00 55.06 583 SER A C 1
ATOM 4749 O O . SER A 1 583 ? -28.310 21.785 35.958 1.00 55.06 583 SER A O 1
ATOM 4751 N N . ARG A 1 584 ? -29.145 19.848 35.156 1.00 57.78 584 ARG A N 1
ATOM 4752 C CA . ARG A 1 584 ? -29.097 19.022 36.374 1.00 57.78 584 ARG A CA 1
ATOM 4753 C C . ARG A 1 584 ? -28.515 17.648 36.037 1.00 57.78 584 ARG A C 1
ATOM 4755 O O . ARG A 1 584 ? -28.611 17.209 34.894 1.00 57.78 584 ARG A O 1
ATOM 4762 N N . CYS A 1 585 ? -27.869 17.004 37.002 1.00 54.38 585 CYS A N 1
ATOM 4763 C CA . CYS A 1 585 ? -27.226 15.698 36.878 1.00 54.38 585 CYS A CA 1
ATOM 4764 C C . CYS A 1 585 ? -28.183 14.592 37.322 1.00 54.38 585 CYS A C 1
ATOM 4766 O O . CYS A 1 585 ? -28.614 14.586 38.473 1.00 54.38 585 CYS A O 1
ATOM 4768 N N . PHE A 1 586 ? -28.450 13.613 36.458 1.00 52.34 586 PHE A N 1
ATOM 4769 C CA . PHE A 1 586 ? -29.398 12.536 36.762 1.00 52.34 586 PHE A CA 1
ATOM 4770 C C . PHE A 1 586 ? -29.040 11.691 38.003 1.00 52.34 586 PHE A C 1
ATOM 4772 O O . PHE A 1 586 ? -29.923 11.197 38.692 1.00 52.34 586 PHE A O 1
ATOM 4779 N N . LEU A 1 587 ? -27.750 11.534 38.318 1.00 50.09 587 LEU A N 1
ATOM 4780 C CA . LEU A 1 587 ? -27.284 10.698 39.435 1.00 50.09 587 LEU A CA 1
ATOM 4781 C C . LEU A 1 587 ? -27.250 11.419 40.798 1.00 50.09 587 LEU A C 1
ATOM 4783 O O . LEU A 1 587 ? -26.823 10.821 41.789 1.00 50.09 587 LEU A O 1
ATOM 4787 N N . TYR A 1 588 ? -27.591 12.712 40.853 1.00 54.12 588 TYR A N 1
ATOM 4788 C CA . TYR A 1 588 ? -27.450 13.508 42.082 1.00 54.12 588 TYR A CA 1
ATOM 4789 C C . TYR A 1 588 ? -28.437 14.684 42.235 1.00 54.12 588 TYR A C 1
ATOM 4791 O O . TYR A 1 588 ? -28.563 15.208 43.332 1.00 54.12 588 TYR A O 1
ATOM 4799 N N . GLU A 1 589 ? -29.130 15.089 41.165 1.00 52.72 589 GLU A N 1
ATOM 4800 C CA . GLU A 1 589 ? -30.194 16.113 41.055 1.00 52.72 589 GLU A CA 1
ATOM 4801 C C . GLU A 1 589 ? -29.847 17.566 41.483 1.00 52.72 589 GLU A C 1
ATOM 4803 O O . GLU A 1 589 ? -30.353 18.507 40.869 1.00 52.72 589 GLU A O 1
ATOM 4808 N N . GLU A 1 590 ? -28.927 17.782 42.430 1.00 52.53 590 GLU A N 1
ATOM 4809 C CA . GLU A 1 590 ? -28.557 19.091 43.009 1.00 52.53 590 GLU A CA 1
ATOM 4810 C C . GLU A 1 590 ? -27.583 19.937 42.159 1.00 52.53 590 GLU A C 1
ATOM 4812 O O . GLU A 1 590 ? -27.516 21.154 42.315 1.00 52.53 590 GLU A O 1
ATOM 4817 N N . GLN A 1 591 ? -26.788 19.318 41.276 1.00 58.69 591 GLN A N 1
ATOM 4818 C CA . GLN A 1 591 ? -25.740 19.993 40.488 1.00 58.69 591 GLN A CA 1
ATOM 4819 C C . GLN A 1 591 ? -25.894 19.747 38.985 1.00 58.69 591 GLN A C 1
ATOM 4821 O O . GLN A 1 591 ? -26.462 18.740 38.573 1.00 58.69 591 GLN A O 1
ATOM 4826 N N . GLY A 1 592 ? -25.351 20.640 38.151 1.00 63.41 592 GLY A N 1
ATOM 4827 C CA . GLY A 1 592 ? -25.445 20.544 36.690 1.00 63.41 592 GLY A CA 1
ATOM 4828 C C . GLY A 1 592 ? -24.614 19.425 36.054 1.00 63.41 592 GLY A C 1
ATOM 4829 O O . GLY A 1 592 ? -23.512 19.106 36.506 1.00 63.41 592 GLY A O 1
ATOM 4830 N N . GLU A 1 593 ? -25.119 18.846 34.957 1.00 67.19 593 GLU A N 1
ATOM 4831 C CA . GLU A 1 593 ? -24.440 17.759 34.236 1.00 67.19 593 GLU A CA 1
ATOM 4832 C C . GLU A 1 593 ? -23.283 18.285 33.368 1.00 67.19 593 GLU A C 1
ATOM 4834 O O . GLU A 1 593 ? -23.377 18.491 32.151 1.00 67.19 593 GLU A O 1
ATOM 4839 N N . THR A 1 594 ? -22.154 18.495 34.037 1.00 74.44 594 THR A N 1
ATOM 4840 C CA . THR A 1 594 ? -20.845 18.714 33.419 1.00 74.44 594 THR A CA 1
ATOM 4841 C C . THR A 1 594 ? -20.112 17.377 33.280 1.00 74.44 594 THR A C 1
ATOM 4843 O O . THR A 1 594 ? -20.311 16.453 34.075 1.00 74.44 594 THR A O 1
ATOM 4846 N N . VAL A 1 595 ? -19.203 17.280 32.305 1.00 77.19 595 VAL A N 1
ATOM 4847 C CA . VAL A 1 595 ? -18.342 16.094 32.117 1.00 77.19 595 VAL A CA 1
ATOM 4848 C C . VAL A 1 595 ? -17.553 15.766 33.395 1.00 77.19 595 VAL A C 1
ATOM 4850 O O . VAL A 1 595 ? -17.423 14.600 33.765 1.00 77.19 595 VAL A O 1
ATOM 4853 N N . ASN A 1 596 ? -17.070 16.788 34.106 1.00 84.31 596 ASN A N 1
ATOM 4854 C CA . ASN A 1 596 ? -16.287 16.610 35.329 1.00 84.31 596 ASN A CA 1
ATOM 4855 C C . ASN A 1 596 ? -17.158 16.209 36.534 1.00 84.31 596 ASN A C 1
ATOM 4857 O O . ASN A 1 596 ? -16.740 15.359 37.318 1.00 84.31 596 ASN A O 1
ATOM 4861 N N . HIS A 1 597 ? -18.382 16.738 36.668 1.00 78.38 597 HIS A N 1
ATOM 4862 C CA . HIS A 1 597 ? -19.302 16.286 37.715 1.00 78.38 597 HIS A CA 1
ATOM 4863 C C . HIS A 1 597 ? -19.653 14.803 37.526 1.00 78.38 597 HIS A C 1
ATOM 4865 O O . HIS A 1 597 ? -19.381 13.998 38.415 1.00 78.38 597 HIS A O 1
ATOM 4871 N N . LEU A 1 598 ? -20.190 14.425 36.360 1.00 72.56 598 LEU A N 1
ATOM 4872 C CA . LEU A 1 598 ? -20.725 13.079 36.116 1.00 72.56 598 LEU A CA 1
ATOM 4873 C C . LEU A 1 598 ? -19.674 11.973 36.332 1.00 72.56 598 LEU A C 1
ATOM 4875 O O . LEU A 1 598 ? -19.948 10.958 36.974 1.00 72.56 598 LEU A O 1
ATOM 4879 N N . PHE A 1 599 ? -18.446 12.191 35.854 1.00 78.00 599 PHE A N 1
ATOM 4880 C CA . PHE A 1 599 ? -17.399 11.166 35.822 1.00 78.00 599 PHE A CA 1
ATOM 4881 C C . PHE A 1 599 ? -16.355 11.246 36.959 1.00 78.00 599 PHE A C 1
ATOM 4883 O O . PHE A 1 599 ? -15.502 10.356 37.047 1.00 78.00 599 PHE A O 1
ATOM 4890 N N . LEU A 1 600 ? -16.410 12.243 37.858 1.00 79.56 600 LEU A N 1
ATOM 4891 C CA . LEU A 1 600 ? -15.482 12.363 39.005 1.00 79.56 600 LEU A CA 1
ATOM 4892 C C . LEU A 1 600 ? -16.151 12.692 40.344 1.00 79.56 600 LEU A C 1
ATOM 4894 O O . LEU A 1 600 ? -15.840 12.039 41.347 1.00 79.56 600 LEU A O 1
ATOM 4898 N N . HIS A 1 601 ? -17.005 13.721 40.366 1.00 81.19 601 HIS A N 1
ATOM 4899 C CA . HIS A 1 601 ? -17.434 14.393 41.603 1.00 81.19 601 HIS A CA 1
ATOM 4900 C C . HIS A 1 601 ? -18.829 13.988 42.083 1.00 81.19 601 HIS A C 1
ATOM 4902 O O . HIS A 1 601 ? -19.088 14.045 43.281 1.00 81.19 601 HIS A O 1
ATOM 4908 N N . CYS A 1 602 ? -19.696 13.509 41.186 1.00 75.38 602 CYS A N 1
ATOM 4909 C CA . CYS A 1 602 ? -20.988 12.907 41.519 1.00 75.38 602 CYS A CA 1
ATOM 4910 C C . CYS A 1 602 ? -20.847 11.892 42.668 1.00 75.38 602 CYS A C 1
ATOM 4912 O O . CYS A 1 602 ? -19.894 11.109 42.688 1.00 75.38 602 CYS A O 1
ATOM 4914 N N . LYS A 1 603 ? -21.792 11.880 43.617 1.00 68.94 603 LYS A N 1
ATOM 4915 C CA . LYS A 1 603 ? -21.756 11.037 44.828 1.00 68.94 603 LYS A CA 1
ATOM 4916 C C . LYS A 1 603 ? -21.580 9.543 44.516 1.00 68.94 603 LYS A C 1
ATOM 4918 O O . LYS A 1 603 ? -20.759 8.882 45.148 1.00 68.94 603 LYS A O 1
ATOM 4923 N N . TRP A 1 604 ? -22.268 9.037 43.494 1.00 63.84 604 TRP A N 1
ATOM 4924 C CA . TRP A 1 604 ? -22.202 7.626 43.095 1.00 63.84 604 TRP A CA 1
ATOM 4925 C C . TRP A 1 604 ? -20.872 7.269 42.415 1.00 63.84 604 TRP A C 1
ATOM 4927 O O . TRP A 1 604 ? -20.164 6.351 42.833 1.00 6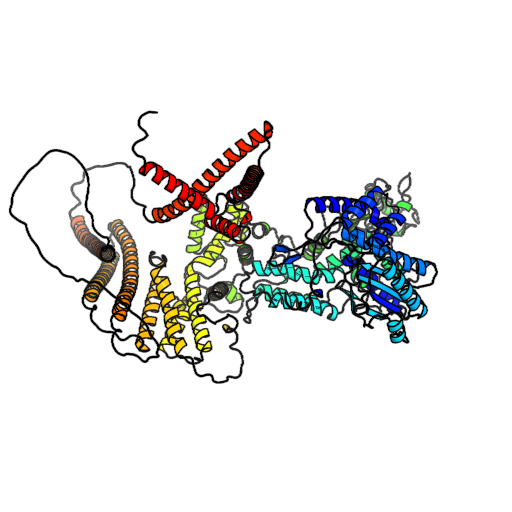3.84 604 TRP A O 1
ATOM 4937 N N . THR A 1 605 ? -20.442 8.077 41.441 1.00 71.56 605 THR A N 1
ATOM 4938 C CA . THR A 1 605 ? -19.110 7.952 40.830 1.00 71.56 605 THR A CA 1
ATOM 4939 C C . THR A 1 605 ? -17.997 8.108 41.873 1.00 71.56 605 THR A C 1
ATOM 4941 O O . THR A 1 605 ? -16.964 7.445 41.795 1.00 71.56 605 THR A O 1
ATOM 4944 N N . THR A 1 606 ? -18.212 8.931 42.903 1.00 77.81 606 THR A N 1
ATOM 4945 C CA . THR A 1 606 ? -17.296 9.098 44.034 1.00 77.81 606 THR A CA 1
ATOM 4946 C C . THR A 1 606 ? -17.121 7.819 44.840 1.00 77.81 606 THR A C 1
ATOM 4948 O O . THR A 1 606 ? -15.976 7.478 45.132 1.00 77.81 606 THR A O 1
ATOM 4951 N N . GLN A 1 607 ? -18.200 7.085 45.117 1.00 69.44 607 GLN A N 1
ATOM 4952 C CA . GLN A 1 607 ? -18.135 5.782 45.781 1.00 69.44 607 GLN A CA 1
ATOM 4953 C C . GLN A 1 607 ? -17.372 4.754 44.930 1.00 69.44 607 GLN A C 1
ATOM 4955 O O . GLN A 1 607 ? -16.504 4.057 45.453 1.00 69.44 607 GLN A O 1
ATOM 4960 N N . LEU A 1 608 ? -17.597 4.716 43.609 1.00 71.44 608 LEU A N 1
ATOM 4961 C CA . LEU A 1 608 ? -16.824 3.852 42.702 1.00 71.44 608 LEU A CA 1
ATOM 4962 C C . LEU A 1 608 ? -15.320 4.170 42.740 1.00 71.44 608 LEU A C 1
ATOM 4964 O O . LEU A 1 608 ? -14.506 3.254 42.839 1.00 71.44 608 LEU A O 1
ATOM 4968 N N . TRP A 1 609 ? -14.934 5.450 42.721 1.00 78.81 609 TRP A N 1
ATOM 4969 C CA . TRP A 1 609 ? -13.534 5.852 42.907 1.00 78.81 609 TRP A CA 1
ATOM 4970 C C . TRP A 1 609 ? -12.980 5.419 44.273 1.00 78.81 609 TRP A C 1
ATOM 4972 O O . TRP A 1 609 ? -11.878 4.874 44.327 1.00 78.81 609 TRP A O 1
ATOM 4982 N N . GLN A 1 610 ? -13.751 5.598 45.352 1.00 76.19 610 GLN A N 1
ATOM 4983 C CA . GLN A 1 610 ? -13.360 5.208 46.712 1.00 76.19 610 GLN A CA 1
ATOM 4984 C C . GLN A 1 610 ? -13.110 3.699 46.842 1.00 76.19 610 GLN A C 1
ATOM 4986 O O . GLN A 1 610 ? -12.136 3.304 47.477 1.00 76.19 610 GLN A O 1
ATOM 4991 N N . MET A 1 611 ? -13.901 2.842 46.183 1.00 74.12 611 MET A N 1
ATOM 4992 C CA . MET A 1 611 ? -13.635 1.394 46.157 1.00 74.12 611 MET A CA 1
ATOM 4993 C C . MET A 1 611 ? -12.222 1.083 45.636 1.00 74.12 611 MET A C 1
ATOM 4995 O O . MET A 1 611 ? -11.507 0.273 46.225 1.00 74.12 611 MET A O 1
ATOM 4999 N N . PHE A 1 612 ? -11.786 1.745 44.558 1.00 73.06 612 PHE A N 1
ATOM 5000 C CA . PHE A 1 612 ? -10.468 1.504 43.964 1.00 73.06 612 PHE A CA 1
ATOM 5001 C C . PHE A 1 612 ? -9.308 2.162 44.722 1.00 73.06 612 PHE A C 1
ATOM 5003 O O . PHE A 1 612 ? -8.225 1.576 44.754 1.00 73.06 612 PHE A O 1
ATOM 5010 N N . THR A 1 613 ? -9.502 3.326 45.351 1.00 74.25 613 THR A N 1
ATOM 5011 C CA . THR A 1 613 ? -8.462 3.939 46.199 1.00 74.25 613 THR A CA 1
ATOM 5012 C C . THR A 1 613 ? -8.277 3.178 47.506 1.00 74.25 613 THR A C 1
ATOM 5014 O O . THR A 1 613 ? -7.140 2.942 47.912 1.00 74.25 613 THR A O 1
ATOM 5017 N N . ASN A 1 614 ? -9.369 2.718 48.125 1.00 73.69 614 ASN A N 1
ATOM 5018 C CA . ASN A 1 614 ? -9.331 1.993 49.396 1.00 73.69 614 ASN A CA 1
ATOM 5019 C C . ASN A 1 614 ? -8.677 0.610 49.232 1.00 73.69 614 ASN A C 1
ATOM 5021 O O . ASN A 1 614 ? -7.866 0.230 50.066 1.00 73.69 614 ASN A O 1
ATOM 5025 N N . MET A 1 615 ? -8.894 -0.081 48.101 1.00 65.75 615 MET A N 1
ATOM 5026 C CA . MET A 1 615 ? -8.164 -1.313 47.728 1.00 65.75 615 MET A CA 1
ATOM 5027 C C . MET A 1 615 ? -6.635 -1.142 47.564 1.00 65.75 615 MET A C 1
ATOM 5029 O O . MET A 1 615 ? -5.935 -2.112 47.262 1.00 65.75 615 MET A O 1
ATOM 5033 N N . ARG A 1 616 ? -6.099 0.077 47.704 1.00 65.50 616 ARG A N 1
ATOM 5034 C CA . ARG A 1 616 ? -4.662 0.391 47.651 1.00 65.50 616 ARG A CA 1
ATOM 5035 C C . ARG A 1 616 ? -4.200 1.360 48.748 1.00 65.50 616 ARG A C 1
ATOM 5037 O O . ARG A 1 616 ? -3.069 1.824 48.665 1.00 65.50 616 ARG A O 1
ATOM 5044 N N . GLU A 1 617 ? -5.060 1.684 49.717 1.00 65.50 617 GLU A N 1
ATOM 5045 C CA . GLU A 1 617 ? -4.802 2.662 50.794 1.00 65.50 617 GLU A CA 1
ATOM 5046 C C . GLU A 1 617 ? -4.375 4.067 50.298 1.00 65.50 617 GLU A C 1
ATOM 5048 O O . GLU A 1 617 ? -3.791 4.866 51.031 1.00 65.50 617 GLU A O 1
ATOM 5053 N N . VAL A 1 618 ? -4.692 4.411 49.042 1.00 68.56 618 VAL A N 1
ATOM 5054 C CA . VAL A 1 618 ? -4.255 5.672 48.424 1.00 68.56 618 VAL A CA 1
ATOM 5055 C C . VAL A 1 618 ? -5.120 6.828 48.921 1.00 68.56 618 VAL A C 1
ATOM 5057 O O . VAL A 1 618 ? -6.277 6.970 48.522 1.00 68.56 618 VAL A O 1
ATOM 5060 N N . LYS A 1 619 ? -4.534 7.715 49.733 1.00 63.28 619 LYS A N 1
ATOM 5061 C CA . LYS A 1 619 ? -5.130 9.007 50.117 1.00 63.28 619 LYS A CA 1
ATOM 5062 C C . LYS A 1 619 ? -5.144 9.967 48.918 1.00 63.28 619 LYS A C 1
ATOM 5064 O O . LYS A 1 619 ? -4.270 10.816 48.772 1.00 63.28 619 LYS A O 1
ATOM 5069 N N . TRP A 1 620 ? -6.123 9.799 48.030 1.00 71.19 620 TRP A N 1
ATOM 5070 C CA . TRP A 1 620 ? -6.232 10.554 46.780 1.00 71.19 620 TRP A CA 1
ATOM 5071 C C . TRP A 1 620 ? -7.027 11.858 46.937 1.00 71.19 620 TRP A C 1
ATOM 5073 O O . TRP A 1 620 ? -8.222 11.836 47.231 1.00 71.19 620 TRP A O 1
ATOM 5083 N N . VAL A 1 621 ? -6.384 12.996 46.658 1.00 73.94 621 VAL A N 1
ATOM 5084 C CA . VAL A 1 621 ? -7.067 14.286 46.470 1.00 73.94 621 VAL A CA 1
ATOM 5085 C C . VAL A 1 621 ? -7.564 14.374 45.027 1.00 73.94 621 VAL A C 1
ATOM 5087 O O . VAL A 1 621 ? -6.774 14.274 44.087 1.00 73.94 621 VAL A O 1
ATOM 5090 N N . LYS A 1 622 ? -8.875 14.561 44.841 1.00 76.31 622 LYS A N 1
ATOM 5091 C CA . LYS A 1 622 ? -9.505 14.600 43.514 1.00 76.31 622 LYS A CA 1
ATOM 5092 C C . LYS A 1 622 ? -9.184 15.901 42.760 1.00 76.31 622 LYS A C 1
ATOM 5094 O O . LYS A 1 622 ? -9.547 16.970 43.246 1.00 76.31 622 LYS A O 1
ATOM 5099 N N . PRO A 1 623 ? -8.587 15.836 41.556 1.00 82.12 623 PRO A N 1
ATOM 5100 C CA . PRO A 1 623 ? -8.440 16.995 40.677 1.00 82.12 623 PRO A CA 1
ATOM 5101 C C . PRO A 1 623 ? -9.783 17.538 40.178 1.00 82.12 623 PRO A C 1
ATOM 5103 O O . PRO A 1 623 ? -10.763 16.799 40.078 1.00 82.12 623 PRO A O 1
ATOM 5106 N N . GLY A 1 624 ? -9.810 18.813 39.783 1.00 80.50 624 GLY A N 1
ATOM 5107 C CA . GLY A 1 624 ? -11.018 19.463 39.276 1.00 80.50 624 GLY A CA 1
ATOM 5108 C C . GLY A 1 624 ? -11.500 18.884 37.943 1.00 80.50 624 GLY A C 1
ATOM 5109 O O . GLY A 1 624 ? -12.710 18.753 37.742 1.00 80.50 624 GLY A O 1
ATOM 5110 N N . ARG A 1 625 ? -10.572 18.504 37.048 1.00 83.88 625 ARG A N 1
ATOM 5111 C CA . ARG A 1 625 ? -10.876 18.055 35.676 1.00 83.88 625 ARG A CA 1
ATOM 5112 C C . ARG A 1 625 ? -10.383 16.644 35.349 1.00 83.88 625 ARG A C 1
ATOM 5114 O O . ARG A 1 625 ? -9.300 16.231 35.760 1.00 83.88 625 ARG A O 1
ATOM 5121 N N . ILE A 1 626 ? -11.094 15.944 34.458 1.00 82.50 626 ILE A N 1
ATOM 5122 C CA . ILE A 1 626 ? -10.687 14.632 33.906 1.00 82.50 626 ILE A CA 1
ATOM 5123 C C . ILE A 1 626 ? -9.270 14.668 33.306 1.00 82.50 626 ILE A C 1
ATOM 5125 O O . ILE A 1 626 ? -8.488 13.729 33.473 1.00 82.50 626 ILE A O 1
ATOM 5129 N N . LYS A 1 627 ? -8.904 15.771 32.641 1.00 82.06 627 LYS A N 1
ATOM 5130 C CA . LYS A 1 627 ? -7.560 15.978 32.074 1.00 82.06 627 LYS A CA 1
ATOM 5131 C C . LYS A 1 627 ? -6.449 15.962 33.129 1.00 82.06 627 LYS A C 1
ATOM 5133 O O . LYS A 1 627 ? -5.330 15.572 32.807 1.00 82.06 627 LYS A O 1
ATOM 5138 N N . GLU A 1 628 ? -6.741 16.391 34.354 1.00 82.75 628 GLU A N 1
ATOM 5139 C CA . GLU A 1 628 ? -5.793 16.425 35.472 1.00 82.75 628 GLU A CA 1
ATOM 5140 C C . GLU A 1 628 ? -5.701 15.057 36.154 1.00 82.75 628 GLU A C 1
ATOM 5142 O O . GLU A 1 628 ? -4.598 14.622 36.475 1.00 82.75 628 GLU A O 1
ATOM 5147 N N . VAL A 1 629 ? -6.816 14.320 36.256 1.00 82.31 629 VAL A N 1
ATOM 5148 C CA . VAL A 1 629 ? -6.826 12.908 36.690 1.00 82.31 629 VAL A CA 1
ATOM 5149 C C . VAL A 1 629 ? -5.891 12.070 35.822 1.00 82.31 629 VAL A C 1
ATOM 5151 O O . VAL A 1 629 ? -5.047 11.343 36.335 1.00 82.31 629 VAL A O 1
ATOM 5154 N N . LEU A 1 630 ? -5.957 12.235 34.498 1.00 80.75 630 LEU A N 1
ATOM 5155 C CA . LEU A 1 630 ? -5.062 11.533 33.571 1.00 80.75 630 LEU A CA 1
ATOM 5156 C C . LEU A 1 630 ? -3.597 12.014 33.631 1.00 80.75 630 LEU A C 1
ATOM 5158 O O . LEU A 1 630 ? -2.723 11.325 33.106 1.00 80.75 630 LEU A O 1
ATOM 5162 N N . LYS A 1 631 ? -3.306 13.152 34.282 1.00 77.75 631 LYS A N 1
ATOM 5163 C CA . LYS A 1 631 ? -1.936 13.600 34.585 1.00 77.75 631 LYS A CA 1
ATOM 5164 C C . LYS A 1 631 ? -1.423 13.043 35.920 1.00 77.75 631 LYS A C 1
ATOM 5166 O O . LYS A 1 631 ? -0.308 12.524 35.939 1.00 77.75 631 LYS A O 1
ATOM 5171 N N . CYS A 1 632 ? -2.193 13.117 37.012 1.00 75.75 632 CYS A N 1
ATOM 5172 C CA . CYS A 1 632 ? -1.739 12.640 38.328 1.00 75.75 632 CYS A CA 1
ATOM 5173 C C . CYS A 1 632 ? -1.654 11.107 38.397 1.00 75.75 632 CYS A C 1
ATOM 5175 O O . CYS A 1 632 ? -0.618 10.577 38.788 1.00 75.75 632 CYS A O 1
ATOM 5177 N N . TRP A 1 633 ? -2.644 10.389 37.853 1.00 77.38 633 TRP A N 1
ATOM 5178 C CA . TRP A 1 633 ? -2.687 8.916 37.822 1.00 77.38 633 TRP A CA 1
ATOM 5179 C C . TRP A 1 633 ? -1.573 8.268 36.967 1.00 77.38 633 TRP A C 1
ATOM 5181 O O . TRP A 1 633 ? -1.452 7.045 36.907 1.00 77.38 633 TRP A O 1
ATOM 5191 N N . ASN A 1 634 ? -0.755 9.083 36.287 1.00 66.25 634 ASN A N 1
ATOM 5192 C CA . ASN A 1 634 ? 0.436 8.663 35.548 1.00 66.25 634 ASN A CA 1
ATOM 5193 C C . ASN A 1 634 ? 1.762 8.957 36.288 1.00 66.25 634 ASN A C 1
ATOM 5195 O O . ASN A 1 634 ? 2.808 8.519 35.813 1.00 66.25 634 ASN A O 1
ATOM 5199 N N . ARG A 1 635 ? 1.747 9.711 37.399 1.00 59.28 635 ARG A N 1
ATOM 5200 C CA . ARG A 1 635 ? 2.938 10.006 38.221 1.00 59.28 635 ARG A CA 1
ATOM 5201 C C . ARG A 1 635 ? 3.098 9.033 39.394 1.00 59.28 635 ARG A C 1
ATOM 5203 O O . ARG A 1 635 ? 4.223 8.653 39.701 1.00 59.28 635 ARG A O 1
ATOM 5210 N N . ASP A 1 636 ? 1.996 8.574 39.982 1.00 53.06 636 ASP A N 1
ATOM 5211 C CA . ASP A 1 636 ? 2.022 7.703 41.161 1.00 53.06 636 ASP A CA 1
ATOM 5212 C C . ASP A 1 636 ? 2.167 6.214 40.781 1.00 53.06 636 ASP A C 1
ATOM 5214 O O . ASP A 1 636 ? 1.178 5.503 40.578 1.00 53.06 636 ASP A O 1
ATOM 5218 N N . GLY A 1 637 ? 3.405 5.710 40.679 1.00 48.34 637 GLY A N 1
ATOM 5219 C CA . GLY A 1 637 ? 3.636 4.273 40.479 1.00 48.34 637 GLY A CA 1
ATOM 5220 C C . GLY A 1 637 ? 5.094 3.831 40.326 1.00 48.34 637 GLY A C 1
ATOM 5221 O O . GLY A 1 637 ? 5.711 4.062 39.291 1.00 48.34 637 GLY A O 1
ATOM 5222 N N . ASN A 1 638 ? 5.605 3.090 41.317 1.00 41.84 638 ASN A N 1
ATOM 5223 C CA . ASN A 1 638 ? 6.850 2.324 41.186 1.00 41.84 638 ASN A CA 1
ATOM 5224 C C . ASN A 1 638 ? 6.693 1.172 40.173 1.00 41.84 638 ASN A C 1
ATOM 5226 O O . ASN A 1 638 ? 5.645 0.523 40.107 1.00 41.84 638 ASN A O 1
ATOM 5230 N N . ALA A 1 639 ? 7.757 0.909 39.411 1.00 40.94 639 ALA A N 1
ATOM 5231 C CA . ALA A 1 639 ? 7.725 0.063 38.218 1.00 40.94 639 ALA A CA 1
ATOM 5232 C C . ALA A 1 639 ? 7.342 -1.407 38.489 1.00 40.94 639 ALA A C 1
ATOM 5234 O O . ALA A 1 639 ? 7.960 -2.086 39.310 1.00 40.94 639 ALA A O 1
ATOM 5235 N N . GLY A 1 640 ? 6.382 -1.952 37.728 1.00 50.41 640 GLY A N 1
ATOM 5236 C CA . GLY A 1 640 ? 6.132 -3.403 37.715 1.00 50.41 640 GLY A CA 1
ATOM 5237 C C . GLY A 1 640 ? 4.800 -3.850 37.106 1.00 50.41 640 GLY A C 1
ATOM 5238 O O . GLY A 1 640 ? 3.911 -3.055 36.832 1.00 50.41 640 GLY A O 1
ATOM 5239 N N . ARG A 1 641 ? 4.586 -5.167 36.939 1.00 46.31 641 ARG A N 1
ATOM 5240 C CA . ARG A 1 641 ? 3.355 -5.716 36.307 1.00 46.31 641 ARG A CA 1
ATOM 5241 C C . ARG A 1 641 ? 2.034 -5.317 36.999 1.00 46.31 641 ARG A C 1
ATOM 5243 O O . ARG A 1 641 ? 0.983 -5.366 36.363 1.00 46.31 641 ARG A O 1
ATOM 5250 N N . LYS A 1 642 ? 2.061 -4.909 38.277 1.00 50.75 642 LYS A N 1
ATOM 5251 C CA . LYS A 1 642 ? 0.885 -4.386 39.009 1.00 50.75 642 LYS A CA 1
ATOM 5252 C C . LYS A 1 642 ? 0.451 -2.980 38.537 1.00 50.75 642 LYS A C 1
ATOM 5254 O O . LYS A 1 642 ? -0.665 -2.567 38.840 1.00 50.75 642 LYS A O 1
ATOM 5259 N N . GLU A 1 643 ? 1.303 -2.275 37.795 1.00 66.06 643 GLU A N 1
ATOM 5260 C CA . GLU A 1 643 ? 1.121 -0.907 37.287 1.00 66.06 643 GLU A CA 1
ATOM 5261 C C . GLU A 1 643 ? 0.246 -0.854 36.019 1.00 66.06 643 GLU A C 1
ATOM 5263 O O . GLU A 1 643 ? -0.641 -0.008 35.916 1.00 66.06 643 GLU A O 1
ATOM 5268 N N . GLU A 1 644 ? 0.412 -1.799 35.078 1.00 64.44 644 GLU A N 1
ATOM 5269 C CA . GLU A 1 644 ? -0.395 -1.837 33.841 1.00 64.44 644 GLU A CA 1
ATOM 5270 C C . GLU A 1 644 ? -1.896 -1.952 34.126 1.00 64.44 644 GLU A C 1
ATOM 5272 O O . GLU A 1 644 ? -2.698 -1.337 33.429 1.00 64.44 644 GLU A O 1
ATOM 5277 N N . ARG A 1 645 ? -2.281 -2.711 35.164 1.00 70.12 645 ARG A N 1
ATOM 5278 C CA . ARG A 1 645 ? -3.679 -2.819 35.614 1.00 70.12 645 ARG A CA 1
ATOM 5279 C C . ARG A 1 645 ? -4.166 -1.530 36.286 1.00 70.12 645 ARG A C 1
ATOM 5281 O O . ARG A 1 645 ? -5.319 -1.157 36.109 1.00 70.12 645 ARG A O 1
ATOM 5288 N N . TRP A 1 646 ? -3.297 -0.823 37.013 1.00 76.06 646 TRP A N 1
ATOM 5289 C CA . TRP A 1 646 ? -3.644 0.437 37.687 1.00 76.06 646 TRP A CA 1
ATOM 5290 C C . TRP A 1 646 ? -3.963 1.562 36.693 1.00 76.06 646 TRP A C 1
ATOM 5292 O O . TRP A 1 646 ? -4.914 2.315 36.894 1.00 76.06 646 TRP A O 1
ATOM 5302 N N . LYS A 1 647 ? -3.249 1.606 35.560 1.00 76.69 647 LYS A N 1
ATOM 5303 C CA . LYS A 1 647 ? -3.492 2.558 34.458 1.00 76.69 647 LYS A CA 1
ATOM 5304 C C . LYS A 1 647 ? -4.827 2.344 33.728 1.00 76.69 647 LYS A C 1
ATOM 5306 O O . LYS A 1 647 ? -5.286 3.241 33.026 1.00 76.69 647 LYS A O 1
ATOM 5311 N N . MET A 1 648 ? -5.486 1.198 33.922 1.00 82.38 648 MET A N 1
ATOM 5312 C CA . MET A 1 648 ? -6.830 0.935 33.387 1.00 82.38 648 MET A CA 1
ATOM 5313 C C . MET A 1 648 ? -7.938 1.571 34.233 1.00 82.38 648 MET A C 1
ATOM 5315 O O . MET A 1 648 ? -8.980 1.924 33.684 1.00 82.38 648 MET A O 1
ATOM 5319 N N . VAL A 1 649 ? -7.720 1.725 35.547 1.00 81.44 649 VAL A N 1
ATOM 5320 C CA . VAL A 1 649 ? -8.767 2.042 36.537 1.00 81.44 649 VAL A CA 1
ATOM 5321 C C . VAL A 1 649 ? -9.619 3.265 36.158 1.00 81.44 649 VAL A C 1
ATOM 5323 O O . VAL A 1 649 ? -10.838 3.099 36.126 1.00 81.44 649 VAL A O 1
ATOM 5326 N N . PRO A 1 650 ? -9.062 4.430 35.756 1.00 86.06 650 PRO A N 1
ATOM 5327 C CA . PRO A 1 650 ? -9.873 5.579 35.338 1.00 86.06 650 PRO A CA 1
ATOM 5328 C C . PRO A 1 650 ? -10.827 5.255 34.182 1.00 86.06 650 PRO A C 1
ATOM 5330 O O . PRO A 1 650 ? -12.014 5.568 34.233 1.00 86.06 650 PRO A O 1
ATOM 5333 N N . SER A 1 651 ? -10.327 4.554 33.160 1.00 84.88 651 SER A N 1
ATOM 5334 C CA . SER A 1 651 ? -11.128 4.182 31.988 1.00 84.88 651 SER A CA 1
ATOM 5335 C C . SER A 1 651 ? -12.194 3.139 32.328 1.00 84.88 651 SER A C 1
ATOM 5337 O O . SER A 1 651 ? -13.304 3.215 31.809 1.00 84.88 651 SER A O 1
ATOM 5339 N N . CYS A 1 652 ? -11.884 2.186 33.212 1.00 80.19 652 CYS A N 1
ATOM 5340 C CA . CYS A 1 652 ? -12.843 1.186 33.676 1.00 80.19 652 CYS A CA 1
ATOM 5341 C C . CYS A 1 652 ? -13.951 1.806 34.539 1.00 80.19 652 CYS A C 1
ATOM 5343 O O . CYS A 1 652 ? -15.111 1.448 34.360 1.00 80.19 652 CYS A O 1
ATOM 5345 N N . ILE A 1 653 ? -13.632 2.755 35.429 1.00 77.31 653 ILE A N 1
ATOM 5346 C CA . ILE A 1 653 ? -14.636 3.469 36.235 1.00 77.31 653 ILE A CA 1
ATOM 5347 C C . ILE A 1 653 ? -15.568 4.267 35.322 1.00 77.31 653 ILE A C 1
ATOM 5349 O O . ILE A 1 653 ? -16.780 4.094 35.405 1.00 77.31 653 ILE A O 1
ATOM 5353 N N . TRP A 1 654 ? -15.035 5.071 34.396 1.00 80.75 654 TRP A N 1
ATOM 5354 C CA . TRP A 1 654 ? -15.869 5.859 33.479 1.00 80.75 654 TRP A CA 1
ATOM 5355 C C . TRP A 1 654 ? -16.727 5.001 32.548 1.00 80.75 654 TRP A C 1
ATOM 5357 O O . TRP A 1 654 ? -17.850 5.384 32.232 1.00 80.75 654 TRP A O 1
ATOM 5367 N N . TRP A 1 655 ? -16.237 3.827 32.146 1.00 77.25 655 TRP A N 1
ATOM 5368 C CA . TRP A 1 655 ? -17.027 2.853 31.395 1.00 77.25 655 TRP A CA 1
ATOM 5369 C C . TRP A 1 655 ? -18.103 2.171 32.265 1.00 77.25 655 TRP A C 1
ATOM 5371 O O . TRP A 1 655 ? -19.223 1.972 31.813 1.00 77.25 655 TRP A O 1
ATOM 5381 N N . THR A 1 656 ? -17.822 1.906 33.545 1.00 67.38 656 THR A N 1
ATOM 5382 C CA . THR A 1 656 ? -18.799 1.331 34.495 1.00 67.38 656 THR A CA 1
ATOM 5383 C C . THR A 1 656 ? -19.927 2.314 34.828 1.00 67.38 656 THR A C 1
ATOM 5385 O O . THR A 1 656 ? -21.084 1.908 34.908 1.00 67.38 656 THR A O 1
ATOM 5388 N N . VAL A 1 657 ? -19.605 3.607 34.973 1.00 64.12 657 VAL A N 1
ATOM 5389 C CA . VAL A 1 657 ? -20.581 4.707 35.122 1.00 64.12 657 VAL A CA 1
ATOM 5390 C C . VAL A 1 657 ? -21.483 4.828 33.887 1.00 64.12 657 VAL A C 1
ATOM 5392 O O . VAL A 1 657 ? -22.626 5.253 34.007 1.00 64.12 657 VAL A O 1
ATOM 5395 N N . LEU A 1 658 ? -20.995 4.427 32.708 1.00 63.41 658 LEU A N 1
ATOM 5396 C CA . LEU A 1 658 ? -21.781 4.413 31.476 1.00 63.41 658 LEU A CA 1
ATOM 5397 C C . LEU A 1 658 ? -22.711 3.190 31.368 1.00 63.41 658 LEU A C 1
ATOM 5399 O O . LEU A 1 658 ? -23.755 3.309 30.742 1.00 63.41 658 LEU A O 1
ATOM 5403 N N . GLU A 1 659 ? -22.361 2.026 31.928 1.00 56.91 659 GLU A N 1
ATOM 5404 C CA . GLU A 1 659 ? -23.085 0.765 31.664 1.00 56.91 659 GLU A CA 1
ATOM 5405 C C . GLU A 1 659 ? -24.223 0.420 32.647 1.00 56.91 659 GLU A C 1
ATOM 5407 O O . GLU A 1 659 ? -25.188 -0.217 32.225 1.00 56.91 659 GLU A O 1
ATOM 5412 N N . LYS A 1 660 ? -24.129 0.779 33.937 1.00 53.03 660 LYS A N 1
ATOM 5413 C CA . LYS A 1 660 ? -24.798 -0.000 35.005 1.00 53.03 660 LYS A CA 1
ATOM 5414 C C . LYS A 1 660 ? -26.330 0.078 35.140 1.00 53.03 660 LYS A C 1
ATOM 5416 O O . LYS A 1 660 ? -26.937 -0.977 35.302 1.00 53.03 660 LYS A O 1
ATOM 5421 N N . ASP A 1 661 ? -26.955 1.257 35.112 1.00 47.28 661 ASP A N 1
ATOM 5422 C CA . ASP A 1 661 ? -28.342 1.412 35.621 1.00 47.28 661 ASP A CA 1
ATOM 5423 C C . ASP A 1 661 ? -29.440 1.545 34.546 1.00 47.28 661 ASP A C 1
ATOM 5425 O O . ASP A 1 661 ? -30.626 1.596 34.864 1.00 47.28 661 ASP A O 1
ATOM 5429 N N . LEU A 1 662 ? -29.071 1.604 33.263 1.00 53.56 662 LEU A N 1
ATOM 5430 C CA . LEU A 1 662 ? -29.980 2.017 32.179 1.00 53.56 662 LEU A CA 1
ATOM 5431 C C . LEU A 1 662 ? -30.375 0.884 31.204 1.00 53.56 662 LEU A C 1
ATOM 5433 O O . LEU A 1 662 ? -31.294 1.050 30.398 1.00 53.56 662 LEU A O 1
ATOM 5437 N N . ALA A 1 663 ? -29.722 -0.282 31.278 1.00 53.44 663 ALA A N 1
ATOM 5438 C CA . ALA A 1 663 ? -29.813 -1.331 30.253 1.00 53.44 663 ALA A CA 1
ATOM 5439 C C . ALA A 1 663 ? -31.214 -1.959 30.119 1.00 53.44 663 ALA A C 1
ATOM 5441 O O . ALA A 1 663 ? -31.658 -2.257 29.010 1.00 53.44 663 ALA A O 1
ATOM 5442 N N . ILE A 1 664 ? -31.933 -2.116 31.236 1.00 54.94 664 ILE A N 1
ATOM 5443 C CA . ILE A 1 664 ? -33.275 -2.724 31.267 1.00 54.94 664 ILE A CA 1
ATOM 5444 C C . ILE A 1 664 ? -34.306 -1.821 30.572 1.00 54.94 664 ILE A C 1
ATOM 5446 O O . ILE A 1 664 ? -35.141 -2.311 29.813 1.00 54.94 664 ILE A O 1
ATOM 5450 N N . PHE A 1 665 ? -34.214 -0.499 30.744 1.00 59.12 665 PHE A N 1
ATOM 5451 C CA . PHE A 1 665 ? -35.076 0.438 30.016 1.00 59.12 665 PHE A CA 1
ATOM 5452 C C . PHE A 1 665 ? -34.788 0.404 28.510 1.00 59.12 665 PHE A C 1
ATOM 5454 O O . PHE A 1 665 ? -35.723 0.403 27.715 1.00 59.12 665 PHE A O 1
ATOM 5461 N N . GLY A 1 666 ? -33.515 0.273 28.114 1.00 60.34 666 GLY A N 1
ATOM 5462 C CA . GLY A 1 666 ? -33.135 0.029 26.719 1.00 60.34 666 GLY A CA 1
ATOM 5463 C C . GLY A 1 666 ? -33.784 -1.231 26.130 1.00 60.34 666 GLY A C 1
ATOM 5464 O O . GLY A 1 666 ? -34.303 -1.177 25.017 1.00 60.34 666 GLY A O 1
ATOM 5465 N N . PHE A 1 667 ? -33.837 -2.328 26.893 1.00 68.75 667 PHE A N 1
ATOM 5466 C CA . PHE A 1 667 ? -34.499 -3.571 26.480 1.00 68.75 667 PHE A CA 1
ATOM 5467 C C . PHE A 1 667 ? -36.013 -3.406 26.271 1.00 68.75 667 PHE A C 1
ATOM 5469 O O . PHE A 1 667 ? -36.517 -3.755 25.205 1.00 68.75 667 PHE A O 1
ATOM 5476 N N . PHE A 1 668 ? -36.746 -2.830 27.231 1.00 70.00 668 PHE A N 1
ATOM 5477 C CA . PHE A 1 668 ? -38.200 -2.660 27.084 1.00 70.00 668 PHE A CA 1
ATOM 5478 C C . PHE A 1 668 ? -38.585 -1.612 26.025 1.00 70.00 668 PHE A C 1
ATOM 5480 O O . PHE A 1 668 ? -39.595 -1.780 25.341 1.00 70.00 668 PHE A O 1
ATOM 5487 N N . ILE A 1 669 ? -37.744 -0.595 25.796 1.00 65.62 669 ILE A N 1
ATOM 5488 C CA . ILE A 1 669 ? -37.895 0.336 24.667 1.00 65.62 669 ILE A CA 1
ATOM 5489 C C . ILE A 1 669 ? -37.651 -0.378 23.326 1.00 65.62 669 ILE A C 1
ATOM 5491 O O . ILE A 1 669 ? -38.392 -0.133 22.372 1.00 65.62 669 ILE A O 1
ATOM 5495 N N . ALA A 1 670 ? -36.658 -1.270 23.233 1.00 66.06 670 ALA A N 1
ATOM 5496 C CA . ALA A 1 670 ? -36.412 -2.073 22.032 1.00 66.06 670 ALA A CA 1
ATOM 5497 C C . ALA A 1 670 ? -37.576 -3.041 21.745 1.00 66.06 670 ALA A C 1
ATOM 5499 O O . ALA A 1 670 ? -38.070 -3.071 20.618 1.00 66.06 670 ALA A O 1
ATOM 5500 N N . LEU A 1 671 ? -38.080 -3.742 22.770 1.00 76.31 671 LEU A N 1
ATOM 5501 C CA . LEU A 1 671 ? -39.272 -4.592 22.683 1.00 76.31 671 LEU A CA 1
ATOM 5502 C C . LEU A 1 671 ? -40.488 -3.787 22.197 1.00 76.31 671 LEU A C 1
ATOM 5504 O O . LEU A 1 671 ? -41.083 -4.139 21.185 1.00 76.31 671 LEU A O 1
ATOM 5508 N N . GLY A 1 672 ? -40.810 -2.656 22.836 1.00 73.50 672 GLY A N 1
ATOM 5509 C CA . GLY A 1 672 ? -41.941 -1.807 22.439 1.00 73.50 672 GLY A CA 1
ATOM 5510 C C . GLY A 1 672 ? -41.832 -1.262 21.008 1.00 73.50 672 GLY A C 1
ATOM 5511 O O . GLY A 1 672 ? -42.823 -1.232 20.276 1.00 73.50 672 GLY A O 1
ATOM 5512 N N . ARG A 1 673 ? -40.624 -0.881 20.565 1.00 70.12 673 ARG A N 1
ATOM 5513 C CA . ARG A 1 673 ? -40.361 -0.459 19.175 1.00 70.12 673 ARG A CA 1
ATOM 5514 C C . ARG A 1 673 ? -40.518 -1.608 18.180 1.00 70.12 673 ARG A C 1
ATOM 5516 O O . ARG A 1 673 ? -41.131 -1.404 17.136 1.00 70.12 673 ARG A O 1
ATOM 5523 N N . SER A 1 674 ? -39.994 -2.793 18.499 1.00 70.94 674 SER A N 1
ATOM 5524 C CA . SER A 1 674 ? -40.130 -3.992 17.664 1.00 70.94 674 SER A CA 1
ATOM 5525 C C . SER A 1 674 ? -41.596 -4.412 17.535 1.00 70.94 674 SER A C 1
ATOM 5527 O O . SER A 1 674 ? -42.056 -4.658 16.425 1.00 70.94 674 SER A O 1
ATOM 5529 N N . THR A 1 675 ? -42.353 -4.369 18.633 1.00 76.81 675 THR A N 1
ATOM 5530 C CA . THR A 1 675 ? -43.803 -4.604 18.667 1.00 76.81 675 THR A CA 1
ATOM 5531 C C . THR A 1 675 ? -44.574 -3.611 17.792 1.00 76.81 675 THR A C 1
ATOM 5533 O O . THR A 1 675 ? -45.394 -4.023 16.974 1.00 76.81 675 THR A O 1
ATOM 5536 N N . LYS A 1 676 ? -44.288 -2.302 17.893 1.00 76.31 676 LYS A N 1
ATOM 5537 C CA . LYS A 1 676 ? -44.941 -1.297 17.033 1.00 76.31 676 LYS A CA 1
ATOM 5538 C C . LYS A 1 676 ? -44.593 -1.482 15.551 1.00 76.31 676 LYS A C 1
ATOM 5540 O O . LYS A 1 676 ? -45.460 -1.293 14.701 1.00 76.31 676 LYS A O 1
ATOM 5545 N N . ALA A 1 677 ? -43.352 -1.859 15.241 1.00 70.88 677 ALA A N 1
ATOM 5546 C CA . ALA A 1 677 ? -42.953 -2.186 13.875 1.00 70.88 677 ALA A CA 1
ATOM 5547 C C . ALA A 1 677 ? -43.703 -3.423 13.355 1.00 70.88 677 ALA A C 1
ATOM 5549 O O . ALA A 1 677 ? -44.262 -3.358 12.269 1.00 70.88 677 ALA A O 1
ATOM 5550 N N . PHE A 1 678 ? -43.795 -4.500 14.145 1.00 76.25 678 PHE A N 1
ATOM 5551 C CA . PHE A 1 678 ? -44.495 -5.733 13.767 1.00 76.25 678 PHE A CA 1
ATOM 5552 C C . PHE A 1 678 ? -45.968 -5.507 13.410 1.00 76.25 678 PHE A C 1
ATOM 5554 O O . PHE A 1 678 ? -46.449 -6.049 12.418 1.00 76.25 678 PHE A O 1
ATOM 5561 N N . LEU A 1 679 ? -46.679 -4.693 14.194 1.00 75.06 679 LEU A N 1
ATOM 5562 C CA . LEU A 1 679 ? -48.101 -4.420 13.973 1.00 75.06 679 LEU A CA 1
ATOM 5563 C C . LEU A 1 679 ? -48.344 -3.597 12.699 1.00 75.06 679 LEU A C 1
ATOM 5565 O O . LEU A 1 679 ? -49.228 -3.946 11.921 1.00 75.06 679 LEU A O 1
ATOM 5569 N N . SER A 1 680 ? -47.509 -2.592 12.414 1.00 73.94 680 SER A N 1
ATOM 5570 C CA . SER A 1 680 ? -47.533 -1.889 11.117 1.00 73.94 680 SER A CA 1
ATOM 5571 C C . SER A 1 680 ? -47.122 -2.824 9.961 1.00 73.94 680 SER A C 1
ATOM 5573 O O . SER A 1 680 ? -47.763 -2.820 8.914 1.00 73.94 680 SER A O 1
ATOM 5575 N N . GLU A 1 681 ? -46.153 -3.721 10.202 1.00 71.44 681 GLU A N 1
ATOM 5576 C CA . GLU A 1 681 ? -45.813 -4.915 9.396 1.00 71.44 681 GLU A CA 1
ATOM 5577 C C . GLU A 1 681 ? -47.051 -5.722 8.938 1.00 71.44 681 GLU A C 1
ATOM 5579 O O . GLU A 1 681 ? -47.119 -6.238 7.825 1.00 71.44 681 GLU A O 1
ATOM 5584 N N . ASN A 1 682 ? -48.040 -5.829 9.832 1.00 73.06 682 ASN A N 1
ATOM 5585 C CA . ASN A 1 682 ? -49.251 -6.641 9.699 1.00 73.06 682 ASN A CA 1
ATOM 5586 C C . ASN A 1 682 ? -50.520 -5.812 9.397 1.00 73.06 682 ASN A C 1
ATOM 5588 O O . ASN A 1 682 ? -51.627 -6.326 9.543 1.00 73.06 682 ASN A O 1
ATOM 5592 N N . GLY A 1 683 ? -50.379 -4.550 8.970 1.00 66.31 683 GLY A N 1
ATOM 5593 C CA . GLY A 1 683 ? -51.487 -3.702 8.502 1.00 66.31 683 GLY A CA 1
ATOM 5594 C C . GLY A 1 683 ? -52.166 -2.816 9.557 1.00 66.31 683 GLY A C 1
ATOM 5595 O O . GLY A 1 683 ? -53.106 -2.096 9.223 1.00 66.31 683 GLY A O 1
ATOM 5596 N N . PHE A 1 684 ? -51.701 -2.809 10.809 1.00 70.69 684 PHE A N 1
ATOM 5597 C CA . PHE A 1 684 ? -52.252 -1.955 11.869 1.00 70.69 684 PHE A CA 1
ATOM 5598 C C . PHE A 1 684 ? -51.566 -0.580 11.909 1.00 70.69 684 PHE A C 1
ATOM 5600 O O . PHE A 1 684 ? -50.646 -0.343 12.694 1.00 70.69 684 PHE A O 1
ATOM 5607 N N . ASP A 1 685 ? -52.026 0.343 11.061 1.00 58.19 685 ASP A N 1
ATOM 5608 C CA . ASP A 1 685 ? -51.598 1.754 11.102 1.00 58.19 685 ASP A CA 1
ATOM 5609 C C . ASP A 1 685 ? -52.284 2.560 12.221 1.00 58.19 685 ASP A C 1
ATOM 5611 O O . ASP A 1 685 ? -51.713 3.518 12.746 1.00 58.19 685 ASP A O 1
ATOM 5615 N N . THR A 1 686 ? -53.494 2.152 12.608 1.00 56.56 686 THR A N 1
ATOM 5616 C CA . THR A 1 686 ? -54.229 2.623 13.790 1.00 56.56 686 THR A CA 1
ATOM 5617 C C . THR A 1 686 ? -54.418 1.450 14.744 1.00 56.56 686 THR A C 1
ATOM 5619 O O . THR A 1 686 ? -54.733 0.347 14.300 1.00 56.56 686 THR A O 1
ATOM 5622 N N . LEU A 1 687 ? -54.210 1.681 16.039 1.00 67.25 687 LEU A N 1
ATOM 5623 C CA . LEU A 1 687 ? -54.268 0.663 17.089 1.00 67.25 687 LEU A CA 1
ATOM 5624 C C . LEU A 1 687 ? -55.390 0.988 18.071 1.00 67.25 687 LEU A C 1
ATOM 5626 O O . LEU A 1 687 ? -55.589 2.157 18.399 1.00 67.25 687 LEU A O 1
ATOM 5630 N N . ASP A 1 688 ? -56.062 -0.043 18.575 1.00 66.44 688 ASP A N 1
ATOM 5631 C CA . ASP A 1 688 ? -57.048 0.100 19.645 1.00 66.44 688 ASP A CA 1
ATOM 5632 C C . ASP A 1 688 ? -56.383 0.562 20.951 1.00 66.44 688 ASP A C 1
ATOM 5634 O O . ASP A 1 688 ? -55.242 0.184 21.254 1.00 66.44 688 ASP A O 1
ATOM 5638 N N . GLU A 1 689 ? -57.109 1.356 21.746 1.00 60.72 689 GLU A N 1
ATOM 5639 C CA . GLU A 1 689 ? -56.582 2.007 22.953 1.00 60.72 689 GLU A CA 1
ATOM 5640 C C . GLU A 1 689 ? -55.773 1.099 23.899 1.00 60.72 689 GLU A C 1
ATOM 5642 O O . GLU A 1 689 ? -54.672 1.521 24.257 1.00 60.72 689 GLU A O 1
ATOM 5647 N N . PRO A 1 690 ? -56.203 -0.122 24.295 1.00 69.00 690 PRO A N 1
ATOM 5648 C CA . PRO A 1 690 ? -55.418 -0.944 25.223 1.00 69.00 690 PRO A CA 1
ATOM 5649 C C . PRO A 1 690 ? -54.047 -1.339 24.650 1.00 69.00 690 PRO A C 1
ATOM 5651 O O . PRO A 1 690 ? -53.027 -1.235 25.337 1.00 69.00 690 PRO A O 1
ATOM 5654 N N . ILE A 1 691 ? -53.985 -1.724 23.370 1.00 70.38 691 ILE A N 1
ATOM 5655 C CA . ILE A 1 691 ? -52.730 -2.114 22.710 1.00 70.38 691 ILE A CA 1
ATOM 5656 C C . ILE A 1 691 ? -51.828 -0.889 22.536 1.00 70.38 691 ILE A C 1
ATOM 5658 O O . ILE A 1 691 ? -50.620 -0.964 22.790 1.00 70.38 691 ILE A O 1
ATOM 5662 N N . GLU A 1 692 ? -52.392 0.259 22.141 1.00 73.25 692 GLU A N 1
ATOM 5663 C CA . GLU A 1 692 ? -51.597 1.477 22.023 1.00 73.25 692 GLU A CA 1
ATOM 5664 C C . GLU A 1 692 ? -51.101 1.969 23.391 1.00 73.25 692 GLU A C 1
ATOM 5666 O O . GLU A 1 692 ? -49.957 2.412 23.494 1.00 73.25 692 GLU A O 1
ATOM 5671 N N . GLU A 1 693 ? -51.894 1.844 24.459 1.00 67.62 693 GLU A N 1
ATOM 5672 C CA . GLU A 1 693 ? -51.485 2.207 25.816 1.00 67.62 693 GLU A CA 1
ATOM 5673 C C . GLU A 1 693 ? -50.372 1.287 26.347 1.00 67.62 693 GLU A C 1
ATOM 5675 O O . GLU A 1 693 ? -49.403 1.778 26.929 1.00 67.62 693 GLU A O 1
ATOM 5680 N N . LEU A 1 694 ? -50.431 -0.024 26.080 1.00 74.06 694 LEU A N 1
ATOM 5681 C CA . LEU A 1 694 ? -49.357 -0.967 26.415 1.00 74.06 694 LEU A CA 1
ATOM 5682 C C . LEU A 1 694 ? -48.054 -0.640 25.666 1.00 74.06 694 LEU A C 1
ATOM 5684 O O . LEU A 1 694 ? -46.974 -0.623 26.262 1.00 74.06 694 LEU A O 1
ATOM 5688 N N . ILE A 1 695 ? -48.131 -0.311 24.374 1.00 71.19 695 ILE A N 1
ATOM 5689 C CA . ILE A 1 695 ? -46.960 0.076 23.570 1.00 71.19 695 ILE A CA 1
ATOM 5690 C C . ILE A 1 695 ? -46.408 1.439 24.018 1.00 71.19 695 ILE A C 1
ATOM 5692 O O . ILE A 1 695 ? -45.190 1.594 24.156 1.00 71.19 695 ILE A O 1
ATOM 5696 N N . ARG A 1 696 ? -47.277 2.411 24.327 1.00 65.06 696 ARG A N 1
ATOM 5697 C CA . ARG A 1 696 ? -46.903 3.686 24.966 1.00 65.06 696 ARG A CA 1
ATOM 5698 C C . ARG A 1 696 ? -46.263 3.452 26.338 1.00 65.06 696 ARG A C 1
ATOM 5700 O O . ARG A 1 696 ? -45.307 4.146 26.674 1.00 65.06 696 ARG A O 1
ATOM 5707 N N . TYR A 1 697 ? -46.696 2.449 27.102 1.00 70.44 697 TYR A N 1
ATOM 5708 C CA . TYR A 1 697 ? -46.094 2.089 28.387 1.00 70.44 697 TYR A CA 1
ATOM 5709 C C . TYR A 1 697 ? -44.707 1.435 28.238 1.00 70.44 697 TYR A C 1
ATOM 5711 O O . TYR A 1 697 ? -43.784 1.781 28.973 1.00 70.44 697 TYR A O 1
ATOM 5719 N N . LEU A 1 698 ? -44.495 0.561 27.253 1.00 69.31 698 LEU A N 1
ATOM 5720 C CA . LEU A 1 698 ? -43.169 -0.024 26.998 1.00 69.31 698 LEU A CA 1
ATOM 5721 C C . LEU A 1 698 ? -42.157 1.024 26.491 1.00 69.31 698 LEU A C 1
ATOM 5723 O O . LEU A 1 698 ? -41.015 1.074 26.956 1.00 69.31 698 LEU A O 1
ATOM 5727 N N . ILE A 1 699 ? -42.586 1.903 25.578 1.00 65.12 699 ILE A N 1
ATOM 5728 C CA . ILE A 1 699 ? -41.733 2.941 24.971 1.00 65.12 699 ILE A CA 1
ATOM 5729 C C . ILE A 1 699 ? -41.556 4.173 25.884 1.00 65.12 699 ILE A C 1
ATOM 5731 O O . ILE A 1 699 ? -40.509 4.816 25.827 1.00 65.12 699 ILE A O 1
ATOM 5735 N N . GLY A 1 700 ? -42.561 4.515 26.699 1.00 52.34 700 GLY A N 1
ATOM 5736 C CA . GLY A 1 700 ? -42.635 5.768 27.466 1.00 52.34 700 GLY A CA 1
ATOM 5737 C C . GLY A 1 700 ? -43.054 5.638 28.938 1.00 52.34 700 GLY A C 1
ATOM 5738 O O . GLY A 1 700 ? -42.814 6.560 29.709 1.00 52.34 700 GLY A O 1
ATOM 5739 N N . GLY A 1 701 ? -43.582 4.503 29.399 1.00 53.50 701 GLY A N 1
ATOM 5740 C CA . GLY A 1 701 ? -43.754 4.207 30.835 1.00 53.50 701 GLY A CA 1
ATOM 5741 C C . GLY A 1 701 ? -42.411 4.065 31.564 1.00 53.50 701 GLY A C 1
ATOM 5742 O O . GLY A 1 701 ? -42.248 4.512 32.699 1.00 53.50 701 GLY A O 1
ATOM 5743 N N . SER A 1 702 ? -41.408 3.565 30.839 1.00 53.53 702 SER A N 1
ATOM 5744 C CA . SER A 1 702 ? -39.979 3.592 31.183 1.00 53.53 702 SER A CA 1
ATOM 5745 C C . SER A 1 702 ? -39.414 5.014 31.350 1.00 53.53 702 SER A C 1
ATOM 5747 O O . SER A 1 702 ? -38.379 5.193 31.991 1.00 53.53 702 SER A O 1
ATOM 5749 N N . VAL A 1 703 ? -40.112 6.023 30.819 1.00 46.44 703 VAL A N 1
ATOM 5750 C CA . VAL A 1 703 ? -39.806 7.453 30.951 1.00 46.44 703 VAL A CA 1
ATOM 5751 C C . VAL A 1 703 ? -40.711 8.123 32.001 1.00 46.44 703 VAL A C 1
ATOM 5753 O O . VAL A 1 703 ? -40.246 8.982 32.740 1.00 46.44 703 VAL A O 1
ATOM 5756 N N . LEU A 1 704 ? -41.970 7.700 32.160 1.00 40.41 704 LEU A N 1
ATOM 5757 C CA . LEU A 1 704 ? -42.913 8.255 33.148 1.00 40.41 704 LEU A CA 1
ATOM 5758 C C . LEU A 1 704 ? -42.500 8.017 34.610 1.00 40.41 704 LEU A C 1
ATOM 5760 O O . LEU A 1 704 ? -42.752 8.876 35.450 1.00 40.41 704 LEU A O 1
ATOM 5764 N N . TYR A 1 705 ? -41.816 6.912 34.931 1.00 44.38 705 TYR A N 1
ATOM 5765 C CA . TYR A 1 705 ? -41.268 6.690 36.284 1.00 44.38 705 TYR A CA 1
ATOM 5766 C C . TYR A 1 705 ? -40.031 7.547 36.617 1.00 44.38 705 TYR A C 1
ATOM 5768 O O . TYR A 1 705 ? -39.618 7.625 37.779 1.00 44.38 705 TYR A O 1
ATOM 5776 N N . TYR A 1 706 ? -39.457 8.212 35.612 1.00 44.03 706 TYR A N 1
ATOM 5777 C CA . TYR A 1 706 ? -38.374 9.182 35.744 1.00 44.03 706 TYR A CA 1
ATOM 5778 C C . TYR A 1 706 ? -38.549 10.295 34.690 1.00 44.03 706 TYR A C 1
ATOM 5780 O O . TYR A 1 706 ? -37.755 10.358 33.749 1.00 44.03 706 TYR A O 1
ATOM 5788 N N . PRO A 1 707 ? -39.540 11.205 34.819 1.00 37.97 707 PRO A N 1
ATOM 5789 C CA . PRO A 1 707 ? -39.826 12.211 33.785 1.00 37.97 707 PRO A CA 1
ATOM 5790 C C . PRO A 1 707 ? -38.612 13.087 33.452 1.00 37.97 707 PRO A C 1
ATOM 5792 O O . PRO A 1 707 ? -38.444 13.540 32.323 1.00 37.97 707 PRO A O 1
ATOM 5795 N N . GLN A 1 708 ? -37.714 13.247 34.430 1.00 37.53 708 GLN A N 1
ATOM 5796 C CA . GLN A 1 708 ? -36.431 13.924 34.286 1.00 37.53 708 GLN A CA 1
ATOM 5797 C C . GLN A 1 708 ? -35.509 13.303 33.219 1.00 37.53 708 GLN A C 1
ATOM 5799 O O . GLN A 1 708 ? -34.716 14.046 32.656 1.00 37.53 708 GLN A O 1
ATOM 5804 N N . LEU A 1 709 ? -35.605 11.997 32.906 1.00 40.41 709 LEU A N 1
ATOM 5805 C CA . LEU A 1 709 ? -34.809 11.320 31.862 1.00 40.41 709 LEU A CA 1
ATOM 5806 C C . LEU A 1 709 ? -35.232 11.702 30.437 1.00 40.41 709 LEU A C 1
ATOM 5808 O O . LEU A 1 709 ? -34.391 11.694 29.539 1.00 40.41 709 LEU A O 1
ATOM 5812 N N . ALA A 1 710 ? -36.504 12.061 30.222 1.00 37.41 710 ALA A N 1
ATOM 5813 C CA . ALA A 1 710 ? -37.039 12.415 28.901 1.00 37.41 710 ALA A CA 1
ATOM 5814 C C . ALA A 1 710 ? -36.249 13.559 28.245 1.00 37.41 710 ALA A C 1
ATOM 5816 O O . ALA A 1 710 ? -35.988 13.556 27.044 1.00 37.41 710 ALA A O 1
ATOM 5817 N N . SER A 1 711 ? -35.848 14.528 29.070 1.00 36.91 711 SER A N 1
ATOM 5818 C CA . SER A 1 711 ? -35.083 15.718 28.699 1.00 36.91 711 SER A CA 1
ATOM 5819 C C . SER A 1 711 ? -33.581 15.478 28.496 1.00 36.91 711 SER A C 1
ATOM 5821 O O . SER A 1 711 ? -32.865 16.412 28.146 1.00 36.91 711 SER A O 1
ATOM 5823 N N . ILE A 1 712 ? -33.064 14.267 28.718 1.00 40.75 712 ILE A N 1
ATOM 5824 C CA . ILE A 1 712 ? -31.619 14.030 28.812 1.00 40.75 712 ILE A CA 1
ATOM 5825 C C . ILE A 1 712 ? -31.084 13.451 27.503 1.00 40.75 712 ILE A C 1
ATOM 5827 O O . ILE A 1 712 ? -31.283 12.283 27.180 1.00 40.75 712 ILE A O 1
ATOM 5831 N N . SER A 1 713 ? -30.317 14.229 26.735 1.00 41.56 713 SER A N 1
ATOM 5832 C CA . SER A 1 713 ? -29.731 13.696 25.493 1.00 41.56 713 SER A CA 1
ATOM 5833 C C . SER A 1 713 ? -28.589 12.690 25.729 1.00 41.56 713 SER A C 1
ATOM 5835 O O . SER A 1 713 ? -28.261 11.951 24.797 1.00 41.56 713 SER A O 1
ATOM 5837 N N . SER A 1 714 ? -28.027 12.579 26.939 1.00 40.00 714 SER A N 1
ATOM 5838 C CA . SER A 1 714 ? -27.182 11.434 27.317 1.00 40.00 714 SER A CA 1
ATOM 5839 C C . SER A 1 714 ? -28.009 10.149 27.531 1.00 40.00 714 SER A C 1
ATOM 5841 O O . SER A 1 714 ? -27.538 9.081 27.141 1.00 40.00 714 SER A O 1
ATOM 5843 N N . TYR A 1 715 ? -29.273 10.237 27.979 1.00 46.56 715 TYR A N 1
ATOM 5844 C CA . TYR A 1 715 ? -30.250 9.135 27.943 1.00 46.56 715 TYR A CA 1
ATOM 5845 C C . TYR A 1 715 ? -30.636 8.786 26.502 1.00 46.56 715 TYR A C 1
ATOM 5847 O O . TYR A 1 715 ? -30.600 7.616 26.140 1.00 46.56 715 TYR A O 1
ATOM 5855 N N . GLN A 1 716 ? -30.893 9.767 25.628 1.00 44.91 716 GLN A N 1
ATOM 5856 C CA . GLN A 1 716 ? -31.166 9.475 24.212 1.00 44.91 716 GLN A CA 1
ATOM 5857 C C . GLN A 1 716 ? -29.963 8.824 23.500 1.00 44.91 716 GLN A C 1
ATOM 5859 O O . GLN A 1 716 ? -30.144 7.862 22.757 1.00 44.91 716 GLN A O 1
ATOM 5864 N N . LEU A 1 717 ? -28.734 9.287 23.762 1.00 42.50 717 LEU A N 1
ATOM 5865 C CA . LEU A 1 717 ? -27.512 8.661 23.242 1.00 42.50 717 LEU A CA 1
ATOM 5866 C C . LEU A 1 717 ? -27.322 7.237 23.794 1.00 42.50 717 LEU A C 1
ATOM 5868 O O . LEU A 1 717 ? -26.854 6.363 23.069 1.00 42.50 717 LEU A O 1
ATOM 5872 N N . TYR A 1 718 ? -27.690 6.996 25.056 1.00 52.16 718 TYR A N 1
ATOM 5873 C CA . TYR A 1 718 ? -27.669 5.665 25.658 1.00 52.16 718 TYR A CA 1
ATOM 5874 C C . TYR A 1 718 ? -28.724 4.741 25.037 1.00 52.16 718 TYR A C 1
ATOM 5876 O O . TYR A 1 718 ? -28.402 3.619 24.664 1.00 52.16 718 TYR A O 1
ATOM 5884 N N . VAL A 1 719 ? -29.962 5.215 24.867 1.00 49.41 719 VAL A N 1
ATOM 5885 C CA . VAL A 1 719 ? -31.049 4.470 24.215 1.00 49.41 719 VAL A CA 1
ATOM 5886 C C . VAL A 1 719 ? -30.699 4.161 22.759 1.00 49.41 719 VAL A C 1
ATOM 5888 O O . VAL A 1 719 ? -30.997 3.064 22.305 1.00 49.41 719 VAL A O 1
ATOM 5891 N N . GLU A 1 720 ? -30.024 5.060 22.033 1.00 49.66 720 GLU A N 1
ATOM 5892 C CA . GLU A 1 720 ? -29.456 4.732 20.717 1.00 49.66 720 GLU A CA 1
ATOM 5893 C C . GLU A 1 720 ? -28.390 3.632 20.811 1.00 49.66 720 GLU A C 1
ATOM 5895 O O . GLU A 1 720 ? -28.496 2.649 20.091 1.00 49.66 720 GLU A O 1
ATOM 5900 N N . VAL A 1 721 ? -27.405 3.735 21.713 1.00 45.59 721 VAL A N 1
ATOM 5901 C CA . VAL A 1 721 ? -26.330 2.728 21.838 1.00 45.59 721 VAL A CA 1
ATOM 5902 C C . VAL A 1 721 ? -26.848 1.357 22.290 1.00 45.59 721 VAL A C 1
ATOM 5904 O O . VAL A 1 721 ? -26.385 0.341 21.780 1.00 45.59 721 VAL A O 1
ATOM 5907 N N . VAL A 1 722 ? -27.810 1.298 23.212 1.00 51.25 722 VAL A N 1
ATOM 5908 C CA . VAL A 1 722 ? -28.372 0.027 23.695 1.00 51.25 722 VAL A CA 1
ATOM 5909 C C . VAL A 1 722 ? -29.434 -0.532 22.751 1.00 51.25 722 VAL A C 1
ATOM 5911 O O . VAL A 1 722 ? -29.531 -1.747 22.657 1.00 51.25 722 VAL A O 1
ATOM 5914 N N . CYS A 1 723 ? -30.146 0.283 21.964 1.00 51.03 723 CYS A N 1
ATOM 5915 C CA . CYS A 1 723 ? -30.893 -0.261 20.823 1.00 51.03 723 CYS A CA 1
ATOM 5916 C C . CYS A 1 723 ? -29.931 -0.766 19.727 1.00 51.03 723 CYS A C 1
ATOM 5918 O O . CYS A 1 723 ? -30.088 -1.902 19.303 1.00 51.03 723 CYS A O 1
ATOM 5920 N N . GLU A 1 724 ? -28.873 -0.027 19.347 1.00 51.19 724 GLU A N 1
ATOM 5921 C CA . GLU A 1 724 ? -27.840 -0.497 18.389 1.00 51.19 724 GLU A CA 1
ATOM 5922 C C . GLU A 1 724 ? -27.246 -1.870 18.807 1.00 51.19 724 GLU A C 1
ATOM 5924 O O . GLU A 1 724 ? -26.981 -2.714 17.947 1.00 51.19 724 GLU A O 1
ATOM 5929 N N . GLU A 1 725 ? -27.071 -2.118 20.113 1.00 49.91 725 GLU A N 1
ATOM 5930 C CA . GLU A 1 725 ? -26.535 -3.372 20.685 1.00 49.91 725 GLU A CA 1
ATOM 5931 C C . GLU A 1 725 ? -27.623 -4.422 21.056 1.00 49.91 725 GLU A C 1
ATOM 5933 O O . GLU A 1 725 ? -27.271 -5.528 21.471 1.00 49.91 725 GLU A O 1
ATOM 5938 N N . LEU A 1 726 ? -28.925 -4.136 20.877 1.00 50.19 726 LEU A N 1
ATOM 5939 C CA . LEU A 1 726 ? -30.052 -5.078 21.076 1.00 50.19 726 LEU A CA 1
ATOM 5940 C C . LEU A 1 726 ? -30.886 -5.343 19.801 1.00 50.19 726 LEU A C 1
ATOM 5942 O O . LEU A 1 726 ? -31.589 -6.350 19.751 1.00 50.19 726 LEU A O 1
ATOM 5946 N N . ASP A 1 727 ? -30.733 -4.543 18.739 1.00 48.44 727 ASP A N 1
ATOM 5947 C CA . ASP A 1 727 ? -31.354 -4.645 17.394 1.00 48.44 727 ASP A CA 1
ATOM 5948 C C . ASP A 1 727 ? -31.003 -5.948 16.617 1.00 48.44 727 ASP A C 1
ATOM 5950 O O . ASP A 1 727 ? -31.215 -6.068 15.405 1.00 48.44 727 ASP A O 1
ATOM 5954 N N . TRP A 1 728 ? -30.401 -6.934 17.283 1.00 48.31 728 TRP A N 1
ATOM 5955 C CA . TRP A 1 728 ? -30.177 -8.291 16.778 1.00 48.31 728 TRP A CA 1
ATOM 5956 C C . TRP A 1 728 ? -31.114 -9.331 17.408 1.00 48.31 728 TRP A C 1
ATOM 5958 O O . TRP A 1 728 ? -31.160 -10.449 16.899 1.00 48.31 728 TRP A O 1
ATOM 5968 N N . LEU A 1 729 ? -31.843 -8.994 18.481 1.00 53.62 729 LEU A N 1
ATOM 5969 C CA . LEU A 1 729 ? -32.825 -9.871 19.122 1.00 53.62 729 LEU A CA 1
ATOM 5970 C C . LEU A 1 729 ? -34.094 -9.964 18.254 1.00 53.62 729 LEU A C 1
ATOM 5972 O O . LEU A 1 729 ? -34.803 -8.966 18.106 1.00 53.62 729 LEU A O 1
ATOM 5976 N N . PRO A 1 730 ? -34.422 -11.139 17.684 1.00 55.44 730 PRO A N 1
ATOM 5977 C CA . PRO A 1 730 ? -35.620 -11.307 16.876 1.00 55.44 730 PRO A CA 1
ATOM 5978 C C . PRO A 1 730 ? -36.815 -11.571 17.799 1.00 55.44 730 PRO A C 1
ATOM 5980 O O . PRO A 1 730 ? -37.195 -12.719 18.016 1.00 55.44 730 PRO A O 1
ATOM 5983 N N . PHE A 1 731 ? -37.394 -10.509 18.369 1.00 66.56 731 PHE A N 1
ATOM 5984 C CA . PHE A 1 731 ? -38.573 -10.616 19.243 1.00 66.56 731 PHE A CA 1
ATOM 5985 C C . PHE A 1 731 ? -39.767 -11.300 18.558 1.00 66.56 731 PHE A C 1
ATOM 5987 O O . PHE A 1 731 ? -40.537 -11.983 19.226 1.00 66.56 731 PHE A O 1
ATOM 5994 N N . TYR A 1 732 ? -39.875 -11.160 17.233 1.00 74.00 732 TYR A N 1
ATOM 5995 C CA . TYR A 1 732 ? -40.900 -11.784 16.400 1.00 74.00 732 TYR A CA 1
ATOM 5996 C C . TYR A 1 732 ? -40.252 -12.495 15.201 1.00 74.00 732 TYR A C 1
ATOM 5998 O O . TYR A 1 732 ? -39.359 -11.919 14.565 1.00 74.00 732 TYR A O 1
ATOM 6006 N N . PRO A 1 733 ? -40.676 -13.724 14.853 1.00 55.22 733 PRO A N 1
ATOM 6007 C CA . PRO A 1 733 ? -40.193 -14.409 13.659 1.00 55.22 733 PRO A CA 1
ATOM 6008 C C . PRO A 1 733 ? -40.660 -13.683 12.387 1.00 55.22 733 PRO A C 1
ATOM 6010 O O . PRO A 1 733 ? -41.764 -13.155 12.322 1.00 55.22 733 PRO A O 1
ATOM 6013 N N . GLY A 1 734 ? -39.809 -13.658 11.359 1.00 51.12 734 GLY A N 1
ATOM 6014 C CA . GLY A 1 734 ? -40.096 -13.013 10.070 1.00 51.12 734 GLY A CA 1
ATOM 6015 C C . GLY A 1 734 ? -39.586 -11.572 9.948 1.00 51.12 734 GLY A C 1
ATOM 6016 O O . GLY A 1 734 ? -39.095 -11.209 8.877 1.00 51.12 734 GLY A O 1
ATOM 6017 N N . ILE A 1 735 ? -39.580 -10.780 11.030 1.00 49.25 735 ILE A N 1
ATOM 6018 C CA . ILE A 1 735 ? -38.986 -9.433 10.991 1.00 49.25 735 ILE A CA 1
ATOM 6019 C C . ILE A 1 735 ? -37.475 -9.553 10.778 1.00 49.25 735 ILE A C 1
ATOM 6021 O O . ILE A 1 735 ? -36.740 -10.082 11.612 1.00 49.25 735 ILE A O 1
ATOM 6025 N N . THR A 1 736 ? -36.983 -8.977 9.684 1.00 40.72 736 THR A N 1
ATOM 6026 C CA . THR A 1 736 ? -35.560 -8.657 9.538 1.00 40.72 736 THR A CA 1
ATOM 6027 C C . THR A 1 736 ? -35.397 -7.143 9.566 1.00 40.72 736 THR A C 1
ATOM 6029 O O . THR A 1 736 ? -36.207 -6.422 8.990 1.00 40.72 736 THR A O 1
ATOM 6032 N N . ALA A 1 737 ? -34.333 -6.643 10.206 1.00 41.16 737 ALA A N 1
ATOM 6033 C CA . ALA A 1 737 ? -34.129 -5.218 10.523 1.00 41.16 737 ALA A CA 1
ATOM 6034 C C . ALA A 1 737 ? -34.070 -4.235 9.320 1.00 41.16 737 ALA A C 1
ATOM 6036 O O . ALA A 1 737 ? -33.791 -3.050 9.497 1.00 41.16 737 ALA A O 1
ATOM 6037 N N . ASN A 1 738 ? -34.328 -4.710 8.098 1.00 35.72 738 ASN A N 1
ATOM 6038 C CA . ASN A 1 738 ? -34.542 -3.894 6.908 1.00 35.72 738 ASN A CA 1
ATOM 6039 C C . ASN A 1 738 ? -35.957 -3.276 6.847 1.00 35.72 738 ASN A C 1
ATOM 6041 O O . ASN A 1 738 ? -36.120 -2.253 6.184 1.00 35.72 738 ASN A O 1
ATOM 6045 N N . SER A 1 739 ? -36.976 -3.864 7.489 1.00 38.16 739 SER A N 1
ATOM 6046 C CA . SER A 1 739 ? -38.356 -3.351 7.419 1.00 38.16 739 SER A CA 1
ATOM 6047 C C . SER A 1 739 ? -38.571 -2.087 8.253 1.00 38.16 739 SER A C 1
ATOM 6049 O O . SER A 1 739 ? -39.114 -1.104 7.751 1.00 38.16 739 SER A O 1
ATOM 6051 N N . ILE A 1 740 ? -38.017 -2.075 9.471 1.00 41.69 740 ILE A N 1
ATOM 6052 C CA . ILE A 1 740 ? -38.081 -1.015 10.501 1.00 41.69 740 ILE A CA 1
ATOM 6053 C C . ILE A 1 740 ? -37.696 0.390 9.971 1.00 41.69 740 ILE A C 1
ATOM 6055 O O . ILE A 1 740 ? -37.984 1.403 10.607 1.00 41.69 740 ILE A O 1
ATOM 6059 N N . ARG A 1 741 ? -37.052 0.480 8.799 1.00 39.25 741 ARG A N 1
ATOM 6060 C CA . ARG A 1 741 ? -36.571 1.729 8.182 1.00 39.25 741 ARG A CA 1
ATOM 6061 C C . ARG A 1 741 ? -37.351 2.187 6.941 1.00 39.25 741 ARG A C 1
ATOM 6063 O O . ARG A 1 741 ? -37.033 3.240 6.403 1.00 39.25 741 ARG A O 1
ATOM 6070 N N . ASN A 1 742 ? -38.358 1.439 6.480 1.00 31.31 742 ASN A N 1
ATOM 6071 C CA . ASN A 1 742 ? -39.096 1.734 5.239 1.00 31.31 742 ASN A CA 1
ATOM 6072 C C . ASN A 1 742 ? -40.348 2.624 5.417 1.00 31.31 742 ASN A C 1
ATOM 6074 O O . ASN A 1 742 ? -41.161 2.726 4.499 1.00 31.31 742 ASN A O 1
ATOM 6078 N N . THR A 1 743 ? -40.498 3.328 6.543 1.00 36.97 743 THR A N 1
ATOM 6079 C CA . THR A 1 743 ? -41.555 4.340 6.752 1.00 36.97 743 THR A CA 1
ATOM 6080 C C . THR A 1 743 ? -41.214 5.675 6.069 1.00 36.97 743 THR A C 1
ATOM 6082 O O . THR A 1 743 ? -41.120 6.728 6.695 1.00 36.97 743 THR A O 1
ATOM 6085 N N . GLY A 1 744 ? -41.017 5.628 4.748 1.00 35.78 744 GLY A N 1
ATOM 6086 C CA . GLY A 1 744 ? -40.660 6.778 3.914 1.00 35.78 744 GLY A CA 1
ATOM 6087 C C . GLY A 1 744 ? -41.116 6.594 2.468 1.00 35.78 744 GLY A C 1
ATOM 6088 O O . GLY A 1 744 ? -40.383 6.041 1.657 1.00 35.78 744 GLY A O 1
ATOM 6089 N N . HIS A 1 745 ? -42.331 7.064 2.166 1.00 40.34 745 HIS A N 1
ATOM 6090 C CA . HIS A 1 745 ? -42.969 7.077 0.841 1.00 40.34 745 HIS A CA 1
ATOM 6091 C C . HIS A 1 745 ? -42.870 5.778 0.015 1.00 40.34 745 HIS A C 1
ATOM 6093 O O . HIS A 1 745 ? -42.094 5.664 -0.934 1.00 40.34 745 HIS A O 1
ATOM 6099 N N . LYS A 1 746 ? -43.799 4.856 0.280 1.00 34.03 746 LYS A N 1
ATOM 6100 C CA . LYS A 1 746 ? -44.334 3.946 -0.743 1.00 34.03 746 LYS A CA 1
ATOM 6101 C C . LYS A 1 746 ? -45.844 4.138 -0.838 1.00 34.03 746 LYS A C 1
ATOM 6103 O O . LYS A 1 746 ? -46.498 4.355 0.179 1.00 34.03 746 LYS A O 1
ATOM 6108 N N . SER A 1 747 ? -46.383 4.090 -2.051 1.00 39.75 747 SER A N 1
ATOM 6109 C CA . SER A 1 747 ? -47.827 4.086 -2.289 1.00 39.75 747 SER A CA 1
ATOM 6110 C C . SER A 1 747 ? -48.437 2.814 -1.701 1.00 39.75 747 SER A C 1
ATOM 6112 O O . SER A 1 747 ? -47.983 1.711 -2.006 1.00 39.75 747 SER A O 1
ATOM 6114 N N . LYS A 1 748 ? -49.454 2.967 -0.847 1.00 37.66 748 LYS A N 1
ATOM 6115 C CA . LYS A 1 748 ? -50.180 1.832 -0.272 1.00 37.66 748 LYS A CA 1
ATOM 6116 C C . LYS A 1 748 ? -50.912 1.057 -1.370 1.00 37.66 748 LYS A C 1
ATOM 6118 O O . LYS A 1 748 ? -51.651 1.647 -2.153 1.00 37.66 748 LYS A O 1
ATOM 6123 N N . GLN A 1 749 ? -50.760 -0.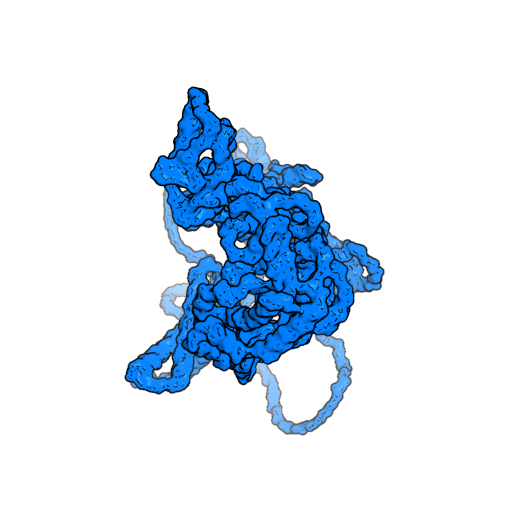263 -1.359 1.00 40.59 749 GLN A N 1
ATOM 6124 C CA . GLN A 1 749 ? -51.872 -1.159 -1.666 1.00 40.59 749 GLN A CA 1
ATOM 6125 C C . GLN A 1 749 ? -52.472 -1.576 -0.324 1.00 40.59 749 GLN A C 1
ATOM 6127 O O . GLN A 1 749 ? -51.731 -1.874 0.613 1.00 40.59 749 GLN A O 1
ATOM 6132 N N . GLU A 1 750 ? -53.795 -1.554 -0.217 1.00 40.97 750 GLU A N 1
ATOM 6133 C CA . GLU A 1 750 ? -54.494 -1.920 1.012 1.00 40.97 750 GLU A CA 1
ATOM 6134 C C . GLU A 1 750 ? -54.568 -3.446 1.114 1.00 40.97 750 GLU A C 1
ATOM 6136 O O . GLU A 1 750 ? -55.324 -4.104 0.403 1.00 40.97 750 GLU A O 1
ATOM 6141 N N . VAL A 1 751 ? -53.732 -4.009 1.987 1.00 50.34 751 VAL A N 1
ATOM 6142 C CA . VAL A 1 751 ? -53.820 -5.403 2.431 1.00 50.34 751 VAL A CA 1
ATOM 6143 C C . VAL A 1 751 ? -54.569 -5.392 3.770 1.00 50.34 751 VAL A C 1
ATOM 6145 O O . VAL A 1 751 ? -54.209 -4.583 4.629 1.00 50.34 751 VAL A O 1
ATOM 6148 N N . PRO A 1 752 ? -55.610 -6.223 3.969 1.00 55.81 752 PRO A N 1
ATOM 6149 C CA . PRO A 1 752 ? -56.357 -6.240 5.225 1.00 55.81 752 PRO A CA 1
ATOM 6150 C C . PRO A 1 752 ? -55.463 -6.665 6.406 1.00 55.81 752 PRO A C 1
ATOM 6152 O O . PRO A 1 752 ? -54.561 -7.486 6.217 1.00 55.81 752 PRO A O 1
ATOM 6155 N N . PRO A 1 753 ? -55.696 -6.129 7.619 1.00 65.62 753 PRO A N 1
ATOM 6156 C CA . PRO A 1 753 ? -54.831 -6.370 8.767 1.00 65.62 753 PRO A CA 1
ATOM 6157 C C . PRO A 1 753 ? -54.879 -7.828 9.238 1.00 65.62 753 PRO A C 1
ATOM 6159 O O . PRO A 1 753 ? -55.944 -8.443 9.326 1.00 65.62 753 PRO A O 1
ATOM 6162 N N . ASN A 1 754 ? -53.714 -8.380 9.580 1.00 72.12 754 ASN A N 1
ATOM 6163 C CA . ASN A 1 754 ? -53.588 -9.756 10.053 1.00 72.12 754 ASN A CA 1
ATOM 6164 C C . ASN A 1 754 ? -53.946 -9.863 11.545 1.00 72.12 754 ASN A C 1
ATOM 6166 O O . ASN A 1 754 ? -53.104 -9.636 12.415 1.00 72.12 754 ASN A O 1
ATOM 6170 N N . LEU A 1 755 ? -55.190 -10.245 11.838 1.00 63.62 755 LEU A N 1
ATOM 6171 C CA . LEU A 1 755 ? -55.727 -10.345 13.201 1.00 63.62 755 LEU A CA 1
ATOM 6172 C C . LEU A 1 755 ? -54.939 -11.299 14.127 1.00 63.62 755 LEU A C 1
ATOM 6174 O O . LEU A 1 755 ? -54.920 -11.078 15.337 1.00 63.62 755 LEU A O 1
ATOM 6178 N N . GLU A 1 756 ? -54.219 -12.293 13.592 1.00 66.06 756 GLU A N 1
ATOM 6179 C CA . GLU A 1 756 ? -53.365 -13.194 14.390 1.00 66.06 756 GLU A CA 1
ATOM 6180 C C . GLU A 1 756 ? -52.131 -12.492 14.994 1.00 66.06 756 GLU A C 1
ATOM 6182 O O . GLU A 1 756 ? -51.530 -12.990 15.950 1.00 66.06 756 GLU A O 1
ATOM 6187 N N . ALA A 1 757 ? -51.757 -11.310 14.491 1.00 69.19 757 ALA A N 1
ATOM 6188 C CA . ALA A 1 757 ? -50.623 -10.551 15.013 1.00 69.19 757 ALA A CA 1
ATOM 6189 C C . ALA A 1 757 ? -50.868 -9.989 16.428 1.00 69.19 757 ALA A C 1
ATOM 6191 O O . ALA A 1 757 ? -49.907 -9.805 17.176 1.00 69.19 757 ALA A O 1
ATOM 6192 N N . ILE A 1 758 ? -52.127 -9.733 16.815 1.00 74.50 758 ILE A N 1
ATOM 6193 C CA . ILE A 1 758 ? -52.465 -9.154 18.127 1.00 74.50 758 ILE A CA 1
ATOM 6194 C C . ILE A 1 758 ? -52.217 -10.151 19.278 1.00 74.50 758 ILE A C 1
ATOM 6196 O O . ILE A 1 758 ? -51.461 -9.793 20.188 1.00 74.50 758 ILE A O 1
ATOM 6200 N N . PRO A 1 759 ? -52.746 -11.395 19.258 1.00 72.31 759 PRO A N 1
ATOM 6201 C CA . PRO A 1 759 ? -52.413 -12.401 20.269 1.00 72.31 759 PRO A CA 1
ATOM 6202 C C . PRO A 1 759 ? -50.905 -12.646 20.389 1.00 72.31 759 PRO A C 1
ATOM 6204 O O . PRO A 1 759 ? -50.364 -12.602 21.491 1.00 72.31 759 PRO A O 1
ATOM 6207 N N . LEU A 1 760 ? -50.197 -12.785 19.259 1.00 74.25 760 LEU A N 1
ATOM 6208 C CA . LEU A 1 760 ? -48.750 -13.021 19.250 1.00 74.25 760 LEU A CA 1
ATOM 6209 C C . LEU A 1 760 ? -47.957 -11.876 19.910 1.00 74.25 760 LEU A C 1
ATOM 6211 O O . LEU A 1 760 ? -46.974 -12.125 20.608 1.00 74.25 760 LEU A O 1
ATOM 6215 N N . VAL A 1 761 ? -48.385 -10.622 19.729 1.00 79.06 761 VAL A N 1
ATOM 6216 C CA . VAL A 1 761 ? -47.806 -9.457 20.420 1.00 79.06 761 VAL A CA 1
ATOM 6217 C C . VAL A 1 761 ? -48.016 -9.521 21.926 1.00 79.06 761 VAL A C 1
ATOM 6219 O O . VAL A 1 761 ? -47.077 -9.267 22.687 1.00 79.06 761 VAL A O 1
ATOM 6222 N N . LEU A 1 762 ? -49.230 -9.848 22.368 1.00 78.25 762 LEU A N 1
ATOM 6223 C CA . LEU A 1 762 ? -49.539 -9.958 23.790 1.00 78.25 762 LEU A CA 1
ATOM 6224 C C . LEU A 1 762 ? -48.738 -11.098 24.425 1.00 78.25 762 LEU A C 1
ATOM 6226 O O . LEU A 1 762 ? -48.165 -10.900 25.492 1.00 78.25 762 LEU A O 1
ATOM 6230 N N . ASP A 1 763 ? -48.607 -12.234 23.745 1.00 73.25 763 ASP A N 1
ATOM 6231 C CA . ASP A 1 763 ? -47.866 -13.399 24.232 1.00 73.25 763 ASP A CA 1
ATOM 6232 C C . ASP A 1 763 ? -46.356 -13.152 24.305 1.00 73.25 763 ASP A C 1
ATOM 6234 O O . ASP A 1 763 ? -45.736 -13.466 25.322 1.00 73.25 763 ASP A O 1
ATOM 6238 N N . VAL A 1 764 ? -45.752 -12.517 23.292 1.00 76.06 764 VAL A N 1
ATOM 6239 C CA . VAL A 1 764 ? -44.326 -12.143 23.321 1.00 76.06 764 VAL A CA 1
ATOM 6240 C C . VAL A 1 764 ? -44.053 -11.111 24.419 1.00 76.06 764 VAL A C 1
ATOM 6242 O O . VAL A 1 764 ? -43.107 -11.273 25.194 1.00 76.06 764 VAL A O 1
ATOM 6245 N N . CYS A 1 765 ? -44.886 -10.074 24.550 1.00 77.81 765 CYS A N 1
ATOM 6246 C CA . CYS A 1 765 ? -44.753 -9.102 25.637 1.00 77.81 765 CYS A CA 1
ATOM 6247 C C . CYS A 1 765 ? -44.958 -9.753 27.019 1.00 77.81 765 CYS A C 1
ATOM 6249 O O . CYS A 1 765 ? -44.213 -9.440 27.951 1.00 77.81 765 CYS A O 1
ATOM 6251 N N . CYS A 1 766 ? -45.904 -10.690 27.148 1.00 76.19 766 CYS A N 1
ATOM 6252 C CA . CYS A 1 766 ? -46.164 -11.433 28.380 1.00 76.19 766 CYS A CA 1
ATOM 6253 C C . CYS A 1 766 ? -44.952 -12.280 28.763 1.00 76.19 766 CYS A C 1
ATOM 6255 O O . CYS A 1 766 ? -44.411 -12.112 29.855 1.00 76.19 766 CYS A O 1
ATOM 6257 N N . TYR A 1 767 ? -44.465 -13.104 27.831 1.00 73.44 767 TYR A N 1
ATOM 6258 C CA . TYR A 1 767 ? -43.306 -13.973 28.007 1.00 73.44 767 TYR A CA 1
ATOM 6259 C C . TYR A 1 767 ? -42.067 -13.201 28.471 1.00 73.44 767 TYR A C 1
ATOM 6261 O O . TYR A 1 767 ? -41.389 -13.637 29.403 1.00 73.44 767 TYR A O 1
ATOM 6269 N N . TRP A 1 768 ? -41.767 -12.041 27.875 1.00 73.62 768 TRP A N 1
ATOM 6270 C CA . TRP A 1 768 ? -40.593 -11.257 28.268 1.00 73.62 768 TRP A CA 1
ATOM 6271 C C . TRP A 1 768 ? -40.761 -10.554 29.619 1.00 73.62 768 TRP A C 1
ATOM 6273 O O . TRP A 1 768 ? -39.822 -10.576 30.415 1.00 73.62 768 TRP A O 1
ATOM 6283 N N . ILE A 1 769 ? -41.936 -9.992 29.930 1.00 72.56 769 ILE A N 1
ATOM 6284 C CA . ILE A 1 769 ? -42.206 -9.398 31.252 1.00 72.56 769 ILE A CA 1
ATOM 6285 C C . ILE A 1 769 ? -42.158 -10.484 32.342 1.00 72.56 769 ILE A C 1
ATOM 6287 O O . ILE A 1 769 ? -41.431 -10.333 33.324 1.00 72.56 769 ILE A O 1
ATOM 6291 N N . GLN A 1 770 ? -42.843 -11.614 32.138 1.00 66.56 770 GLN A N 1
ATOM 6292 C CA . GLN A 1 770 ? -42.824 -12.765 33.046 1.00 66.56 770 GLN A CA 1
ATOM 6293 C C . GLN A 1 770 ? -41.421 -13.368 33.191 1.00 66.56 770 GLN A C 1
ATOM 6295 O O . GLN A 1 770 ? -41.031 -13.709 34.301 1.00 66.56 770 GLN A O 1
ATOM 6300 N N . SER A 1 771 ? -40.621 -13.459 32.124 1.00 65.06 771 SER A N 1
ATOM 6301 C CA . SER A 1 771 ? -39.239 -13.963 32.210 1.00 65.06 771 SER A CA 1
ATOM 6302 C C . SER A 1 771 ? -38.334 -13.034 33.023 1.00 65.06 771 SER A C 1
ATOM 6304 O O . SER A 1 771 ? -37.529 -13.507 33.827 1.00 65.06 771 SER A O 1
ATOM 6306 N N . PHE A 1 772 ? -38.488 -11.713 32.876 1.00 64.56 772 PHE A N 1
ATOM 6307 C CA . PHE A 1 772 ? -37.791 -10.748 33.732 1.00 64.56 772 PHE A CA 1
ATOM 6308 C C . PHE A 1 772 ? -38.256 -10.822 35.194 1.00 64.56 772 PHE A C 1
ATOM 6310 O O . PHE A 1 772 ? -37.440 -10.606 36.085 1.00 64.56 772 PHE A O 1
ATOM 6317 N N . ILE A 1 773 ? -39.516 -11.177 35.456 1.00 64.94 773 ILE A N 1
ATOM 6318 C CA . ILE A 1 773 ? -40.028 -11.427 36.812 1.00 64.94 773 ILE A CA 1
ATOM 6319 C C . ILE A 1 773 ? -39.484 -12.751 37.390 1.00 64.94 773 ILE A C 1
ATOM 6321 O O . ILE A 1 773 ? -38.999 -12.775 38.517 1.00 64.94 773 ILE A O 1
ATOM 6325 N N . LYS A 1 774 ? -39.513 -13.843 36.615 1.00 56.19 774 LYS A N 1
ATOM 6326 C CA . LYS A 1 774 ? -39.216 -15.220 37.060 1.00 56.19 774 LYS A CA 1
ATOM 6327 C C . LYS A 1 774 ? -37.720 -15.511 37.232 1.00 56.19 774 LYS A C 1
ATOM 6329 O O . LYS A 1 774 ? -37.363 -16.350 38.053 1.00 56.19 774 LYS A O 1
ATOM 6334 N N . TYR A 1 775 ? -36.844 -14.838 36.477 1.00 52.28 775 TYR A N 1
ATOM 6335 C CA . TYR A 1 775 ? -35.406 -15.160 36.431 1.00 52.28 775 TYR A CA 1
ATOM 6336 C C . TYR A 1 775 ? -34.460 -14.024 36.864 1.00 52.28 775 TYR A C 1
ATOM 6338 O O . TYR A 1 775 ? -33.246 -14.240 36.922 1.00 52.28 775 TYR A O 1
ATOM 6346 N N . SER A 1 776 ? -34.957 -12.816 37.165 1.00 54.38 776 SER A N 1
ATOM 6347 C CA . SER A 1 776 ? -34.082 -11.675 37.476 1.00 54.38 776 SER A CA 1
ATOM 6348 C C . SER A 1 776 ? -33.829 -11.476 38.969 1.00 54.38 776 SER A C 1
ATOM 6350 O O . SER A 1 776 ? -34.669 -10.964 39.708 1.00 54.38 776 SER A O 1
ATOM 6352 N N . LYS A 1 777 ? -32.576 -11.705 39.374 1.00 48.59 777 LYS A N 1
ATOM 6353 C CA . LYS A 1 777 ? -32.058 -11.378 40.715 1.00 48.59 777 LYS A CA 1
ATOM 6354 C C . LYS A 1 777 ? -32.074 -9.882 41.066 1.00 48.59 777 LYS A C 1
ATOM 6356 O O . LYS A 1 777 ? -31.732 -9.504 42.180 1.00 48.59 777 LYS A O 1
ATOM 6361 N N . TRP A 1 778 ? -32.482 -9.000 40.148 1.00 51.59 778 TRP A N 1
ATOM 6362 C CA . TRP A 1 778 ? -32.764 -7.598 40.486 1.00 51.59 778 TRP A CA 1
ATOM 6363 C C . TRP A 1 778 ? -33.935 -7.460 41.464 1.00 51.59 778 TRP A C 1
ATOM 6365 O O . TRP A 1 778 ? -33.913 -6.561 42.301 1.00 51.59 778 TRP A O 1
ATOM 6375 N N . LEU A 1 779 ? -34.919 -8.362 41.389 1.00 49.91 779 LEU A N 1
ATOM 6376 C CA . LEU A 1 779 ? -36.070 -8.403 42.296 1.00 49.91 779 LEU A CA 1
ATOM 6377 C C . LEU A 1 779 ? -35.719 -8.952 43.692 1.00 49.91 779 LEU A C 1
ATOM 6379 O O . LEU A 1 779 ? -36.581 -8.993 44.559 1.00 49.91 779 LEU A O 1
ATOM 6383 N N . GLU A 1 780 ? -34.457 -9.330 43.927 1.00 46.56 780 GLU A N 1
ATOM 6384 C CA . GLU A 1 780 ? -33.924 -9.761 45.229 1.00 46.56 780 GLU A CA 1
ATOM 6385 C C . GLU A 1 780 ? -33.241 -8.604 45.999 1.00 46.56 780 GLU A C 1
ATOM 6387 O O . GLU A 1 780 ? -32.828 -8.789 47.141 1.00 46.56 780 GLU A O 1
ATOM 6392 N N . ASN A 1 781 ? -33.099 -7.409 45.399 1.00 47.00 781 ASN A N 1
ATOM 6393 C CA . ASN A 1 781 ? -32.310 -6.299 45.952 1.00 47.00 781 ASN A CA 1
ATOM 6394 C C . ASN A 1 781 ? -33.145 -5.007 46.165 1.00 47.00 781 ASN A C 1
ATOM 6396 O O . ASN A 1 781 ? -33.592 -4.398 45.184 1.00 47.00 781 ASN A O 1
ATOM 6400 N N . PRO A 1 782 ? -33.279 -4.500 47.412 1.00 45.59 782 PRO A N 1
ATOM 6401 C CA . PRO A 1 782 ? -34.108 -3.333 47.734 1.00 45.59 782 PRO A CA 1
ATOM 6402 C C . PRO A 1 782 ? -33.610 -1.991 47.163 1.00 45.59 782 PRO A C 1
ATOM 6404 O O . PRO A 1 782 ? -34.309 -0.987 47.283 1.00 45.59 782 PRO A O 1
ATOM 6407 N N . SER A 1 783 ? -32.459 -1.920 46.479 1.00 43.47 783 SER A N 1
ATOM 6408 C CA . SER A 1 783 ? -32.090 -0.709 45.722 1.00 43.47 783 SER A CA 1
ATOM 6409 C C . SER A 1 783 ? -32.875 -0.513 44.414 1.00 43.47 783 SER A C 1
ATOM 6411 O O . SER A 1 783 ? -32.748 0.543 43.796 1.00 43.47 783 SER A O 1
ATOM 6413 N N . HIS A 1 784 ? -33.669 -1.495 43.963 1.00 53.47 784 HIS A N 1
ATOM 6414 C CA . HIS A 1 784 ? -34.288 -1.495 42.626 1.00 53.47 784 HIS A CA 1
ATOM 6415 C C . HIS A 1 784 ? -35.829 -1.404 42.608 1.00 53.47 784 HIS A C 1
ATOM 6417 O O . HIS A 1 784 ? -36.443 -1.679 41.576 1.00 53.47 784 HIS A O 1
ATOM 6423 N N . VAL A 1 785 ? -36.468 -0.947 43.697 1.00 52.31 785 VAL A N 1
ATOM 6424 C CA . VAL A 1 785 ? -37.944 -0.850 43.848 1.00 52.31 785 VAL A CA 1
ATOM 6425 C C . VAL A 1 785 ? -38.648 -0.201 42.642 1.00 52.31 785 VAL A C 1
ATOM 6427 O O . VAL A 1 785 ? -39.679 -0.692 42.190 1.00 52.31 785 VAL A O 1
ATOM 6430 N N . LYS A 1 786 ? -38.078 0.858 42.045 1.00 54.19 786 LYS A N 1
ATOM 6431 C CA . LYS A 1 786 ? -38.661 1.518 40.856 1.00 54.19 786 LYS A CA 1
ATOM 6432 C C . LYS A 1 786 ? -38.716 0.614 39.612 1.00 54.19 786 LYS A C 1
ATOM 6434 O O . LYS A 1 786 ? -39.667 0.713 38.843 1.00 54.19 786 LYS A O 1
ATOM 6439 N N . ALA A 1 787 ? -37.744 -0.281 39.422 1.00 58.62 787 ALA A N 1
ATOM 6440 C CA . ALA A 1 787 ? -37.755 -1.254 38.326 1.00 58.62 787 ALA A CA 1
ATOM 6441 C C . ALA A 1 787 ? -38.762 -2.389 38.588 1.00 58.62 787 ALA A C 1
ATOM 6443 O O . ALA A 1 787 ? -39.473 -2.799 37.672 1.00 58.62 787 ALA A O 1
ATOM 6444 N N . ALA A 1 788 ? -38.888 -2.831 39.844 1.00 59.31 788 ALA A N 1
ATOM 6445 C CA . ALA A 1 788 ? -39.916 -3.787 40.259 1.00 59.31 788 ALA A CA 1
ATOM 6446 C C . ALA A 1 788 ? -41.334 -3.231 40.018 1.00 59.31 788 ALA A C 1
ATOM 6448 O O . ALA A 1 788 ? -42.171 -3.892 39.405 1.00 59.31 788 ALA A O 1
ATOM 6449 N N . ARG A 1 789 ? -41.571 -1.967 40.398 1.00 58.97 789 ARG A N 1
ATOM 6450 C CA . ARG A 1 789 ? -42.844 -1.261 40.178 1.00 58.97 789 ARG A CA 1
ATOM 6451 C C . ARG A 1 789 ? -43.175 -1.097 38.688 1.00 58.97 789 ARG A C 1
ATOM 6453 O O . ARG A 1 789 ? -44.329 -1.269 38.308 1.00 58.97 789 ARG A O 1
ATOM 6460 N N . PHE A 1 790 ? -42.171 -0.850 37.838 1.00 69.12 790 PHE A N 1
ATOM 6461 C CA . PHE A 1 790 ? -42.345 -0.816 36.379 1.00 69.12 790 PHE A CA 1
ATOM 6462 C C . PHE A 1 790 ? -42.764 -2.180 35.798 1.00 69.12 790 PHE A C 1
ATOM 6464 O O . PHE A 1 790 ? -43.687 -2.224 34.981 1.00 69.12 790 PHE A O 1
ATOM 6471 N N . LEU A 1 791 ? -42.135 -3.284 36.230 1.00 69.62 791 LEU A N 1
ATOM 6472 C CA . LEU A 1 791 ? -42.502 -4.642 35.799 1.00 69.62 791 LEU A CA 1
ATOM 6473 C C . LEU A 1 791 ? -43.916 -5.025 36.263 1.00 69.62 791 LEU A C 1
ATOM 6475 O O . LEU A 1 791 ? -44.704 -5.518 35.459 1.00 69.62 791 LEU A O 1
ATOM 6479 N N . SER A 1 792 ? -44.256 -4.733 37.522 1.00 67.75 792 SER A N 1
ATOM 6480 C CA . SER A 1 792 ? -45.579 -4.996 38.106 1.00 67.75 792 SER A CA 1
ATOM 6481 C C . SER A 1 792 ? -46.702 -4.257 37.361 1.00 67.75 792 SER A C 1
ATOM 6483 O O . SER A 1 792 ? -47.664 -4.875 36.908 1.00 67.75 792 SER A O 1
ATOM 6485 N N . VAL A 1 793 ? -46.553 -2.947 37.123 1.00 67.38 793 VAL A N 1
ATOM 6486 C CA . VAL A 1 793 ? -47.556 -2.161 36.377 1.00 67.38 793 VAL A CA 1
ATOM 6487 C C . VAL A 1 793 ? -47.610 -2.555 34.895 1.00 67.38 793 VAL A C 1
ATOM 6489 O O . VAL A 1 793 ? -48.692 -2.561 34.311 1.00 67.38 793 VAL A O 1
ATOM 6492 N N . GLY A 1 794 ? -46.485 -2.958 34.292 1.00 70.12 794 GLY A N 1
ATOM 6493 C CA . GLY A 1 794 ? -46.459 -3.506 32.932 1.00 70.12 794 GLY A CA 1
ATOM 6494 C C . GLY A 1 794 ? -47.225 -4.825 32.805 1.00 70.12 794 GLY A C 1
ATOM 6495 O O . GLY A 1 794 ? -47.997 -4.994 31.863 1.00 70.12 794 GLY A O 1
ATOM 6496 N N . HIS A 1 795 ? -47.071 -5.727 33.777 1.00 72.62 795 HIS A N 1
ATOM 6497 C CA . HIS A 1 795 ? -47.824 -6.980 33.846 1.00 72.62 795 HIS A CA 1
ATOM 6498 C C . HIS A 1 795 ? -49.328 -6.728 34.043 1.00 72.62 795 HIS A C 1
ATOM 6500 O O . HIS A 1 795 ? -50.134 -7.262 33.284 1.00 72.62 795 HIS A O 1
ATOM 6506 N N . ASN A 1 796 ? -49.710 -5.838 34.967 1.00 66.81 796 ASN A N 1
ATOM 6507 C CA . ASN A 1 796 ? -51.116 -5.485 35.199 1.00 66.81 796 ASN A CA 1
ATOM 6508 C C . ASN A 1 796 ? -51.772 -4.837 33.968 1.00 66.81 796 ASN A C 1
ATOM 6510 O O . ASN A 1 796 ? -52.911 -5.163 33.639 1.00 66.81 796 ASN A O 1
ATOM 6514 N N . LYS A 1 797 ? -51.056 -3.962 33.243 1.00 69.62 797 LYS A N 1
ATOM 6515 C CA . LYS A 1 797 ? -51.543 -3.420 31.964 1.00 69.62 797 LYS A CA 1
ATOM 6516 C C . LYS A 1 797 ? -51.729 -4.508 30.912 1.00 69.62 797 LYS A C 1
ATOM 6518 O O . LYS A 1 797 ? -52.738 -4.494 30.217 1.00 69.62 797 LYS A O 1
ATOM 6523 N N . LEU A 1 798 ? -50.800 -5.458 30.810 1.00 74.88 798 LEU A N 1
ATOM 6524 C CA . LEU A 1 798 ? -50.904 -6.558 29.852 1.00 74.88 798 LEU A CA 1
ATOM 6525 C C . LEU A 1 798 ? -52.068 -7.507 30.178 1.00 74.88 798 LEU A C 1
ATOM 6527 O O . LEU A 1 798 ? -52.779 -7.912 29.259 1.00 74.88 798 LEU A O 1
ATOM 6531 N N . LYS A 1 799 ? -52.314 -7.798 31.465 1.00 69.00 799 LYS A N 1
ATOM 6532 C CA . LYS A 1 799 ? -53.504 -8.540 31.911 1.00 69.00 799 LYS A CA 1
ATOM 6533 C C . LYS A 1 799 ? -54.786 -7.810 31.502 1.00 69.00 799 LYS A C 1
ATOM 6535 O O . LYS A 1 799 ? -55.594 -8.391 30.784 1.00 69.00 799 LYS A O 1
ATOM 6540 N N . LYS A 1 800 ? -54.902 -6.511 31.815 1.00 70.88 800 LYS A N 1
ATOM 6541 C CA . LYS A 1 800 ? -56.056 -5.700 31.391 1.00 70.88 800 LYS A CA 1
ATOM 6542 C C . LYS A 1 800 ? -56.242 -5.699 29.867 1.00 70.88 800 LYS A C 1
ATOM 6544 O O . LYS A 1 800 ? -57.365 -5.804 29.400 1.00 70.88 800 LYS A O 1
ATOM 6549 N N . CYS A 1 801 ? -55.164 -5.661 29.078 1.00 72.06 801 CYS A N 1
ATOM 6550 C CA . CYS A 1 801 ? -55.263 -5.753 27.615 1.00 72.06 801 CYS A CA 1
ATOM 6551 C C . CYS A 1 801 ? -55.854 -7.091 27.139 1.00 72.06 801 CYS A C 1
ATOM 6553 O O . CYS A 1 801 ? -56.629 -7.095 26.190 1.00 72.06 801 CYS A O 1
ATOM 6555 N N . ARG A 1 802 ? -55.515 -8.222 27.776 1.00 71.94 802 ARG A N 1
ATOM 6556 C CA . ARG A 1 802 ? -56.124 -9.530 27.462 1.00 71.94 802 ARG A CA 1
ATOM 6557 C C . ARG A 1 802 ? -57.595 -9.603 27.883 1.00 71.94 802 ARG A C 1
ATOM 6559 O O . ARG A 1 802 ? -58.397 -10.180 27.152 1.00 71.94 802 ARG A O 1
ATOM 6566 N N . GLU A 1 803 ? -57.939 -9.014 29.026 1.00 69.00 803 GLU A N 1
ATOM 6567 C CA . GLU A 1 803 ? -59.313 -8.935 29.541 1.00 69.00 803 GLU A CA 1
ATOM 6568 C C . GLU A 1 803 ? -60.198 -8.044 28.644 1.00 69.00 803 GLU A C 1
ATOM 6570 O O . GLU A 1 803 ? -61.235 -8.502 28.165 1.00 69.00 803 GLU A O 1
ATOM 6575 N N . ASP A 1 804 ? -59.755 -6.820 28.330 1.00 65.56 804 ASP A N 1
ATOM 6576 C CA . ASP A 1 804 ? -60.462 -5.855 27.469 1.00 65.56 804 ASP A CA 1
ATOM 6577 C C . ASP A 1 804 ? -60.651 -6.377 26.026 1.00 65.56 804 ASP A C 1
ATOM 6579 O O . ASP A 1 804 ? -61.650 -6.063 25.380 1.00 65.56 804 ASP A O 1
ATOM 6583 N N . LEU A 1 805 ? -59.717 -7.194 25.516 1.00 66.12 805 LEU A N 1
ATOM 6584 C CA . LEU A 1 805 ? -59.811 -7.852 24.201 1.00 66.12 805 LEU A CA 1
ATOM 6585 C C . LEU A 1 805 ? -60.572 -9.195 24.237 1.00 66.12 805 LEU A C 1
ATOM 6587 O O . LEU A 1 805 ? -60.655 -9.883 23.220 1.00 66.12 805 LEU A O 1
ATOM 6591 N N . GLY A 1 806 ? -61.133 -9.587 25.388 1.00 55.91 806 GLY A N 1
ATOM 6592 C CA . GLY A 1 806 ? -61.984 -10.775 25.530 1.00 55.91 806 GLY A CA 1
ATOM 6593 C C . GLY A 1 806 ? -61.260 -12.125 25.436 1.00 55.91 806 GLY A C 1
ATOM 6594 O O . GLY A 1 806 ? -61.911 -13.142 25.190 1.00 55.91 806 GLY A O 1
ATOM 6595 N N . ILE A 1 807 ? -59.936 -12.148 25.621 1.00 58.97 807 ILE A N 1
ATOM 6596 C CA . ILE A 1 807 ? -59.086 -13.342 25.451 1.00 58.97 807 ILE A CA 1
ATOM 6597 C C . ILE A 1 807 ? -59.164 -14.279 26.673 1.00 58.97 807 ILE A C 1
ATOM 6599 O O . ILE A 1 807 ? -59.011 -15.491 26.529 1.00 58.97 807 ILE A O 1
ATOM 6603 N N . GLU A 1 808 ? -59.467 -13.755 27.865 1.00 43.88 808 GLU A N 1
ATOM 6604 C CA . GLU A 1 808 ? -59.631 -14.535 29.102 1.00 43.88 808 GLU A CA 1
ATOM 6605 C C . GLU A 1 808 ? -61.054 -14.360 29.681 1.00 43.88 808 GLU A C 1
ATOM 6607 O O . GLU A 1 808 ? -61.512 -13.244 29.923 1.00 43.88 808 GLU A O 1
ATOM 6612 N N . LYS A 1 809 ? -61.773 -15.472 29.920 1.00 38.34 809 LYS A N 1
ATOM 6613 C CA . LYS A 1 809 ? -63.070 -15.499 30.629 1.00 38.34 809 LYS A CA 1
ATOM 6614 C C . LYS A 1 809 ? -62.893 -16.101 32.020 1.00 38.34 809 LYS A C 1
ATOM 6616 O O . LYS A 1 809 ? -62.720 -17.310 32.155 1.00 38.34 809 LYS A O 1
ATOM 6621 N N . THR A 1 810 ? -62.991 -15.271 33.052 1.00 36.56 810 THR A N 1
ATOM 6622 C CA . THR A 1 810 ? -62.842 -15.687 34.451 1.00 36.56 810 THR A CA 1
ATOM 6623 C C . THR A 1 810 ? -64.008 -16.551 34.952 1.00 36.56 810 THR A C 1
ATOM 6625 O O . THR A 1 810 ? -65.180 -16.305 34.656 1.00 36.56 810 THR A O 1
ATOM 6628 N N . ARG A 1 811 ? -63.693 -17.553 35.785 1.00 37.50 811 ARG A N 1
ATOM 6629 C CA . ARG A 1 811 ? -64.655 -18.277 36.634 1.00 37.50 811 ARG A CA 1
ATOM 6630 C C . ARG A 1 811 ? -64.174 -18.236 38.082 1.00 37.50 811 ARG A C 1
ATOM 6632 O O . ARG A 1 811 ? -63.129 -18.783 38.409 1.00 37.50 811 ARG A O 1
ATOM 6639 N N . ALA A 1 812 ? -64.943 -17.594 38.958 1.00 37.50 812 ALA A N 1
ATOM 6640 C CA . ALA A 1 812 ? -64.595 -17.485 40.371 1.00 37.50 812 ALA A CA 1
ATOM 6641 C C . ALA A 1 812 ? -64.742 -18.843 41.087 1.00 37.50 812 ALA A C 1
ATOM 6643 O O . ALA A 1 812 ? -65.849 -19.366 41.201 1.00 37.50 812 ALA A O 1
ATOM 6644 N N . GLY A 1 813 ? -63.625 -19.393 41.578 1.00 36.19 813 GLY A N 1
ATOM 6645 C CA . GLY A 1 813 ? -63.580 -20.650 42.341 1.00 36.19 813 GLY A CA 1
ATOM 6646 C C . GLY A 1 813 ? -62.527 -20.630 43.453 1.00 36.19 813 GLY A C 1
ATOM 6647 O O . GLY A 1 813 ? -62.876 -20.616 44.629 1.00 36.19 813 GLY A O 1
ATOM 6648 N N . ALA A 1 814 ? -61.241 -20.526 43.097 1.00 37.84 814 ALA A N 1
ATOM 6649 C CA . ALA A 1 814 ? -60.118 -20.479 44.051 1.00 37.84 814 ALA A CA 1
ATOM 6650 C C . ALA A 1 814 ? -60.014 -19.164 44.869 1.00 37.84 814 ALA A C 1
ATOM 6652 O O . ALA A 1 814 ? -59.198 -19.031 45.782 1.00 37.84 814 ALA A O 1
ATOM 6653 N N . TYR A 1 815 ? -60.860 -18.175 44.566 1.00 34.00 815 TYR A N 1
ATOM 6654 C CA . TYR A 1 815 ? -60.712 -16.778 44.993 1.00 34.00 815 TYR A CA 1
ATOM 6655 C C . TYR A 1 815 ? -60.989 -16.497 46.486 1.00 34.00 815 TYR A C 1
ATOM 6657 O O . TYR A 1 815 ? -60.934 -15.344 46.905 1.00 34.00 815 TYR A O 1
ATOM 6665 N N . SER A 1 816 ? -61.319 -17.501 47.304 1.00 38.03 816 SER A N 1
ATOM 6666 C CA . SER A 1 816 ? -61.705 -17.314 48.714 1.00 38.03 816 SER A CA 1
ATOM 6667 C C . SER A 1 816 ? -60.531 -17.354 49.700 1.00 38.03 816 SER A C 1
ATOM 6669 O O . SER A 1 816 ? -60.575 -16.670 50.724 1.00 38.03 816 SER A O 1
ATOM 6671 N N . GLN A 1 817 ? -59.485 -18.137 49.413 1.00 41.69 817 GLN A N 1
ATOM 6672 C CA . GLN A 1 817 ? -58.393 -18.388 50.362 1.00 41.69 817 GLN A CA 1
ATOM 6673 C C . GLN A 1 817 ? -57.194 -17.465 50.126 1.00 41.69 817 GLN A C 1
ATOM 6675 O O . GLN A 1 817 ? -56.761 -16.797 51.062 1.00 41.69 817 GLN A O 1
ATOM 6680 N N . ILE A 1 818 ? -56.759 -17.301 48.869 1.00 41.28 818 ILE A N 1
ATOM 6681 C CA . ILE A 1 818 ? -55.761 -16.283 48.489 1.00 41.28 818 ILE A CA 1
ATOM 6682 C C . ILE A 1 818 ? -56.253 -14.884 48.885 1.00 41.28 818 ILE A C 1
ATOM 6684 O O . ILE A 1 818 ? -55.480 -14.087 49.408 1.00 41.28 818 ILE A O 1
ATOM 6688 N N . LYS A 1 819 ? -57.555 -14.602 48.722 1.00 38.97 819 LYS A N 1
ATOM 6689 C CA . LYS A 1 819 ? -58.130 -13.316 49.128 1.00 38.97 819 LYS A CA 1
ATOM 6690 C C . LYS A 1 819 ? -58.080 -13.089 50.643 1.00 38.97 819 LYS A C 1
ATOM 6692 O O . LYS A 1 819 ? -57.808 -11.977 51.066 1.00 38.97 819 LYS A O 1
ATOM 6697 N N . LYS A 1 820 ? -58.254 -14.122 51.477 1.00 44.12 820 LYS A N 1
ATOM 6698 C CA . LYS A 1 820 ? -58.039 -13.989 52.932 1.00 44.12 820 LYS A CA 1
ATOM 6699 C C . LYS A 1 820 ? -56.586 -13.660 53.282 1.00 44.12 820 LYS A C 1
ATOM 6701 O O . LYS A 1 820 ? -56.362 -12.886 54.208 1.00 44.12 820 LYS A O 1
ATOM 6706 N N . GLU A 1 821 ? -55.616 -14.218 52.556 1.00 47.47 821 GLU A N 1
ATOM 6707 C CA . GLU A 1 821 ? -54.197 -13.888 52.744 1.00 47.47 821 GLU A CA 1
ATOM 6708 C C . GLU A 1 821 ? -53.894 -12.444 52.304 1.00 47.47 821 GLU A C 1
ATOM 6710 O O . GLU A 1 821 ? -53.234 -11.720 53.048 1.00 47.47 821 GLU A O 1
ATOM 6715 N N . THR A 1 822 ? -54.433 -11.972 51.170 1.00 44.44 822 THR A N 1
ATOM 6716 C CA . THR A 1 822 ? -54.262 -10.568 50.740 1.00 44.44 822 THR A CA 1
ATOM 6717 C C . THR A 1 822 ? -54.998 -9.583 51.644 1.00 44.44 822 THR A C 1
ATOM 6719 O O . THR A 1 822 ? -54.390 -8.613 52.075 1.00 44.44 822 THR A O 1
ATOM 6722 N N . ASP A 1 823 ? -56.249 -9.858 52.027 1.00 45.44 823 ASP A N 1
ATOM 6723 C CA . ASP A 1 823 ? -57.031 -9.013 52.943 1.00 45.44 823 ASP A CA 1
ATOM 6724 C C . ASP A 1 823 ? -56.364 -8.922 54.339 1.00 45.44 823 ASP A C 1
ATOM 6726 O O . ASP A 1 823 ? -56.558 -7.946 55.065 1.00 45.44 823 ASP A O 1
ATOM 6730 N N . SER A 1 824 ? -55.568 -9.929 54.730 1.00 52.78 824 SER A N 1
ATOM 6731 C CA . SER A 1 824 ? -54.743 -9.907 55.947 1.00 52.78 824 SER A CA 1
ATOM 6732 C C . SER A 1 824 ? -53.427 -9.143 55.760 1.00 52.78 824 SER A C 1
ATOM 6734 O O . SER A 1 824 ? -52.983 -8.466 56.687 1.00 52.78 824 SER A O 1
ATOM 6736 N N . PHE A 1 825 ? -52.801 -9.241 54.585 1.00 50.16 825 PHE A N 1
ATOM 6737 C CA . PHE A 1 825 ? -51.568 -8.525 54.249 1.00 50.16 825 PHE A CA 1
ATOM 6738 C C . PHE A 1 825 ? -51.816 -7.019 54.089 1.00 50.16 825 PHE A C 1
ATOM 6740 O O . PHE A 1 825 ? -51.097 -6.215 54.674 1.00 50.16 825 PHE A O 1
ATOM 6747 N N . ASP A 1 826 ? -52.880 -6.632 53.383 1.00 50.44 826 ASP A N 1
ATOM 6748 C CA . ASP A 1 826 ? -53.244 -5.233 53.151 1.00 50.44 826 ASP A CA 1
ATOM 6749 C C . ASP A 1 826 ? -53.615 -4.524 54.470 1.00 50.44 826 ASP A C 1
ATOM 6751 O O . ASP A 1 826 ? -53.136 -3.423 54.725 1.00 50.44 826 ASP A O 1
ATOM 6755 N N . LYS A 1 827 ? -54.334 -5.192 55.388 1.00 57.03 827 LYS A N 1
ATOM 6756 C CA . LYS A 1 827 ? -54.564 -4.683 56.759 1.00 57.03 827 LYS A CA 1
ATOM 6757 C C . LYS A 1 827 ? -53.286 -4.554 57.588 1.00 57.03 827 LYS A C 1
ATOM 6759 O O . LYS A 1 827 ? -53.182 -3.676 58.443 1.00 57.03 827 LYS A O 1
ATOM 6764 N N . ALA A 1 828 ? -52.317 -5.444 57.384 1.00 54.28 828 ALA A N 1
ATOM 6765 C CA . ALA A 1 828 ? -51.027 -5.356 58.059 1.00 54.28 828 ALA A CA 1
ATOM 6766 C C . ALA A 1 828 ? -50.152 -4.228 57.477 1.00 54.28 828 ALA A C 1
ATOM 6768 O O . ALA A 1 828 ? -49.365 -3.648 58.221 1.00 54.28 828 ALA A O 1
ATOM 6769 N N . LEU A 1 829 ? -50.315 -3.896 56.191 1.00 55.00 829 LEU A N 1
ATOM 6770 C CA . LEU A 1 829 ? -49.687 -2.756 55.521 1.00 55.00 829 LEU A CA 1
ATOM 6771 C C . LEU A 1 829 ? -50.286 -1.425 56.005 1.00 55.00 829 LEU A C 1
ATOM 6773 O O . LEU A 1 829 ? -49.543 -0.556 56.448 1.00 55.00 829 LEU A O 1
ATOM 6777 N N . GLU A 1 830 ? -51.616 -1.308 56.020 1.00 58.84 830 GLU A N 1
ATOM 6778 C CA . GLU A 1 830 ? -52.367 -0.149 56.533 1.00 58.84 830 GLU A CA 1
ATOM 6779 C C . GLU A 1 830 ? -52.000 0.146 58.002 1.00 58.84 830 GLU A C 1
ATOM 6781 O O . GLU A 1 830 ? -51.636 1.268 58.353 1.00 58.84 830 GLU A O 1
ATOM 6786 N N . SER A 1 831 ? -51.924 -0.898 58.838 1.00 60.19 831 SER A N 1
ATOM 6787 C CA . SER A 1 831 ? -51.434 -0.817 60.224 1.00 60.19 831 SER A CA 1
ATOM 6788 C C . SER A 1 831 ? -49.972 -0.360 60.358 1.00 60.19 831 SER A C 1
ATOM 6790 O O . SER A 1 831 ? -49.608 0.153 61.416 1.00 60.19 831 SER A O 1
ATOM 6792 N N . VAL A 1 832 ? -49.122 -0.566 59.346 1.00 56.78 832 VAL A N 1
ATOM 6793 C CA . VAL A 1 832 ? -47.727 -0.088 59.333 1.00 56.78 832 VAL A CA 1
ATOM 6794 C C . VAL A 1 832 ? -47.649 1.359 58.845 1.00 56.78 832 VAL A C 1
ATOM 6796 O O . VAL A 1 832 ? -46.854 2.129 59.381 1.00 56.78 832 VAL A O 1
ATOM 6799 N N . GLU A 1 833 ? -48.479 1.761 57.880 1.00 57.69 833 GLU A N 1
ATOM 6800 C CA . GLU A 1 833 ? -48.567 3.161 57.451 1.00 57.69 833 GLU A CA 1
ATOM 6801 C C . GLU A 1 833 ? -49.138 4.063 58.556 1.00 57.69 833 GLU A C 1
ATOM 6803 O O . GLU A 1 833 ? -48.577 5.131 58.805 1.00 57.69 833 GLU A O 1
ATOM 6808 N N . GLU A 1 834 ? -50.154 3.613 59.303 1.00 63.06 834 GLU A N 1
ATOM 6809 C CA . GLU A 1 834 ? -50.643 4.331 60.489 1.00 63.06 834 GLU A CA 1
ATOM 6810 C C . GLU A 1 834 ? -49.556 4.516 61.560 1.00 63.06 834 GLU A C 1
ATOM 6812 O O . GLU A 1 834 ? -49.344 5.636 62.028 1.00 63.06 834 GLU A O 1
ATOM 6817 N N . ALA A 1 835 ? -48.844 3.447 61.934 1.00 60.03 835 ALA A N 1
ATOM 6818 C CA . ALA A 1 835 ? -47.780 3.512 62.941 1.00 60.03 835 ALA A CA 1
ATOM 6819 C C . ALA A 1 835 ? -46.621 4.431 62.503 1.00 60.03 835 ALA A C 1
ATOM 6821 O O . ALA A 1 835 ? -46.066 5.168 63.317 1.00 60.03 835 ALA A O 1
ATOM 6822 N N . LEU A 1 836 ? -46.290 4.455 61.205 1.00 60.66 836 LEU A N 1
ATOM 6823 C CA . LEU A 1 836 ? -45.316 5.395 60.642 1.00 60.66 836 LEU A CA 1
ATOM 6824 C C . LEU A 1 836 ? -45.766 6.857 60.777 1.00 60.66 836 LEU A C 1
ATOM 6826 O O . LEU A 1 836 ? -44.957 7.694 61.167 1.00 60.66 836 LEU A O 1
ATOM 6830 N N . VAL A 1 837 ? -47.034 7.170 60.485 1.00 64.06 837 VAL A N 1
ATOM 6831 C CA . VAL A 1 837 ? -47.566 8.541 60.603 1.00 64.06 837 VAL A CA 1
ATOM 6832 C C . VAL A 1 837 ? -47.587 9.001 62.063 1.00 64.06 837 VAL A C 1
ATOM 6834 O O . VAL A 1 837 ? -47.133 10.106 62.355 1.00 64.06 837 VAL A O 1
ATOM 6837 N N . ARG A 1 838 ? -48.040 8.149 62.992 1.00 63.97 838 ARG A N 1
ATOM 6838 C CA . ARG A 1 838 ? -48.026 8.439 64.440 1.00 63.97 838 ARG A CA 1
ATOM 6839 C C . ARG A 1 838 ? -46.609 8.726 64.941 1.00 63.97 838 ARG A C 1
ATOM 6841 O O . ARG A 1 838 ? -46.387 9.690 65.668 1.00 63.97 838 ARG A O 1
ATOM 6848 N N . LEU A 1 839 ? -45.636 7.933 64.496 1.00 63.34 839 LEU A N 1
ATOM 6849 C CA . LEU A 1 839 ? -44.235 8.082 64.879 1.00 63.34 839 LEU A CA 1
ATOM 6850 C C . LEU A 1 839 ? -43.580 9.333 64.267 1.00 63.34 839 LEU A C 1
ATOM 6852 O O . LEU A 1 839 ? -42.760 9.968 64.927 1.00 63.34 839 LEU A O 1
ATOM 6856 N N . GLU A 1 840 ? -43.954 9.743 63.049 1.00 63.72 840 GLU A N 1
ATOM 6857 C CA . GLU A 1 840 ? -43.514 11.029 62.486 1.00 63.72 840 GLU A CA 1
ATOM 6858 C C . GLU A 1 840 ? -44.109 12.240 63.239 1.00 63.72 840 GLU A C 1
ATOM 6860 O O . GLU A 1 840 ? -43.422 13.256 63.342 1.00 63.72 840 GLU A O 1
ATOM 6865 N N . VAL A 1 841 ? -45.308 12.127 63.833 1.00 66.06 841 VAL A N 1
ATOM 6866 C CA . VAL A 1 841 ? -45.892 13.157 64.723 1.00 66.06 841 VAL A CA 1
ATOM 6867 C C . VAL A 1 841 ? -45.155 13.227 66.067 1.00 66.06 841 VAL A C 1
ATOM 6869 O O . VAL A 1 841 ? -44.660 14.298 66.417 1.00 66.06 841 VAL A O 1
ATOM 6872 N N . LEU A 1 842 ? -44.965 12.096 66.759 1.00 61.69 842 LEU A N 1
ATOM 6873 C CA . LEU A 1 842 ? -44.211 12.039 68.027 1.00 61.69 842 LEU A CA 1
ATOM 6874 C C . LEU A 1 842 ? -42.788 12.617 67.882 1.00 61.69 842 LEU A C 1
ATOM 6876 O O . LEU A 1 842 ? -42.274 13.296 68.770 1.00 61.69 842 LEU A O 1
ATOM 6880 N N . LEU A 1 843 ? -42.141 12.399 66.730 1.00 61.06 843 LEU A N 1
ATOM 6881 C CA . LEU A 1 843 ? -40.825 12.971 66.426 1.00 61.06 843 LEU A CA 1
ATOM 6882 C C . LEU A 1 843 ? -40.845 14.472 66.093 1.00 61.06 843 LEU A C 1
ATOM 6884 O O . LEU A 1 843 ? -39.788 15.101 66.170 1.00 61.06 843 LEU A O 1
ATOM 6888 N N . GLN A 1 844 ? -41.988 15.053 65.721 1.00 63.25 844 GLN A N 1
ATOM 6889 C CA . GLN A 1 844 ? -42.152 16.508 65.599 1.00 63.25 844 GLN A CA 1
ATOM 6890 C C . GLN A 1 844 ? -42.382 17.152 66.969 1.00 63.25 844 GLN A C 1
ATOM 6892 O O . GLN A 1 844 ? -41.786 18.188 67.254 1.00 63.25 844 GLN A O 1
ATOM 6897 N N . GLU A 1 845 ? -43.161 16.515 67.842 1.00 61.81 845 GLU A N 1
ATOM 6898 C CA . GLU A 1 845 ? -43.386 16.963 69.223 1.00 61.81 845 GLU A CA 1
ATOM 6899 C C . GLU A 1 845 ? -42.068 16.966 70.022 1.00 61.81 845 GLU A C 1
ATOM 6901 O O . GLU A 1 845 ? -41.682 17.996 70.580 1.00 61.81 845 GLU A O 1
ATOM 6906 N N . LEU A 1 846 ? -41.279 15.886 69.929 1.00 59.00 846 LEU A N 1
ATOM 6907 C CA . LEU A 1 846 ? -39.921 15.792 70.493 1.00 59.00 846 LEU A CA 1
ATOM 6908 C C . LEU A 1 846 ? -38.902 16.788 69.894 1.00 59.00 846 LEU A C 1
ATOM 6910 O O . LEU A 1 846 ? -37.829 16.969 70.465 1.00 59.00 846 LEU A O 1
ATOM 6914 N N . HIS A 1 847 ? -39.202 17.439 68.763 1.00 56.22 847 HIS A N 1
ATOM 6915 C CA . HIS A 1 847 ? -38.374 18.520 68.202 1.00 56.22 847 HIS A CA 1
ATOM 6916 C C . HIS A 1 847 ? -38.774 19.924 68.688 1.00 56.22 847 HIS A C 1
ATOM 6918 O O . HIS A 1 847 ? -38.053 20.879 68.392 1.00 56.22 847 HIS A O 1
ATOM 6924 N N . MET A 1 848 ? -39.904 20.074 69.392 1.00 52.28 848 MET A N 1
ATOM 6925 C CA . MET A 1 848 ? -40.409 21.375 69.854 1.00 52.28 848 MET A CA 1
ATOM 6926 C C . MET A 1 848 ? -40.133 21.668 71.337 1.00 52.28 848 MET A C 1
ATOM 6928 O O . MET A 1 848 ? -40.138 22.841 71.711 1.00 52.28 848 MET A O 1
ATOM 6932 N N . SER A 1 849 ? -39.836 20.659 72.168 1.00 51.97 849 SER A N 1
ATOM 6933 C CA . SER A 1 849 ? -39.261 20.892 73.507 1.00 51.97 849 SER A CA 1
ATOM 6934 C C . SER A 1 849 ? -37.778 21.281 73.399 1.00 51.97 849 SER A C 1
ATOM 6936 O O . SER A 1 849 ? -37.076 20.866 72.475 1.00 51.97 849 SER A O 1
ATOM 6938 N N . SER A 1 850 ? -37.298 22.133 74.310 1.00 48.81 850 SER A N 1
ATOM 6939 C CA . SER A 1 850 ? -35.983 22.778 74.197 1.00 48.81 850 SER A CA 1
ATOM 6940 C C . SER A 1 850 ? -35.154 22.703 75.486 1.00 48.81 850 SER A C 1
ATOM 6942 O O . SER A 1 850 ? -34.749 23.735 76.029 1.00 48.81 850 SER A O 1
ATOM 6944 N N . ALA A 1 851 ? -34.871 21.488 75.967 1.00 50.72 851 ALA A N 1
ATOM 6945 C CA . ALA A 1 851 ? -33.982 21.246 77.107 1.00 50.72 851 ALA A CA 1
ATOM 6946 C C . ALA A 1 851 ? -32.623 20.661 76.671 1.00 50.72 851 ALA A C 1
ATOM 6948 O O . ALA A 1 851 ? -32.507 19.881 75.726 1.00 50.72 851 ALA A O 1
ATOM 6949 N N . SER A 1 852 ? -31.543 21.038 77.361 1.00 48.81 852 SER A N 1
ATOM 6950 C CA . SER A 1 852 ? -30.170 20.683 76.961 1.00 48.81 852 SER A CA 1
ATOM 6951 C C . SER A 1 852 ? -29.764 19.231 77.260 1.00 48.81 852 SER A C 1
ATOM 6953 O O . SER A 1 852 ? -28.770 18.765 76.696 1.00 48.81 852 SER A O 1
ATOM 6955 N N . SER A 1 853 ? -30.532 18.511 78.085 1.00 51.47 853 SER A N 1
ATOM 6956 C CA . SER A 1 853 ? -30.371 17.081 78.401 1.00 51.47 853 SER A CA 1
ATOM 6957 C C . SER A 1 853 ? -30.797 16.153 77.255 1.00 51.47 853 SER A C 1
ATOM 6959 O O . SER A 1 853 ? -30.147 15.139 77.012 1.00 51.47 853 SER A O 1
ATOM 6961 N N . GLN A 1 854 ? -31.821 16.530 76.481 1.00 50.97 854 GLN A N 1
ATOM 6962 C CA . GLN A 1 854 ? -32.498 15.693 75.470 1.00 50.97 854 GLN A CA 1
ATOM 6963 C C . GLN A 1 854 ? -31.605 15.257 74.281 1.00 50.97 854 GLN A C 1
ATOM 6965 O O . GLN A 1 854 ? -32.036 14.516 73.397 1.00 50.97 854 GLN A O 1
ATOM 6970 N N . LYS A 1 855 ? -30.336 15.687 74.232 1.00 52.97 855 LYS A N 1
ATOM 6971 C CA . LYS A 1 855 ? -29.426 15.517 73.086 1.00 52.97 855 LYS A CA 1
ATOM 6972 C C . LYS A 1 855 ? -29.009 14.078 72.785 1.00 52.97 855 LYS A C 1
ATOM 6974 O O . LYS A 1 855 ? -28.656 13.797 71.639 1.00 52.97 855 LYS A O 1
ATOM 6979 N N . GLU A 1 856 ? -29.031 13.177 73.766 1.00 55.19 856 GLU A N 1
ATOM 6980 C CA . GLU A 1 856 ? -28.767 11.751 73.520 1.00 55.19 856 GLU A CA 1
ATOM 6981 C C . GLU A 1 856 ? -30.042 11.005 73.100 1.00 55.19 856 GLU A C 1
ATOM 6983 O O . GLU A 1 856 ? -29.991 10.190 72.178 1.00 55.19 856 GLU A O 1
ATOM 6988 N N . HIS A 1 857 ? -31.201 11.382 73.649 1.00 52.25 857 HIS A N 1
ATOM 6989 C CA . HIS A 1 857 ? -32.506 10.819 73.287 1.00 52.25 857 HIS A CA 1
ATOM 6990 C C . HIS A 1 857 ? -32.888 11.201 71.848 1.00 52.25 857 HIS A C 1
ATOM 6992 O O . HIS A 1 857 ? -33.207 10.322 71.050 1.00 52.25 857 HIS A O 1
ATOM 6998 N N . LEU A 1 858 ? -32.698 12.464 71.442 1.00 52.88 858 LEU A N 1
ATOM 6999 C CA . LEU A 1 858 ? -32.831 12.899 70.040 1.00 52.88 858 LEU A CA 1
ATOM 7000 C C . LEU A 1 858 ? -31.894 12.140 69.084 1.00 52.88 858 LEU A C 1
ATOM 7002 O O . LEU A 1 858 ? -32.234 11.908 67.924 1.00 52.88 858 LEU A O 1
ATOM 7006 N N . LYS A 1 859 ? -30.712 11.728 69.553 1.00 56.12 859 LYS A N 1
ATOM 7007 C CA . LYS A 1 859 ? -29.720 10.994 68.754 1.00 56.12 859 LYS A CA 1
ATOM 7008 C C . LYS A 1 859 ? -30.073 9.508 68.618 1.00 56.12 859 LYS A C 1
ATOM 7010 O O . LYS A 1 859 ? -29.892 8.953 67.533 1.00 56.12 859 LYS A O 1
ATOM 7015 N N . ALA A 1 860 ? -30.624 8.893 69.667 1.00 57.56 860 ALA A N 1
ATOM 7016 C CA . ALA A 1 860 ? -31.247 7.572 69.598 1.00 57.56 860 ALA A CA 1
ATOM 7017 C C . ALA A 1 860 ? -32.460 7.597 68.653 1.00 57.56 860 ALA A C 1
ATOM 7019 O O . ALA A 1 860 ? -32.492 6.844 67.681 1.00 57.56 860 ALA A O 1
ATOM 7020 N N . ALA A 1 861 ? -33.368 8.558 68.839 1.00 53.03 861 ALA A N 1
ATOM 7021 C CA . ALA A 1 861 ? -34.533 8.775 67.989 1.00 53.03 861 ALA A CA 1
ATOM 7022 C C . ALA A 1 861 ? -34.159 8.972 66.508 1.00 53.03 861 ALA A C 1
ATOM 7024 O O . ALA A 1 861 ? -34.779 8.370 65.639 1.00 53.03 861 ALA A O 1
ATOM 7025 N N . CYS A 1 862 ? -33.101 9.731 66.193 1.00 54.34 862 CYS A N 1
ATOM 7026 C CA . CYS A 1 862 ? -32.602 9.874 64.818 1.00 54.34 862 CYS A CA 1
ATOM 7027 C C . CYS A 1 862 ? -32.011 8.572 64.244 1.00 54.34 862 CYS A C 1
ATOM 7029 O O . CYS A 1 862 ? -32.193 8.289 63.058 1.00 54.34 862 CYS A O 1
ATOM 7031 N N . SER A 1 863 ? -31.322 7.767 65.062 1.00 59.81 863 SER A N 1
ATOM 7032 C CA . SER A 1 863 ? -30.827 6.440 64.665 1.00 59.81 863 SER A CA 1
ATOM 7033 C C . SER A 1 863 ? -31.983 5.481 64.363 1.00 59.81 863 SER A C 1
ATOM 7035 O O . SER A 1 863 ? -31.958 4.776 63.349 1.00 59.81 863 SER A O 1
ATOM 7037 N N . ASP A 1 864 ? -33.027 5.495 65.190 1.00 56.34 864 ASP A N 1
ATOM 7038 C CA . ASP A 1 864 ? -34.235 4.710 64.952 1.00 56.34 864 ASP A CA 1
ATOM 7039 C C . ASP A 1 864 ? -35.022 5.243 63.746 1.00 56.34 864 ASP A C 1
ATOM 7041 O O . ASP A 1 864 ? -35.480 4.444 62.937 1.00 56.34 864 ASP A O 1
ATOM 7045 N N . LEU A 1 865 ? -35.045 6.554 63.485 1.00 56.81 865 LEU A N 1
ATOM 7046 C CA . LEU A 1 865 ? -35.575 7.136 62.242 1.00 56.81 865 LEU A CA 1
ATOM 7047 C C . LEU A 1 865 ? -34.827 6.602 60.996 1.00 56.81 865 LEU A C 1
ATOM 7049 O O . LEU A 1 865 ? -35.444 6.270 59.980 1.00 56.81 865 LEU A O 1
ATOM 7053 N N . GLU A 1 866 ? -33.500 6.436 61.056 1.00 56.72 866 GLU A N 1
ATOM 7054 C CA . GLU A 1 866 ? -32.721 5.787 59.987 1.00 56.72 866 GLU A CA 1
ATOM 7055 C C . GLU A 1 866 ? -32.919 4.262 59.896 1.00 56.72 866 GLU A C 1
ATOM 7057 O O . GLU A 1 866 ? -32.706 3.677 58.823 1.00 56.72 866 GLU A O 1
ATOM 7062 N N . ARG A 1 867 ? -33.312 3.593 60.988 1.00 58.09 867 ARG A N 1
ATOM 7063 C CA . ARG A 1 867 ? -33.736 2.181 60.983 1.00 58.09 867 ARG A CA 1
ATOM 7064 C C . ARG A 1 867 ? -35.125 2.044 60.357 1.00 58.09 867 ARG A C 1
ATOM 7066 O O . ARG A 1 867 ? -35.313 1.226 59.464 1.00 58.09 867 ARG A O 1
ATOM 7073 N N . ILE A 1 868 ? -36.059 2.911 60.726 1.00 54.94 868 ILE A N 1
ATOM 7074 C CA . ILE A 1 868 ? -37.439 2.961 60.235 1.00 54.94 868 ILE A CA 1
ATOM 7075 C C . ILE A 1 868 ? -37.475 3.317 58.742 1.00 54.94 868 ILE A C 1
ATOM 7077 O O . ILE A 1 868 ? -38.154 2.648 57.970 1.00 54.94 868 ILE A O 1
ATOM 7081 N N . ARG A 1 869 ? -36.645 4.260 58.272 1.00 56.97 869 ARG A N 1
ATOM 7082 C CA . ARG A 1 869 ? -36.469 4.545 56.829 1.00 56.97 869 ARG A CA 1
ATOM 7083 C C . ARG A 1 869 ? -35.826 3.399 56.033 1.00 56.97 869 ARG A C 1
ATOM 7085 O O . ARG A 1 869 ? -35.948 3.382 54.806 1.00 56.97 869 ARG A O 1
ATOM 7092 N N . ARG A 1 870 ? -35.147 2.450 56.691 1.00 58.59 870 ARG A N 1
ATOM 7093 C CA . ARG A 1 870 ? -34.716 1.173 56.089 1.00 58.59 870 ARG A CA 1
ATOM 7094 C C . ARG A 1 870 ? -35.866 0.169 56.065 1.00 58.59 870 ARG A C 1
ATOM 7096 O O . ARG A 1 870 ? -36.192 -0.314 54.986 1.00 58.59 870 ARG A O 1
ATOM 7103 N N . ILE A 1 871 ? -36.530 -0.051 57.202 1.00 57.53 871 ILE A N 1
ATOM 7104 C CA . ILE A 1 871 ? -37.690 -0.948 57.330 1.00 57.53 871 ILE A CA 1
ATOM 7105 C C . ILE A 1 871 ? -38.793 -0.568 56.332 1.00 57.53 871 ILE A C 1
ATOM 7107 O O . ILE A 1 871 ? -39.280 -1.443 55.627 1.00 57.53 871 ILE A O 1
ATOM 7111 N N . LYS A 1 872 ? -39.110 0.725 56.165 1.00 58.47 872 LYS A N 1
ATOM 7112 C CA . LYS A 1 872 ? -40.075 1.205 55.160 1.00 58.47 872 LYS A CA 1
ATOM 7113 C C . LYS A 1 872 ? -39.699 0.782 53.737 1.00 58.47 872 LYS A C 1
ATOM 7115 O O . LYS A 1 872 ? -40.551 0.294 53.007 1.00 58.47 872 LYS A O 1
ATOM 7120 N N . LYS A 1 873 ? -38.424 0.892 53.348 1.00 55.16 873 LYS A N 1
ATOM 7121 C CA . LYS A 1 873 ? -37.954 0.449 52.022 1.00 55.16 873 LYS A CA 1
ATOM 7122 C C . LYS A 1 873 ? -37.971 -1.067 51.861 1.00 55.16 873 LYS A C 1
ATOM 7124 O O . LYS A 1 873 ? -38.189 -1.543 50.753 1.00 55.16 873 LYS A O 1
ATOM 7129 N N . GLU A 1 874 ? -37.744 -1.821 52.934 1.00 58.09 874 GLU A N 1
ATOM 7130 C CA . GLU A 1 874 ? -37.894 -3.279 52.917 1.00 58.09 874 GLU A CA 1
ATOM 7131 C C . GLU A 1 874 ? -39.371 -3.699 52.858 1.00 58.09 874 GLU A C 1
ATOM 7133 O O . GLU A 1 874 ? -39.683 -4.652 52.151 1.00 58.09 874 GLU A O 1
ATOM 7138 N N . ALA A 1 875 ? -40.284 -2.958 53.493 1.00 57.28 875 ALA A N 1
ATOM 7139 C CA . ALA A 1 875 ? -41.729 -3.164 53.407 1.00 57.28 875 ALA A CA 1
ATOM 7140 C C . ALA A 1 875 ? -42.289 -2.814 52.013 1.00 57.28 875 ALA A C 1
ATOM 7142 O O . ALA A 1 875 ? -42.932 -3.663 51.406 1.00 57.28 875 ALA A O 1
ATOM 7143 N N . GLU A 1 876 ? -41.966 -1.638 51.455 1.00 57.88 876 GLU A N 1
ATOM 7144 C CA . GLU A 1 876 ? -42.298 -1.245 50.068 1.00 57.88 876 GLU A CA 1
ATOM 7145 C C . GLU A 1 876 ? -41.774 -2.276 49.045 1.00 57.88 876 GLU A C 1
ATOM 7147 O O . GLU A 1 876 ? -42.433 -2.610 48.061 1.00 57.88 876 GLU A O 1
ATOM 7152 N N . PHE A 1 877 ? -40.570 -2.808 49.276 1.00 59.84 877 PHE A N 1
ATOM 7153 C CA . PHE A 1 877 ? -39.971 -3.851 48.446 1.00 59.84 877 PHE A CA 1
ATOM 7154 C C . PHE A 1 877 ? -40.686 -5.205 48.590 1.00 59.84 877 PHE A C 1
ATOM 7156 O O . PHE A 1 877 ? -40.944 -5.863 47.580 1.00 59.84 877 PHE A O 1
ATOM 7163 N N . LEU A 1 878 ? -41.029 -5.616 49.817 1.00 57.00 878 LEU A N 1
ATOM 7164 C CA . LEU A 1 878 ? -41.775 -6.849 50.082 1.00 57.00 878 LEU A CA 1
ATOM 7165 C C . LEU A 1 878 ? -43.198 -6.781 49.519 1.00 57.00 878 LEU A C 1
ATOM 7167 O O . LEU A 1 878 ? -43.624 -7.749 48.904 1.00 57.00 878 LEU A O 1
ATOM 7171 N N . GLU A 1 879 ? -43.897 -5.652 49.641 1.00 60.53 879 GLU A N 1
ATOM 7172 C CA . GLU A 1 879 ? -45.230 -5.430 49.063 1.00 60.53 879 GLU A CA 1
ATOM 7173 C C . GLU A 1 879 ? -45.215 -5.605 47.537 1.00 60.53 879 GLU A C 1
ATOM 7175 O O . GLU A 1 879 ? -45.970 -6.412 46.990 1.00 60.53 879 GLU A O 1
ATOM 7180 N N . VAL A 1 880 ? -44.295 -4.922 46.841 1.00 55.19 880 VAL A N 1
ATOM 7181 C CA . VAL A 1 880 ? -44.163 -5.028 45.379 1.00 55.19 880 VAL A CA 1
ATOM 7182 C C . VAL A 1 880 ? -43.716 -6.431 44.951 1.00 55.19 880 VAL A C 1
ATOM 7184 O O . VAL A 1 880 ? -44.223 -6.951 43.954 1.00 55.19 880 VAL A O 1
ATOM 7187 N N . SER A 1 881 ? -42.809 -7.075 45.692 1.00 55.41 881 SER A N 1
ATOM 7188 C CA . SER A 1 881 ? -42.372 -8.454 45.423 1.00 55.41 881 SER A CA 1
ATOM 7189 C C . SER A 1 881 ? -43.524 -9.451 45.600 1.00 55.41 881 SER A C 1
ATOM 7191 O O . SER A 1 881 ? -43.822 -10.222 44.686 1.00 55.41 881 SER A O 1
ATOM 7193 N N . PHE A 1 882 ? -44.241 -9.378 46.724 1.00 54.38 882 PHE A N 1
ATOM 7194 C CA . PHE A 1 882 ? -45.361 -10.254 47.063 1.00 54.38 882 PHE A CA 1
ATOM 7195 C C . PHE A 1 882 ? -46.523 -10.093 46.079 1.00 54.38 882 PHE A C 1
ATOM 7197 O O . PHE A 1 882 ? -46.981 -11.087 45.520 1.00 54.38 882 PHE A O 1
ATOM 7204 N N . ARG A 1 883 ? -46.941 -8.858 45.762 1.00 57.44 883 ARG A N 1
ATOM 7205 C CA . ARG A 1 883 ? -47.993 -8.600 44.760 1.00 57.44 883 ARG A CA 1
ATOM 7206 C C . ARG A 1 883 ? -47.592 -9.081 43.357 1.00 57.44 883 ARG A C 1
ATOM 7208 O O . ARG A 1 883 ? -48.432 -9.614 42.637 1.00 57.44 883 ARG A O 1
ATOM 7215 N N . THR A 1 884 ? -46.309 -8.993 42.991 1.00 54.53 884 THR A N 1
ATOM 7216 C CA . THR A 1 884 ? -45.802 -9.526 41.710 1.00 54.53 884 THR A CA 1
ATOM 7217 C C . THR A 1 884 ? -45.785 -11.064 41.682 1.00 54.53 884 THR A C 1
ATOM 7219 O O . THR A 1 884 ? -46.153 -11.658 40.670 1.00 54.53 884 THR A O 1
ATOM 7222 N N . LYS A 1 885 ? -45.429 -11.731 42.790 1.00 54.38 885 LYS A N 1
ATOM 7223 C CA . LYS A 1 885 ? -45.499 -13.201 42.918 1.00 54.38 885 LYS A CA 1
ATOM 7224 C C . LYS A 1 885 ? -46.937 -13.728 42.988 1.00 54.38 885 LYS A C 1
ATOM 7226 O O . LYS A 1 885 ? -47.227 -14.776 42.419 1.00 54.38 885 LYS A O 1
ATOM 7231 N N . ALA A 1 886 ? -47.838 -13.012 43.658 1.00 53.28 886 ALA A N 1
ATOM 7232 C CA . ALA A 1 886 ? -49.244 -13.391 43.783 1.00 53.28 886 ALA A CA 1
ATOM 7233 C C . ALA A 1 886 ? -49.967 -13.359 42.426 1.00 53.28 886 ALA A C 1
ATOM 7235 O O . ALA A 1 886 ? -50.677 -14.307 42.096 1.00 53.28 886 ALA A O 1
ATOM 7236 N N . ALA A 1 887 ? -49.725 -12.323 41.611 1.00 53.06 887 ALA A N 1
ATOM 7237 C CA . ALA A 1 887 ? -50.254 -12.235 40.247 1.00 53.06 887 ALA A CA 1
ATOM 7238 C C . ALA A 1 887 ? -49.762 -13.389 39.350 1.00 53.06 887 ALA A C 1
ATOM 7240 O O . ALA A 1 887 ? -50.538 -13.955 38.584 1.00 53.06 887 ALA A O 1
ATOM 7241 N N . PHE A 1 888 ? -48.493 -13.784 39.497 1.00 53.88 888 PHE A N 1
ATOM 7242 C CA . PHE A 1 888 ? -47.913 -14.924 38.787 1.00 53.88 888 PHE A CA 1
ATOM 7243 C C . PHE A 1 888 ? -48.567 -16.265 39.179 1.00 53.88 888 PHE A C 1
ATOM 7245 O O . PHE A 1 888 ? -48.928 -17.043 38.298 1.00 53.88 888 PHE A O 1
ATOM 7252 N N . LEU A 1 889 ? -48.770 -16.523 40.478 1.00 48.94 889 LEU A N 1
ATOM 7253 C CA . LEU A 1 889 ? -49.342 -17.790 40.962 1.00 48.94 889 LEU A CA 1
ATOM 7254 C C . LEU A 1 889 ? -50.799 -18.004 40.527 1.00 48.94 889 LEU A C 1
ATOM 7256 O O . LEU A 1 889 ? -51.158 -19.125 40.176 1.00 48.94 889 LEU A O 1
ATOM 7260 N N . GLN A 1 890 ? -51.613 -16.942 40.471 1.00 50.88 890 GLN A N 1
ATOM 7261 C CA . GLN A 1 890 ? -52.979 -17.026 39.931 1.00 50.88 890 GLN A CA 1
ATOM 7262 C C . GLN A 1 890 ? -52.989 -17.577 38.492 1.00 50.88 890 GLN A C 1
ATOM 7264 O O . GLN A 1 890 ? -53.856 -18.370 38.135 1.00 50.88 890 GLN A O 1
ATOM 7269 N N . GLN A 1 891 ? -51.992 -17.214 37.678 1.00 50.84 891 GLN A N 1
ATOM 7270 C CA . GLN A 1 891 ? -51.943 -17.601 36.269 1.00 50.84 891 GLN A CA 1
ATOM 7271 C C . GLN A 1 891 ? -51.433 -19.040 36.035 1.00 50.84 891 GLN A C 1
ATOM 7273 O O . GLN A 1 891 ? -51.806 -19.645 35.031 1.00 50.84 891 GLN A O 1
ATOM 7278 N N . GLU A 1 892 ? -50.637 -19.625 36.944 1.00 48.88 892 GLU A N 1
ATOM 7279 C CA . GLU A 1 892 ? -50.275 -21.059 36.879 1.00 48.88 892 GLU A CA 1
ATOM 7280 C C . GLU A 1 892 ? -51.455 -21.970 37.316 1.00 48.88 892 GLU A C 1
ATOM 7282 O O . GLU A 1 892 ? -51.624 -23.063 36.764 1.00 48.88 892 GLU A O 1
ATOM 7287 N N . GLU A 1 893 ? -52.341 -21.508 38.211 1.00 43.03 893 GLU A N 1
ATOM 7288 C CA . GLU A 1 893 ? -53.598 -22.203 38.560 1.00 43.03 893 GLU A CA 1
ATOM 7289 C C . GLU A 1 893 ? -54.627 -22.156 37.404 1.00 43.03 893 GLU A C 1
ATOM 7291 O O . GLU A 1 893 ? -55.165 -23.196 37.007 1.00 43.03 893 GLU A O 1
ATOM 7296 N N . ASP A 1 894 ? -54.837 -20.992 36.776 1.00 41.47 894 ASP A N 1
ATOM 7297 C CA . ASP A 1 894 ? -55.731 -20.854 35.608 1.00 41.47 894 ASP A CA 1
ATOM 7298 C C . ASP A 1 894 ? -55.238 -21.671 34.385 1.00 41.47 894 ASP A C 1
ATOM 7300 O O . ASP A 1 894 ? -56.029 -22.296 33.663 1.00 41.47 894 ASP A O 1
ATOM 7304 N N . ALA A 1 895 ? -53.918 -21.728 34.160 1.00 41.06 895 ALA A N 1
ATOM 7305 C CA . ALA A 1 895 ? -53.312 -22.495 33.066 1.00 41.06 895 ALA A CA 1
ATOM 7306 C C . ALA A 1 895 ? -53.384 -24.020 33.267 1.00 41.06 895 ALA A C 1
ATOM 7308 O O . ALA A 1 895 ? -53.460 -24.769 32.292 1.00 41.06 895 ALA A O 1
ATOM 7309 N N . THR A 1 896 ? -53.381 -24.505 34.512 1.00 37.50 896 THR A N 1
ATOM 7310 C CA . THR A 1 896 ? -53.507 -25.945 34.793 1.00 37.50 896 THR A CA 1
ATOM 7311 C C . THR A 1 896 ? -54.963 -26.411 34.743 1.00 37.50 896 THR A C 1
ATOM 7313 O O . THR A 1 896 ? -55.243 -27.457 34.153 1.00 37.50 896 THR A O 1
ATOM 7316 N N . MET A 1 897 ? -55.915 -25.614 35.241 1.00 33.09 897 MET A N 1
ATOM 7317 C CA . MET A 1 897 ? -57.347 -25.952 35.204 1.00 33.09 897 MET A CA 1
ATOM 7318 C C . MET A 1 897 ? -57.960 -25.935 33.794 1.00 33.09 897 MET A C 1
ATOM 7320 O O . MET A 1 897 ? -58.814 -26.772 33.482 1.00 33.09 897 MET A O 1
ATOM 7324 N N . SER A 1 898 ? -57.509 -25.041 32.910 1.00 33.62 898 SER A N 1
ATOM 7325 C CA . SER A 1 898 ? -58.055 -24.896 31.548 1.00 33.62 898 SER A CA 1
ATOM 7326 C C . SER A 1 898 ? -57.833 -26.118 30.637 1.00 33.62 898 SER A C 1
ATOM 7328 O O . SER A 1 898 ? -58.636 -26.358 29.735 1.00 33.62 898 SER A O 1
ATOM 7330 N N . THR A 1 899 ? -56.825 -26.956 30.906 1.00 33.00 899 THR A N 1
ATOM 7331 C CA . THR A 1 899 ? -56.524 -28.161 30.099 1.00 33.00 899 THR A CA 1
ATOM 7332 C C . THR A 1 899 ? -57.432 -29.372 30.366 1.00 33.00 899 THR A C 1
ATOM 7334 O O . THR A 1 899 ? -57.379 -30.353 29.625 1.00 33.00 899 THR A O 1
ATOM 7337 N N . SER A 1 900 ? -58.290 -29.316 31.391 1.00 31.16 900 SER A N 1
ATOM 7338 C CA . SER A 1 900 ? -59.095 -30.461 31.855 1.00 31.16 900 SER A CA 1
ATOM 7339 C C . SER A 1 900 ? -60.498 -30.581 31.235 1.00 31.16 900 SER A C 1
ATOM 7341 O O . SER A 1 900 ? -61.164 -31.595 31.430 1.00 31.16 900 SER A O 1
ATOM 7343 N N . SER A 1 901 ? -60.964 -29.568 30.493 1.00 28.52 901 SER A N 1
ATOM 7344 C CA . SER A 1 901 ? -62.388 -29.411 30.125 1.00 28.52 901 SER A CA 1
ATOM 7345 C C . SER A 1 901 ? -62.728 -29.627 28.640 1.00 28.52 901 SER A C 1
ATOM 7347 O O . SER A 1 901 ? -63.859 -29.384 28.228 1.00 28.52 901 SER A O 1
ATOM 7349 N N . SER A 1 902 ? -61.776 -30.098 27.826 1.00 30.73 902 SER A N 1
ATOM 7350 C CA . SER A 1 902 ? -61.896 -30.191 26.359 1.00 30.73 902 SER A CA 1
ATOM 7351 C C . SER A 1 902 ? -61.747 -31.615 25.794 1.00 30.73 902 SER A C 1
ATOM 7353 O O . SER A 1 902 ? -61.137 -31.826 24.744 1.00 30.73 902 SER A O 1
ATOM 7355 N N . ARG A 1 903 ? -62.345 -32.609 26.467 1.00 27.66 903 ARG A N 1
ATOM 7356 C CA . ARG A 1 903 ? -62.553 -33.969 25.934 1.00 27.66 903 ARG A CA 1
ATOM 7357 C C . ARG A 1 903 ? -63.934 -34.512 26.293 1.00 27.66 903 ARG A C 1
ATOM 7359 O O . ARG A 1 903 ? -64.122 -35.013 27.394 1.00 27.66 903 ARG A O 1
ATOM 7366 N N . ASP A 1 904 ? -64.879 -34.359 25.367 1.00 25.67 904 ASP A N 1
ATOM 7367 C CA . ASP A 1 904 ? -65.568 -35.482 24.702 1.00 25.67 904 ASP A CA 1
ATOM 7368 C C . ASP A 1 904 ? -66.837 -34.992 23.985 1.00 25.67 904 ASP A C 1
ATOM 7370 O O . ASP A 1 904 ? -67.903 -34.948 24.583 1.00 25.67 904 ASP A O 1
ATOM 7374 N N . GLU A 1 905 ? -66.735 -34.665 22.686 1.00 25.75 905 GLU A N 1
ATOM 7375 C CA . GLU A 1 905 ? -67.784 -35.003 21.704 1.00 25.75 905 GLU A CA 1
ATOM 7376 C C . GLU A 1 905 ? -67.356 -34.755 20.239 1.00 25.75 905 GLU A C 1
ATOM 7378 O O . GLU A 1 905 ? -67.201 -33.619 19.800 1.00 25.75 905 GLU A O 1
ATOM 7383 N N . GLN A 1 906 ? -67.218 -35.858 19.487 1.00 25.30 906 GLN A N 1
ATOM 7384 C CA . GLN A 1 906 ? -67.706 -36.125 18.112 1.00 25.30 906 GLN A CA 1
ATOM 7385 C C . GLN A 1 906 ? -66.737 -36.958 17.247 1.00 25.30 906 GLN A C 1
ATOM 7387 O O . GLN A 1 906 ? -65.518 -36.926 17.396 1.00 25.30 906 GLN A O 1
ATOM 7392 N N . GLN A 1 907 ? -67.316 -37.794 16.375 1.00 26.86 907 GLN A N 1
ATOM 7393 C CA . GLN A 1 907 ? -66.660 -38.950 15.753 1.00 26.86 907 GLN A CA 1
ATOM 7394 C C . GLN A 1 907 ? -66.603 -38.901 14.212 1.00 26.86 907 GLN A C 1
ATOM 7396 O O . GLN A 1 907 ? -67.567 -38.533 13.555 1.00 26.86 907 GLN A O 1
ATOM 7401 N N . PHE A 1 908 ? -65.503 -39.440 13.669 1.00 24.92 908 PHE A N 1
ATOM 7402 C CA . PHE A 1 908 ? -65.388 -40.233 12.426 1.00 24.92 908 PHE A CA 1
ATOM 7403 C C . PHE A 1 908 ? -66.074 -39.802 11.105 1.00 24.92 908 PHE A C 1
ATOM 7405 O O . PHE A 1 908 ? -67.278 -39.948 10.924 1.00 24.92 908 PHE A O 1
ATOM 7412 N N . SER A 1 909 ? -65.252 -39.722 10.048 1.00 24.02 909 SER A N 1
ATOM 7413 C CA . SER A 1 909 ? -65.352 -40.664 8.905 1.00 24.02 909 SER A CA 1
ATOM 7414 C C . SER A 1 909 ? -63.962 -40.826 8.241 1.00 24.02 909 SER A C 1
ATOM 7416 O O . SER A 1 909 ? -63.278 -39.843 7.998 1.00 24.02 909 SER A O 1
ATOM 7418 N N . LYS A 1 910 ? -63.341 -42.019 8.229 1.00 26.03 910 LYS A N 1
ATOM 7419 C CA . LYS A 1 910 ? -63.527 -43.222 7.374 1.00 26.03 910 LYS A CA 1
ATOM 7420 C C . LYS A 1 910 ? -62.925 -43.149 5.955 1.00 26.03 910 LYS A C 1
ATOM 7422 O O . LYS A 1 910 ? -63.517 -42.554 5.064 1.00 26.03 910 LYS A O 1
ATOM 7427 N N . ARG A 1 911 ? -61.903 -43.987 5.721 1.00 23.05 911 ARG A N 1
ATOM 7428 C CA . ARG A 1 911 ? -61.801 -45.038 4.669 1.00 23.05 911 ARG A CA 1
ATOM 7429 C C . ARG A 1 911 ? -60.864 -46.128 5.241 1.00 23.05 911 ARG A C 1
ATOM 7431 O O . ARG A 1 911 ? -59.893 -45.771 5.893 1.00 23.05 911 ARG A O 1
ATOM 7438 N N . LYS A 1 912 ? -61.279 -47.401 5.342 1.00 27.44 912 LYS A N 1
ATOM 7439 C CA . LYS A 1 912 ? -61.393 -48.448 4.292 1.00 27.44 912 LYS A CA 1
ATOM 7440 C C . LYS A 1 912 ? -60.049 -48.762 3.624 1.00 27.44 912 LYS A C 1
ATOM 7442 O O . LYS A 1 912 ? -59.395 -47.817 3.205 1.00 27.44 912 LYS A O 1
ATOM 7447 N N . ASP A 1 913 ? -59.618 -50.002 3.377 1.00 26.27 913 ASP A N 1
ATOM 7448 C CA . ASP A 1 913 ? -59.965 -51.398 3.772 1.00 26.27 913 ASP A CA 1
ATOM 7449 C C . ASP A 1 913 ? -58.670 -52.229 3.452 1.00 26.27 913 ASP A C 1
ATOM 7451 O O . ASP A 1 913 ? -57.773 -51.677 2.820 1.00 26.27 913 ASP A O 1
ATOM 7455 N N . ASN A 1 914 ? -58.412 -53.505 3.786 1.00 25.02 914 ASN A N 1
ATOM 7456 C CA . ASN A 1 914 ? -59.241 -54.695 4.032 1.00 25.02 914 ASN A CA 1
ATOM 7457 C C . ASN A 1 914 ? -58.363 -55.821 4.671 1.00 25.02 914 ASN A C 1
ATOM 7459 O O . ASN A 1 914 ? -57.174 -55.840 4.380 1.00 25.02 914 ASN A O 1
ATOM 7463 N N . LYS A 1 915 ? -58.968 -56.751 5.442 1.00 27.98 915 LYS A N 1
ATOM 7464 C CA . LYS A 1 915 ? -58.823 -58.248 5.451 1.00 27.98 915 LYS A CA 1
ATOM 7465 C C . LYS A 1 915 ? -57.455 -58.948 5.227 1.00 27.98 915 LYS A C 1
ATOM 7467 O O . LYS A 1 915 ? -56.663 -58.515 4.410 1.00 27.98 915 LYS A O 1
ATOM 7472 N N . ASP A 1 916 ? -57.152 -60.147 5.747 1.00 24.69 916 ASP A N 1
ATOM 7473 C CA . ASP A 1 916 ? -57.708 -61.124 6.728 1.00 24.69 916 ASP A CA 1
ATOM 7474 C C . ASP A 1 916 ? -56.533 -62.109 7.043 1.00 24.69 916 ASP A C 1
ATOM 7476 O O . ASP A 1 916 ? -55.636 -62.234 6.214 1.00 24.69 916 ASP A O 1
ATOM 7480 N N . GLY A 1 917 ? -56.423 -62.880 8.138 1.00 25.72 917 GLY A N 1
ATOM 7481 C CA . GLY A 1 917 ? -57.206 -63.021 9.375 1.00 25.72 917 GLY A CA 1
ATOM 7482 C C . GLY A 1 917 ? -56.856 -64.340 10.123 1.00 25.72 917 GLY A C 1
ATOM 7483 O O . GLY A 1 917 ? -56.251 -65.223 9.527 1.00 25.72 917 GLY A O 1
ATOM 7484 N N . GLN A 1 918 ? -57.325 -64.501 11.379 1.00 26.73 918 GLN A N 1
ATOM 7485 C CA . GLN A 1 918 ? -57.370 -65.760 12.186 1.00 26.73 918 GLN A CA 1
ATOM 7486 C C . GLN A 1 918 ? -56.031 -66.328 12.764 1.00 26.73 918 GLN A C 1
ATOM 7488 O O . GLN A 1 918 ? -54.990 -66.190 12.143 1.00 26.73 918 GLN A O 1
ATOM 7493 N N . ASN A 1 919 ? -55.967 -67.001 13.939 1.00 25.14 919 ASN A N 1
ATOM 7494 C CA . ASN A 1 919 ? -56.966 -67.247 15.011 1.00 25.14 919 ASN A CA 1
ATOM 7495 C C . ASN A 1 919 ? -56.340 -67.683 16.376 1.00 25.14 919 ASN A C 1
ATOM 7497 O O . ASN A 1 919 ? -55.426 -68.496 16.358 1.00 25.14 919 ASN A O 1
ATOM 7501 N N . ARG A 1 920 ? -56.999 -67.328 17.510 1.00 26.19 920 ARG A N 1
ATOM 7502 C CA . ARG A 1 920 ? -57.066 -68.057 18.829 1.00 26.19 920 ARG A CA 1
ATOM 7503 C C . ARG A 1 920 ? -55.771 -68.204 19.689 1.00 26.19 920 ARG A C 1
ATOM 7505 O O . ARG A 1 920 ? -54.685 -68.243 19.144 1.00 26.19 920 ARG A O 1
ATOM 7512 N N . SER A 1 921 ? -55.793 -68.322 21.038 1.00 25.00 921 SER A N 1
ATOM 7513 C CA . SER A 1 921 ? -56.861 -68.274 22.081 1.00 25.00 921 SER A CA 1
ATOM 7514 C C . SER A 1 921 ? -56.288 -68.095 23.522 1.00 25.00 921 SER A C 1
ATOM 7516 O O . SER A 1 921 ? -55.206 -68.601 23.790 1.00 25.00 921 SER A O 1
ATOM 7518 N N . GLY A 1 922 ? -57.062 -67.507 24.463 1.00 25.39 922 GLY A N 1
ATOM 7519 C CA . GLY A 1 922 ? -56.833 -67.476 25.938 1.00 25.39 922 GLY A CA 1
ATOM 7520 C C . GLY A 1 922 ? -56.542 -66.060 26.490 1.00 25.39 922 GLY A C 1
ATOM 7521 O O . GLY A 1 922 ? -55.559 -65.472 26.067 1.00 25.39 922 GLY A O 1
ATOM 7522 N N . ASN A 1 923 ? -57.375 -65.348 27.276 1.00 23.69 923 ASN A N 1
ATOM 7523 C CA . ASN A 1 923 ? -58.066 -65.585 28.575 1.00 23.69 923 ASN A CA 1
ATOM 7524 C C . ASN A 1 923 ? -57.102 -65.792 29.778 1.00 23.69 923 ASN A C 1
ATOM 7526 O O . ASN A 1 923 ? -56.179 -66.582 29.652 1.00 23.69 923 ASN A O 1
ATOM 7530 N N . ASN A 1 924 ? -57.277 -65.176 30.969 1.00 25.55 924 ASN A N 1
ATOM 7531 C CA . ASN A 1 924 ? -58.446 -64.440 31.502 1.00 25.55 924 ASN A CA 1
ATOM 7532 C C . ASN A 1 924 ? -58.139 -63.389 32.618 1.00 25.55 924 ASN A C 1
ATOM 7534 O O . ASN A 1 924 ? -57.134 -63.477 33.307 1.00 25.55 924 ASN A O 1
ATOM 7538 N N . ARG A 1 925 ? -59.094 -62.448 32.767 1.00 23.45 925 ARG A N 1
ATOM 7539 C CA . ARG A 1 925 ? -59.603 -61.637 33.924 1.00 23.45 925 ARG A CA 1
ATOM 7540 C C . ARG A 1 925 ? -59.018 -61.871 35.349 1.00 23.45 925 ARG A C 1
ATOM 7542 O O . ARG A 1 925 ? -58.788 -63.021 35.684 1.00 23.45 925 ARG A O 1
ATOM 7549 N N . ILE A 1 926 ? -58.745 -60.882 36.235 1.00 25.50 926 ILE A N 1
ATOM 7550 C CA . ILE A 1 926 ? -59.445 -59.657 36.771 1.00 25.50 926 ILE A CA 1
ATOM 7551 C C . ILE A 1 926 ? -60.114 -59.882 38.165 1.00 25.50 926 ILE A C 1
ATOM 7553 O O . ILE A 1 926 ? -60.792 -60.886 38.336 1.00 25.50 926 ILE A O 1
ATOM 7557 N N . GLN A 1 927 ? -59.988 -58.890 39.085 1.00 23.73 927 GLN A N 1
ATOM 7558 C CA . GLN A 1 927 ? -60.517 -58.782 40.485 1.00 23.73 927 GLN A CA 1
ATOM 7559 C C . GLN A 1 927 ? -59.885 -59.725 41.551 1.00 23.73 927 GLN A C 1
ATOM 7561 O O . GLN A 1 927 ? -59.444 -60.813 41.209 1.00 23.73 927 GLN A O 1
ATOM 7566 N N . GLY A 1 928 ? -59.802 -59.386 42.857 1.00 22.53 928 GLY A N 1
ATOM 7567 C CA . GLY A 1 928 ? -59.969 -58.081 43.541 1.00 22.53 928 GLY A CA 1
ATOM 7568 C C . GLY A 1 928 ? -60.311 -58.148 45.059 1.00 22.53 928 GLY A C 1
ATOM 7569 O O . GLY A 1 928 ? -61.109 -58.989 45.446 1.00 22.53 928 GLY A O 1
ATOM 7570 N N . LEU A 1 929 ? -59.804 -57.178 45.853 1.00 21.16 929 LEU A N 1
ATOM 7571 C CA . LEU A 1 929 ? -60.248 -56.715 47.206 1.00 21.16 929 LEU A CA 1
ATOM 7572 C C . LEU A 1 929 ? -60.111 -57.612 48.480 1.00 21.16 929 LEU A C 1
ATOM 7574 O O . LEU A 1 929 ? -60.474 -58.779 48.467 1.00 21.16 929 LEU A O 1
ATOM 7578 N N . TRP A 1 930 ? -59.751 -56.955 49.613 1.00 23.20 930 TRP A N 1
ATOM 7579 C CA . TRP A 1 930 ? -59.842 -57.384 51.045 1.00 23.20 930 TRP A CA 1
ATOM 7580 C C . TRP A 1 930 ? -58.909 -58.553 51.513 1.00 23.20 930 TRP A C 1
ATOM 7582 O O . TRP A 1 930 ? -58.544 -59.391 50.702 1.00 23.20 930 TRP A O 1
ATOM 7592 N N . SER A 1 931 ? -58.461 -58.719 52.783 1.00 23.56 931 SER A N 1
ATOM 7593 C CA . SER A 1 931 ? -58.481 -57.895 54.033 1.00 23.56 931 SER A CA 1
ATOM 7594 C C . SER A 1 931 ? -57.792 -58.593 55.249 1.00 23.56 931 SER A C 1
ATOM 7596 O O . SER A 1 931 ? -57.641 -59.808 55.205 1.00 23.56 931 SER A O 1
ATOM 7598 N N . PHE A 1 932 ? -57.595 -57.855 56.371 1.00 23.91 932 PHE A N 1
ATOM 7599 C CA . PHE A 1 932 ? -57.504 -58.317 57.795 1.00 23.91 932 PHE A CA 1
ATOM 7600 C C . PHE A 1 932 ? -56.236 -59.090 58.260 1.00 23.91 932 PHE A C 1
ATOM 7602 O O . PHE A 1 932 ? -55.641 -59.798 57.462 1.00 23.91 932 PHE A O 1
ATOM 7609 N N . VAL A 1 933 ? -55.714 -59.024 59.510 1.00 24.70 933 VAL A N 1
ATOM 7610 C CA . VAL A 1 933 ? -55.997 -58.378 60.846 1.00 24.70 933 VAL A CA 1
ATOM 7611 C C . VAL A 1 933 ? -54.627 -57.855 61.397 1.00 24.70 933 VAL A C 1
ATOM 7613 O O . VAL A 1 933 ? -53.619 -58.356 60.919 1.00 24.70 933 VAL A O 1
ATOM 7616 N N . GLY A 1 934 ? -54.377 -56.946 62.366 1.00 22.91 934 GLY A N 1
ATOM 7617 C CA . GLY A 1 934 ? -55.051 -56.078 63.376 1.00 22.91 934 GLY A CA 1
ATOM 7618 C C . GLY A 1 934 ? -53.932 -55.499 64.306 1.00 22.91 934 GLY A C 1
ATOM 7619 O O . GLY A 1 934 ? -52.780 -55.546 63.897 1.00 22.91 934 GLY A O 1
ATOM 7620 N N . ARG A 1 935 ? -54.084 -54.987 65.548 1.00 21.48 935 ARG A N 1
ATOM 7621 C CA . ARG A 1 935 ? -55.203 -54.553 66.427 1.00 21.48 935 ARG A CA 1
ATOM 7622 C C . ARG A 1 935 ? -54.619 -53.647 67.566 1.00 21.48 935 ARG A C 1
ATOM 7624 O O . ARG A 1 935 ? -53.418 -53.669 67.794 1.00 21.48 935 ARG A O 1
ATOM 7631 N N . GLN A 1 936 ? -55.446 -52.880 68.293 1.00 22.62 936 GLN A N 1
ATOM 7632 C CA . GLN A 1 936 ? -55.103 -52.070 69.503 1.00 22.62 936 GLN A CA 1
ATOM 7633 C C . GLN A 1 936 ? -55.450 -52.818 70.836 1.00 22.62 936 GLN A C 1
ATOM 7635 O O . GLN A 1 936 ? -56.089 -53.868 70.691 1.00 22.62 936 GLN A O 1
ATOM 7640 N N . PRO A 1 937 ? -55.139 -52.352 72.096 1.00 33.94 937 PRO A N 1
ATOM 7641 C CA . PRO A 1 937 ? -54.883 -50.954 72.551 1.00 33.94 937 PRO A CA 1
ATOM 7642 C C . PRO A 1 937 ? -53.880 -50.663 73.733 1.00 33.94 937 PRO A C 1
ATOM 7644 O O . PRO A 1 937 ? -53.421 -51.552 74.438 1.00 33.94 937 PRO A O 1
ATOM 7647 N N . SER A 1 938 ? -53.747 -49.358 74.057 1.00 21.56 938 SER A N 1
ATOM 7648 C CA . SER A 1 938 ? -53.690 -48.720 75.412 1.00 21.56 938 SER A CA 1
ATOM 7649 C C . SER A 1 938 ? -52.378 -48.395 76.190 1.00 21.56 938 SER A C 1
ATOM 7651 O O . SER A 1 938 ? -51.664 -49.275 76.637 1.00 21.56 938 SER A O 1
ATOM 7653 N N . LYS A 1 939 ? -52.233 -47.077 76.469 1.00 23.30 939 LYS A N 1
ATOM 7654 C CA . LYS A 1 939 ? -51.844 -46.333 77.709 1.00 23.30 939 LYS A CA 1
ATOM 7655 C C . LYS A 1 939 ? -50.518 -46.554 78.501 1.00 23.30 939 LYS A C 1
ATOM 7657 O O . LYS A 1 939 ? -50.166 -47.655 78.882 1.00 23.30 939 LYS A O 1
ATOM 7662 N N . SER A 1 940 ? -50.005 -45.383 78.938 1.00 20.11 940 SER A N 1
ATOM 7663 C CA . SER A 1 940 ? -49.396 -44.981 80.240 1.00 20.11 940 SER A CA 1
ATOM 7664 C C . SER A 1 940 ? -47.880 -45.061 80.542 1.00 20.11 940 SER A C 1
ATOM 7666 O O . SER A 1 940 ? -47.362 -46.135 80.800 1.00 20.11 940 SER A O 1
ATOM 7668 N N . VAL A 1 941 ? -47.311 -43.854 80.751 1.00 22.33 941 VAL A N 1
ATOM 7669 C CA . VAL A 1 941 ? -46.533 -43.381 81.935 1.00 22.33 941 VAL A CA 1
ATOM 7670 C C . VAL A 1 941 ? -45.039 -43.763 82.114 1.00 22.33 941 VAL A C 1
ATOM 7672 O O . VAL A 1 941 ? -44.687 -44.922 82.264 1.00 22.33 941 VAL A O 1
ATOM 7675 N N . ASP A 1 942 ? -44.233 -42.692 82.224 1.00 22.72 942 ASP A N 1
ATOM 7676 C CA . ASP A 1 942 ? -42.956 -42.448 82.935 1.00 22.72 942 ASP A CA 1
ATOM 7677 C C . ASP A 1 942 ? -41.614 -43.191 82.687 1.00 22.72 942 ASP A C 1
ATOM 7679 O O . ASP A 1 942 ? -41.485 -44.405 82.715 1.00 22.72 942 ASP A O 1
ATOM 7683 N N . GLN A 1 943 ? -40.579 -42.331 82.644 1.00 23.95 943 GLN A N 1
ATOM 7684 C CA . GLN A 1 943 ? -39.211 -42.447 83.189 1.00 23.95 943 GLN A CA 1
ATOM 7685 C C . GLN A 1 943 ? -38.183 -43.479 82.653 1.00 23.95 943 GLN A C 1
ATOM 7687 O O . GLN A 1 943 ? -38.052 -44.594 83.137 1.00 23.95 943 GLN A O 1
ATOM 7692 N N . ALA A 1 944 ? -37.252 -42.912 81.869 1.00 24.56 944 ALA A N 1
ATOM 7693 C CA . ALA A 1 944 ? -35.800 -42.880 82.128 1.00 24.56 944 ALA A CA 1
ATOM 7694 C C . ALA A 1 944 ? -34.854 -44.044 81.729 1.00 24.56 944 ALA A C 1
ATOM 7696 O O . ALA A 1 944 ? -35.010 -45.202 82.100 1.00 24.56 944 ALA A O 1
ATOM 7697 N N . SER A 1 945 ? -33.706 -43.595 81.193 1.00 23.33 945 SER A N 1
ATOM 7698 C CA . SER A 1 945 ? -32.350 -44.183 81.239 1.00 23.33 945 SER A CA 1
ATOM 7699 C C . SER A 1 945 ? -31.856 -45.106 80.108 1.00 23.33 945 SER A C 1
ATOM 7701 O O . SER A 1 945 ? -32.590 -45.882 79.508 1.00 23.33 945 SER A O 1
ATOM 7703 N N . SER A 1 946 ? -30.530 -45.037 79.922 1.00 24.19 946 SER A N 1
ATOM 7704 C CA . SER A 1 946 ? -29.636 -45.884 79.110 1.00 24.19 946 SER A CA 1
ATOM 7705 C C . SER A 1 946 ? -29.611 -45.726 77.576 1.00 24.19 946 SER A C 1
ATOM 7707 O O . SER A 1 946 ? -30.573 -45.359 76.913 1.00 24.19 946 SER A O 1
ATOM 7709 N N . THR A 1 947 ? -28.401 -45.948 77.061 1.00 23.30 947 THR A N 1
ATOM 7710 C CA . THR A 1 947 ? -27.886 -45.861 75.684 1.00 23.30 947 THR A CA 1
ATOM 7711 C C . THR A 1 947 ? -27.643 -47.278 75.123 1.00 23.30 947 THR A C 1
ATOM 7713 O O . THR A 1 947 ? -27.721 -48.235 75.894 1.00 23.30 947 THR A O 1
ATOM 7716 N N . PRO A 1 948 ? -27.116 -47.446 73.893 1.00 44.97 948 PRO A N 1
ATOM 7717 C CA . PRO A 1 948 ? -27.421 -46.792 72.607 1.00 44.97 948 PRO A CA 1
ATOM 7718 C C . PRO A 1 948 ? -27.734 -47.836 71.499 1.00 44.97 948 PRO A C 1
ATOM 7720 O O . PRO A 1 948 ? -27.459 -49.014 71.702 1.00 44.97 948 PRO A O 1
ATOM 7723 N N . ASN A 1 949 ? -28.223 -47.410 70.319 1.00 24.33 949 ASN A N 1
ATOM 7724 C CA . ASN A 1 949 ? -27.720 -47.827 68.986 1.00 24.33 949 ASN A CA 1
ATOM 7725 C C . ASN A 1 949 ? -28.634 -47.415 67.807 1.00 24.33 949 ASN A C 1
ATOM 7727 O O . ASN A 1 949 ? -29.814 -47.151 67.991 1.00 24.33 949 ASN A O 1
ATOM 7731 N N . ASP A 1 950 ? -28.020 -47.432 66.617 1.00 25.58 950 ASP A N 1
ATOM 7732 C CA . ASP A 1 950 ? -28.547 -47.796 65.289 1.00 25.58 950 ASP A CA 1
ATOM 7733 C C . ASP A 1 950 ? -29.783 -47.118 64.650 1.00 25.58 950 ASP A C 1
ATOM 7735 O O . ASP A 1 950 ? -30.914 -47.231 65.098 1.00 25.58 950 ASP A O 1
ATOM 7739 N N . ILE A 1 951 ? -29.504 -46.596 63.443 1.00 26.41 951 ILE A N 1
ATOM 7740 C CA . ILE A 1 951 ? -30.274 -46.735 62.189 1.00 26.41 951 ILE A CA 1
ATOM 7741 C C . ILE A 1 951 ? -31.705 -46.162 62.132 1.00 26.41 951 ILE A C 1
ATOM 7743 O O . ILE A 1 951 ? -32.662 -46.759 62.612 1.00 26.41 951 ILE A O 1
ATOM 7747 N N . GLY A 1 952 ? -31.852 -45.147 61.271 1.00 26.28 952 GLY A N 1
ATOM 7748 C CA . GLY A 1 952 ? -32.997 -45.054 60.356 1.00 26.28 952 GLY A CA 1
ATOM 7749 C C . GLY A 1 952 ? -34.146 -44.146 60.782 1.00 26.28 952 GLY A C 1
ATOM 7750 O O . GLY A 1 952 ? -35.212 -44.636 61.141 1.00 26.28 952 GLY A O 1
ATOM 7751 N N . ASP A 1 953 ? -33.974 -42.834 60.608 1.00 26.19 953 ASP A N 1
ATOM 7752 C CA . ASP A 1 953 ? -35.120 -41.945 60.410 1.00 26.19 953 ASP A CA 1
ATOM 7753 C C . ASP A 1 953 ? -35.768 -42.240 59.041 1.00 26.19 953 ASP A C 1
ATOM 7755 O O . ASP A 1 953 ? -35.113 -42.130 58.000 1.00 26.19 953 ASP A O 1
ATOM 7759 N N . ASP A 1 954 ? -37.061 -42.569 59.036 1.00 31.23 954 ASP A N 1
ATOM 7760 C CA . ASP A 1 954 ? -37.935 -42.300 57.888 1.00 31.23 954 ASP A CA 1
ATOM 7761 C C . ASP A 1 954 ? -38.209 -40.784 57.853 1.00 31.23 954 ASP A C 1
ATOM 7763 O O . ASP A 1 954 ? -38.771 -40.246 58.809 1.00 31.23 954 ASP A O 1
ATOM 7767 N N . GLU A 1 955 ? -37.922 -40.099 56.740 1.00 29.42 955 GLU A N 1
ATOM 7768 C CA . GLU A 1 955 ? -38.577 -38.818 56.429 1.00 29.42 955 GLU A CA 1
ATOM 7769 C C . GLU A 1 955 ? -39.146 -38.788 54.995 1.00 29.42 955 GLU A C 1
ATOM 7771 O O . GLU A 1 955 ? -38.608 -39.437 54.091 1.00 29.42 955 GLU A O 1
ATOM 7776 N N . PRO A 1 956 ? -40.277 -38.085 54.774 1.00 34.50 956 PRO A N 1
ATOM 7777 C CA . PRO A 1 956 ? -41.135 -38.321 53.617 1.00 34.50 956 PRO A CA 1
ATOM 7778 C C . PRO A 1 956 ? -40.899 -37.376 52.425 1.00 34.50 956 PRO A C 1
ATOM 7780 O O . PRO A 1 956 ? -40.189 -36.377 52.479 1.00 34.50 956 PRO A O 1
ATOM 7783 N N . SER A 1 957 ? -41.605 -37.687 51.337 1.00 31.30 957 SER A N 1
ATOM 7784 C CA . SER A 1 957 ? -41.717 -36.936 50.079 1.00 31.30 957 SER A CA 1
ATOM 7785 C C . SER A 1 957 ? -41.743 -35.398 50.190 1.00 31.30 957 SER A C 1
ATOM 7787 O O . SER A 1 957 ? -42.677 -34.825 50.760 1.00 31.30 957 SER A O 1
ATOM 7789 N N . GLU A 1 958 ? -40.820 -34.723 49.494 1.00 31.50 958 GLU A N 1
ATOM 7790 C CA . GLU A 1 958 ? -40.846 -33.266 49.301 1.00 31.50 958 GLU A CA 1
ATOM 7791 C C . GLU A 1 958 ? -42.070 -32.810 48.477 1.00 31.50 958 GLU A C 1
ATOM 7793 O O . GLU A 1 958 ? -42.109 -32.950 47.254 1.00 31.50 958 GLU A O 1
ATOM 7798 N N . SER A 1 959 ? -43.055 -32.183 49.128 1.00 32.91 959 SER A N 1
ATOM 7799 C CA . SER A 1 959 ? -44.078 -31.356 48.448 1.00 32.91 959 SER A CA 1
ATOM 7800 C C . SER A 1 959 ? -44.445 -30.065 49.203 1.00 32.91 959 SER A C 1
ATOM 7802 O O . SER A 1 959 ? -45.353 -29.336 48.809 1.00 32.91 959 SER A O 1
ATOM 7804 N N . THR A 1 960 ? -43.711 -29.741 50.271 1.00 29.53 960 THR A N 1
ATOM 7805 C CA . THR A 1 960 ? -44.074 -28.729 51.283 1.00 29.53 960 THR A CA 1
ATOM 7806 C C . THR A 1 960 ? -43.550 -27.315 50.985 1.00 29.53 960 THR A C 1
ATOM 7808 O O . THR A 1 960 ? -44.210 -26.318 51.289 1.00 29.53 960 THR A O 1
ATOM 7811 N N . GLY A 1 961 ? -42.388 -27.205 50.327 1.00 34.75 961 GLY A N 1
ATOM 7812 C CA . GLY A 1 961 ? -41.558 -25.989 50.332 1.00 34.75 961 GLY A CA 1
ATOM 7813 C C . GLY A 1 961 ? -42.165 -24.705 49.736 1.00 34.75 961 GLY A C 1
ATOM 7814 O O . GLY A 1 961 ? -41.666 -23.610 50.006 1.00 34.75 961 GLY A O 1
ATOM 7815 N N . ILE A 1 962 ? -43.244 -24.788 48.948 1.00 37.47 962 ILE A N 1
ATOM 7816 C CA . ILE A 1 962 ? -43.910 -23.600 48.377 1.00 37.47 962 ILE A CA 1
ATOM 7817 C C . ILE A 1 962 ? -44.797 -22.901 49.421 1.00 37.47 962 ILE A C 1
ATOM 7819 O O . ILE A 1 962 ? -44.799 -21.667 49.490 1.00 37.47 962 ILE A O 1
ATOM 7823 N N . MET A 1 963 ? -45.490 -23.656 50.284 1.00 34.47 963 MET A N 1
ATOM 7824 C CA . MET A 1 963 ? -46.210 -23.067 51.421 1.00 34.47 963 MET A CA 1
ATOM 7825 C C . MET A 1 963 ? -45.233 -22.487 52.446 1.00 34.47 963 MET A C 1
ATOM 7827 O O . MET A 1 963 ? -45.465 -21.386 52.948 1.00 34.47 963 MET A O 1
ATOM 7831 N N . ASP A 1 964 ? -44.098 -23.150 52.681 1.00 39.25 964 ASP A N 1
ATOM 7832 C CA . ASP A 1 964 ? -43.058 -22.629 53.569 1.00 39.25 964 ASP A CA 1
ATOM 7833 C C . ASP A 1 964 ? -42.486 -21.301 53.062 1.00 39.25 964 ASP A C 1
ATOM 7835 O O . ASP A 1 964 ? -42.345 -20.363 53.848 1.00 39.25 964 ASP A O 1
ATOM 7839 N N . SER A 1 965 ? -42.245 -21.159 51.752 1.00 45.47 965 SER A N 1
ATOM 7840 C CA . SER A 1 965 ? -41.806 -19.886 51.164 1.00 45.47 965 SER A CA 1
ATOM 7841 C C . SER A 1 965 ? -42.824 -18.759 51.361 1.00 45.47 965 SER A C 1
ATOM 7843 O O . SER A 1 965 ? -42.416 -17.650 51.709 1.00 45.47 965 SER A O 1
ATOM 7845 N N . LYS A 1 966 ? -44.129 -19.011 51.165 1.00 45.06 966 LYS A N 1
ATOM 7846 C CA . LYS A 1 966 ? -45.177 -18.013 51.453 1.00 45.06 966 LYS A CA 1
ATOM 7847 C C . LYS A 1 966 ? -45.204 -17.655 52.939 1.00 45.06 966 LYS A C 1
ATOM 7849 O O . LYS A 1 966 ? -45.181 -16.475 53.284 1.00 45.06 966 LYS A O 1
ATOM 7854 N N . SER A 1 967 ? -45.199 -18.664 53.816 1.00 49.69 967 SER A N 1
ATOM 7855 C CA . SER A 1 967 ? -45.235 -18.453 55.266 1.00 49.69 967 SER A CA 1
ATOM 7856 C C . SER A 1 967 ? -44.019 -17.668 55.758 1.00 49.69 967 SER A C 1
ATOM 7858 O O . SER A 1 967 ? -44.165 -16.839 56.644 1.00 49.69 967 SER A O 1
ATOM 7860 N N . ASN A 1 968 ? -42.839 -17.852 55.158 1.00 52.22 968 ASN A N 1
ATOM 7861 C CA . ASN A 1 968 ? -41.629 -17.124 55.531 1.00 52.22 968 ASN A CA 1
ATOM 7862 C C . ASN A 1 968 ? -41.647 -15.656 55.077 1.00 52.22 968 ASN A C 1
ATOM 7864 O O . ASN A 1 968 ? -41.145 -14.806 55.810 1.00 52.22 968 ASN A O 1
ATOM 7868 N N . GLU A 1 969 ? -42.246 -15.318 53.929 1.00 52.31 969 GLU A N 1
ATOM 7869 C CA . GLU A 1 969 ? -42.420 -13.909 53.535 1.00 52.31 969 GLU A CA 1
ATOM 7870 C C . GLU A 1 969 ? -43.476 -13.203 54.401 1.00 52.31 969 GLU A C 1
ATOM 7872 O O . GLU A 1 969 ? -43.230 -12.085 54.856 1.00 52.31 969 GLU A O 1
ATOM 7877 N N . VAL A 1 970 ? -44.584 -13.879 54.738 1.00 53.62 970 VAL A N 1
ATOM 7878 C CA . VAL A 1 970 ? -45.595 -13.354 55.677 1.00 53.62 970 VAL A CA 1
ATOM 7879 C C . VAL A 1 970 ? -45.024 -13.217 57.092 1.00 53.62 970 VAL A C 1
ATOM 7881 O O . VAL A 1 970 ? -45.085 -12.128 57.652 1.00 53.62 970 VAL A O 1
ATOM 7884 N N . ARG A 1 971 ? -44.362 -14.246 57.642 1.00 56.69 971 ARG A N 1
ATOM 7885 C CA . ARG A 1 971 ? -43.672 -14.184 58.948 1.00 56.69 971 ARG A CA 1
ATOM 7886 C C . ARG A 1 971 ? -42.608 -13.091 58.987 1.00 56.69 971 ARG A C 1
ATOM 7888 O O . ARG A 1 971 ? -42.450 -12.441 60.014 1.00 56.69 971 ARG A O 1
ATOM 7895 N N . LYS A 1 972 ? -41.877 -12.854 57.888 1.00 61.06 972 LYS A N 1
ATOM 7896 C CA . LYS A 1 972 ? -40.918 -11.741 57.807 1.00 61.06 972 LYS A CA 1
ATOM 7897 C C . LYS A 1 972 ? -41.633 -10.386 57.831 1.00 61.06 972 LYS A C 1
ATOM 7899 O O . LYS A 1 972 ? -41.135 -9.462 58.467 1.00 61.06 972 LYS A O 1
ATOM 7904 N N . PHE A 1 973 ? -42.792 -10.260 57.188 1.00 58.69 973 PHE A N 1
ATOM 7905 C CA . PHE A 1 973 ? -43.606 -9.046 57.259 1.00 58.69 973 PHE A CA 1
ATOM 7906 C C . PHE A 1 973 ? -44.212 -8.834 58.659 1.00 58.69 973 PHE A C 1
ATOM 7908 O O . PHE A 1 973 ? -44.155 -7.729 59.189 1.00 58.69 973 PHE A O 1
ATOM 7915 N N . GLU A 1 974 ? -44.701 -9.891 59.313 1.00 60.50 974 GLU A N 1
ATOM 7916 C CA . GLU A 1 974 ? -45.160 -9.851 60.708 1.00 60.50 974 GLU A CA 1
ATOM 7917 C C . GLU A 1 974 ? -44.028 -9.503 61.682 1.00 60.50 974 GLU A C 1
ATOM 7919 O O . GLU A 1 974 ? -44.244 -8.713 62.601 1.00 60.50 974 GLU A O 1
ATOM 7924 N N . LEU A 1 975 ? -42.815 -10.018 61.451 1.00 65.88 975 LEU A N 1
ATOM 7925 C CA . LEU A 1 975 ? -41.615 -9.655 62.202 1.00 65.88 975 LEU A CA 1
ATOM 7926 C C . LEU A 1 975 ? -41.290 -8.166 62.029 1.00 65.88 975 LEU A C 1
ATOM 7928 O O . LEU A 1 975 ? -41.101 -7.479 63.029 1.00 65.88 975 LEU A O 1
ATOM 7932 N N . LEU A 1 976 ? -41.300 -7.640 60.798 1.00 61.69 976 LEU A N 1
ATOM 7933 C CA . LEU A 1 976 ? -41.091 -6.209 60.540 1.00 61.69 976 LEU A CA 1
ATOM 7934 C C . LEU A 1 976 ? -42.195 -5.341 61.163 1.00 61.69 976 LEU A C 1
ATOM 7936 O O . LEU A 1 976 ? -41.882 -4.302 61.741 1.00 61.69 976 LEU A O 1
ATOM 7940 N N . ARG A 1 977 ? -43.463 -5.780 61.134 1.00 63.41 977 ARG A N 1
ATOM 7941 C CA . ARG A 1 977 ? -44.554 -5.122 61.870 1.00 63.41 977 ARG A CA 1
ATOM 7942 C C . ARG A 1 977 ? -44.290 -5.150 63.375 1.00 63.41 977 ARG A C 1
ATOM 7944 O O . ARG A 1 977 ? -44.500 -4.140 64.034 1.00 63.41 977 ARG A O 1
ATOM 7951 N N . SER A 1 978 ? -43.804 -6.263 63.925 1.00 67.56 978 SER A N 1
ATOM 7952 C CA . SER A 1 978 ? -43.477 -6.363 65.352 1.00 67.56 978 SER A CA 1
ATOM 7953 C C . SER A 1 978 ? -42.298 -5.468 65.748 1.00 67.56 978 SER A C 1
ATOM 7955 O O . SER A 1 978 ? -42.409 -4.772 66.752 1.00 67.56 978 SER A O 1
ATOM 7957 N N . GLU A 1 979 ? -41.236 -5.380 64.933 1.00 68.19 979 GLU A N 1
ATOM 7958 C CA . GLU A 1 979 ? -40.142 -4.424 65.153 1.00 68.19 979 GLU A CA 1
ATOM 7959 C C . GLU A 1 979 ? -40.648 -2.982 65.088 1.00 68.19 979 GLU A C 1
ATOM 7961 O O . GLU A 1 979 ? -40.253 -2.166 65.912 1.00 68.19 979 GLU A O 1
ATOM 7966 N N . LEU A 1 980 ? -41.530 -2.653 64.139 1.00 63.28 980 LEU A N 1
ATOM 7967 C CA . LEU A 1 980 ? -42.020 -1.287 63.959 1.00 63.28 980 LEU A CA 1
ATOM 7968 C C . LEU A 1 980 ? -42.992 -0.867 65.075 1.00 63.28 980 LEU A C 1
ATOM 7970 O O . LEU A 1 980 ? -42.854 0.233 65.597 1.00 63.28 980 LEU A O 1
ATOM 7974 N N . MET A 1 981 ? -43.876 -1.762 65.531 1.00 64.06 981 MET A N 1
ATOM 7975 C CA . MET A 1 981 ? -44.706 -1.563 66.733 1.00 64.06 981 MET A CA 1
ATOM 7976 C C . MET A 1 981 ? -43.867 -1.518 68.024 1.00 64.06 981 MET A C 1
ATOM 7978 O O . MET A 1 981 ? -44.243 -0.862 68.995 1.00 64.06 981 MET A O 1
ATOM 7982 N N . GLU A 1 982 ? -42.734 -2.226 68.089 1.00 70.19 982 GLU A N 1
ATOM 7983 C CA . GLU A 1 982 ? -41.828 -2.143 69.238 1.00 70.19 982 GLU A CA 1
ATOM 7984 C C . GLU A 1 982 ? -40.997 -0.851 69.213 1.00 70.19 982 GLU A C 1
ATOM 7986 O O . GLU A 1 982 ? -40.746 -0.278 70.271 1.00 70.19 982 GLU A O 1
ATOM 7991 N N . LEU A 1 983 ? -40.612 -0.365 68.029 1.00 63.34 983 LEU A N 1
ATOM 7992 C CA . LEU A 1 983 ? -39.978 0.939 67.829 1.00 63.34 983 LEU A CA 1
ATOM 7993 C C . LEU A 1 983 ? -40.954 2.082 68.141 1.00 63.34 983 LEU A C 1
ATOM 7995 O O . LEU A 1 983 ? -40.568 2.997 68.857 1.00 63.34 983 LEU A O 1
ATOM 7999 N N . GLU A 1 984 ? -42.225 1.991 67.735 1.00 61.97 984 GLU A N 1
ATOM 8000 C CA . GLU A 1 984 ? -43.302 2.894 68.177 1.00 61.97 984 GLU A CA 1
ATOM 8001 C C . GLU A 1 984 ? -43.399 2.900 69.706 1.00 61.97 984 GLU A C 1
ATOM 8003 O O . GLU A 1 984 ? -43.258 3.947 70.330 1.00 61.97 984 GLU A O 1
ATOM 8008 N N . LYS A 1 985 ? -43.467 1.724 70.343 1.00 69.06 985 LYS A N 1
ATOM 8009 C CA . LYS A 1 985 ? -43.427 1.616 71.810 1.00 69.06 985 LYS A CA 1
ATOM 8010 C C . LYS A 1 985 ? -42.109 2.065 72.446 1.00 69.06 985 LYS A C 1
ATOM 8012 O O . LYS A 1 985 ? -42.092 2.254 73.658 1.00 69.06 985 LYS A O 1
ATOM 8017 N N . ARG A 1 986 ? -40.992 2.177 71.720 1.00 66.50 986 ARG A N 1
ATOM 8018 C CA . ARG A 1 986 ? -39.719 2.722 72.235 1.00 66.50 986 ARG A CA 1
ATOM 8019 C C . ARG A 1 986 ? -39.655 4.239 72.095 1.00 66.50 986 ARG A C 1
ATOM 8021 O O . ARG A 1 986 ? -39.186 4.881 73.026 1.00 66.50 986 ARG A O 1
ATOM 8028 N N . VAL A 1 987 ? -40.158 4.802 70.997 1.00 63.19 987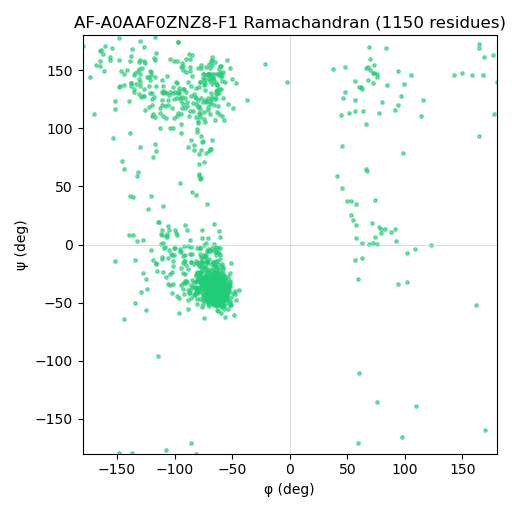 VAL A N 1
ATOM 8029 C CA . VAL A 1 987 ? -40.312 6.255 70.823 1.00 63.19 987 VAL A CA 1
ATOM 8030 C C . VAL A 1 987 ? -41.348 6.788 71.810 1.00 63.19 987 VAL A C 1
ATOM 8032 O O . VAL A 1 987 ? -41.034 7.735 72.518 1.00 63.19 987 VAL A O 1
ATOM 8035 N N . GLN A 1 988 ? -42.500 6.121 71.958 1.00 65.44 988 GLN A N 1
ATOM 8036 C CA . GLN A 1 988 ? -43.497 6.450 72.982 1.00 65.44 988 GLN A CA 1
ATOM 8037 C C . GLN A 1 988 ? -42.874 6.399 74.380 1.00 65.44 988 GLN A C 1
ATOM 8039 O O . GLN A 1 988 ? -42.817 7.428 75.033 1.00 65.44 988 GLN A O 1
ATOM 8044 N N . ARG A 1 989 ? -42.252 5.276 74.781 1.00 65.94 989 ARG A N 1
ATOM 8045 C CA . ARG A 1 989 ? -41.536 5.206 76.071 1.00 65.94 989 ARG A CA 1
ATOM 8046 C C . ARG A 1 989 ? -40.458 6.276 76.228 1.00 65.94 989 ARG A C 1
ATOM 8048 O O . ARG A 1 989 ? -40.233 6.699 77.346 1.00 65.94 989 ARG A O 1
ATOM 8055 N N . SER A 1 990 ? -39.797 6.717 75.157 1.00 62.66 990 SER A N 1
ATOM 8056 C CA . SER A 1 990 ? -38.805 7.802 75.227 1.00 62.66 990 SER A CA 1
ATOM 8057 C C . SER A 1 990 ? -39.447 9.183 75.392 1.00 62.66 990 SER A C 1
ATOM 8059 O O . SER A 1 990 ? -38.818 10.052 75.981 1.00 62.66 990 SER A O 1
ATOM 8061 N N . ALA A 1 991 ? -40.672 9.387 74.898 1.00 60.25 991 ALA A N 1
ATOM 8062 C CA . ALA A 1 991 ? -41.472 10.586 75.140 1.00 60.25 991 ALA A CA 1
ATOM 8063 C C . ALA A 1 991 ? -42.063 10.571 76.559 1.00 60.25 991 ALA A C 1
ATOM 8065 O O . ALA A 1 991 ? -41.789 11.490 77.325 1.00 60.25 991 ALA A O 1
ATOM 8066 N N . ASP A 1 992 ? -42.735 9.478 76.949 1.00 61.19 992 ASP A N 1
ATOM 8067 C CA . ASP A 1 992 ? -43.239 9.239 78.311 1.00 61.19 992 ASP A CA 1
ATOM 8068 C C . ASP A 1 992 ? -42.111 9.416 79.349 1.00 61.19 992 ASP A C 1
ATOM 8070 O O . ASP A 1 992 ? -42.296 9.997 80.415 1.00 61.19 992 ASP A O 1
ATOM 8074 N N . GLN A 1 993 ? -40.906 8.927 79.030 1.00 56.34 993 GLN A N 1
ATOM 8075 C CA . GLN A 1 993 ? -39.736 9.036 79.894 1.00 56.34 993 GLN A CA 1
ATOM 8076 C C . GLN A 1 993 ? -39.096 10.433 79.867 1.00 56.34 993 GLN A C 1
ATOM 8078 O O . GLN A 1 993 ? -38.507 10.816 80.867 1.00 56.34 993 GLN A O 1
ATOM 8083 N N . CYS A 1 994 ? -39.257 11.238 78.810 1.00 54.25 994 CYS A N 1
ATOM 8084 C CA . CYS A 1 994 ? -38.921 12.664 78.882 1.00 54.25 994 CYS A CA 1
ATOM 8085 C C . CYS A 1 994 ? -39.889 13.432 79.799 1.00 54.25 994 CYS A C 1
ATOM 8087 O O . CYS A 1 994 ? -39.425 14.274 80.564 1.00 54.25 994 CYS A O 1
ATOM 8089 N N . GLU A 1 995 ? -41.189 13.116 79.797 1.00 52.94 995 GLU A N 1
ATOM 8090 C CA . GLU A 1 995 ? -42.144 13.698 80.757 1.00 52.94 995 GLU A CA 1
ATOM 8091 C C . GLU A 1 995 ? -41.804 13.282 82.204 1.00 52.94 995 GLU A C 1
ATOM 8093 O O . GLU A 1 995 ? -41.726 14.128 83.098 1.00 52.94 995 GLU A O 1
ATOM 8098 N N . TYR A 1 996 ? -41.492 12.001 82.436 1.00 52.00 996 TYR A N 1
ATOM 8099 C CA . TYR A 1 996 ? -41.030 11.520 83.745 1.00 52.00 996 TYR A CA 1
ATOM 8100 C C . TYR A 1 996 ? -39.664 12.090 84.166 1.00 52.00 996 TYR A C 1
ATOM 8102 O O . TYR A 1 996 ? -39.467 12.358 85.349 1.00 52.00 996 TYR A O 1
ATOM 8110 N N . GLU A 1 997 ? -38.723 12.313 83.244 1.00 48.97 997 GLU A N 1
ATOM 8111 C CA . GLU A 1 997 ? -37.429 12.936 83.554 1.00 48.97 997 GLU A CA 1
ATOM 8112 C C . GLU A 1 997 ? -37.563 14.443 83.841 1.00 48.97 997 GLU A C 1
ATOM 8114 O O . GLU A 1 997 ? -36.785 14.967 84.641 1.00 48.97 997 GLU A O 1
ATOM 8119 N N . GLU A 1 998 ? -38.567 15.143 83.299 1.00 49.22 998 GLU A N 1
ATOM 8120 C CA . GLU A 1 998 ? -38.913 16.509 83.729 1.00 49.22 998 GLU A CA 1
ATOM 8121 C C . GLU A 1 998 ? -39.518 16.536 85.153 1.00 49.22 998 GLU A C 1
ATOM 8123 O O . GLU A 1 998 ? -39.235 17.467 85.916 1.00 49.22 998 GLU A O 1
ATOM 8128 N N . GLU A 1 999 ? -40.242 15.490 85.581 1.00 46.47 999 GLU A N 1
ATOM 8129 C CA . GLU A 1 999 ? -40.669 15.328 86.984 1.00 46.47 999 GLU A CA 1
ATOM 8130 C C . GLU A 1 999 ? -39.538 14.888 87.938 1.00 46.47 999 GLU A C 1
ATOM 8132 O O . GLU A 1 999 ? -39.424 15.417 89.051 1.00 46.47 999 GLU A O 1
ATOM 8137 N N . GLU A 1 1000 ? -38.692 13.927 87.552 1.00 46.25 1000 GLU A N 1
ATOM 8138 C CA . GLU A 1 1000 ? -37.577 13.461 88.392 1.00 46.25 1000 GLU A CA 1
ATOM 8139 C C . GLU A 1 1000 ? -36.442 14.488 88.478 1.00 46.25 1000 GLU A C 1
ATOM 8141 O O . GLU A 1 1000 ? -35.793 14.580 89.523 1.00 46.25 1000 GLU A O 1
ATOM 8146 N N . SER A 1 1001 ? -36.274 15.363 87.480 1.00 43.19 1001 SER A N 1
ATOM 8147 C CA . SER A 1 1001 ? -35.369 16.524 87.563 1.00 43.19 1001 SER A CA 1
ATOM 8148 C C . SER A 1 1001 ? -35.712 17.485 88.714 1.00 43.19 1001 SER A C 1
ATOM 8150 O O . SER A 1 1001 ? -34.862 18.274 89.121 1.00 43.19 1001 SER A O 1
ATOM 8152 N N . GLN A 1 1002 ? -36.920 17.402 89.291 1.00 44.00 1002 GLN A N 1
ATOM 8153 C CA . GLN A 1 1002 ? -37.318 18.157 90.489 1.00 44.00 1002 GLN A CA 1
ATOM 8154 C C . GLN A 1 1002 ? -37.142 17.376 91.809 1.00 44.00 1002 GLN A C 1
ATOM 8156 O O . GLN A 1 1002 ? -37.394 17.924 92.884 1.00 44.00 1002 GLN A O 1
ATOM 8161 N N . LYS A 1 1003 ? -36.729 16.099 91.764 1.00 44.47 1003 LYS A N 1
ATOM 8162 C CA . LYS A 1 1003 ? -36.637 15.196 92.934 1.00 44.47 1003 LYS A CA 1
ATOM 8163 C C . LYS A 1 1003 ? -35.271 14.509 93.097 1.00 44.47 1003 LYS A C 1
ATOM 8165 O O . LYS A 1 1003 ? -34.915 14.157 94.221 1.00 44.47 1003 LYS A O 1
ATOM 8170 N N . ALA A 1 1004 ? -34.497 14.350 92.022 1.00 37.72 1004 ALA A N 1
ATOM 8171 C CA . ALA A 1 1004 ? -33.276 13.539 91.974 1.00 37.72 1004 ALA A CA 1
ATOM 8172 C C . ALA A 1 1004 ? -31.963 14.268 92.353 1.00 37.72 1004 ALA A C 1
ATOM 8174 O O . ALA A 1 1004 ? -30.884 13.698 92.201 1.00 37.72 1004 ALA A O 1
ATOM 8175 N N . ASP A 1 1005 ? -32.015 15.473 92.939 1.00 41.28 1005 ASP A N 1
ATOM 8176 C CA . ASP A 1 1005 ? -30.849 16.160 93.546 1.00 41.28 1005 ASP A CA 1
ATOM 8177 C C . ASP A 1 1005 ? -30.385 15.495 94.872 1.00 41.28 1005 ASP A C 1
ATOM 8179 O O . ASP A 1 1005 ? -30.010 16.147 95.849 1.00 41.28 1005 ASP A O 1
ATOM 8183 N N . ARG A 1 1006 ? -30.488 14.160 94.969 1.00 35.25 1006 ARG A N 1
ATOM 8184 C CA . ARG A 1 1006 ? -30.166 13.366 96.165 1.00 35.25 1006 ARG A CA 1
ATOM 8185 C C . ARG A 1 1006 ? -29.635 11.971 95.819 1.00 35.25 1006 ARG A C 1
ATOM 8187 O O . ARG A 1 1006 ? -30.243 11.216 95.072 1.00 35.25 1006 ARG A O 1
ATOM 8194 N N . THR A 1 1007 ? -28.562 11.581 96.514 1.00 32.41 1007 THR A N 1
ATOM 8195 C CA . THR A 1 1007 ? -28.086 10.185 96.687 1.00 32.41 1007 THR A CA 1
ATOM 8196 C C . THR A 1 1007 ? -27.561 9.426 95.454 1.00 32.41 1007 THR A C 1
ATOM 8198 O O . THR A 1 1007 ? -28.016 8.358 95.073 1.00 32.41 1007 THR A O 1
ATOM 8201 N N . SER A 1 1008 ? -26.448 9.955 94.953 1.00 27.38 1008 SER A N 1
ATOM 8202 C CA . SER A 1 1008 ? -25.293 9.282 94.330 1.00 27.38 1008 SER A CA 1
ATOM 8203 C C . SER A 1 1008 ? -25.001 7.774 94.596 1.00 27.38 1008 SER A C 1
ATOM 8205 O O . SER A 1 1008 ? -25.120 7.332 95.739 1.00 27.38 1008 SER A O 1
ATOM 8207 N N . LYS A 1 1009 ? -24.296 7.155 93.617 1.00 27.62 1009 LYS A N 1
ATOM 8208 C CA . LYS A 1 1009 ? -23.218 6.108 93.676 1.00 27.62 1009 LYS A CA 1
ATOM 8209 C C . LYS A 1 1009 ? -23.514 4.635 93.294 1.00 27.62 1009 LYS A C 1
ATOM 8211 O O . LYS A 1 1009 ? -24.506 4.053 93.699 1.00 27.62 1009 LYS A O 1
ATOM 8216 N N . HIS A 1 1010 ? -22.460 4.041 92.695 1.00 28.14 1010 HIS A N 1
ATOM 8217 C CA . HIS A 1 1010 ? -22.137 2.607 92.481 1.00 28.14 1010 HIS A CA 1
ATOM 8218 C C . HIS A 1 1010 ? -22.908 1.856 91.363 1.00 28.14 1010 HIS A C 1
ATOM 8220 O O . HIS A 1 1010 ? -24.080 2.121 91.154 1.00 28.14 1010 HIS A O 1
ATOM 8226 N N . SER A 1 1011 ? -22.327 0.900 90.607 1.00 25.70 1011 SER A N 1
ATOM 8227 C CA . SER A 1 1011 ? -20.904 0.547 90.328 1.00 25.70 1011 SER A CA 1
ATOM 8228 C C . SER A 1 1011 ? -20.777 -0.558 89.247 1.00 25.70 1011 SER A C 1
ATOM 8230 O O . SER A 1 1011 ? -21.552 -1.496 89.338 1.00 25.70 1011 SER A O 1
ATOM 8232 N N . ALA A 1 1012 ? -19.744 -0.502 88.374 1.00 25.80 1012 ALA A N 1
ATOM 8233 C CA . ALA A 1 1012 ? -19.032 -1.603 87.649 1.00 25.80 1012 ALA A CA 1
ATOM 8234 C C . ALA A 1 1012 ? -19.817 -2.732 86.894 1.00 25.80 1012 ALA A C 1
ATOM 8236 O O . ALA A 1 1012 ? -20.910 -3.114 87.272 1.00 25.80 1012 ALA A O 1
ATOM 8237 N N . GLY A 1 1013 ? -19.298 -3.385 85.837 1.00 24.77 1013 GLY A N 1
ATOM 8238 C CA . GLY A 1 1013 ? -18.074 -3.169 85.043 1.00 24.77 1013 GLY A CA 1
ATOM 8239 C C . GLY A 1 1013 ? -17.719 -4.351 84.095 1.00 24.77 1013 GLY A C 1
ATOM 8240 O O . GLY A 1 1013 ? -17.947 -5.495 84.452 1.00 24.77 1013 GLY A O 1
ATOM 8241 N N . ALA A 1 1014 ? -17.145 -4.029 82.922 1.00 25.89 1014 ALA A N 1
ATOM 8242 C CA . ALA A 1 1014 ? -16.216 -4.788 82.040 1.00 25.89 1014 ALA A CA 1
ATOM 8243 C C . ALA A 1 1014 ? -16.422 -6.278 81.591 1.00 25.89 1014 ALA A C 1
ATOM 8245 O O . ALA A 1 1014 ? -16.451 -7.188 82.406 1.00 25.89 1014 ALA A O 1
ATOM 8246 N N . GLU A 1 1015 ? -16.274 -6.487 80.260 1.00 26.91 1015 GLU A N 1
ATOM 8247 C CA . GLU A 1 1015 ? -15.478 -7.561 79.579 1.00 26.91 1015 GLU A CA 1
ATOM 8248 C C . GLU A 1 1015 ? -15.962 -9.050 79.552 1.00 26.91 1015 GLU A C 1
ATOM 8250 O O . GLU A 1 1015 ? -16.709 -9.477 80.416 1.00 26.91 1015 GLU A O 1
ATOM 8255 N N . SER A 1 1016 ? -15.603 -9.931 78.582 1.00 25.84 1016 SER A N 1
ATOM 8256 C CA . SER A 1 1016 ? -14.829 -9.822 77.309 1.00 25.84 1016 SER A CA 1
ATOM 8257 C C . SER A 1 1016 ? -15.014 -11.027 76.322 1.00 25.84 1016 SER A C 1
ATOM 8259 O O . SER A 1 1016 ? -15.520 -12.081 76.682 1.00 25.84 1016 SER A O 1
ATOM 8261 N N . THR A 1 1017 ? -14.545 -10.854 75.068 1.00 25.75 1017 THR A N 1
ATOM 8262 C CA . THR A 1 1017 ? -13.980 -11.835 74.078 1.00 25.75 1017 THR A CA 1
ATOM 8263 C C . THR A 1 1017 ? -14.641 -13.176 73.635 1.00 25.75 1017 THR A C 1
ATOM 8265 O O . THR A 1 1017 ? -14.517 -14.198 74.289 1.00 25.75 1017 THR A O 1
ATOM 8268 N N . GLN A 1 1018 ? -15.032 -13.189 72.342 1.00 24.92 1018 GLN A N 1
ATOM 8269 C CA . GLN A 1 1018 ? -14.544 -14.056 71.224 1.00 24.92 1018 GLN A CA 1
ATOM 8270 C C . GLN A 1 1018 ? -14.855 -15.580 71.038 1.00 24.92 1018 GLN A C 1
ATOM 8272 O O . GLN A 1 1018 ? -14.613 -16.411 71.898 1.00 24.92 1018 GLN A O 1
ATOM 8277 N N . LEU A 1 1019 ? -15.104 -15.896 69.743 1.00 24.75 1019 LEU A N 1
ATOM 8278 C CA . LEU A 1 1019 ? -14.639 -17.044 68.909 1.00 24.75 1019 LEU A CA 1
ATOM 8279 C C . LEU A 1 1019 ? -15.489 -18.336 68.679 1.00 24.75 1019 LEU A C 1
ATOM 8281 O O . LEU A 1 1019 ? -15.810 -19.073 69.597 1.00 24.75 1019 LEU A O 1
ATOM 8285 N N . VAL A 1 1020 ? -15.625 -18.654 67.366 1.00 25.28 1020 VAL A N 1
ATOM 8286 C CA . VAL A 1 1020 ? -15.528 -19.975 66.663 1.00 25.28 1020 VAL A CA 1
ATOM 8287 C C . VAL A 1 1020 ? -16.750 -20.623 65.930 1.00 25.28 1020 VAL A C 1
ATOM 8289 O O . VAL A 1 1020 ? -17.798 -20.893 66.493 1.00 25.28 1020 VAL A O 1
ATOM 8292 N N . LEU A 1 1021 ? -16.494 -20.905 64.632 1.00 23.36 1021 LEU A N 1
ATOM 8293 C CA . LEU A 1 1021 ? -17.076 -21.809 63.597 1.00 23.36 1021 LEU A CA 1
ATOM 8294 C C . LEU A 1 1021 ? -18.563 -21.822 63.118 1.00 23.36 1021 LEU A C 1
ATOM 8296 O O . LEU A 1 1021 ? -19.468 -22.334 63.756 1.00 23.36 1021 LEU A O 1
ATOM 8300 N N . GLN A 1 1022 ? -18.705 -21.468 61.826 1.00 26.66 1022 GLN A N 1
ATOM 8301 C CA . GLN A 1 1022 ? -19.351 -22.216 60.712 1.00 26.66 1022 GLN A CA 1
ATOM 8302 C C . GLN A 1 1022 ? -20.719 -22.931 60.862 1.00 26.66 1022 GLN A C 1
ATOM 8304 O O . GLN A 1 1022 ? -20.787 -24.076 61.298 1.00 26.66 1022 GLN A O 1
ATOM 8309 N N . LYS A 1 1023 ? -21.740 -22.387 60.175 1.00 22.97 1023 LYS A N 1
ATOM 8310 C CA . LYS A 1 1023 ? -22.446 -22.915 58.964 1.00 22.97 1023 LYS A CA 1
ATOM 8311 C C . LYS A 1 1023 ? -23.607 -21.946 58.633 1.00 22.97 1023 LYS A C 1
ATOM 8313 O O . LYS A 1 1023 ? -23.919 -21.089 59.447 1.00 22.97 1023 LYS A O 1
ATOM 8318 N N . LYS A 1 1024 ? -24.240 -21.923 57.454 1.00 27.59 1024 LYS A N 1
ATOM 8319 C CA . LYS A 1 1024 ? -24.229 -22.816 56.278 1.00 27.59 1024 LYS A CA 1
ATOM 8320 C C . LYS A 1 1024 ? -24.192 -21.939 55.009 1.00 27.59 1024 LYS A C 1
ATOM 8322 O O . LYS A 1 1024 ? -24.871 -20.915 54.965 1.00 27.59 1024 LYS A O 1
ATOM 8327 N N . LYS A 1 1025 ? -23.413 -22.296 53.980 1.00 32.97 1025 LYS A N 1
ATOM 8328 C CA . LYS A 1 1025 ? -23.370 -21.562 52.684 1.00 32.97 1025 LYS A CA 1
ATOM 8329 C C . LYS A 1 1025 ? -23.307 -22.532 51.498 1.00 32.97 1025 LYS A C 1
ATOM 8331 O O . LYS A 1 1025 ? -22.547 -22.350 50.549 1.00 32.97 1025 LYS A O 1
ATOM 8336 N N . GLU A 1 1026 ? -24.099 -23.591 51.608 1.00 31.97 1026 GLU A N 1
ATOM 8337 C CA . GLU A 1 1026 ? -24.058 -24.802 50.787 1.00 31.97 1026 GLU A CA 1
ATOM 8338 C C . GLU A 1 1026 ? -25.463 -25.054 50.204 1.00 31.97 1026 GLU A C 1
ATOM 8340 O O . GLU A 1 1026 ? -26.455 -24.939 50.925 1.00 31.97 1026 GLU A O 1
ATOM 8345 N N . SER A 1 1027 ? -25.527 -25.222 48.874 1.00 32.91 1027 SER A N 1
ATOM 8346 C CA . SER A 1 1027 ? -26.684 -25.626 48.031 1.00 32.91 1027 SER A CA 1
ATOM 8347 C C . SER A 1 1027 ? -26.423 -25.256 46.561 1.00 32.91 1027 SER A C 1
ATOM 8349 O O . SER A 1 1027 ? -26.460 -26.093 45.663 1.00 32.91 1027 SER A O 1
ATOM 8351 N N . VAL A 1 1028 ? -26.064 -23.992 46.294 1.00 35.41 1028 VAL A N 1
ATOM 8352 C CA . VAL A 1 1028 ? -25.706 -23.506 44.938 1.00 35.41 102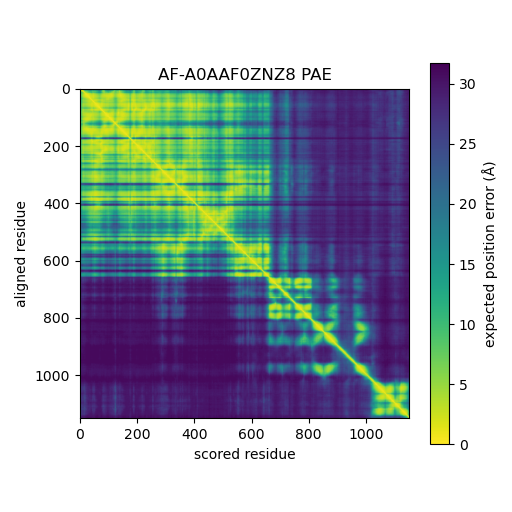8 VAL A CA 1
ATOM 8353 C C . VAL A 1 1028 ? -24.331 -24.026 44.487 1.00 35.41 1028 VAL A C 1
ATOM 8355 O O . VAL A 1 1028 ? -24.070 -24.188 43.293 1.00 35.41 1028 VAL A O 1
ATOM 8358 N N . ILE A 1 1029 ? -23.447 -24.316 45.447 1.00 38.34 1029 ILE A N 1
ATOM 8359 C CA . ILE A 1 1029 ? -22.129 -24.903 45.183 1.00 38.34 1029 ILE A CA 1
ATOM 8360 C C . ILE A 1 1029 ? -22.267 -26.375 44.761 1.00 38.34 1029 ILE A C 1
ATOM 8362 O O . ILE A 1 1029 ? -21.550 -26.793 43.861 1.00 38.34 1029 ILE A O 1
ATOM 8366 N N . GLU A 1 1030 ? -23.214 -27.139 45.312 1.00 35.88 1030 GLU A N 1
ATOM 8367 C CA . GLU A 1 1030 ? -23.356 -28.580 45.037 1.00 35.88 1030 GLU A CA 1
ATOM 8368 C C . GLU A 1 1030 ? -23.775 -28.864 43.592 1.00 35.88 1030 GLU A C 1
ATOM 8370 O O . GLU A 1 1030 ? -23.040 -29.544 42.884 1.00 35.88 1030 GLU A O 1
ATOM 8375 N N . LYS A 1 1031 ? -24.834 -28.226 43.076 1.00 37.25 1031 LYS A N 1
ATOM 8376 C CA . LYS A 1 1031 ? -25.229 -28.383 41.655 1.00 37.25 1031 LYS A CA 1
ATOM 8377 C C . LYS A 1 1031 ? -24.206 -27.809 40.661 1.00 37.25 1031 LYS A C 1
ATOM 8379 O O . LYS A 1 1031 ? -24.248 -28.115 39.470 1.00 37.25 1031 LYS A O 1
ATOM 8384 N N . SER A 1 1032 ? -23.267 -26.990 41.143 1.00 38.53 1032 SER A N 1
ATOM 8385 C CA . SER A 1 1032 ? -22.084 -26.580 40.375 1.00 38.53 1032 SER A CA 1
ATOM 8386 C C . SER A 1 1032 ? -20.985 -27.649 40.432 1.00 38.53 1032 SER A C 1
ATOM 8388 O O . SER A 1 1032 ? -20.366 -27.940 39.411 1.00 38.53 1032 SER A O 1
ATOM 8390 N N . LEU A 1 1033 ? -20.762 -28.250 41.607 1.00 39.12 1033 LEU A N 1
ATOM 8391 C CA . LEU A 1 1033 ? -19.817 -29.340 41.841 1.00 39.12 1033 LEU A CA 1
ATOM 8392 C C . LEU A 1 1033 ? -20.217 -30.632 41.135 1.00 39.12 1033 LEU A C 1
ATOM 8394 O O . LEU A 1 1033 ? -19.317 -31.325 40.696 1.00 39.12 1033 LEU A O 1
ATOM 8398 N N . GLU A 1 1034 ? -21.500 -30.958 40.970 1.00 42.69 1034 GLU A N 1
ATOM 8399 C CA . GLU A 1 1034 ? -21.926 -32.174 40.258 1.00 42.69 1034 GLU A CA 1
ATOM 8400 C C . GLU A 1 1034 ? -21.451 -32.167 38.801 1.00 42.69 1034 GLU A C 1
ATOM 8402 O O . GLU A 1 1034 ? -20.735 -33.075 38.389 1.00 42.69 1034 GLU A O 1
ATOM 8407 N N . LYS A 1 1035 ? -21.697 -31.086 38.051 1.00 45.16 1035 LYS A N 1
ATOM 8408 C CA . LYS A 1 1035 ? -21.169 -30.956 36.678 1.00 45.16 1035 LYS A CA 1
ATOM 8409 C C . LYS A 1 1035 ? -19.649 -30.813 36.621 1.00 45.16 1035 LYS A C 1
ATOM 8411 O O . LYS A 1 1035 ? -19.026 -31.197 35.630 1.00 45.16 1035 LYS A O 1
ATOM 8416 N N . LEU A 1 1036 ? -19.028 -30.288 37.678 1.00 43.66 1036 LEU A N 1
ATOM 8417 C CA . LEU A 1 1036 ? -17.568 -30.255 37.811 1.00 43.66 1036 LEU A CA 1
ATOM 8418 C C . LEU A 1 1036 ? -17.007 -31.650 38.151 1.00 43.66 1036 LEU A C 1
ATOM 8420 O O . LEU A 1 1036 ? -15.898 -31.971 37.748 1.00 43.66 1036 LEU A O 1
ATOM 8424 N N . LYS A 1 1037 ? -17.782 -32.504 38.828 1.00 48.53 1037 LYS A N 1
ATOM 8425 C CA . LYS A 1 1037 ? -17.464 -33.894 39.167 1.00 48.53 1037 LYS A CA 1
ATOM 8426 C C . LYS A 1 1037 ? -17.597 -34.780 37.933 1.00 48.53 1037 LYS A C 1
ATOM 8428 O O . LYS A 1 1037 ? -16.633 -35.467 37.638 1.00 48.53 1037 LYS A O 1
ATOM 8433 N N . GLU A 1 1038 ? -18.688 -34.673 37.169 1.00 55.75 1038 GLU A N 1
ATOM 8434 C CA . GLU A 1 1038 ? -18.862 -35.329 35.858 1.00 55.75 1038 GLU A CA 1
ATOM 8435 C C . GLU A 1 1038 ? -17.699 -34.991 34.906 1.00 55.75 1038 GLU A C 1
ATOM 8437 O O . GLU A 1 1038 ? -16.972 -35.877 34.451 1.00 55.75 1038 GLU A O 1
ATOM 8442 N N . THR A 1 1039 ? -17.443 -33.697 34.675 1.00 53.75 1039 THR A N 1
ATOM 8443 C CA . THR A 1 1039 ? -16.355 -33.272 33.773 1.00 53.75 1039 THR A CA 1
ATOM 8444 C C . THR A 1 1039 ? -14.955 -33.555 34.329 1.00 53.75 1039 THR A C 1
ATOM 8446 O O . THR A 1 1039 ? -14.021 -33.749 33.553 1.00 53.75 1039 THR A O 1
ATOM 8449 N N . SER A 1 1040 ? -14.788 -33.647 35.653 1.00 51.28 1040 SER A N 1
ATOM 8450 C CA . SER A 1 1040 ? -13.555 -34.150 36.271 1.00 51.28 1040 SER A CA 1
ATOM 8451 C C . SER A 1 1040 ? -13.398 -35.662 36.075 1.00 51.28 1040 SER A C 1
ATOM 8453 O O . SER A 1 1040 ? -12.298 -36.107 35.760 1.00 51.28 1040 SER A O 1
ATOM 8455 N N . THR A 1 1041 ? -14.469 -36.461 36.173 1.00 69.19 1041 THR A N 1
ATOM 8456 C CA . THR A 1 1041 ? -14.416 -37.908 35.904 1.00 69.19 1041 THR A CA 1
ATOM 8457 C C . THR A 1 1041 ? -14.122 -38.218 34.439 1.00 69.19 1041 THR A C 1
ATOM 8459 O O . THR A 1 1041 ? -13.293 -39.087 34.188 1.00 69.19 1041 THR A O 1
ATOM 8462 N N . ASP A 1 1042 ? -14.671 -37.464 33.479 1.00 71.56 1042 ASP A N 1
ATOM 8463 C CA . ASP A 1 1042 ? -14.299 -37.581 32.058 1.00 71.56 1042 ASP A CA 1
ATOM 8464 C C . ASP A 1 1042 ? -12.794 -37.330 31.839 1.00 71.56 1042 ASP A C 1
ATOM 8466 O O . ASP A 1 1042 ? -12.120 -38.056 31.105 1.00 71.56 1042 ASP A O 1
ATOM 8470 N N . VAL A 1 1043 ? -12.237 -36.308 32.501 1.00 69.50 1043 VAL A N 1
ATOM 8471 C CA . VAL A 1 1043 ? -10.808 -35.962 32.415 1.00 69.50 1043 VAL A CA 1
ATOM 8472 C C . VAL A 1 1043 ? -9.929 -36.969 33.168 1.00 69.50 1043 VAL A C 1
ATOM 8474 O O . VAL A 1 1043 ? -8.823 -37.272 32.709 1.00 69.50 1043 VAL A O 1
ATOM 8477 N N . LEU A 1 1044 ? -10.400 -37.529 34.284 1.00 70.81 1044 LEU A N 1
ATOM 8478 C CA . LEU A 1 1044 ? -9.687 -38.559 35.038 1.00 70.81 1044 LEU A CA 1
ATOM 8479 C C . LEU A 1 1044 ? -9.646 -39.877 34.254 1.00 70.81 1044 LEU A C 1
ATOM 8481 O O . LEU A 1 1044 ? -8.560 -40.398 34.016 1.00 70.81 1044 LEU A O 1
ATOM 8485 N N . GLN A 1 1045 ? -10.789 -40.351 33.748 1.00 77.00 1045 GLN A N 1
ATOM 8486 C CA . GLN A 1 1045 ? -10.856 -41.535 32.887 1.00 77.00 1045 GLN A CA 1
ATOM 8487 C C . GLN A 1 1045 ? -10.025 -41.318 31.614 1.00 77.00 1045 GLN A C 1
ATOM 8489 O O . GLN A 1 1045 ? -9.209 -42.165 31.262 1.00 77.00 1045 GLN A O 1
ATOM 8494 N N . GLY A 1 1046 ? -10.108 -40.146 30.973 1.00 79.56 1046 GLY A N 1
ATOM 8495 C CA . GLY A 1 1046 ? -9.300 -39.824 29.791 1.00 79.56 1046 GLY A CA 1
ATOM 8496 C C . GLY A 1 1046 ? -7.786 -39.730 30.043 1.00 79.56 1046 GLY A C 1
ATOM 8497 O O . GLY A 1 1046 ? -7.003 -40.088 29.158 1.00 79.56 1046 GLY A O 1
ATOM 8498 N N . THR A 1 1047 ? -7.347 -39.301 31.238 1.00 77.19 1047 THR A N 1
ATOM 8499 C CA . THR A 1 1047 ? -5.919 -39.328 31.632 1.00 77.19 1047 THR A CA 1
ATOM 8500 C C . THR A 1 1047 ? -5.450 -40.733 32.020 1.00 77.19 1047 THR A C 1
ATOM 8502 O O . THR A 1 1047 ? -4.350 -41.115 31.627 1.00 77.19 1047 THR A O 1
ATOM 8505 N N . GLN A 1 1048 ? -6.269 -41.533 32.712 1.00 78.88 1048 GLN A N 1
ATOM 8506 C CA . GLN A 1 1048 ? -5.986 -42.946 33.002 1.00 78.88 1048 GLN A CA 1
ATOM 8507 C C . GLN A 1 1048 ? -5.853 -43.765 31.712 1.00 78.88 1048 GLN A C 1
ATOM 8509 O O . GLN A 1 1048 ? -4.865 -44.473 31.527 1.00 78.88 1048 GLN A O 1
ATOM 8514 N N . LEU A 1 1049 ? -6.800 -43.609 30.782 1.00 82.06 1049 LEU A N 1
ATOM 8515 C CA . LEU A 1 1049 ? -6.806 -44.289 29.487 1.00 82.06 1049 LEU A CA 1
ATOM 8516 C C . LEU A 1 1049 ? -5.560 -43.900 28.669 1.00 82.06 1049 LEU A C 1
ATOM 8518 O O . LEU A 1 1049 ? -4.908 -44.773 28.104 1.00 82.06 1049 LEU A O 1
ATOM 8522 N N . LEU A 1 1050 ? -5.150 -42.622 28.693 1.00 82.00 1050 LEU A N 1
ATOM 8523 C CA . LEU A 1 1050 ? -3.883 -42.166 28.105 1.00 82.00 1050 LEU A CA 1
ATOM 8524 C C . LEU A 1 1050 ? -2.646 -42.768 28.795 1.00 82.00 1050 LEU A C 1
ATOM 8526 O O . LEU A 1 1050 ? -1.694 -43.127 28.109 1.00 82.00 1050 LEU A O 1
ATOM 8530 N N . ALA A 1 1051 ? -2.641 -42.901 30.123 1.00 80.06 1051 ALA A N 1
ATOM 8531 C CA . ALA A 1 1051 ? -1.527 -43.494 30.863 1.00 80.06 1051 ALA A CA 1
ATOM 8532 C C . ALA A 1 1051 ? -1.364 -44.997 30.570 1.00 80.06 1051 ALA A C 1
ATOM 8534 O O . ALA A 1 1051 ? -0.239 -45.460 30.387 1.00 80.06 1051 ALA A O 1
ATOM 8535 N N . ILE A 1 1052 ? -2.473 -45.738 30.455 1.00 83.00 1052 ILE A N 1
ATOM 8536 C CA . ILE A 1 1052 ? -2.497 -47.154 30.048 1.00 83.00 1052 ILE A CA 1
ATOM 8537 C C . ILE A 1 1052 ? -1.964 -47.305 28.618 1.00 83.00 1052 ILE A C 1
ATOM 8539 O O . ILE A 1 1052 ? -1.046 -48.091 28.380 1.00 83.00 1052 ILE A O 1
ATOM 8543 N N . ASP A 1 1053 ? -2.486 -46.511 27.679 1.00 84.31 1053 ASP A N 1
ATOM 8544 C CA . ASP A 1 1053 ? -2.045 -46.493 26.281 1.00 84.31 1053 ASP A CA 1
ATOM 8545 C C . ASP A 1 1053 ? -0.533 -46.157 26.183 1.00 84.31 1053 ASP A C 1
ATOM 8547 O O . ASP A 1 1053 ? 0.205 -46.823 25.457 1.00 84.31 1053 ASP A O 1
ATOM 8551 N N . VAL A 1 1054 ? -0.031 -45.183 26.959 1.00 83.75 1054 VAL A N 1
ATOM 8552 C CA . VAL A 1 1054 ? 1.402 -44.822 27.018 1.00 83.75 1054 VAL A CA 1
ATOM 8553 C C . VAL A 1 1054 ? 2.260 -45.926 27.646 1.00 83.75 1054 VAL A C 1
ATOM 8555 O O . VAL A 1 1054 ? 3.350 -46.194 27.140 1.00 83.75 1054 VAL A O 1
ATOM 8558 N N . ALA A 1 1055 ? 1.795 -46.599 28.701 1.00 81.06 1055 ALA A N 1
ATOM 8559 C CA . ALA A 1 1055 ? 2.509 -47.724 29.306 1.00 81.06 1055 ALA A CA 1
ATOM 8560 C C . ALA A 1 1055 ? 2.621 -48.911 28.331 1.00 81.06 1055 ALA A C 1
ATOM 8562 O O . ALA A 1 1055 ? 3.706 -49.475 28.162 1.00 81.06 1055 ALA A O 1
ATOM 8563 N N . ALA A 1 1056 ? 1.537 -49.231 27.617 1.00 82.69 1056 ALA A N 1
ATOM 8564 C CA . ALA A 1 1056 ? 1.543 -50.227 26.550 1.00 82.69 1056 ALA A CA 1
ATOM 8565 C C . ALA A 1 1056 ? 2.493 -49.823 25.407 1.00 82.69 1056 ALA A C 1
ATOM 8567 O O . ALA A 1 1056 ? 3.333 -50.622 24.989 1.00 82.69 1056 ALA A O 1
ATOM 8568 N N . ALA A 1 1057 ? 2.437 -48.567 24.951 1.00 85.25 1057 ALA A N 1
ATOM 8569 C CA . ALA A 1 1057 ? 3.331 -48.052 23.916 1.00 85.25 1057 ALA A CA 1
ATOM 8570 C C . ALA A 1 1057 ? 4.811 -48.109 24.333 1.00 85.25 1057 ALA A C 1
ATOM 8572 O O . ALA A 1 1057 ? 5.644 -48.480 23.510 1.00 85.25 1057 ALA A O 1
ATOM 8573 N N . LEU A 1 1058 ? 5.145 -47.816 25.596 1.00 81.81 1058 LEU A N 1
ATOM 8574 C CA . LEU A 1 1058 ? 6.498 -47.966 26.148 1.00 81.81 1058 LEU A CA 1
ATOM 8575 C C . LEU A 1 1058 ? 6.953 -49.433 26.195 1.00 81.81 1058 LEU A C 1
ATOM 8577 O O . LEU A 1 1058 ? 8.113 -49.714 25.893 1.00 81.81 1058 LEU A O 1
ATOM 8581 N N . GLY A 1 1059 ? 6.055 -50.374 26.505 1.00 80.94 1059 GLY A N 1
ATOM 8582 C CA . GLY A 1 1059 ? 6.328 -51.813 26.421 1.00 80.94 1059 GLY A CA 1
ATOM 8583 C C . GLY A 1 1059 ? 6.660 -52.267 24.995 1.00 80.94 1059 GLY A C 1
ATOM 8584 O O . GLY A 1 1059 ? 7.666 -52.946 24.776 1.00 80.94 1059 GLY A O 1
ATOM 8585 N N . LEU A 1 1060 ? 5.872 -51.824 24.009 1.00 86.94 1060 LEU A N 1
ATOM 8586 C CA . LEU A 1 1060 ? 6.120 -52.084 22.585 1.00 86.94 1060 LEU A CA 1
ATOM 8587 C C . LEU A 1 1060 ? 7.422 -51.429 22.094 1.00 86.94 1060 LEU A C 1
ATOM 8589 O O . LEU A 1 1060 ? 8.186 -52.052 21.357 1.00 86.94 1060 LEU A O 1
ATOM 8593 N N . LEU A 1 1061 ? 7.724 -50.206 22.545 1.00 82.12 1061 LEU A N 1
ATOM 8594 C CA . LEU A 1 1061 ? 8.985 -49.521 22.244 1.00 82.12 1061 LEU A CA 1
ATOM 8595 C C . LEU A 1 1061 ? 10.186 -50.270 22.833 1.00 82.12 1061 LEU A C 1
ATOM 8597 O O . LEU A 1 1061 ? 11.188 -50.449 22.146 1.00 82.12 1061 LEU A O 1
ATOM 8601 N N . ARG A 1 1062 ? 10.077 -50.771 24.072 1.00 82.94 1062 ARG A N 1
ATOM 8602 C CA . ARG A 1 1062 ? 11.122 -51.581 24.715 1.00 82.94 1062 ARG A CA 1
ATOM 8603 C C . ARG A 1 1062 ? 11.381 -52.879 23.946 1.00 82.94 1062 ARG A C 1
ATOM 8605 O O . ARG A 1 1062 ? 12.542 -53.192 23.705 1.00 82.94 1062 ARG A O 1
ATOM 8612 N N . ARG A 1 1063 ? 10.335 -53.587 23.503 1.00 83.75 1063 ARG A N 1
ATOM 8613 C CA . ARG A 1 1063 ? 10.463 -54.778 22.636 1.00 83.75 1063 ARG A CA 1
ATOM 8614 C C . ARG A 1 1063 ? 11.140 -54.440 21.302 1.00 83.75 1063 ARG A C 1
ATOM 8616 O O . ARG A 1 1063 ? 12.130 -55.072 20.945 1.00 83.75 1063 ARG A O 1
ATOM 8623 N N . SER A 1 1064 ? 10.705 -53.370 20.633 1.00 81.44 1064 SER A N 1
ATOM 8624 C CA . SER A 1 1064 ? 11.314 -52.899 19.378 1.00 81.44 1064 SER A CA 1
ATOM 8625 C C . SER A 1 1064 ? 12.775 -52.440 19.520 1.00 81.44 1064 SER A C 1
ATOM 8627 O O . SER A 1 1064 ? 13.501 -52.470 18.531 1.00 81.44 1064 SER A O 1
ATOM 8629 N N . ILE A 1 1065 ? 13.209 -52.004 20.708 1.00 79.00 1065 ILE A N 1
ATOM 8630 C CA . ILE A 1 1065 ? 14.613 -51.659 21.005 1.00 79.00 1065 ILE A CA 1
ATOM 8631 C C . ILE A 1 1065 ? 15.454 -52.914 21.296 1.00 79.00 1065 ILE A C 1
ATOM 8633 O O . ILE A 1 1065 ? 16.645 -52.927 20.996 1.00 79.00 1065 ILE A O 1
ATOM 8637 N N . VAL A 1 1066 ? 14.848 -53.969 21.851 1.00 81.44 1066 VAL A N 1
ATOM 8638 C CA . VAL A 1 1066 ? 15.496 -55.275 22.087 1.00 81.44 1066 VAL A CA 1
ATOM 8639 C C . VAL A 1 1066 ? 15.642 -56.095 20.793 1.00 81.44 1066 VAL A C 1
ATOM 8641 O O . VAL A 1 1066 ? 16.537 -56.932 20.712 1.00 81.44 1066 VAL A O 1
ATOM 8644 N N . GLY A 1 1067 ? 14.833 -55.812 19.767 1.00 67.69 1067 GLY A N 1
ATOM 8645 C CA . GLY A 1 1067 ? 14.961 -56.391 18.422 1.00 67.69 1067 GLY A CA 1
ATOM 8646 C C . GLY A 1 1067 ? 13.722 -57.127 17.904 1.00 67.69 1067 GLY A C 1
ATOM 8647 O O . GLY A 1 1067 ? 13.748 -57.606 16.774 1.00 67.69 1067 GLY A O 1
ATOM 8648 N N . ASP A 1 1068 ? 12.640 -57.195 18.687 1.00 77.19 1068 ASP A N 1
ATOM 8649 C CA . ASP A 1 1068 ? 11.374 -57.808 18.262 1.00 77.19 1068 ASP A CA 1
ATOM 8650 C C . ASP A 1 1068 ? 10.750 -57.053 17.077 1.00 77.19 1068 ASP A C 1
ATOM 8652 O O . ASP A 1 1068 ? 10.570 -55.830 17.118 1.00 77.19 1068 ASP A O 1
ATOM 8656 N N . GLU A 1 1069 ? 10.314 -57.790 16.053 1.00 78.56 1069 GLU A N 1
ATOM 8657 C CA . GLU A 1 1069 ? 9.551 -57.216 14.946 1.00 78.56 1069 GLU A CA 1
ATOM 8658 C C . GLU A 1 1069 ? 8.074 -57.019 15.335 1.00 78.56 1069 GLU A C 1
ATOM 8660 O O . GLU A 1 1069 ? 7.292 -57.964 15.430 1.00 78.56 1069 GLU A O 1
ATOM 8665 N N . LEU A 1 1070 ? 7.681 -55.761 15.559 1.00 83.81 1070 LEU A N 1
ATOM 8666 C CA . LEU A 1 1070 ? 6.298 -55.391 15.883 1.00 83.81 1070 LEU A CA 1
ATOM 8667 C C . LEU A 1 1070 ? 5.330 -55.694 14.726 1.00 83.81 1070 LEU A C 1
ATOM 8669 O O . LEU A 1 1070 ? 5.590 -55.353 13.565 1.00 83.81 1070 LEU A O 1
ATOM 8673 N N . THR A 1 1071 ? 4.149 -56.217 15.049 1.00 85.19 1071 THR A N 1
ATOM 8674 C CA . THR A 1 1071 ? 3.051 -56.391 14.087 1.00 85.19 1071 THR A CA 1
ATOM 8675 C C . THR A 1 1071 ? 2.492 -55.044 13.615 1.00 85.19 1071 THR A C 1
ATOM 8677 O O . THR A 1 1071 ? 2.604 -54.019 14.292 1.00 85.19 1071 THR A O 1
ATOM 8680 N N . GLU A 1 1072 ? 1.819 -55.017 12.459 1.00 75.06 1072 GLU A N 1
ATOM 8681 C CA . GLU A 1 1072 ? 1.197 -53.780 11.949 1.00 75.06 1072 GLU A CA 1
ATOM 8682 C C . GLU A 1 1072 ? 0.114 -53.216 12.887 1.00 75.06 1072 GLU A C 1
ATOM 8684 O O . GLU A 1 1072 ? -0.045 -51.998 12.970 1.00 75.06 1072 GLU A O 1
ATOM 8689 N N . LYS A 1 1073 ? -0.569 -54.067 13.670 1.00 78.06 1073 LYS A N 1
ATOM 8690 C CA . LYS A 1 1073 ? -1.513 -53.617 14.709 1.00 78.06 1073 LYS A CA 1
ATOM 8691 C C . LYS A 1 1073 ? -0.792 -52.883 15.846 1.00 78.06 1073 LYS A C 1
ATOM 8693 O O . LYS A 1 1073 ? -1.224 -51.800 16.234 1.00 78.06 1073 LYS A O 1
ATOM 8698 N N . GLU A 1 1074 ? 0.328 -53.420 16.333 1.00 83.88 1074 GLU A N 1
ATOM 8699 C CA . GLU A 1 1074 ? 1.167 -52.774 17.357 1.00 83.88 1074 GLU A CA 1
ATOM 8700 C C . GLU A 1 1074 ? 1.789 -51.466 16.834 1.00 83.88 1074 GLU A C 1
ATOM 8702 O O . GLU A 1 1074 ? 1.745 -50.446 17.520 1.00 83.88 1074 GLU A O 1
ATOM 8707 N N . LYS A 1 1075 ? 2.287 -51.442 15.587 1.00 80.88 1075 LYS A N 1
ATOM 8708 C CA . LYS A 1 1075 ? 2.796 -50.222 14.926 1.00 80.88 1075 LYS A CA 1
ATOM 8709 C C . LYS A 1 1075 ? 1.709 -49.149 14.770 1.00 80.88 1075 LYS A C 1
ATOM 8711 O O . LYS A 1 1075 ? 1.985 -47.961 14.958 1.00 80.88 1075 LYS A O 1
ATOM 8716 N N . GLN A 1 1076 ? 0.475 -49.541 14.440 1.00 80.19 1076 GLN A N 1
ATOM 8717 C CA . GLN A 1 1076 ? -0.664 -48.626 14.332 1.00 80.19 1076 GLN A CA 1
ATOM 8718 C C . GLN A 1 1076 ? -1.086 -48.076 15.703 1.00 80.19 1076 GLN A C 1
ATOM 8720 O O . GLN A 1 1076 ? -1.306 -46.868 15.821 1.00 80.19 1076 GLN A O 1
ATOM 8725 N N . ALA A 1 1077 ? -1.137 -48.922 16.738 1.00 80.12 1077 ALA A N 1
ATOM 8726 C CA . ALA A 1 1077 ? -1.387 -48.499 18.116 1.00 80.12 1077 ALA A CA 1
ATOM 8727 C C . ALA A 1 1077 ? -0.315 -47.506 18.595 1.00 80.12 1077 ALA A C 1
ATOM 8729 O O . ALA A 1 1077 ? -0.646 -46.403 19.023 1.00 80.12 1077 ALA A O 1
ATOM 8730 N N . LEU A 1 1078 ? 0.967 -47.830 18.396 1.00 82.88 1078 LEU A N 1
ATOM 8731 C CA . LEU A 1 1078 ? 2.092 -46.979 18.781 1.00 82.88 1078 LEU A CA 1
ATOM 8732 C C . LEU A 1 1078 ? 2.056 -45.607 18.073 1.00 82.88 1078 LEU A C 1
ATOM 8734 O O . LEU A 1 1078 ? 2.254 -44.569 18.712 1.00 82.88 1078 LEU A O 1
ATOM 8738 N N . ARG A 1 1079 ? 1.713 -45.562 16.775 1.00 80.38 1079 ARG A N 1
ATOM 8739 C CA . ARG A 1 1079 ? 1.481 -44.295 16.049 1.00 80.38 1079 ARG A CA 1
ATOM 8740 C C . ARG A 1 1079 ? 0.300 -43.491 16.597 1.00 80.38 1079 ARG A C 1
ATOM 8742 O O . ARG A 1 1079 ? 0.406 -42.264 16.664 1.00 80.38 1079 ARG A O 1
ATOM 8749 N N . ARG A 1 1080 ? -0.801 -44.146 16.983 1.00 82.88 1080 ARG A N 1
ATOM 8750 C CA . ARG A 1 1080 ? -1.963 -43.491 17.608 1.00 82.88 1080 ARG A CA 1
ATOM 8751 C C . ARG A 1 1080 ? -1.537 -42.802 18.904 1.00 82.88 1080 ARG A C 1
ATOM 8753 O O . ARG A 1 1080 ? -1.684 -41.587 18.999 1.00 82.88 1080 ARG A O 1
ATOM 8760 N N . THR A 1 1081 ? -0.869 -43.518 19.809 1.00 83.38 1081 THR A N 1
ATOM 8761 C CA . THR A 1 1081 ? -0.355 -42.948 21.068 1.00 83.38 1081 THR A CA 1
ATOM 8762 C C . THR A 1 1081 ? 0.602 -41.780 20.883 1.00 83.38 1081 THR A C 1
ATOM 8764 O O . THR A 1 1081 ? 0.467 -40.778 21.577 1.00 83.38 1081 THR A O 1
ATOM 8767 N N . PHE A 1 1082 ? 1.540 -41.845 19.931 1.00 79.81 1082 PHE A N 1
ATOM 8768 C CA . PHE A 1 1082 ? 2.435 -40.711 19.667 1.00 79.81 1082 PHE A CA 1
ATOM 8769 C C . PHE A 1 1082 ? 1.697 -39.484 19.111 1.00 79.81 1082 PHE A C 1
ATOM 8771 O O . PHE A 1 1082 ? 2.092 -38.354 19.396 1.00 79.81 1082 PHE A O 1
ATOM 8778 N N . THR A 1 1083 ? 0.620 -39.691 18.350 1.00 80.31 1083 THR A N 1
ATOM 8779 C CA . THR A 1 1083 ? -0.220 -38.602 17.827 1.00 80.31 1083 THR A CA 1
ATOM 8780 C C . THR A 1 1083 ? -1.056 -37.973 18.945 1.00 80.31 1083 THR A C 1
ATOM 8782 O O . THR A 1 1083 ? -1.078 -36.750 19.085 1.00 80.31 1083 THR A O 1
ATOM 8785 N N . ASP A 1 1084 ? -1.665 -38.807 19.789 1.00 82.75 1084 ASP A N 1
ATOM 8786 C CA . ASP A 1 1084 ? -2.447 -38.379 20.948 1.00 82.75 1084 ASP A CA 1
ATOM 8787 C C . ASP A 1 1084 ? -1.573 -37.607 21.951 1.00 82.75 1084 ASP A C 1
ATOM 8789 O O . ASP A 1 1084 ? -1.908 -36.475 22.308 1.00 82.75 1084 ASP A O 1
ATOM 8793 N N . LEU A 1 1085 ? -0.394 -38.127 22.308 1.00 79.19 1085 LEU A N 1
ATOM 8794 C CA . LEU A 1 1085 ? 0.560 -37.456 23.201 1.00 79.19 1085 LEU A CA 1
ATOM 8795 C C . LEU A 1 1085 ? 1.025 -36.094 22.648 1.00 79.19 1085 LEU A C 1
ATOM 8797 O O . LEU A 1 1085 ? 1.124 -35.118 23.392 1.00 79.19 1085 LEU A O 1
ATOM 8801 N N . ALA A 1 1086 ? 1.256 -35.994 21.333 1.00 76.94 1086 ALA A N 1
ATOM 8802 C CA . ALA A 1 1086 ? 1.612 -34.732 20.683 1.00 76.94 1086 ALA A CA 1
ATOM 8803 C C . ALA A 1 1086 ? 0.468 -33.697 20.705 1.00 76.94 1086 ALA A C 1
ATOM 8805 O O . ALA A 1 1086 ? 0.739 -32.494 20.715 1.00 76.94 1086 ALA A O 1
ATOM 8806 N N . SER A 1 1087 ? -0.795 -34.138 20.746 1.00 77.44 1087 SER A N 1
ATOM 8807 C CA . SER A 1 1087 ? -1.972 -33.258 20.818 1.00 77.44 1087 SER A CA 1
ATOM 8808 C C . SER A 1 1087 ? -2.243 -32.689 22.223 1.00 77.44 1087 SER A C 1
ATOM 8810 O O . SER A 1 1087 ? -2.781 -31.587 22.347 1.00 77.44 1087 SER A O 1
ATOM 8812 N N . VAL A 1 1088 ? -1.768 -33.358 23.284 1.00 76.56 1088 VAL A N 1
ATOM 8813 C CA . VAL A 1 1088 ? -1.859 -32.858 24.671 1.00 76.56 1088 VAL A CA 1
ATOM 8814 C C . VAL A 1 1088 ? -1.046 -31.574 24.873 1.00 76.56 1088 VAL A C 1
ATOM 8816 O O . VAL A 1 1088 ? -1.493 -30.668 25.575 1.00 76.56 1088 VAL A O 1
ATOM 8819 N N . VAL A 1 1089 ? 0.133 -31.450 24.249 1.00 70.88 1089 VAL A N 1
ATOM 8820 C CA . VAL A 1 1089 ? 1.055 -30.321 24.495 1.00 70.88 1089 VAL A CA 1
ATOM 8821 C C . VAL A 1 1089 ? 0.450 -28.954 24.107 1.00 70.88 1089 VAL A C 1
ATOM 8823 O O . VAL A 1 1089 ? 0.500 -28.041 24.936 1.00 70.88 1089 VAL A O 1
ATOM 8826 N N . PRO A 1 1090 ? -0.186 -28.776 22.926 1.00 67.12 1090 PRO A N 1
ATOM 8827 C CA . PRO A 1 1090 ? -0.963 -27.573 22.620 1.00 67.12 1090 PRO A CA 1
ATOM 8828 C C . PRO A 1 1090 ? -2.079 -27.279 23.628 1.00 67.12 1090 PRO A C 1
ATOM 8830 O O . PRO A 1 1090 ? -2.224 -26.130 24.043 1.00 67.12 1090 PRO A O 1
ATOM 8833 N N . ILE A 1 1091 ? -2.849 -28.291 24.049 1.00 70.38 1091 ILE A N 1
ATOM 8834 C CA . ILE A 1 1091 ? -3.963 -28.114 24.997 1.00 70.38 1091 ILE A CA 1
ATOM 8835 C C . ILE A 1 1091 ? -3.439 -27.656 26.362 1.00 70.38 1091 ILE A C 1
ATOM 8837 O O . ILE A 1 1091 ? -3.946 -26.675 26.904 1.00 70.38 1091 ILE A O 1
ATOM 8841 N N . GLY A 1 1092 ? -2.379 -28.278 26.885 1.00 68.75 1092 GLY A N 1
ATOM 8842 C CA . GLY A 1 1092 ? -1.736 -27.855 28.132 1.00 68.75 1092 GLY A CA 1
ATOM 8843 C C . GLY A 1 1092 ? -1.255 -26.400 28.079 1.00 68.75 1092 GLY A C 1
ATOM 8844 O O . GLY A 1 1092 ? -1.490 -25.631 29.010 1.00 68.75 1092 GLY A O 1
ATOM 8845 N N . PHE A 1 1093 ? -0.669 -25.975 26.954 1.00 69.44 1093 PHE A N 1
ATOM 8846 C CA . PHE A 1 1093 ? -0.242 -24.585 26.767 1.00 69.44 1093 PHE A CA 1
ATOM 8847 C C . PHE A 1 1093 ? -1.422 -23.597 26.684 1.00 69.44 1093 PHE A C 1
ATOM 8849 O O . PHE A 1 1093 ? -1.307 -22.459 27.139 1.00 69.44 1093 PHE A O 1
ATOM 8856 N N . LEU A 1 1094 ? -2.568 -24.022 26.140 1.00 64.44 1094 LEU A N 1
ATOM 8857 C CA . LEU A 1 1094 ? -3.800 -23.225 26.090 1.00 64.44 1094 LEU A CA 1
ATOM 8858 C C . LEU A 1 1094 ? -4.482 -23.127 27.467 1.00 64.44 1094 LEU A C 1
ATOM 8860 O O . LEU A 1 1094 ? -4.971 -22.056 27.826 1.00 64.44 1094 LEU A O 1
ATOM 8864 N N . MET A 1 1095 ? -4.460 -24.197 28.266 1.00 61.94 1095 MET A N 1
ATOM 8865 C CA . MET A 1 1095 ? -4.987 -24.208 29.639 1.00 61.94 1095 MET A CA 1
ATOM 8866 C C . MET A 1 1095 ? -4.138 -23.373 30.614 1.00 61.94 1095 MET A C 1
ATOM 8868 O O . MET A 1 1095 ? -4.670 -22.855 31.591 1.00 61.94 1095 MET A O 1
ATOM 8872 N N . LEU A 1 1096 ? -2.854 -23.150 30.312 1.00 67.75 1096 LEU A N 1
ATOM 8873 C CA . LEU A 1 1096 ? -1.968 -22.239 31.056 1.00 67.75 1096 LEU A CA 1
ATOM 8874 C C . LEU A 1 1096 ? -2.176 -20.743 30.729 1.00 67.75 1096 LEU A C 1
ATOM 8876 O O . LEU A 1 1096 ? -1.538 -19.882 31.341 1.00 67.75 1096 LEU A O 1
ATOM 8880 N N . LEU A 1 1097 ? -3.058 -20.395 29.784 1.00 62.47 1097 LEU A N 1
ATOM 8881 C CA . LEU A 1 1097 ? -3.408 -18.998 29.517 1.00 62.47 1097 LEU A CA 1
ATOM 8882 C C . LEU A 1 1097 ? -4.331 -18.441 30.621 1.00 62.47 1097 LEU A C 1
ATOM 8884 O O . LEU A 1 1097 ? -5.261 -19.131 31.039 1.00 62.47 1097 LEU A O 1
ATOM 8888 N N . PRO A 1 1098 ? -4.153 -17.178 31.063 1.00 43.72 1098 PRO A N 1
ATOM 8889 C CA . PRO A 1 1098 ? -4.958 -16.563 32.123 1.00 43.72 1098 PRO A CA 1
ATOM 8890 C C . PRO A 1 1098 ? -6.326 -16.083 31.600 1.00 43.72 1098 PRO A C 1
ATOM 8892 O O . PRO A 1 1098 ? -6.636 -14.890 31.613 1.00 43.72 1098 PRO A O 1
ATOM 8895 N N . VAL A 1 1099 ? -7.123 -17.023 31.096 1.00 61.09 1099 VAL A N 1
ATOM 8896 C CA . VAL A 1 1099 ? -8.504 -16.831 30.638 1.00 61.09 1099 VAL A CA 1
ATOM 8897 C C . VAL A 1 1099 ? -9.464 -17.154 31.794 1.00 61.09 1099 VAL A C 1
ATOM 8899 O O . VAL A 1 1099 ? -9.106 -17.855 32.737 1.00 61.09 1099 VAL A O 1
ATOM 8902 N N . THR A 1 1100 ? -10.681 -16.606 31.773 1.00 60.25 1100 THR A N 1
ATOM 8903 C CA . THR A 1 1100 ? -11.743 -17.028 32.702 1.00 60.25 1100 THR A CA 1
ATOM 8904 C C . THR A 1 1100 ? -12.182 -18.462 32.395 1.00 60.25 1100 THR A C 1
ATOM 8906 O O . THR A 1 1100 ? -12.127 -18.881 31.242 1.00 60.25 1100 THR A O 1
ATOM 8909 N N . ALA A 1 1101 ? -12.714 -19.189 33.386 1.00 50.22 1101 ALA A N 1
ATOM 8910 C CA . ALA A 1 1101 ? -13.197 -20.565 33.193 1.00 50.22 1101 ALA A CA 1
ATOM 8911 C C . ALA A 1 1101 ? -14.213 -20.694 32.035 1.00 50.22 1101 ALA A C 1
ATOM 8913 O O . ALA A 1 1101 ? -14.139 -21.626 31.239 1.00 50.22 1101 ALA A O 1
ATOM 8914 N N . VAL A 1 1102 ? -15.100 -19.703 31.872 1.00 45.78 1102 VAL A N 1
ATOM 8915 C CA . VAL A 1 1102 ? -16.043 -19.616 30.739 1.00 45.78 1102 VAL A CA 1
ATOM 8916 C C . VAL A 1 1102 ? -15.313 -19.473 29.397 1.00 45.78 1102 VAL A C 1
ATOM 8918 O O . VAL A 1 1102 ? -15.734 -20.051 28.400 1.00 45.78 1102 VAL A O 1
ATOM 8921 N N . GLY A 1 1103 ? -14.203 -18.731 29.352 1.00 51.97 1103 GLY A N 1
ATOM 8922 C CA . GLY A 1 1103 ? -13.381 -18.599 28.152 1.00 51.97 1103 GLY A CA 1
ATOM 8923 C C . GLY A 1 1103 ? -12.548 -19.849 27.848 1.00 51.97 1103 GLY A C 1
ATOM 8924 O O . GLY A 1 1103 ? -12.418 -20.191 26.677 1.00 51.97 1103 GLY A O 1
ATOM 8925 N N . HIS A 1 1104 ? -12.064 -20.583 28.858 1.00 55.44 1104 HIS A N 1
ATOM 8926 C CA . HIS A 1 1104 ? -11.479 -21.918 28.655 1.00 55.44 1104 HIS A CA 1
ATOM 8927 C C . HIS A 1 1104 ? -12.514 -22.906 28.108 1.00 55.44 1104 HIS A C 1
ATOM 8929 O O . HIS A 1 1104 ? -12.239 -23.566 27.110 1.00 55.44 1104 HIS A O 1
ATOM 8935 N N . ALA A 1 1105 ? -13.724 -22.944 28.675 1.00 54.91 1105 ALA A N 1
ATOM 8936 C CA . ALA A 1 1105 ? -14.822 -23.764 28.161 1.00 54.91 1105 ALA A CA 1
ATOM 8937 C C . ALA A 1 1105 ? -15.192 -23.389 26.712 1.00 54.91 1105 ALA A C 1
ATOM 8939 O O . ALA A 1 1105 ? -15.317 -24.263 25.856 1.00 54.91 1105 ALA A O 1
ATOM 8940 N N . ALA A 1 1106 ? -15.279 -22.091 26.396 1.00 54.22 1106 ALA A N 1
ATOM 8941 C CA . ALA A 1 1106 ? -15.522 -21.612 25.036 1.00 54.22 1106 ALA A CA 1
ATOM 8942 C C . ALA A 1 1106 ? -14.370 -21.941 24.065 1.00 54.22 1106 ALA A C 1
ATOM 8944 O O . ALA A 1 1106 ? -14.623 -22.230 22.897 1.00 54.22 1106 ALA A O 1
ATOM 8945 N N . MET A 1 1107 ? -13.115 -21.935 24.527 1.00 59.19 1107 MET A N 1
ATOM 8946 C CA . MET A 1 1107 ? -11.959 -22.354 23.728 1.00 59.19 1107 MET A CA 1
ATOM 8947 C C . MET A 1 1107 ? -11.953 -23.865 23.478 1.00 59.19 1107 MET A C 1
ATOM 8949 O O . MET A 1 1107 ? -11.729 -24.272 22.342 1.00 59.19 1107 MET A O 1
ATOM 8953 N N . LEU A 1 1108 ? -12.259 -24.693 24.480 1.00 58.72 1108 LEU A N 1
ATOM 8954 C CA . LEU A 1 1108 ? -12.388 -26.146 24.321 1.00 58.72 1108 LEU A CA 1
ATOM 8955 C C . LEU A 1 1108 ? -13.544 -26.504 23.373 1.00 58.72 1108 LEU A C 1
ATOM 8957 O O . LEU A 1 1108 ? -13.338 -27.265 22.429 1.00 58.72 1108 LEU A O 1
ATOM 8961 N N . ALA A 1 1109 ? -14.708 -25.866 23.524 1.00 56.31 1109 ALA A N 1
ATOM 8962 C CA . ALA A 1 1109 ? -15.834 -26.013 22.600 1.00 56.31 1109 ALA A CA 1
ATOM 8963 C C . ALA A 1 1109 ? -15.500 -25.526 21.172 1.00 56.31 1109 ALA A C 1
ATOM 8965 O O . ALA A 1 1109 ? -15.944 -26.115 20.186 1.00 56.31 1109 ALA A O 1
ATOM 8966 N N . ALA A 1 1110 ? -14.681 -24.478 21.025 1.00 56.34 1110 ALA A N 1
ATOM 8967 C CA . ALA A 1 1110 ? -14.190 -24.035 19.719 1.00 56.34 1110 ALA A CA 1
ATOM 8968 C C . ALA A 1 1110 ? -13.181 -25.024 19.103 1.00 56.34 1110 ALA A C 1
ATOM 8970 O O . ALA A 1 1110 ? -13.220 -25.245 17.893 1.00 56.34 1110 ALA A O 1
ATOM 8971 N N . ILE A 1 1111 ? -12.317 -25.653 19.906 1.00 62.75 1111 ILE A N 1
ATOM 8972 C CA . ILE A 1 1111 ? -11.396 -26.706 19.447 1.00 62.75 1111 ILE A CA 1
ATOM 8973 C C . ILE A 1 1111 ? -12.199 -27.927 18.984 1.00 62.75 1111 ILE A C 1
ATOM 8975 O O . ILE A 1 1111 ? -12.036 -28.336 17.838 1.00 62.75 1111 ILE A O 1
ATOM 8979 N N . GLN A 1 1112 ? -13.149 -28.416 19.791 1.00 59.69 1112 GLN A N 1
ATOM 8980 C CA . GLN A 1 1112 ? -14.101 -29.469 19.402 1.00 59.69 1112 GLN A CA 1
ATOM 8981 C C . GLN A 1 1112 ? -14.810 -29.147 18.073 1.00 59.69 1112 GLN A C 1
ATOM 8983 O O . GLN A 1 1112 ? -14.901 -29.998 17.191 1.00 59.69 1112 GLN A O 1
ATOM 8988 N N . ARG A 1 1113 ? -15.282 -27.903 17.897 1.00 58.78 1113 ARG A N 1
ATOM 8989 C CA . ARG A 1 1113 ? -16.071 -27.484 16.726 1.00 58.78 1113 ARG A CA 1
ATOM 8990 C C . ARG A 1 1113 ? -15.258 -27.245 15.449 1.00 58.78 1113 ARG A C 1
ATOM 8992 O O . ARG A 1 1113 ? -15.796 -27.443 14.361 1.00 58.78 1113 ARG A O 1
ATOM 8999 N N . TYR A 1 1114 ? -14.012 -26.776 15.550 1.00 54.38 1114 TYR A N 1
ATOM 9000 C CA . TYR A 1 1114 ? -13.222 -26.339 14.386 1.00 54.38 1114 TYR A CA 1
ATOM 9001 C C . TYR A 1 1114 ? -11.971 -27.181 14.108 1.00 54.38 1114 TYR A C 1
ATOM 9003 O O . TYR A 1 1114 ? -11.509 -27.197 12.967 1.00 54.38 1114 TYR A O 1
ATOM 9011 N N . MET A 1 1115 ? -11.427 -27.883 15.106 1.00 64.19 1115 MET A N 1
ATOM 9012 C CA . MET A 1 1115 ? -10.280 -28.790 14.973 1.00 64.19 1115 MET A CA 1
ATOM 9013 C C . MET A 1 1115 ? -10.436 -30.013 15.905 1.00 64.19 1115 MET A C 1
ATOM 9015 O O . MET A 1 1115 ? -9.625 -30.193 16.812 1.00 64.19 1115 MET A O 1
ATOM 9019 N N . PRO A 1 1116 ? -11.442 -30.888 15.695 1.00 62.66 1116 PRO A N 1
ATOM 9020 C CA . PRO A 1 1116 ? -11.642 -32.073 16.538 1.00 62.66 1116 PRO A CA 1
ATOM 9021 C C . PRO A 1 1116 ? -10.427 -33.019 16.550 1.00 62.66 1116 PRO A C 1
ATOM 9023 O O . PRO A 1 1116 ? -10.172 -33.679 17.548 1.00 62.66 1116 PRO A O 1
ATOM 9026 N N . SER A 1 1117 ? -9.609 -33.017 15.490 1.00 60.25 1117 SER A N 1
ATOM 9027 C CA . SER A 1 1117 ? -8.345 -33.766 15.399 1.00 60.25 1117 SER A CA 1
ATOM 9028 C C . SER A 1 1117 ? -7.200 -33.224 16.274 1.00 60.25 1117 SER A C 1
ATOM 9030 O O . SER A 1 1117 ? -6.063 -33.661 16.115 1.00 60.25 1117 SER A O 1
ATOM 9032 N N . LEU A 1 1118 ? -7.457 -32.219 17.116 1.00 65.94 1118 LEU A N 1
ATOM 9033 C CA . LEU A 1 1118 ? -6.512 -31.692 18.109 1.00 65.94 1118 LEU A CA 1
ATOM 9034 C C . LEU A 1 1118 ? -6.790 -32.228 19.524 1.00 65.94 1118 LEU A C 1
ATOM 9036 O O . LEU A 1 1118 ? -6.050 -31.893 20.441 1.00 65.94 1118 LEU A O 1
ATOM 9040 N N . ILE A 1 1119 ? -7.846 -33.028 19.699 1.00 71.12 1119 ILE A N 1
ATOM 9041 C CA . ILE A 1 1119 ? -8.206 -33.676 20.963 1.00 71.12 1119 ILE A CA 1
ATOM 9042 C C . ILE A 1 1119 ? -7.627 -35.100 20.943 1.00 71.12 1119 ILE A C 1
ATOM 9044 O O . ILE A 1 1119 ? -7.851 -35.804 19.954 1.00 71.12 1119 ILE A O 1
ATOM 9048 N N . PRO A 1 1120 ? -6.911 -35.548 21.993 1.00 78.81 1120 PRO A N 1
ATOM 9049 C CA . PRO A 1 1120 ? -6.382 -36.904 22.038 1.00 78.81 1120 PRO A CA 1
ATOM 9050 C C . PRO A 1 1120 ? -7.531 -37.914 22.039 1.00 78.81 1120 PRO A C 1
ATOM 9052 O O . PRO A 1 1120 ? -8.519 -37.751 22.756 1.00 78.81 1120 PRO A O 1
ATOM 9055 N N . SER A 1 1121 ? -7.395 -38.991 21.270 1.00 78.38 1121 SER A N 1
ATOM 9056 C CA . SER A 1 1121 ? -8.458 -39.976 21.039 1.00 78.38 1121 SER A CA 1
ATOM 9057 C C . SER A 1 1121 ? -8.876 -40.782 22.283 1.00 78.38 1121 SER A C 1
ATOM 9059 O O . SER A 1 1121 ? -9.832 -41.555 22.230 1.00 78.38 1121 SER A O 1
ATOM 9061 N N . THR A 1 1122 ? -8.167 -40.604 23.399 1.00 76.38 1122 THR A N 1
ATOM 9062 C CA . THR A 1 1122 ? -8.482 -41.127 24.737 1.00 76.38 1122 THR A CA 1
ATOM 9063 C C . THR A 1 1122 ? -9.575 -40.324 25.453 1.00 76.38 1122 THR A C 1
ATOM 9065 O O . THR A 1 1122 ? -10.178 -40.848 26.381 1.00 76.38 1122 THR A O 1
ATOM 9068 N N . TYR A 1 1123 ? -9.864 -39.095 25.004 1.00 75.38 1123 TYR A N 1
ATOM 9069 C CA . TYR A 1 1123 ? -10.950 -38.229 25.495 1.00 75.38 1123 TYR A CA 1
ATOM 9070 C C . TYR A 1 1123 ? -12.139 -38.163 24.513 1.00 75.38 1123 TYR A C 1
ATOM 9072 O O . TYR A 1 1123 ? -12.990 -37.281 24.617 1.00 75.38 1123 TYR A O 1
ATOM 9080 N N . GLY A 1 1124 ? -12.183 -39.054 23.516 1.00 76.88 1124 GLY A N 1
ATOM 9081 C CA . GLY A 1 1124 ? -13.350 -39.212 22.645 1.00 76.88 1124 GLY A CA 1
ATOM 9082 C C . GLY A 1 1124 ? -14.453 -40.007 23.358 1.00 76.88 1124 GLY A C 1
ATOM 9083 O O . GLY A 1 1124 ? -14.117 -40.992 24.022 1.00 76.88 1124 GLY A O 1
ATOM 9084 N N . PRO A 1 1125 ? -15.742 -39.637 23.213 1.00 70.56 1125 PRO A N 1
ATOM 9085 C CA . PRO A 1 1125 ? -16.845 -40.281 23.935 1.00 70.56 1125 PRO A CA 1
ATOM 9086 C C . PRO A 1 1125 ? -16.875 -41.795 23.695 1.00 70.56 1125 PRO A C 1
ATOM 9088 O O . PRO A 1 1125 ? -16.859 -42.563 24.652 1.00 70.56 1125 PRO A O 1
ATOM 9091 N N . ASP A 1 1126 ? -16.744 -42.221 22.435 1.00 73.62 1126 ASP A N 1
ATOM 9092 C CA . ASP A 1 1126 ? -16.706 -43.627 22.011 1.00 73.62 1126 ASP A CA 1
ATOM 9093 C C . ASP A 1 1126 ? -15.669 -44.475 22.776 1.00 73.62 1126 ASP A C 1
ATOM 9095 O O . ASP A 1 1126 ? -15.856 -45.673 22.969 1.00 73.62 1126 ASP A O 1
ATOM 9099 N N . ARG A 1 1127 ? -14.547 -43.872 23.204 1.00 77.75 1127 ARG A N 1
ATOM 9100 C CA . ARG A 1 1127 ? -13.461 -44.558 23.925 1.00 77.75 1127 ARG A CA 1
ATOM 9101 C C . ARG A 1 1127 ? -13.659 -44.541 25.443 1.00 77.75 1127 ARG A C 1
ATOM 9103 O O . ARG A 1 1127 ? -13.246 -45.496 26.095 1.00 77.75 1127 ARG A O 1
ATOM 9110 N N . LEU A 1 1128 ? -14.292 -43.500 25.986 1.00 77.62 1128 LEU A N 1
ATOM 9111 C CA . LEU A 1 1128 ? -14.656 -43.418 27.404 1.00 77.62 1128 LEU A CA 1
ATOM 9112 C C . LEU A 1 1128 ? -15.814 -44.371 27.728 1.00 77.62 1128 LEU A C 1
ATOM 9114 O O . LEU A 1 1128 ? -15.744 -45.099 28.715 1.00 77.62 1128 LEU A O 1
ATOM 9118 N N . ASP A 1 1129 ? -16.826 -44.453 26.863 1.00 79.50 1129 ASP A N 1
ATOM 9119 C CA . ASP A 1 1129 ? -17.950 -45.374 27.058 1.00 79.50 1129 ASP A CA 1
ATOM 9120 C C . ASP A 1 1129 ? -17.545 -46.845 26.867 1.00 79.50 1129 ASP A C 1
ATOM 9122 O O . ASP A 1 1129 ? -18.031 -47.700 27.604 1.00 79.50 1129 ASP A O 1
ATOM 9126 N N . LEU A 1 1130 ? -16.581 -47.152 25.987 1.00 78.06 1130 LEU A N 1
ATOM 9127 C CA . LEU A 1 1130 ? -15.962 -48.486 25.927 1.00 78.06 1130 LEU A CA 1
ATOM 9128 C C . LEU A 1 1130 ? -15.203 -48.849 27.215 1.00 78.06 1130 LEU A C 1
ATOM 9130 O O . LEU A 1 1130 ? -15.249 -50.002 27.640 1.00 78.06 1130 LEU A O 1
ATOM 9134 N N . LEU A 1 1131 ? -14.522 -47.890 27.854 1.00 78.38 1131 LEU A N 1
ATOM 9135 C CA . LEU A 1 1131 ? -13.859 -48.126 29.140 1.00 78.38 1131 LEU A CA 1
ATOM 9136 C C . LEU A 1 1131 ? -14.891 -48.351 30.257 1.00 78.38 1131 LEU A C 1
ATOM 9138 O O . LEU A 1 1131 ? -14.761 -49.316 30.999 1.00 78.38 1131 LEU A O 1
ATOM 9142 N N . ARG A 1 1132 ? -15.971 -47.562 30.303 1.00 80.62 1132 ARG A N 1
ATOM 9143 C CA . ARG A 1 1132 ? -17.089 -47.747 31.252 1.00 80.62 1132 ARG A CA 1
ATOM 9144 C C . ARG A 1 1132 ? -17.824 -49.073 31.060 1.00 80.62 1132 ARG A C 1
ATOM 9146 O O . ARG A 1 1132 ? -18.295 -49.659 32.028 1.00 80.62 1132 ARG A O 1
ATOM 9153 N N . GLN A 1 1133 ? -17.937 -49.553 29.821 1.00 80.75 1133 GLN A N 1
ATOM 9154 C CA . GLN A 1 1133 ? -18.474 -50.885 29.530 1.00 80.75 1133 GLN A CA 1
ATOM 9155 C C . GLN A 1 1133 ? -17.530 -51.989 30.023 1.00 80.75 1133 GLN A C 1
ATOM 9157 O O . GLN A 1 1133 ? -18.005 -52.952 30.611 1.00 80.75 1133 GLN A O 1
ATOM 9162 N N . LEU A 1 1134 ? -16.210 -51.839 29.859 1.00 76.62 1134 LEU A N 1
ATOM 9163 C CA . LEU A 1 1134 ? -15.222 -52.777 30.409 1.00 76.62 1134 LEU A CA 1
ATOM 9164 C C . LEU A 1 1134 ? -15.161 -52.766 31.944 1.00 76.62 1134 LEU A C 1
ATOM 9166 O O . LEU A 1 1134 ? -14.988 -53.824 32.540 1.00 76.62 1134 LEU A O 1
ATOM 9170 N N . GLU A 1 1135 ? -15.320 -51.605 32.583 1.00 76.25 1135 GLU A N 1
ATOM 9171 C CA . GLU A 1 1135 ? -15.437 -51.494 34.043 1.00 76.25 1135 GLU A CA 1
ATOM 9172 C C . GLU A 1 1135 ? -16.694 -52.228 34.534 1.00 76.25 1135 GLU A C 1
ATOM 9174 O O . GLU A 1 1135 ? -16.575 -53.120 35.366 1.00 76.25 1135 GLU A O 1
ATOM 9179 N N . LYS A 1 1136 ? -17.859 -51.988 33.917 1.00 77.81 1136 LYS A N 1
ATOM 9180 C CA . LYS A 1 1136 ? -19.105 -52.704 34.250 1.00 77.81 1136 LYS A CA 1
ATOM 9181 C C . LYS A 1 1136 ? -19.057 -54.207 33.984 1.00 77.81 1136 LYS A C 1
ATOM 9183 O O . LYS A 1 1136 ? -19.629 -54.972 34.750 1.00 77.81 1136 LYS A O 1
ATOM 9188 N N . VAL A 1 1137 ? -18.388 -54.647 32.916 1.00 75.19 1137 VAL A N 1
ATOM 9189 C CA . VAL A 1 1137 ? -18.187 -56.083 32.657 1.00 75.19 1137 VAL A CA 1
ATOM 9190 C C . VAL A 1 1137 ? -17.296 -56.700 33.734 1.00 75.19 1137 VAL A C 1
ATOM 9192 O O . VAL A 1 1137 ? -17.627 -57.773 34.219 1.00 75.19 1137 VAL A O 1
ATOM 9195 N N . LYS A 1 1138 ? -16.240 -56.010 34.186 1.00 72.56 1138 LYS A N 1
ATOM 9196 C CA . LYS A 1 1138 ? -15.429 -56.471 35.325 1.00 72.56 1138 LYS A CA 1
ATOM 9197 C C . LYS A 1 1138 ? -16.202 -56.509 36.639 1.00 72.56 1138 LYS A C 1
ATOM 9199 O O . LYS A 1 1138 ? -16.034 -57.460 37.390 1.00 72.56 1138 LYS A O 1
ATOM 9204 N N . GLU A 1 1139 ? -17.029 -55.500 36.913 1.00 71.06 1139 GLU A N 1
ATOM 9205 C CA . GLU A 1 1139 ? -17.906 -55.473 38.090 1.00 71.06 1139 GLU A CA 1
ATOM 9206 C C . GLU A 1 1139 ? -18.841 -56.695 38.074 1.00 71.06 1139 GLU A C 1
ATOM 9208 O O . GLU A 1 1139 ? -18.869 -57.456 39.040 1.00 71.06 1139 GLU A O 1
ATOM 9213 N N . MET A 1 1140 ? -19.482 -56.981 36.933 1.00 65.56 1140 MET A N 1
ATOM 9214 C CA . MET A 1 1140 ? -20.300 -58.186 36.742 1.00 65.56 1140 MET A CA 1
ATOM 9215 C C . MET A 1 1140 ? -19.492 -59.491 36.850 1.00 65.56 1140 MET A C 1
ATOM 9217 O O . MET A 1 1140 ? -19.970 -60.438 37.463 1.00 65.56 1140 MET A O 1
ATOM 9221 N N . GLU A 1 1141 ? -18.267 -59.566 36.318 1.00 59.56 1141 GLU A N 1
ATOM 9222 C CA . GLU A 1 1141 ? -17.385 -60.735 36.492 1.00 59.56 1141 GLU A CA 1
ATOM 9223 C C . GLU A 1 1141 ? -17.029 -60.966 37.974 1.00 59.56 1141 GLU A C 1
ATOM 9225 O O . GLU A 1 1141 ? -16.955 -62.115 38.410 1.00 59.56 1141 GLU A O 1
ATOM 9230 N N . THR A 1 1142 ? -16.875 -59.902 38.775 1.00 53.66 1142 THR A N 1
ATOM 9231 C CA . THR A 1 1142 ? -16.670 -60.018 40.230 1.00 53.66 1142 THR A CA 1
ATOM 9232 C C . THR A 1 1142 ? -17.940 -60.329 41.026 1.00 53.66 1142 THR A C 1
ATOM 9234 O O . THR A 1 1142 ? -17.843 -60.989 42.056 1.00 53.66 1142 THR A O 1
ATOM 9237 N N . GLU A 1 1143 ? -19.125 -59.917 40.565 1.00 53.84 1143 GLU A N 1
ATOM 9238 C CA . GLU A 1 1143 ? -20.405 -60.286 41.195 1.00 53.84 1143 GLU A CA 1
ATOM 9239 C C . GLU A 1 1143 ? -20.840 -61.724 40.854 1.00 53.84 1143 GLU A C 1
ATOM 9241 O O . GLU A 1 1143 ? -21.484 -62.381 41.671 1.00 53.84 1143 GLU A O 1
ATOM 9246 N N . VAL A 1 1144 ? -20.476 -62.236 39.671 1.00 52.03 1144 VAL A N 1
ATOM 9247 C CA . VAL A 1 1144 ? -20.867 -63.577 39.196 1.00 52.03 1144 VAL A CA 1
ATOM 9248 C C . VAL A 1 1144 ? -19.993 -64.702 39.771 1.00 52.03 1144 VAL A C 1
ATOM 9250 O O . VAL A 1 1144 ? -20.504 -65.809 39.936 1.00 52.03 1144 VAL A O 1
ATOM 9253 N N . ASN A 1 1145 ? -18.740 -64.432 40.171 1.00 47.66 1145 ASN A N 1
ATOM 9254 C CA . ASN A 1 1145 ? -17.863 -65.407 40.848 1.00 47.66 1145 ASN A CA 1
ATOM 9255 C C . ASN A 1 1145 ? -17.435 -64.979 42.281 1.00 47.66 1145 ASN A C 1
ATOM 9257 O O . ASN A 1 1145 ? -16.264 -64.660 42.507 1.00 47.66 1145 ASN A O 1
ATOM 9261 N N . PRO A 1 1146 ? -18.318 -65.058 43.302 1.00 43.84 1146 PRO A N 1
ATOM 9262 C CA . PRO A 1 1146 ? -17.938 -64.836 44.705 1.00 43.84 1146 PRO A CA 1
ATOM 9263 C C . PRO A 1 1146 ? -17.083 -65.956 45.336 1.00 43.84 1146 PRO A C 1
ATOM 9265 O O . PRO A 1 1146 ? -16.692 -65.843 46.495 1.00 43.84 1146 PRO A O 1
ATOM 9268 N N . THR A 1 1147 ? -16.851 -67.068 44.629 1.00 44.34 1147 THR A N 1
ATOM 9269 C CA . THR A 1 1147 ? -16.457 -68.365 45.218 1.00 44.34 1147 THR A CA 1
ATOM 9270 C C . THR A 1 1147 ? -15.032 -68.849 44.919 1.00 44.34 1147 THR A C 1
ATOM 9272 O O . THR A 1 1147 ? -14.661 -69.906 45.417 1.00 44.34 1147 THR A O 1
ATOM 9275 N N . GLU A 1 1148 ? -14.213 -68.099 44.171 1.00 47.75 1148 GLU A N 1
ATOM 9276 C CA . GLU A 1 1148 ? -12.836 -68.503 43.796 1.00 47.75 1148 GLU A CA 1
ATOM 9277 C C . GLU A 1 1148 ? -11.751 -67.493 44.230 1.00 47.75 1148 GLU A C 1
ATOM 9279 O O . GLU A 1 1148 ? -10.729 -67.349 43.564 1.00 47.75 1148 GLU A O 1
ATOM 9284 N N . LYS A 1 1149 ? -11.968 -66.764 45.340 1.00 36.66 1149 LYS A N 1
ATOM 9285 C CA . LYS A 1 1149 ? -10.936 -65.921 45.996 1.00 36.66 1149 LYS A CA 1
ATOM 9286 C C . LYS A 1 1149 ? -10.895 -66.033 47.524 1.00 36.66 1149 LYS A C 1
ATOM 9288 O O . LYS A 1 1149 ? -10.689 -65.051 48.235 1.00 36.66 1149 LYS A O 1
ATOM 9293 N N . ALA A 1 1150 ? -11.039 -67.260 48.011 1.00 42.53 1150 ALA A N 1
ATOM 9294 C CA . ALA A 1 1150 ? -10.150 -67.736 49.067 1.00 42.53 1150 ALA A CA 1
ATOM 9295 C C . ALA A 1 1150 ? -8.993 -68.497 48.386 1.00 42.53 1150 ALA A C 1
ATOM 9297 O O . ALA A 1 1150 ? -9.195 -69.025 47.295 1.00 42.53 1150 ALA A O 1
ATOM 9298 N N . ASP A 1 1151 ? -7.825 -68.540 49.029 1.00 39.66 1151 ASP A N 1
ATOM 9299 C CA . ASP A 1 1151 ? -6.619 -69.276 48.608 1.00 39.66 1151 ASP A CA 1
ATOM 9300 C C . ASP A 1 1151 ? -5.888 -68.798 47.324 1.00 39.66 1151 ASP A C 1
ATOM 9302 O O . ASP A 1 1151 ? -5.727 -69.562 46.375 1.00 39.66 1151 ASP A O 1
ATOM 9306 N N . GLU A 1 1152 ? -5.351 -67.565 47.343 1.00 33.75 1152 GLU A N 1
ATOM 9307 C CA . GLU A 1 1152 ? -3.955 -67.252 46.919 1.00 33.75 1152 GLU A CA 1
ATOM 9308 C C . GLU A 1 1152 ? -3.454 -65.903 47.487 1.00 33.75 1152 GLU A C 1
ATOM 9310 O O . GLU A 1 1152 ? -4.196 -64.896 47.389 1.00 33.75 1152 GLU A O 1
#

InterPro domains:
  IPR000477 Reverse transcriptase domain [PF00078] (8-228)
  IPR000477 Reverse transcriptase domain [PS50878] (1-259)
  IPR026960 Reverse transcriptase zinc-binding domain [PF13966] (523-609)
  IPR043502 DNA/RNA polymerase superfamily [SSF56672] (6-233)

Nearest PDB structures (foldseek):
  8uw3-assembly1_A  TM=7.753E-01  e=2.387E-19  Homo sapiens
  8sxu-assembly1_A  TM=7.505E-01  e=1.691E-16  Homo sapiens
  8gh6-assembly1_A  TM=7.174E-01  e=4.297E-13  Bombyx mori
  8ibx-assembly1_C  TM=7.094E-01  e=1.169E-11  Bombyx mori
  8ibz-assembly1_C  TM=6.662E-01  e=1.277E-11  Bombyx mori

Organism: Solanum verrucosum (NCBI:txid315347)

pLDDT: mean 70.61, std 20.56, range [20.11, 96.19]

Solvent-accessible surface area (backbone atoms only — not comparable to full-atom values): 67845 Å² total; per-residue (Å²): 142,83,90,74,86,54,81,83,68,58,83,81,71,51,88,70,58,68,72,58,52,52,52,35,37,55,51,32,65,55,48,62,77,52,44,79,80,73,51,63,86,49,55,29,47,96,45,90,90,52,42,74,63,44,57,53,51,42,52,32,54,50,43,45,38,38,54,72,67,62,47,42,28,35,39,40,38,47,34,49,52,66,58,51,61,34,36,30,56,69,39,46,50,52,47,41,52,76,73,64,51,52,69,73,56,53,51,51,53,49,50,69,62,62,71,47,68,46,61,46,70,55,97,83,41,77,49,72,76,47,69,60,89,48,32,44,59,45,82,46,70,34,33,68,62,57,49,50,60,48,52,40,55,55,54,49,51,56,50,57,33,37,80,66,72,60,40,56,35,48,62,32,61,37,100,72,86,42,77,48,70,42,46,53,41,29,48,71,65,53,31,40,35,31,33,50,77,42,71,64,38,38,54,50,50,40,50,52,48,55,53,45,27,75,60,36,45,46,48,73,32,36,96,69,11,34,36,29,67,36,58,78,57,85,63,53,66,59,52,28,64,60,60,53,34,42,82,44,70,78,63,37,79,50,100,88,40,79,33,66,42,56,36,70,50,67,74,83,47,45,81,49,52,52,50,48,52,56,50,49,72,72,44,71,38,62,83,35,52,66,32,49,37,49,49,50,39,63,67,41,61,61,45,67,52,47,66,56,26,46,67,37,64,76,38,68,72,56,51,47,51,55,46,50,54,54,49,41,48,54,55,42,40,85,50,95,60,86,52,74,76,68,66,62,70,69,53,36,37,26,49,43,73,78,65,18,73,51,43,84,50,62,69,47,50,29,50,20,34,28,48,48,52,56,52,48,51,47,73,52,74,99,43,66,52,56,52,52,50,38,23,50,53,34,64,67,51,86,58,43,64,40,84,81,77,76,86,85,71,49,52,46,64,53,71,41,59,75,45,48,67,70,50,56,74,44,36,36,40,46,78,17,46,17,80,64,46,34,53,34,72,38,29,56,73,66,95,49,23,45,38,77,77,36,46,73,60,41,72,37,34,68,66,58,82,38,29,38,48,78,33,49,53,102,90,43,77,63,78,59,57,77,62,85,84,52,81,85,46,52,65,54,54,49,57,48,50,62,55,53,67,76,60,89,78,74,43,93,49,74,51,42,80,32,25,66,72,41,103,73,40,58,85,45,52,64,42,49,29,54,49,68,65,38,71,93,57,80,85,70,93,58,67,30,56,60,52,79,66,47,98,61,62,54,50,53,43,55,48,50,48,35,51,59,67,68,46,55,63,32,43,54,56,32,40,77,68,76,44,89,50,85,55,46,21,94,84,68,62,84,48,50,20,36,71,41,36,62,67,51,64,31,67,62,44,34,51,59,51,46,57,61,30,58,78,67,71,51,90,75,82,82,61,86,41,62,61,46,44,62,51,53,66,71,67,76,72,79,89,54,85,76,43,68,63,56,64,42,47,69,55,52,51,50,50,48,77,71,56,72,90,55,56,67,55,24,50,40,31,43,50,25,50,52,51,56,45,50,39,44,74,36,48,43,86,71,70,61,67,59,63,45,51,51,39,47,35,34,56,40,42,71,32,64,84,40,60,76,52,73,73,32,63,50,51,52,53,45,42,50,54,41,30,49,75,46,74,79,66,67,85,50,89,88,70,54,86,70,60,83,70,61,90,66,90,74,86,83,75,92,62,82,55,49,72,73,54,57,60,54,50,54,49,48,54,46,53,53,54,51,47,53,66,77,72,39,72,61,79,77,41,74,91,39,50,71,60,51,51,50,54,46,53,52,50,54,50,51,52,49,38,38,48,78,69,65,75,57,84,89,78,94,68,78,66,67,60,63,45,51,53,48,60,52,48,54,53,54,47,53,56,46,53,52,51,51,53,53,47,56,49,56,56,50,55,69,66,70,64,89,63,90,78,52,64,59,58,55,49,51,52,51,50,49,50,57,47,48,62,45,50,51,47,52,49,58,35,47,53,54,48,50,55,47,50,51,60,52,52,56,52,58,54,54,62,59,59,65,74,74,80,83,82,89,90,89,80,89,86,90,80,89,86,81,90,84,81,90,81,90,87,84,88,82,86,86,88,83,85,90,82,92,90,89,87,88,89,86,87,85,87,86,84,87,85,90,86,88,83,83,87,81,85,87,83,80,85,92,80,58,68,66,60,52,53,52,51,50,54,52,51,50,50,52,48,50,49,50,52,51,55,48,47,44,55,46,53,48,50,54,50,57,45,48,57,49,48,64,56,41,72,78,65,62,95,63,85,86,86,88,78,90,81,84,90,84,86,90,91,89,84,91,85,86,92,78,60,78,58,51,73,50,45,52,60,50,46,54,57,45,49,53,51,47,52,22,48,50,49,43,50,53,50,48,53,52,37,51,52,54,49,51,40,51,72,76,64,52,84,75,51,72,68,57,52,51,50,42,52,48,49,55,53,27,59,60,27,46,55,62,50,54,60,58,69,70,46,98,62,54,72,69,51,49,51,52,48,53,53,45,37,58,74,75,42,51,90,50,55,35,69,42,67,35,66,77,49,47,54,52,49,53,50,52,51,52,50,50,51,48,56,54,68,74,54,83,81,80,79,71,91,131